Protein 1PGY (pdb70)

B-factor: mean 0.01, std 0.0, range [0.01, 0.01]

CATH classification: 1.10.8.10

Radius of gyration: 10.65 Å; Cα contacts (8 Å, |Δi|>4): 23; chains: 1; bounding box: 15×37×16 Å

Sequence (47 aa):
ALVDEVKDMEIARLMSLGLSIEEATEFYENDVTYERYLEILKSKQKEALVDEVKDMEIARLMSLGLSIEEATEFYENDVTYERYLEILKSKQKEALVDEVKDMEIARLMSLGLSIEEATEFYENDVTYERYLEILKSKQKEALVDEVKDMEIARLMSLGLSIEEATEFYENDVTYERYLEILKSKQKEALVDEVKDMEIARLMSLGLSIEEATEFYENDVTYERYLEILKSKQKEALVDEVKDMEIARLMSLGLSIEEATEFYENDVTYERYLEILKSKQKEALVDEVKDMEIARLMSLGLSIEEATEFYENDVTYERYLEILKSKQKEALVDEVKDMEIARLMSLGLSIEEATEFYENDVTYERYLEILKSKQKEALVDEVKDMEIARLMSLGLSIEEATEFYENDVTYERYLEILKSKQKEALVDEVKDMEIARLMSLGLSIEEATEFYENDVTYERYLEILKSKQKEALVDEVKDMEIARLMSLGLSIEEATEFYENDVTYERYLEILKSKQKEALVDEVKDMEIARLMSLGLSIEEATEFYENDVTYERYLEILKSKQKEALVDEVKDMEIARLMSLGLSIEEATEFYENDVTYERYLEILKSKQKEALVDEVKDMEIARLMSLGLSIEEATEFYENDVTYERYLEILKSKQKEALVDEVKDMEIARLMSLGLSIEEATEFYENDVTYERYLEILKSKQKEALVDEVKDMEIARLMSLGLSIEEATEFYENDVTYERYLEILKSKQKEALVDEVKDMEIARLMSLGLSIEEATEFYENDVTYERYLEILKSKQKEALVDEVKDMEIARLMSLGLSIEEATEFYENDVTYERYLEILKSKQKEALVDEVKDMEIARLMSLGLSIEEATEFYENDVTYERYLEILKSKQKEALVDEVKDMEIARLMSLGLSIEEATEFYENDVTYERYLEILKSKQKE

Structure (mmCIF, N/CA/C/O backbone):
data_1PGY
#
_entry.id   1PGY
#
loop_
_atom_site.group_PDB
_atom_site.id
_atom_site.type_symbol
_atom_site.label_atom_id
_atom_site.label_alt_id
_atom_site.label_comp_id
_atom_site.label_asym_id
_atom_site.label_entity_id
_atom_site.label_seq_id
_atom_site.pdbx_PDB_ins_code
_atom_site.Cartn_x
_atom_site.Cartn_y
_atom_site.Cartn_z
_atom_site.occupancy
_atom_site.B_iso_or_equiv
_atom_site.auth_seq_id
_atom_site.auth_comp_id
_atom_site.auth_asym_id
_atom_site.auth_atom_id
_atom_site.pdbx_PDB_model_num
ATOM 1 N N . ALA A 1 1 ? 5.226 -15.618 1.586 0.01 0.01 1 ALA A N 1
ATOM 2 C CA . ALA A 1 1 ? 4.063 -16.291 0.950 1.00 0.00 1 ALA A CA 1
ATOM 3 C C . ALA A 1 1 ? 3.878 -15.813 -0.496 1.00 0.00 1 ALA A C 1
ATOM 4 O O . ALA A 1 1 ? 4.119 -14.645 -0.797 1.00 0.00 1 ALA A O 1
ATOM 13 N N . LEU A 1 2 ? 3.463 -16.717 -1.394 1.00 0.00 2 LEU A N 1
ATOM 14 C CA . LEU A 1 2 ? 3.353 -16.491 -2.854 1.00 0.00 2 LEU A CA 1
ATOM 15 C C . LEU A 1 2 ? 1.913 -16.695 -3.412 1.00 0.00 2 LEU A C 1
ATOM 16 O O . LEU A 1 2 ? 1.694 -16.650 -4.625 1.00 0.00 2 LEU A O 1
ATOM 32 N N . VAL A 1 3 ? 0.921 -16.914 -2.541 1.00 0.00 3 VAL A N 1
ATOM 33 C CA . VAL A 1 3 ? -0.511 -17.009 -2.901 1.00 0.00 3 VAL A CA 1
ATOM 34 C C . VAL A 1 3 ? -1.077 -15.648 -3.354 1.00 0.00 3 VAL A C 1
ATOM 35 O O . VAL A 1 3 ? -0.693 -14.605 -2.820 1.00 0.00 3 VAL A O 1
ATOM 48 N N . ASP A 1 4 ? -2.027 -15.632 -4.302 1.00 0.00 4 ASP A N 1
ATOM 49 C CA . ASP A 1 4 ? -2.711 -14.403 -4.771 1.00 0.00 4 ASP A CA 1
ATOM 50 C C . ASP A 1 4 ? -3.431 -13.631 -3.647 1.00 0.00 4 ASP A C 1
ATOM 51 O O . ASP A 1 4 ? -3.528 -12.406 -3.688 1.00 0.00 4 ASP A O 1
ATOM 60 N N . GLU A 1 5 ? -3.857 -14.347 -2.600 1.00 0.00 5 GLU A N 1
ATOM 61 C CA . GLU A 1 5 ? -4.420 -13.811 -1.342 1.00 0.00 5 GLU A CA 1
ATOM 62 C C . GLU A 1 5 ? -3.502 -12.809 -0.639 1.00 0.00 5 GLU A C 1
ATOM 63 O O . GLU A 1 5 ? -4.001 -11.840 -0.086 1.00 0.00 5 GLU A O 1
ATOM 75 N N . VAL A 1 6 ? -2.174 -12.972 -0.715 1.00 0.00 6 VAL A N 1
ATOM 76 C CA . VAL A 1 6 ? -1.200 -11.972 -0.215 1.00 0.00 6 VAL A CA 1
ATOM 77 C C . VAL A 1 6 ? -1.358 -10.656 -0.964 1.00 0.00 6 VAL A C 1
ATOM 78 O O . VAL A 1 6 ? -1.529 -9.614 -0.336 1.00 0.00 6 VAL A O 1
ATOM 91 N N . LYS A 1 7 ? -1.350 -10.710 -2.301 1.00 0.00 7 LYS A N 1
ATOM 92 C CA . LYS A 1 7 ? -1.541 -9.532 -3.145 1.00 0.00 7 LYS A CA 1
ATOM 93 C C . LYS A 1 7 ? -2.846 -8.815 -2.758 1.00 0.00 7 LYS A C 1
ATOM 94 O O . LYS A 1 7 ? -2.826 -7.631 -2.438 1.00 0.00 7 LYS A O 1
ATOM 113 N N . ASP A 1 8 ? -3.966 -9.546 -2.693 1.00 0.00 8 ASP A N 1
ATOM 114 C CA . ASP A 1 8 ? -5.300 -9.016 -2.358 1.00 0.00 8 ASP A CA 1
ATOM 115 C C . ASP A 1 8 ? -5.384 -8.368 -0.962 1.00 0.00 8 ASP A C 1
ATOM 116 O O . ASP A 1 8 ? -5.948 -7.287 -0.826 1.00 0.00 8 ASP A O 1
ATOM 125 N N . MET A 1 9 ? -4.776 -8.969 0.062 1.00 0.00 9 MET A N 1
ATOM 126 C CA . MET A 1 9 ? -4.708 -8.415 1.430 1.00 0.00 9 MET A CA 1
ATOM 127 C C . MET A 1 9 ? -3.934 -7.081 1.503 1.00 0.00 9 MET A C 1
ATOM 128 O O . MET A 1 9 ? -4.388 -6.099 2.091 1.00 0.00 9 MET A O 1
ATOM 142 N N . GLU A 1 10 ? -2.763 -7.067 0.864 1.00 0.00 10 GLU A N 1
ATOM 143 C CA . GLU A 1 10 ? -1.884 -5.885 0.731 1.00 0.00 10 GLU A CA 1
ATOM 144 C C . GLU A 1 10 ? -2.553 -4.772 -0.095 1.00 0.00 10 GLU A C 1
ATOM 145 O O . GLU A 1 10 ? -2.410 -3.585 0.200 1.00 0.00 10 GLU A O 1
ATOM 157 N N . ILE A 1 11 ? -3.390 -5.150 -1.064 1.00 0.00 11 ILE A N 1
ATOM 158 C CA . ILE A 1 11 ? -4.246 -4.232 -1.826 1.00 0.00 11 ILE A CA 1
ATOM 159 C C . ILE A 1 11 ? -5.391 -3.664 -0.955 1.00 0.00 11 ILE A C 1
ATOM 160 O O . ILE A 1 11 ? -5.679 -2.468 -0.998 1.00 0.00 11 ILE A O 1
ATOM 176 N N . ALA A 1 12 ? -6.029 -4.477 -0.109 1.00 0.00 12 ALA A N 1
ATOM 177 C CA . ALA A 1 12 ? -7.040 -4.010 0.849 1.00 0.00 12 ALA A CA 1
ATOM 178 C C . ALA A 1 12 ? -6.460 -2.985 1.851 1.00 0.00 12 ALA A C 1
ATOM 179 O O . ALA A 1 12 ? -7.123 -2.012 2.215 1.00 0.00 12 ALA A O 1
ATOM 186 N N . ARG A 1 13 ? -5.184 -3.148 2.226 1.00 0.00 13 ARG A N 1
ATOM 187 C CA . ARG A 1 13 ? -4.415 -2.150 2.981 1.00 0.00 13 ARG A CA 1
ATOM 188 C C . ARG A 1 13 ? -4.349 -0.782 2.256 1.00 0.00 13 ARG A C 1
ATOM 189 O O . ARG A 1 13 ? -4.478 0.263 2.895 1.00 0.00 13 ARG A O 1
ATOM 210 N N . LEU A 1 14 ? -4.232 -0.775 0.921 1.00 0.00 14 LEU A N 1
ATOM 211 C CA . LEU A 1 14 ? -4.305 0.452 0.101 1.00 0.00 14 LEU A CA 1
ATOM 212 C C . LEU A 1 14 ? -5.621 1.210 0.268 1.00 0.00 14 LEU A C 1
ATOM 213 O O . LEU A 1 14 ? -5.622 2.423 0.476 1.00 0.00 14 LEU A O 1
ATOM 229 N N . MET A 1 15 ? -6.746 0.500 0.214 1.00 0.00 15 MET A N 1
ATOM 230 C CA . MET A 1 15 ? -8.082 1.071 0.427 1.00 0.00 15 MET A CA 1
ATOM 231 C C . MET A 1 15 ? -8.259 1.704 1.826 1.00 0.00 15 MET A C 1
ATOM 232 O O . MET A 1 15 ? -8.933 2.727 1.951 1.00 0.00 15 MET A O 1
ATOM 246 N N . SER A 1 16 ? -7.631 1.144 2.871 1.00 0.00 16 SER A N 1
ATOM 247 C CA . SER A 1 16 ? -7.638 1.729 4.225 1.00 0.00 16 SER A CA 1
ATOM 248 C C . SER A 1 16 ? -6.921 3.092 4.316 1.00 0.00 16 SER A C 1
ATOM 249 O O . SER A 1 16 ? -7.390 3.981 5.031 1.00 0.00 16 SER A O 1
ATOM 257 N N . LEU A 1 17 ? -5.815 3.291 3.586 1.00 0.00 17 LEU A N 1
ATOM 258 C CA . LEU A 1 17 ? -5.150 4.601 3.488 1.00 0.00 17 LEU A CA 1
ATOM 259 C C . LEU A 1 17 ? -5.843 5.576 2.504 1.00 0.00 17 LEU A C 1
ATOM 260 O O . LEU A 1 17 ? -5.780 6.791 2.707 1.00 0.00 17 LEU A O 1
ATOM 276 N N . GLY A 1 18 ? -6.509 5.066 1.461 1.00 0.00 18 GLY A N 1
ATOM 277 C CA . GLY A 1 18 ? -7.141 5.863 0.407 1.00 0.00 18 GLY A CA 1
ATOM 278 C C . GLY A 1 18 ? -6.246 5.905 -0.833 1.00 0.00 18 GLY A C 1
ATOM 279 O O . GLY A 1 18 ? -5.335 6.733 -0.903 1.00 0.00 18 GLY A O 1
ATOM 283 N N . LEU A 1 19 ? -6.515 5.011 -1.792 1.00 0.00 19 LEU A N 1
ATOM 284 C CA . LEU A 1 19 ? -5.793 4.911 -3.074 1.00 0.00 19 LEU A CA 1
ATOM 285 C C . LEU A 1 19 ? -6.744 4.511 -4.243 1.00 0.00 19 LEU A C 1
ATOM 286 O O . LEU A 1 19 ? -7.949 4.355 -4.031 1.00 0.00 19 LEU A O 1
ATOM 302 N N . SER A 1 20 ? -6.227 4.383 -5.476 1.00 0.00 20 SER A N 1
ATOM 303 C CA . SER A 1 20 ? -6.951 3.896 -6.670 1.00 0.00 20 SER A CA 1
ATOM 304 C C . SER A 1 20 ? -7.370 2.407 -6.556 1.00 0.00 20 SER A C 1
ATOM 305 O O . SER A 1 20 ? -7.331 1.824 -5.467 1.00 0.00 20 SER A O 1
ATOM 313 N N . ILE A 1 21 ? -7.708 1.738 -7.670 1.00 0.00 21 ILE A N 1
ATOM 314 C CA . ILE A 1 21 ? -7.940 0.284 -7.715 1.00 0.00 21 ILE A CA 1
ATOM 315 C C . ILE A 1 21 ? -6.732 -0.387 -8.412 1.00 0.00 21 ILE A C 1
ATOM 316 O O . ILE A 1 21 ? -5.698 -0.572 -7.775 1.00 0.00 21 ILE A O 1
ATOM 332 N N . GLU A 1 22 ? -6.814 -0.722 -9.707 1.00 0.00 22 GLU A N 1
ATOM 333 C CA . GLU A 1 22 ? -5.757 -1.500 -10.403 1.00 0.00 22 GLU A CA 1
ATOM 334 C C . GLU A 1 22 ? -4.379 -0.824 -10.410 1.00 0.00 22 GLU A C 1
ATOM 335 O O . GLU A 1 22 ? -3.381 -1.461 -10.081 1.00 0.00 22 GLU A O 1
ATOM 347 N N . GLU A 1 23 ? -4.325 0.488 -10.681 1.00 0.00 23 GLU A N 1
ATOM 348 C CA . GLU A 1 23 ? -3.089 1.295 -10.529 1.00 0.00 23 GLU A CA 1
ATOM 349 C C . GLU A 1 23 ? -2.546 1.292 -9.096 1.00 0.00 23 GLU A C 1
ATOM 350 O O . GLU A 1 23 ? -1.346 1.127 -8.907 1.00 0.00 23 GLU A O 1
ATOM 362 N N . ALA A 1 24 ? -3.424 1.430 -8.093 1.00 0.00 24 ALA A N 1
ATOM 363 C CA . ALA A 1 24 ? -3.032 1.266 -6.687 1.00 0.00 24 ALA A CA 1
ATOM 364 C C . ALA A 1 24 ? -2.305 -0.068 -6.447 1.00 0.00 24 ALA A C 1
ATOM 365 O O . ALA A 1 24 ? -1.260 -0.051 -5.801 1.00 0.00 24 ALA A O 1
ATOM 372 N N . THR A 1 25 ? -2.785 -1.199 -6.983 1.00 0.00 25 THR A N 1
ATOM 373 C CA . THR A 1 25 ? -2.105 -2.495 -6.799 1.00 0.00 25 THR A CA 1
ATOM 374 C C . THR A 1 25 ? -0.664 -2.480 -7.345 1.00 0.00 25 THR A C 1
ATOM 375 O O . THR A 1 25 ? 0.293 -2.729 -6.606 1.00 0.00 25 THR A O 1
ATOM 386 N N . GLU A 1 26 ? -0.483 -2.119 -8.624 1.00 0.00 26 GLU A N 1
ATOM 387 C CA . GLU A 1 26 ? 0.852 -1.959 -9.237 1.00 0.00 26 GLU A CA 1
ATOM 388 C C . GLU A 1 26 ? 1.760 -1.016 -8.437 1.00 0.00 26 GLU A C 1
ATOM 389 O O . GLU A 1 26 ? 2.909 -1.366 -8.175 1.00 0.00 26 GLU A O 1
ATOM 401 N N . PHE A 1 27 ? 1.251 0.145 -8.022 1.00 0.00 27 PHE A N 1
ATOM 402 C CA . PHE A 1 27 ? 1.976 1.113 -7.184 1.00 0.00 27 PHE A CA 1
ATOM 403 C C . PHE A 1 27 ? 2.471 0.503 -5.858 1.00 0.00 27 PHE A C 1
ATOM 404 O O . PHE A 1 27 ? 3.654 0.590 -5.546 1.00 0.00 27 PHE A O 1
ATOM 421 N N . TYR A 1 28 ? 1.569 -0.149 -5.120 1.00 0.00 28 TYR A N 1
ATOM 422 C CA . TYR A 1 28 ? 1.872 -0.866 -3.874 1.00 0.00 28 TYR A CA 1
ATOM 423 C C . TYR A 1 28 ? 3.121 -1.748 -4.021 1.00 0.00 28 TYR A C 1
ATOM 424 O O . TYR A 1 28 ? 4.098 -1.554 -3.299 1.00 0.00 28 TYR A O 1
ATOM 442 N N . GLU A 1 29 ? 3.108 -2.645 -5.015 1.00 0.00 29 GLU A N 1
ATOM 443 C CA . GLU A 1 29 ? 4.203 -3.586 -5.325 1.00 0.00 29 GLU A CA 1
ATOM 444 C C . GLU A 1 29 ? 5.487 -2.917 -5.842 1.00 0.00 29 GLU A C 1
ATOM 445 O O . GLU A 1 29 ? 6.588 -3.380 -5.542 1.00 0.00 29 GLU A O 1
ATOM 457 N N . ASN A 1 30 ? 5.375 -1.810 -6.582 1.00 0.00 30 ASN A N 1
ATOM 458 C CA . ASN A 1 30 ? 6.517 -1.028 -7.087 1.00 0.00 30 ASN A CA 1
ATOM 459 C C . ASN A 1 30 ? 7.187 -0.106 -6.037 1.00 0.00 30 ASN A C 1
ATOM 460 O O . ASN A 1 30 ? 8.373 0.215 -6.166 1.00 0.00 30 ASN A O 1
ATOM 471 N N . ASP A 1 31 ? 6.453 0.307 -4.999 1.00 0.00 31 ASP A N 1
ATOM 472 C CA . ASP A 1 31 ? 6.957 1.135 -3.884 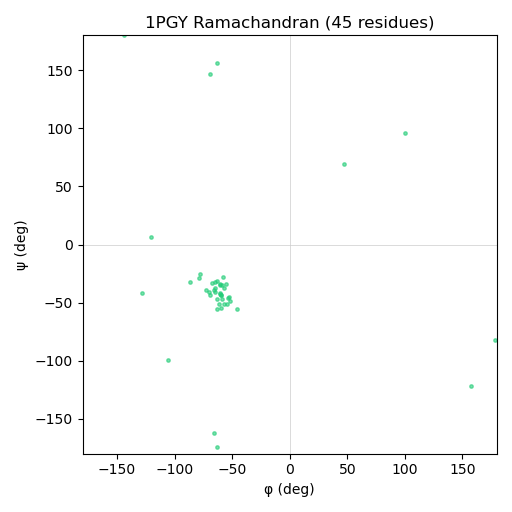1.00 0.00 31 ASP A CA 1
ATOM 473 C C . ASP A 1 31 ? 7.579 0.288 -2.763 1.00 0.00 31 ASP A C 1
ATOM 474 O O . ASP A 1 31 ? 8.542 0.745 -2.156 1.00 0.00 31 ASP A O 1
ATOM 483 N N . VAL A 1 32 ? 7.004 -0.919 -2.611 1.00 0.00 32 VAL A N 1
ATOM 484 C CA . VAL A 1 32 ? 7.246 -1.995 -1.590 1.00 0.00 32 VAL A CA 1
ATOM 485 C C . VAL A 1 32 ? 6.103 -3.024 -1.329 1.00 0.00 32 VAL A C 1
ATOM 486 O O . VAL A 1 32 ? 5.713 -3.768 -2.225 1.00 0.00 32 VAL A O 1
ATOM 499 N N . THR A 1 33 ? 5.624 -3.133 -0.076 1.00 0.00 33 THR A N 1
ATOM 500 C CA . THR A 1 33 ? 4.716 -4.133 0.486 1.00 0.00 33 THR A CA 1
ATOM 501 C C . THR A 1 33 ? 3.508 -3.525 1.226 1.00 0.00 33 THR A C 1
ATOM 502 O O . THR A 1 33 ? 2.390 -3.996 1.045 1.00 0.00 33 THR A O 1
ATOM 513 N N . TYR A 1 34 ? 3.684 -2.462 2.031 1.00 0.00 34 TYR A N 1
ATOM 514 C CA . TYR A 1 34 ? 2.651 -1.725 2.778 1.00 0.00 34 TYR A CA 1
ATOM 515 C C . TYR A 1 34 ? 3.273 -0.589 3.632 1.00 0.00 34 TYR A C 1
ATOM 516 O O . TYR A 1 34 ? 3.327 0.552 3.179 1.00 0.00 34 TYR A O 1
ATOM 534 N N . GLU A 1 35 ? 3.805 -0.894 4.829 1.00 0.00 35 GLU A N 1
ATOM 535 C CA . GLU A 1 35 ? 4.261 0.133 5.814 1.00 0.00 35 GLU A CA 1
ATOM 536 C C . GLU A 1 35 ? 5.345 1.063 5.268 1.00 0.00 35 GLU A C 1
ATOM 537 O O . GLU A 1 35 ? 5.356 2.258 5.554 1.00 0.00 35 GLU A O 1
ATOM 549 N N . ARG A 1 36 ? 6.225 0.521 4.428 1.00 0.00 36 ARG A N 1
ATOM 550 C CA . ARG A 1 36 ? 7.254 1.292 3.724 1.00 0.00 36 ARG A CA 1
ATOM 551 C C . ARG A 1 36 ? 6.664 2.306 2.713 1.00 0.00 36 ARG A C 1
ATOM 552 O O . ARG A 1 36 ? 7.147 3.438 2.653 1.00 0.00 36 ARG A O 1
ATOM 573 N N . TYR A 1 37 ? 5.613 1.960 1.947 1.00 0.00 37 TYR A N 1
ATOM 574 C CA . TYR A 1 37 ? 5.003 2.909 1.013 1.00 0.00 37 TYR A CA 1
ATOM 575 C C . TYR A 1 37 ? 4.207 3.952 1.784 1.00 0.00 37 TYR A C 1
ATOM 576 O O . TYR A 1 37 ? 4.250 5.114 1.413 1.00 0.00 37 TYR A O 1
ATOM 594 N N . LEU A 1 38 ? 3.504 3.562 2.855 1.00 0.00 38 LEU A N 1
ATOM 595 C CA . LEU A 1 38 ? 2.756 4.479 3.717 1.00 0.00 38 LEU A CA 1
ATOM 596 C C . LEU A 1 38 ? 3.659 5.632 4.171 1.00 0.00 38 LEU A C 1
ATOM 597 O O . LEU A 1 38 ? 3.293 6.793 4.026 1.00 0.00 38 LEU A O 1
ATOM 613 N N . GLU A 1 39 ? 4.859 5.291 4.653 1.00 0.00 39 GLU A N 1
ATOM 614 C CA . GLU A 1 39 ? 5.873 6.256 5.113 1.00 0.00 39 GLU A CA 1
ATOM 615 C C . GLU A 1 39 ? 6.322 7.222 4.003 1.00 0.00 39 GLU A C 1
ATOM 616 O O . GLU A 1 39 ? 6.402 8.431 4.223 1.00 0.00 39 GLU A O 1
ATOM 628 N N . ILE A 1 40 ? 6.543 6.706 2.790 1.00 0.00 40 ILE A N 1
ATOM 629 C CA . ILE A 1 40 ? 6.939 7.497 1.606 1.00 0.00 40 ILE A CA 1
ATOM 630 C C . ILE A 1 40 ? 5.795 8.410 1.097 1.00 0.00 40 ILE A C 1
ATOM 631 O O . ILE A 1 40 ? 6.017 9.589 0.809 1.00 0.00 40 ILE A O 1
ATOM 647 N N . LEU A 1 41 ? 4.561 7.901 1.027 1.00 0.00 41 LEU A N 1
ATOM 648 C CA . LEU A 1 41 ? 3.354 8.631 0.621 1.00 0.00 41 LEU A CA 1
ATOM 649 C C . LEU A 1 41 ? 2.994 9.750 1.621 1.00 0.00 41 LEU A C 1
ATOM 650 O O . LEU A 1 41 ? 2.605 10.835 1.199 1.00 0.00 41 LEU A O 1
ATOM 666 N N . LYS A 1 42 ? 3.153 9.505 2.926 1.00 0.00 42 LYS A N 1
ATOM 667 C CA . LYS A 1 42 ? 2.993 10.524 3.977 1.00 0.00 42 LYS A CA 1
ATOM 668 C C . LYS A 1 42 ? 4.014 11.683 3.872 1.00 0.00 42 LYS A C 1
ATOM 669 O O . LYS A 1 42 ? 3.724 12.816 4.264 1.00 0.00 42 LYS A O 1
ATOM 688 N N . SER A 1 43 ? 5.211 11.374 3.365 1.00 0.00 43 SER A N 1
ATOM 689 C CA . SER A 1 43 ? 6.215 12.383 2.988 1.00 0.00 43 SER A CA 1
ATOM 690 C C . SER A 1 43 ? 5.669 13.262 1.836 1.00 0.00 43 SER A C 1
ATOM 691 O O . SER A 1 43 ? 5.577 14.487 1.956 1.00 0.00 43 SER A O 1
ATOM 699 N N . LYS A 1 44 ? 5.266 12.619 0.734 1.00 0.00 44 LYS A N 1
ATOM 700 C CA . LYS A 1 44 ? 4.508 13.213 -0.379 1.00 0.00 44 LYS A CA 1
ATOM 701 C C . LYS A 1 44 ? 3.090 13.736 0.016 1.00 0.00 44 LYS A C 1
ATOM 702 O O . LYS A 1 44 ? 2.710 13.772 1.187 1.00 0.00 44 LYS A O 1
ATOM 721 N N . GLN A 1 45 ? 2.307 14.186 -0.976 1.00 0.00 45 GLN A N 1
ATOM 722 C CA . GLN A 1 45 ? 0.929 14.718 -0.849 1.00 0.00 45 GLN A CA 1
ATOM 723 C C . GLN A 1 45 ? 0.705 15.759 0.275 1.00 0.00 45 GLN A C 1
ATOM 724 O O . GLN A 1 45 ? 0.020 15.516 1.273 1.00 0.00 45 GLN A O 1
ATOM 738 N N . LYS A 1 46 ? 1.288 16.945 0.092 1.00 0.00 46 LYS A N 1
ATOM 739 C CA . LYS A 1 46 ? 1.057 18.136 0.930 1.00 0.00 46 LYS A CA 1
ATOM 740 C C . LYS A 1 46 ? -0.410 18.644 0.869 1.00 0.00 46 LYS A C 1
ATOM 741 O O . LYS A 1 46 ? -1.100 18.426 -0.133 1.00 0.00 46 LYS A O 1
ATOM 760 N N . GLU A 1 47 ? -0.849 19.365 1.920 1.00 0.00 47 GLU A N 1
ATOM 761 C CA . GLU A 1 47 ? -2.232 19.848 2.181 1.00 0.00 47 GLU A CA 1
ATOM 762 C C . GLU A 1 47 ? -3.310 18.759 2.043 1.00 0.00 47 GLU A C 1
ATOM 763 O O . GLU A 1 47 ? -3.967 18.648 0.985 1.00 0.00 47 GLU A O 1
ATOM 776 N N . ALA A 1 1 ? 6.548 -14.639 -2.041 0.01 0.01 1 ALA A N 2
ATOM 777 C CA . ALA A 1 1 ? 5.309 -15.463 -2.009 1.00 0.00 1 ALA A CA 2
ATOM 778 C C . ALA A 1 1 ? 4.605 -15.554 -3.378 1.00 0.00 1 ALA A C 2
ATOM 779 O O . ALA A 1 1 ? 4.338 -16.659 -3.845 1.00 0.00 1 ALA A O 2
ATOM 788 N N . LEU A 1 2 ? 4.255 -14.418 -4.010 1.00 0.00 2 LEU A N 2
ATOM 789 C CA . LEU A 1 2 ? 3.391 -14.312 -5.211 1.00 0.00 2 LEU A CA 2
ATOM 790 C C . LEU A 1 2 ? 1.964 -14.919 -5.062 1.00 0.00 2 LEU A C 2
ATOM 791 O O . LEU A 1 2 ? 1.250 -15.108 -6.050 1.00 0.00 2 LEU A O 2
ATOM 807 N N . VAL A 1 3 ? 1.510 -15.176 -3.833 1.00 0.00 3 VAL A N 2
ATOM 808 C CA . VAL A 1 3 ? 0.163 -15.705 -3.536 1.00 0.00 3 VAL A CA 2
ATOM 809 C C . VAL A 1 3 ? -0.908 -14.622 -3.734 1.00 0.00 3 VAL A C 2
ATOM 810 O O . VAL A 1 3 ? -0.759 -13.504 -3.236 1.00 0.00 3 VAL A O 2
ATOM 823 N N . ASP A 1 4 ? -2.012 -14.955 -4.413 1.00 0.00 4 ASP A N 2
ATOM 824 C CA . ASP A 1 4 ? -3.188 -14.076 -4.577 1.00 0.00 4 ASP A CA 2
ATOM 825 C C . ASP A 1 4 ? -3.736 -13.546 -3.243 1.00 0.00 4 ASP A C 2
ATOM 826 O O . ASP A 1 4 ? -4.060 -12.366 -3.151 1.00 0.00 4 ASP A O 2
ATOM 835 N N . GLU A 1 5 ? -3.766 -14.383 -2.197 1.00 0.00 5 GLU A N 2
ATOM 836 C CA . GLU A 1 5 ? -4.192 -13.992 -0.833 1.00 0.00 5 GLU A CA 2
ATOM 837 C C . GLU A 1 5 ? -3.316 -12.898 -0.221 1.00 0.00 5 GLU A C 2
ATOM 838 O O . GLU A 1 5 ? -3.840 -11.968 0.387 1.00 0.00 5 GLU A O 2
ATOM 850 N N . VAL A 1 6 ? -1.993 -12.978 -0.421 1.00 0.00 6 VAL A N 2
ATOM 851 C CA . VAL A 1 6 ? -1.048 -11.924 -0.003 1.00 0.00 6 VAL A CA 2
ATOM 852 C C . VAL A 1 6 ? -1.320 -10.639 -0.776 1.00 0.00 6 VAL A C 2
ATOM 853 O O . VAL A 1 6 ? -1.507 -9.600 -0.148 1.00 0.00 6 VAL A O 2
ATOM 866 N N . LYS A 1 7 ? -1.395 -10.698 -2.113 1.00 0.00 7 LYS A N 2
ATOM 867 C CA . LYS A 1 7 ? -1.672 -9.503 -2.915 1.00 0.00 7 LYS A CA 2
ATOM 868 C C . LYS A 1 7 ? -2.970 -8.819 -2.462 1.00 0.00 7 LYS A C 2
ATOM 869 O O . LYS A 1 7 ? -2.927 -7.647 -2.108 1.00 0.00 7 LYS A O 2
ATOM 888 N N . ASP A 1 8 ? -4.103 -9.529 -2.388 1.00 0.00 8 ASP A N 2
ATOM 889 C CA . ASP A 1 8 ? -5.394 -8.971 -1.948 1.00 0.00 8 ASP A CA 2
ATOM 890 C C . ASP A 1 8 ? -5.316 -8.314 -0.560 1.00 0.00 8 ASP A C 2
ATOM 891 O O . ASP A 1 8 ? -5.720 -7.168 -0.404 1.00 0.00 8 ASP A O 2
ATOM 900 N N . MET A 1 9 ? -4.754 -9.023 0.424 1.00 0.00 9 MET A N 2
ATOM 901 C CA . MET A 1 9 ? -4.562 -8.481 1.785 1.00 0.00 9 MET A CA 2
ATOM 902 C C . MET A 1 9 ? -3.722 -7.177 1.808 1.00 0.00 9 MET A C 2
ATOM 903 O O . MET A 1 9 ? -4.041 -6.231 2.539 1.00 0.00 9 MET A O 2
ATOM 917 N N . GLU A 1 10 ? -2.678 -7.099 0.974 1.00 0.00 10 GLU A N 2
ATOM 918 C CA . GLU A 1 10 ? -1.822 -5.901 0.837 1.00 0.00 10 GLU A CA 2
ATOM 919 C C . GLU A 1 10 ? -2.513 -4.789 0.044 1.00 0.00 10 GLU A C 2
ATOM 920 O O . GLU A 1 10 ? -2.399 -3.624 0.411 1.00 0.00 10 GLU A O 2
ATOM 932 N N . ILE A 1 11 ? -3.314 -5.090 -0.982 1.00 0.00 11 ILE A N 2
ATOM 933 C CA . ILE A 1 11 ? -4.092 -4.117 -1.762 1.00 0.00 11 ILE A CA 2
ATOM 934 C C . ILE A 1 11 ? -5.231 -3.517 -0.917 1.00 0.00 11 ILE A C 2
ATOM 935 O O . ILE A 1 11 ? -5.456 -2.312 -0.937 1.00 0.00 11 ILE A O 2
ATOM 951 N N . ALA A 1 12 ? -5.942 -4.337 -0.141 1.00 0.00 12 ALA A N 2
ATOM 952 C CA . ALA A 1 12 ? -6.902 -3.882 0.870 1.00 0.00 12 ALA A CA 2
ATOM 953 C C . ALA A 1 12 ? -6.284 -2.876 1.864 1.00 0.00 12 ALA A C 2
ATOM 954 O O . ALA A 1 12 ? -6.953 -1.933 2.298 1.00 0.00 12 ALA A O 2
ATOM 961 N N . ARG A 1 13 ? -4.994 -3.030 2.183 1.00 0.00 13 ARG A N 2
ATOM 962 C CA . ARG A 1 13 ? -4.225 -2.026 2.923 1.00 0.00 13 ARG A CA 2
ATOM 963 C C . ARG A 1 13 ? -4.133 -0.665 2.176 1.00 0.00 13 ARG A C 2
ATOM 964 O O . ARG A 1 13 ? -4.248 0.383 2.816 1.00 0.00 13 ARG A O 2
ATOM 985 N N . LEU A 1 14 ? -4.022 -0.655 0.837 1.00 0.00 14 LEU A N 2
ATOM 986 C CA . LEU A 1 14 ? -4.159 0.570 0.020 1.00 0.00 14 LEU A CA 2
ATOM 987 C C . LEU A 1 14 ? -5.560 1.192 0.111 1.00 0.00 14 LEU A C 2
ATOM 988 O O . LEU A 1 14 ? -5.657 2.391 0.378 1.00 0.00 14 LEU A O 2
ATOM 1004 N N . MET A 1 15 ? -6.663 0.442 -0.023 1.00 0.00 15 MET A N 2
ATOM 1005 C CA . MET A 1 15 ? -8.015 0.981 0.210 1.00 0.00 15 MET A CA 2
ATOM 1006 C C . MET A 1 15 ? -8.182 1.681 1.573 1.00 0.00 15 MET A C 2
ATOM 1007 O O . MET A 1 15 ? -8.676 2.805 1.630 1.00 0.00 15 MET A O 2
ATOM 1021 N N . SER A 1 16 ? -7.701 1.045 2.645 1.00 0.00 16 SER A N 2
ATOM 1022 C CA . SER A 1 16 ? -7.694 1.638 3.991 1.00 0.00 16 SER A CA 2
ATOM 1023 C C . SER A 1 16 ? -6.997 3.016 4.056 1.00 0.00 16 SER A C 2
ATOM 1024 O O . SER A 1 16 ? -7.421 3.885 4.832 1.00 0.00 16 SER A O 2
ATOM 1032 N N . LEU A 1 17 ? -5.963 3.254 3.240 1.00 0.00 17 LEU A N 2
ATOM 1033 C CA . LEU A 1 17 ? -5.260 4.539 3.152 1.00 0.00 17 LEU A CA 2
ATOM 1034 C C . LEU A 1 17 ? -5.859 5.571 2.171 1.00 0.00 17 LEU A C 2
ATOM 1035 O O . LEU A 1 17 ? -5.597 6.762 2.354 1.00 0.00 17 LEU A O 2
ATOM 1051 N N . GLY A 1 18 ? -6.650 5.195 1.152 1.00 0.00 18 GLY A N 2
ATOM 1052 C CA . GLY A 1 18 ? -7.275 6.159 0.225 1.00 0.00 18 GLY A CA 2
ATOM 1053 C C . GLY A 1 18 ? -6.596 6.242 -1.151 1.00 0.00 18 GLY A C 2
ATOM 1054 O O . GLY A 1 18 ? -6.120 7.311 -1.539 1.00 0.00 18 GLY A O 2
ATOM 1058 N N . LEU A 1 19 ? -6.516 5.120 -1.874 1.00 0.00 19 LEU A N 2
ATOM 1059 C CA . LEU A 1 19 ? -5.826 4.971 -3.170 1.00 0.00 19 LEU A CA 2
ATOM 1060 C C . LEU A 1 19 ? -6.747 4.355 -4.264 1.00 0.00 19 LEU A C 2
ATOM 1061 O O . LEU A 1 19 ? -7.901 4.006 -3.996 1.00 0.00 19 LEU A O 2
ATOM 1077 N N . SER A 1 20 ? -6.228 4.281 -5.494 1.00 0.00 20 SER A N 2
ATOM 1078 C CA . SER A 1 20 ? -6.883 3.777 -6.720 1.00 0.00 20 SER A CA 2
ATOM 1079 C C . SER A 1 20 ? -7.337 2.285 -6.654 1.00 0.00 20 SER A C 2
ATOM 1080 O O . SER A 1 20 ? -7.505 1.715 -5.574 1.00 0.00 20 SER A O 2
ATOM 1088 N N . ILE A 1 21 ? -7.516 1.616 -7.806 1.00 0.00 21 ILE A N 2
ATOM 1089 C CA . ILE A 1 21 ? -7.870 0.176 -7.863 1.00 0.00 21 ILE A CA 2
ATOM 1090 C C . ILE A 1 21 ? -6.713 -0.603 -8.518 1.00 0.00 21 ILE A C 2
ATOM 1091 O O . ILE A 1 21 ? -5.734 -0.897 -7.839 1.00 0.00 21 ILE A O 2
ATOM 1107 N N . GLU A 1 22 ? -6.765 -0.837 -9.833 1.00 0.00 22 GLU A N 2
ATOM 1108 C CA . GLU A 1 22 ? -5.749 -1.609 -10.595 1.00 0.00 22 GLU A CA 2
ATOM 1109 C C . GLU A 1 22 ? -4.405 -0.879 -10.693 1.00 0.00 22 GLU A C 2
ATOM 1110 O O . GLU A 1 22 ? -3.343 -1.506 -10.695 1.00 0.00 22 GLU A O 2
ATOM 1122 N N . GLU A 1 23 ? -4.454 0.462 -10.702 1.00 0.00 23 GLU A N 2
ATOM 1123 C CA . GLU A 1 23 ? -3.254 1.310 -10.599 1.00 0.00 23 GLU A CA 2
ATOM 1124 C C . GLU A 1 23 ? -2.634 1.209 -9.212 1.00 0.00 23 GLU A C 2
ATOM 1125 O O . GLU A 1 23 ? -1.456 0.895 -9.123 1.00 0.00 23 GLU A O 2
ATOM 1137 N N . ALA A 1 24 ? -3.398 1.376 -8.122 1.00 0.00 24 ALA A N 2
ATOM 1138 C CA . ALA A 1 24 ? -2.911 1.129 -6.763 1.00 0.00 24 ALA A CA 2
ATOM 1139 C C . ALA A 1 24 ? -2.253 -0.254 -6.592 1.00 0.00 24 ALA A C 2
ATOM 1140 O O . ALA A 1 24 ? -1.125 -0.312 -6.114 1.00 0.00 24 ALA A O 2
ATOM 1147 N N . THR A 1 25 ? -2.904 -1.347 -7.007 1.00 0.00 25 THR A N 2
ATOM 1148 C CA . THR A 1 25 ? -2.293 -2.689 -6.873 1.00 0.00 25 THR A CA 2
ATOM 1149 C C . THR A 1 25 ? -0.885 -2.790 -7.500 1.00 0.00 25 THR A C 2
ATOM 1150 O O . THR A 1 25 ? 0.040 -3.354 -6.906 1.00 0.00 25 THR A O 2
ATOM 1161 N N . GLU A 1 26 ? -0.692 -2.168 -8.673 1.00 0.00 26 GLU A N 2
ATOM 1162 C CA . GLU A 1 26 ? 0.631 -2.053 -9.318 1.00 0.00 26 GLU A CA 2
ATOM 1163 C C . GLU A 1 26 ? 1.549 -1.015 -8.682 1.00 0.00 26 GLU A C 2
ATOM 1164 O O . GLU A 1 26 ? 2.764 -1.184 -8.736 1.00 0.00 26 GLU A O 2
ATOM 1176 N N . PHE A 1 27 ? 1.006 0.040 -8.062 1.00 0.00 27 PHE A N 2
ATOM 1177 C CA . PHE A 1 27 ? 1.785 1.065 -7.378 1.00 0.00 27 PHE A CA 2
ATOM 1178 C C . PHE A 1 27 ? 2.414 0.469 -6.121 1.00 0.00 27 PHE A C 2
ATOM 1179 O O . PHE A 1 27 ? 3.628 0.396 -6.055 1.00 0.00 27 PHE A O 2
ATOM 1196 N N . TYR A 1 28 ? 1.616 -0.061 -5.188 1.00 0.00 28 TYR A N 2
ATOM 1197 C CA . TYR A 1 28 ? 2.056 -0.857 -4.032 1.00 0.00 28 TYR A CA 2
ATOM 1198 C C . TYR A 1 28 ? 3.211 -1.824 -4.368 1.00 0.00 28 TYR A C 2
ATOM 1199 O O . TYR A 1 28 ? 4.290 -1.726 -3.784 1.00 0.00 28 TYR A O 2
ATOM 1217 N N . GLU A 1 29 ? 2.969 -2.737 -5.316 1.00 0.00 29 GLU A N 2
ATOM 1218 C CA . GLU A 1 29 ? 3.998 -3.731 -5.712 1.00 0.00 29 GLU A CA 2
ATOM 1219 C C . GLU A 1 29 ? 5.308 -3.130 -6.279 1.00 0.00 29 GLU A C 2
ATOM 1220 O O . GLU A 1 29 ? 6.370 -3.720 -6.085 1.00 0.00 29 GLU A O 2
ATOM 1232 N N . ASN A 1 30 ? 5.281 -1.955 -6.925 1.00 0.00 30 ASN A N 2
ATOM 1233 C CA . ASN A 1 30 ? 6.485 -1.220 -7.399 1.00 0.00 30 ASN A CA 2
ATOM 1234 C C . ASN A 1 30 ? 7.174 -0.343 -6.321 1.00 0.00 30 ASN A C 2
ATOM 1235 O O . ASN A 1 30 ? 8.402 -0.215 -6.285 1.00 0.00 30 ASN A O 2
ATOM 1246 N N . ASP A 1 31 ? 6.333 0.253 -5.478 1.00 0.00 31 ASP A N 2
ATOM 1247 C CA . ASP A 1 31 ? 6.698 1.032 -4.295 1.00 0.00 31 ASP A CA 2
ATOM 1248 C C . ASP A 1 31 ? 7.440 0.108 -3.334 1.00 0.00 31 ASP A C 2
ATOM 1249 O O . ASP A 1 31 ? 8.670 0.186 -3.284 1.00 0.00 31 ASP A O 2
ATOM 1258 N N . VAL A 1 32 ? 6.752 -0.810 -2.648 1.00 0.00 32 VAL A N 2
ATOM 1259 C CA . VAL A 1 32 ? 7.444 -1.747 -1.735 1.00 0.00 32 VAL A CA 2
ATOM 1260 C C . VAL A 1 32 ? 6.654 -2.999 -1.272 1.00 0.00 32 VAL A C 2
ATOM 1261 O O . VAL A 1 32 ? 6.896 -4.089 -1.790 1.00 0.00 32 VAL A O 2
ATOM 1274 N N . THR A 1 33 ? 5.742 -2.853 -0.300 1.00 0.00 33 THR A N 2
ATOM 1275 C CA . THR A 1 33 ? 5.033 -3.906 0.465 1.00 0.00 33 THR A CA 2
ATOM 1276 C C . THR A 1 33 ? 3.770 -3.304 1.115 1.00 0.00 33 THR A C 2
ATOM 1277 O O . THR A 1 33 ? 2.670 -3.710 0.766 1.00 0.00 33 THR A O 2
ATOM 1288 N N . TYR A 1 34 ? 3.839 -2.261 1.968 1.00 0.00 34 TYR A N 2
ATOM 1289 C CA . TYR A 1 34 ? 2.708 -1.466 2.478 1.00 0.00 34 TYR A CA 2
ATOM 1290 C C . TYR A 1 34 ? 3.241 -0.357 3.430 1.00 0.00 34 TYR A C 2
ATOM 1291 O O . TYR A 1 34 ? 3.178 0.832 3.147 1.00 0.00 34 TYR A O 2
ATOM 1309 N N . GLU A 1 35 ? 3.832 -0.844 4.530 1.00 0.00 35 GLU A N 2
ATOM 1310 C CA . GLU A 1 35 ? 4.317 0.001 5.653 1.00 0.00 35 GLU A CA 2
ATOM 1311 C C . GLU A 1 35 ? 5.419 0.969 5.202 1.00 0.00 35 GLU A C 2
ATOM 1312 O O . GLU A 1 35 ? 5.470 2.106 5.668 1.00 0.00 35 GLU A O 2
ATOM 1324 N N . ARG A 1 36 ? 6.235 0.564 4.222 1.00 0.00 36 ARG A N 2
ATOM 1325 C CA . ARG A 1 36 ? 7.179 1.480 3.570 1.00 0.00 36 ARG A CA 2
ATOM 1326 C C . ARG A 1 36 ? 6.487 2.518 2.657 1.00 0.00 36 ARG A C 2
ATOM 1327 O O . ARG A 1 36 ? 6.847 3.688 2.753 1.00 0.00 36 ARG A O 2
ATOM 1348 N N . TYR A 1 37 ? 5.500 2.198 1.792 1.00 0.00 37 TYR A N 2
ATOM 1349 C CA . TYR A 1 37 ? 4.878 3.233 0.944 1.00 0.00 37 TYR A CA 2
ATOM 1350 C C . TYR A 1 37 ? 4.045 4.196 1.796 1.00 0.00 37 TYR A C 2
ATOM 1351 O O . TYR A 1 37 ? 4.186 5.394 1.627 1.00 0.00 37 TYR A O 2
ATOM 1369 N N . LEU A 1 38 ? 3.251 3.702 2.750 1.00 0.00 38 LEU A N 2
ATOM 1370 C CA . LEU A 1 38 ? 2.583 4.535 3.766 1.00 0.00 38 LEU A CA 2
ATOM 1371 C C . LEU A 1 38 ? 3.554 5.563 4.387 1.00 0.00 38 LEU A C 2
ATOM 1372 O O . LEU A 1 38 ? 3.241 6.743 4.472 1.00 0.00 38 LEU A O 2
ATOM 1388 N N . GLU A 1 39 ? 4.755 5.089 4.723 1.00 0.00 39 GLU A N 2
ATOM 1389 C CA . GLU A 1 39 ? 5.852 5.983 5.161 1.00 0.00 39 GLU A CA 2
ATOM 1390 C C . GLU A 1 39 ? 6.294 7.013 4.112 1.00 0.00 39 GLU A C 2
ATOM 1391 O O . GLU A 1 39 ? 6.383 8.203 4.426 1.00 0.00 39 GLU A O 2
ATOM 1403 N N . ILE A 1 40 ? 6.502 6.621 2.858 1.00 0.00 40 ILE A N 2
ATOM 1404 C CA . ILE A 1 40 ? 6.992 7.512 1.793 1.00 0.00 40 ILE A CA 2
ATOM 1405 C C . ILE A 1 40 ? 5.923 8.541 1.362 1.00 0.00 40 ILE A C 2
ATOM 1406 O O . ILE A 1 40 ? 6.193 9.735 1.369 1.00 0.00 40 ILE A O 2
ATOM 1422 N N . LEU A 1 41 ? 4.700 8.106 1.047 1.00 0.00 41 LEU A N 2
ATOM 1423 C CA . LEU A 1 41 ? 3.525 8.897 0.642 1.00 0.00 41 LEU A CA 2
ATOM 1424 C C . LEU A 1 41 ? 3.091 9.898 1.748 1.00 0.00 41 LEU A C 2
ATOM 1425 O O . LEU A 1 41 ? 3.045 11.098 1.508 1.00 0.00 41 LEU A O 2
ATOM 1441 N N . LYS A 1 42 ? 2.820 9.405 2.961 1.00 0.00 42 LYS A N 2
ATOM 1442 C CA . LYS A 1 42 ? 2.536 10.248 4.154 1.00 0.00 42 LYS A CA 2
ATOM 1443 C C . LYS A 1 42 ? 3.655 11.290 4.471 1.00 0.00 42 LYS A C 2
ATOM 1444 O O . LYS A 1 42 ? 3.384 12.336 5.067 1.00 0.00 42 LYS A O 2
ATOM 1463 N N . SER A 1 43 ? 4.896 11.011 4.045 1.00 0.00 43 SER A N 2
ATOM 1464 C CA . SER A 1 43 ? 5.978 12.022 4.075 1.00 0.00 43 SER A CA 2
ATOM 1465 C C . SER A 1 43 ? 5.887 13.047 2.909 1.00 0.00 43 SER A C 2
ATOM 1466 O O . SER A 1 43 ? 6.044 14.256 3.106 1.00 0.00 43 SER A O 2
ATOM 1474 N N . LYS A 1 44 ? 5.612 12.557 1.698 1.00 0.00 44 LYS A N 2
ATOM 1475 C CA . LYS A 1 44 ? 5.264 13.301 0.476 1.00 0.00 44 LYS A CA 2
ATOM 1476 C C . LYS A 1 44 ? 3.907 14.056 0.562 1.00 0.00 44 LYS A C 2
ATOM 1477 O O . LYS A 1 44 ? 3.259 14.126 1.611 1.00 0.00 44 LYS A O 2
ATOM 1496 N N . GLN A 1 45 ? 3.472 14.647 -0.560 1.00 0.00 45 GLN A N 2
ATOM 1497 C CA . GLN A 1 45 ? 2.122 15.212 -0.729 1.00 0.00 45 GLN A CA 2
ATOM 1498 C C . GLN A 1 45 ? 1.012 14.195 -0.396 1.00 0.00 45 GLN A C 2
ATOM 1499 O O . GLN A 1 45 ? 0.918 13.126 -1.004 1.00 0.00 45 GLN A O 2
ATOM 1513 N N . LYS A 1 46 ? 0.151 14.570 0.551 1.00 0.00 46 LYS A N 2
ATOM 1514 C CA . LYS A 1 46 ? -1.028 13.820 1.008 1.00 0.00 46 LYS A CA 2
ATOM 1515 C C . LYS A 1 46 ? -2.353 14.520 0.610 1.00 0.00 46 LYS A C 2
ATOM 1516 O O . LYS A 1 46 ? -2.338 15.620 0.039 1.00 0.00 46 LYS A O 2
ATOM 1535 N N . GLU A 1 47 ? -3.499 13.893 0.915 1.00 0.00 47 GLU A N 2
ATOM 1536 C CA . GLU A 1 47 ? -4.847 14.496 0.803 1.00 0.00 47 GLU A CA 2
ATOM 1537 C C . GLU A 1 47 ? -5.048 15.734 1.696 1.00 0.00 47 GLU A C 2
ATOM 1538 O O . GLU A 1 47 ? -4.422 15.824 2.775 1.00 0.00 47 GLU A O 2
ATOM 1551 N N . ALA A 1 1 ? 4.637 -15.985 -4.819 0.01 0.01 1 ALA A N 3
ATOM 1552 C CA . ALA A 1 1 ? 4.871 -16.566 -6.168 1.00 0.00 1 ALA A CA 3
ATOM 1553 C C . ALA A 1 1 ? 3.670 -17.409 -6.623 1.00 0.00 1 ALA A C 3
ATOM 1554 O O . ALA A 1 1 ? 2.843 -16.916 -7.390 1.00 0.00 1 ALA A O 3
ATOM 1563 N N . LEU A 1 2 ? 3.536 -18.659 -6.148 1.00 0.00 2 LEU A N 3
ATOM 1564 C CA . LEU A 1 2 ? 2.405 -19.552 -6.474 1.00 0.00 2 LEU A CA 3
ATOM 1565 C C . LEU A 1 2 ? 1.042 -18.981 -6.037 1.00 0.00 2 LEU A C 3
ATOM 1566 O O . LEU A 1 2 ? 0.097 -18.919 -6.827 1.00 0.00 2 LEU A O 3
ATOM 1582 N N . VAL A 1 3 ? 0.964 -18.557 -4.773 1.00 0.00 3 VAL A N 3
ATOM 1583 C CA . VAL A 1 3 ? -0.235 -17.978 -4.149 1.00 0.00 3 VAL A CA 3
ATOM 1584 C C . VAL A 1 3 ? -0.069 -16.465 -4.000 1.00 0.00 3 VAL A C 3
ATOM 1585 O O . VAL A 1 3 ? 0.936 -15.979 -3.473 1.00 0.00 3 VAL A O 3
ATOM 1598 N N . ASP A 1 4 ? -1.066 -15.717 -4.476 1.00 0.00 4 ASP A N 3
ATOM 1599 C CA . ASP A 1 4 ? -1.156 -14.247 -4.411 1.00 0.00 4 ASP A CA 3
ATOM 1600 C C . ASP A 1 4 ? -2.252 -13.765 -3.443 1.00 0.00 4 ASP A C 3
ATOM 1601 O O . ASP A 1 4 ? -2.637 -12.598 -3.462 1.00 0.00 4 ASP A O 3
ATOM 1610 N N . GLU A 1 5 ? -2.726 -14.646 -2.551 1.00 0.00 5 GLU A N 3
ATOM 1611 C CA . GLU A 1 5 ? -3.641 -14.304 -1.439 1.00 0.00 5 GLU A CA 3
ATOM 1612 C C . GLU A 1 5 ? -3.109 -13.187 -0.546 1.00 0.00 5 GLU A C 3
ATOM 1613 O O . GLU A 1 5 ? -3.878 -12.310 -0.151 1.00 0.00 5 GLU A O 3
ATOM 1625 N N . VAL A 1 6 ? -1.796 -13.175 -0.271 1.00 0.00 6 VAL A N 3
ATOM 1626 C CA . VAL A 1 6 ? -1.171 -12.055 0.457 1.00 0.00 6 VAL A CA 3
ATOM 1627 C C . VAL A 1 6 ? -1.364 -10.744 -0.302 1.00 0.00 6 VAL A C 3
ATOM 1628 O O . VAL A 1 6 ? -1.805 -9.765 0.287 1.00 0.00 6 VAL A O 3
ATOM 1641 N N . LYS A 1 7 ? -1.119 -10.740 -1.616 1.00 0.00 7 LYS A N 3
ATOM 1642 C CA . LYS A 1 7 ? -1.204 -9.544 -2.462 1.00 0.00 7 LYS A CA 3
ATOM 1643 C C . LYS A 1 7 ? -2.620 -8.950 -2.454 1.00 0.00 7 LYS A C 3
ATOM 1644 O O . LYS A 1 7 ? -2.776 -7.750 -2.246 1.00 0.00 7 LYS A O 3
ATOM 1663 N N . ASP A 1 8 ? -3.651 -9.793 -2.599 1.00 0.00 8 ASP A N 3
ATOM 1664 C CA . ASP A 1 8 ? -5.071 -9.399 -2.552 1.00 0.00 8 ASP A CA 3
ATOM 1665 C C . ASP A 1 8 ? -5.467 -8.733 -1.217 1.00 0.00 8 ASP A C 3
ATOM 1666 O O . ASP A 1 8 ? -6.130 -7.691 -1.197 1.00 0.00 8 ASP A O 3
ATOM 1675 N N . MET A 1 9 ? -4.995 -9.290 -0.097 1.00 0.00 9 MET A N 3
ATOM 1676 C CA . MET A 1 9 ? -5.140 -8.672 1.231 1.00 0.00 9 MET A CA 3
ATOM 1677 C C . MET A 1 9 ? -4.412 -7.323 1.341 1.00 0.00 9 MET A C 3
ATOM 1678 O O . MET A 1 9 ? -4.989 -6.349 1.831 1.00 0.00 9 MET A O 3
ATOM 1692 N N . GLU A 1 10 ? -3.173 -7.217 0.852 1.00 0.00 10 GLU A N 3
ATOM 1693 C CA . GLU A 1 10 ? -2.422 -5.948 0.804 1.00 0.00 10 GLU A CA 3
ATOM 1694 C C . GLU A 1 10 ? -3.136 -4.874 -0.012 1.00 0.00 10 GLU A C 3
ATOM 1695 O O . GLU A 1 10 ? -3.063 -3.710 0.367 1.00 0.00 10 GLU A O 3
ATOM 1707 N N . ILE A 1 11 ? -3.901 -5.233 -1.051 1.00 0.00 11 ILE A N 3
ATOM 1708 C CA . ILE A 1 11 ? -4.728 -4.272 -1.803 1.00 0.00 11 ILE A CA 3
ATOM 1709 C C . ILE A 1 11 ? -5.819 -3.650 -0.911 1.00 0.00 11 ILE A C 3
ATOM 1710 O O . ILE A 1 11 ? -6.007 -2.432 -0.919 1.00 0.00 11 ILE A O 3
ATOM 1726 N N . ALA A 1 12 ? -6.519 -4.456 -0.104 1.00 0.00 12 ALA A N 3
ATOM 1727 C CA . ALA A 1 12 ? -7.497 -3.939 0.869 1.00 0.00 12 ALA A CA 3
ATOM 1728 C C . ALA A 1 12 ? -6.874 -2.925 1.862 1.00 0.00 12 ALA A C 3
ATOM 1729 O O . ALA A 1 12 ? -7.461 -1.880 2.168 1.00 0.00 12 ALA A O 3
ATOM 1736 N N . ARG A 1 13 ? -5.636 -3.173 2.298 1.00 0.00 13 ARG A N 3
ATOM 1737 C CA . ARG A 1 13 ? -4.868 -2.210 3.091 1.00 0.00 13 ARG A CA 3
ATOM 1738 C C . ARG A 1 13 ? -4.668 -0.847 2.387 1.00 0.00 13 ARG A C 3
ATOM 1739 O O . ARG A 1 13 ? -4.819 0.196 3.025 1.00 0.00 13 ARG A O 3
ATOM 1760 N N . LEU A 1 14 ? -4.404 -0.826 1.074 1.00 0.00 14 LEU A N 3
ATOM 1761 C CA . LEU A 1 14 ? -4.306 0.410 0.268 1.00 0.00 14 LEU A CA 3
ATOM 1762 C C . LEU A 1 14 ? -5.609 1.212 0.285 1.00 0.00 14 LEU A C 3
ATOM 1763 O O . LEU A 1 14 ? -5.606 2.438 0.378 1.00 0.00 14 LEU A O 3
ATOM 1779 N N . MET A 1 15 ? -6.733 0.501 0.219 1.00 0.00 15 MET A N 3
ATOM 1780 C CA . MET A 1 15 ? -8.077 1.070 0.330 1.00 0.00 15 MET A CA 3
ATOM 1781 C C . MET A 1 15 ? -8.355 1.719 1.698 1.00 0.00 15 MET A C 3
ATOM 1782 O O . MET A 1 15 ? -9.215 2.596 1.789 1.00 0.00 15 MET A O 3
ATOM 1796 N N . SER A 1 16 ? -7.622 1.334 2.752 1.00 0.00 16 SER A N 3
ATOM 1797 C CA . SER A 1 16 ? -7.653 2.050 4.032 1.00 0.00 16 SER A CA 3
ATOM 1798 C C . SER A 1 16 ? -6.963 3.433 3.905 1.00 0.00 16 SER A C 3
ATOM 1799 O O . SER A 1 16 ? -7.615 4.464 4.091 1.00 0.00 16 SER A O 3
ATOM 1807 N N . LEU A 1 17 ? -5.675 3.481 3.511 1.00 0.00 17 LEU A N 3
ATOM 1808 C CA . LEU A 1 17 ? -4.951 4.744 3.264 1.00 0.00 17 LEU A CA 3
ATOM 1809 C C . LEU A 1 17 ? -5.608 5.684 2.219 1.00 0.00 17 LEU A C 3
ATOM 1810 O O . LEU A 1 17 ? -5.503 6.909 2.341 1.00 0.00 17 LEU A O 3
ATOM 1826 N N . GLY A 1 18 ? -6.275 5.128 1.202 1.00 0.00 18 GLY A N 3
ATOM 1827 C CA . GLY A 1 18 ? -6.981 5.870 0.146 1.00 0.00 18 GLY A CA 3
ATOM 1828 C C . GLY A 1 18 ? -6.179 6.028 -1.151 1.00 0.00 18 GLY A C 3
ATOM 1829 O O . GLY A 1 18 ? -5.534 7.070 -1.351 1.00 0.00 18 GLY A O 3
ATOM 1833 N N . LEU A 1 19 ? -6.208 5.021 -2.032 1.00 0.00 19 LEU A N 3
ATOM 1834 C CA . LEU A 1 19 ? -5.540 5.032 -3.360 1.00 0.00 19 LEU A CA 3
ATOM 1835 C C . LEU A 1 19 ? -6.562 4.839 -4.513 1.00 0.00 19 LEU A C 3
ATOM 1836 O O . LEU A 1 19 ? -7.761 5.152 -4.349 1.00 0.00 19 LEU A O 3
ATOM 1852 N N . SER A 1 20 ? -6.105 4.392 -5.682 1.00 0.00 20 SER A N 3
ATOM 1853 C CA . SER A 1 20 ? -6.976 4.090 -6.867 1.00 0.00 20 SER A CA 3
ATOM 1854 C C . SER A 1 20 ? -7.463 2.610 -6.828 1.00 0.00 20 SER A C 3
ATOM 1855 O O . SER A 1 20 ? -7.654 2.053 -5.741 1.00 0.00 20 SER A O 3
ATOM 1863 N N . ILE A 1 21 ? -7.653 1.949 -7.983 1.00 0.00 21 ILE A N 3
ATOM 1864 C CA . ILE A 1 21 ? -8.071 0.526 -8.092 1.00 0.00 21 ILE A CA 3
ATOM 1865 C C . ILE A 1 21 ? -6.930 -0.324 -8.701 1.00 0.00 21 ILE A C 3
ATOM 1866 O O . ILE A 1 21 ? -6.021 -0.713 -7.969 1.00 0.00 21 ILE A O 3
ATOM 1882 N N . GLU A 1 22 ? -6.926 -0.568 -10.024 1.00 0.00 22 GLU A N 3
ATOM 1883 C CA . GLU A 1 22 ? -5.871 -1.334 -10.730 1.00 0.00 22 GLU A CA 3
ATOM 1884 C C . GLU A 1 22 ? -4.527 -0.631 -10.612 1.00 0.00 22 GLU A C 3
ATOM 1885 O O . GLU A 1 22 ? -3.549 -1.253 -10.199 1.00 0.00 22 GLU A O 3
ATOM 1897 N N . GLU A 1 23 ? -4.482 0.689 -10.844 1.00 0.00 23 GLU A N 3
ATOM 1898 C CA . GLU A 1 23 ? -3.281 1.465 -10.505 1.00 0.00 23 GLU A CA 3
ATOM 1899 C C . GLU A 1 23 ? -2.835 1.397 -9.061 1.00 0.00 23 GLU A C 3
ATOM 1900 O O . GLU A 1 23 ? -1.633 1.342 -8.853 1.00 0.00 23 GLU A O 3
ATOM 1912 N N . ALA A 1 24 ? -3.714 1.372 -8.053 1.00 0.00 24 ALA A N 3
ATOM 1913 C CA . ALA A 1 24 ? -3.248 1.159 -6.677 1.00 0.00 24 ALA A CA 3
ATOM 1914 C C . ALA A 1 24 ? -2.505 -0.172 -6.534 1.00 0.00 24 ALA A C 3
ATOM 1915 O O . ALA A 1 24 ? -1.402 -0.178 -6.003 1.00 0.00 24 ALA A O 3
ATOM 1922 N N . THR A 1 25 ? -3.068 -1.280 -7.028 1.00 0.00 25 THR A N 3
ATOM 1923 C CA . THR A 1 25 ? -2.396 -2.590 -6.927 1.00 0.00 25 THR A CA 3
ATOM 1924 C C . THR A 1 25 ? -0.986 -2.587 -7.539 1.00 0.00 25 THR A C 3
ATOM 1925 O O . THR A 1 25 ? -0.008 -2.972 -6.891 1.00 0.00 25 THR A O 3
ATOM 1936 N N . GLU A 1 26 ? -0.837 -2.045 -8.752 1.00 0.00 26 GLU A N 3
ATOM 1937 C CA . GLU A 1 26 ? 0.475 -1.892 -9.405 1.00 0.00 26 GLU A CA 3
ATOM 1938 C C . GLU A 1 26 ? 1.368 -0.838 -8.749 1.00 0.00 26 GLU A C 3
ATOM 1939 O O . GLU A 1 26 ? 2.589 -0.958 -8.832 1.00 0.00 26 GLU A O 3
ATOM 1951 N N . PHE A 1 27 ? 0.793 0.138 -8.041 1.00 0.00 27 PHE A N 3
ATOM 1952 C CA . PHE A 1 27 ? 1.560 1.129 -7.285 1.00 0.00 27 PHE A CA 3
ATOM 1953 C C . PHE A 1 27 ? 2.131 0.484 -6.023 1.00 0.00 27 PHE A C 3
ATOM 1954 O O . PHE A 1 27 ? 3.338 0.486 -5.854 1.00 0.00 27 PHE A O 3
ATOM 1971 N N . TYR A 1 28 ? 1.320 -0.183 -5.194 1.00 0.00 28 TYR A N 3
ATOM 1972 C CA . TYR A 1 28 ? 1.718 -0.996 -4.038 1.00 0.00 28 TYR A CA 3
ATOM 1973 C C . TYR A 1 28 ? 2.934 -1.912 -4.269 1.00 0.00 28 TYR A C 3
ATOM 1974 O O . TYR A 1 28 ? 3.861 -1.895 -3.461 1.00 0.00 28 TYR A O 3
ATOM 1992 N N . GLU A 1 29 ? 2.961 -2.661 -5.380 1.00 0.00 29 GLU A N 3
ATOM 1993 C CA . GLU A 1 29 ? 4.083 -3.567 -5.736 1.00 0.00 29 GLU A CA 3
ATOM 1994 C C . GLU A 1 29 ? 5.339 -2.841 -6.253 1.00 0.00 29 GLU A C 3
ATOM 1995 O O . GLU A 1 29 ? 6.456 -3.173 -5.859 1.00 0.00 29 GLU A O 3
ATOM 2007 N N . ASN A 1 30 ? 5.149 -1.798 -7.066 1.00 0.00 30 ASN A N 3
ATOM 2008 C CA . ASN A 1 30 ? 6.206 -0.837 -7.483 1.00 0.00 30 ASN A CA 3
ATOM 2009 C C . ASN A 1 30 ? 6.639 0.185 -6.407 1.00 0.00 30 ASN A C 3
ATOM 2010 O O . ASN A 1 30 ? 7.585 0.959 -6.593 1.00 0.00 30 ASN A O 3
ATOM 2021 N N . ASP A 1 31 ? 5.968 0.116 -5.258 1.00 0.00 31 ASP A N 3
ATOM 2022 C CA . ASP A 1 31 ? 6.298 0.874 -4.063 1.00 0.00 31 ASP A CA 3
ATOM 2023 C C . ASP A 1 31 ? 7.121 -0.013 -3.180 1.00 0.00 31 ASP A C 3
ATOM 2024 O O . ASP A 1 31 ? 8.333 0.193 -3.121 1.00 0.00 31 ASP A O 3
ATOM 2033 N N . VAL A 1 32 ? 6.562 -1.082 -2.583 1.00 0.00 32 VAL A N 3
ATOM 2034 C CA . VAL A 1 32 ? 7.249 -1.968 -1.645 1.00 0.00 32 VAL A CA 3
ATOM 2035 C C . VAL A 1 32 ? 6.226 -3.041 -1.176 1.00 0.00 32 VAL A C 3
ATOM 2036 O O . VAL A 1 32 ? 5.633 -3.748 -1.996 1.00 0.00 32 VAL A O 3
ATOM 2049 N N . THR A 1 33 ? 5.990 -3.138 0.138 1.00 0.00 33 THR A N 3
ATOM 2050 C CA . THR A 1 33 ? 4.920 -3.885 0.803 1.00 0.00 33 THR A CA 3
ATOM 2051 C C . THR A 1 33 ? 3.750 -3.018 1.305 1.00 0.00 33 THR A C 3
ATOM 2052 O O . THR A 1 33 ? 2.679 -3.169 0.749 1.00 0.00 33 THR A O 3
ATOM 2063 N N . TYR A 1 34 ? 3.769 -2.206 2.376 1.00 0.00 34 TYR A N 3
ATOM 2064 C CA . TYR A 1 34 ? 2.519 -1.588 2.909 1.00 0.00 34 TYR A CA 3
ATOM 2065 C C . TYR A 1 34 ? 2.927 -0.411 3.844 1.00 0.00 34 TYR A C 3
ATOM 2066 O O . TYR A 1 34 ? 2.533 0.733 3.653 1.00 0.00 34 TYR A O 3
ATOM 2084 N N . GLU A 1 35 ? 3.823 -0.720 4.794 1.00 0.00 35 GLU A N 3
ATOM 2085 C CA . GLU A 1 35 ? 4.349 0.213 5.826 1.00 0.00 35 GLU A CA 3
ATOM 2086 C C . GLU A 1 35 ? 5.480 1.109 5.328 1.00 0.00 35 GLU A C 3
ATOM 2087 O O . GLU A 1 35 ? 5.524 2.290 5.666 1.00 0.00 35 GLU A O 3
ATOM 2099 N N . ARG A 1 36 ? 6.352 0.584 4.464 1.00 0.00 36 ARG A N 3
ATOM 2100 C CA . ARG A 1 36 ? 7.366 1.388 3.768 1.00 0.00 36 ARG A CA 3
ATOM 2101 C C . ARG A 1 36 ? 6.707 2.479 2.895 1.00 0.00 36 ARG A C 3
ATOM 2102 O O . ARG A 1 36 ? 7.038 3.654 3.034 1.00 0.00 36 ARG A O 3
ATOM 2123 N N . TYR A 1 37 ? 5.749 2.127 2.019 1.00 0.00 37 TYR A N 3
ATOM 2124 C CA . TYR A 1 37 ? 5.101 3.129 1.157 1.00 0.00 37 TYR A CA 3
ATOM 2125 C C . TYR A 1 37 ? 4.277 4.108 1.989 1.00 0.00 37 TYR A C 3
ATOM 2126 O O . TYR A 1 37 ? 4.353 5.303 1.749 1.00 0.00 37 TYR A O 3
ATOM 2144 N N . LEU A 1 38 ? 3.554 3.598 2.991 1.00 0.00 38 LEU A N 3
ATOM 2145 C CA . LEU A 1 38 ? 2.822 4.431 3.947 1.00 0.00 38 LEU A CA 3
ATOM 2146 C C . LEU A 1 38 ? 3.710 5.572 4.478 1.00 0.00 38 LEU A C 3
ATOM 2147 O O . LEU A 1 38 ? 3.267 6.717 4.485 1.00 0.00 38 LEU A O 3
ATOM 2163 N N . GLU A 1 39 ? 4.965 5.276 4.854 1.00 0.00 39 GLU A N 3
ATOM 2164 C CA . GLU A 1 39 ? 5.965 6.270 5.306 1.00 0.00 39 GLU A CA 3
ATOM 2165 C C . GLU A 1 39 ? 6.444 7.217 4.202 1.00 0.00 39 GLU A C 3
ATOM 2166 O O . GLU A 1 39 ? 6.510 8.427 4.427 1.00 0.00 39 GLU A O 3
ATOM 2178 N N . ILE A 1 40 ? 6.752 6.718 3.003 1.00 0.00 40 ILE A N 3
ATOM 2179 C CA . ILE A 1 40 ? 7.244 7.529 1.871 1.00 0.00 40 ILE A CA 3
ATOM 2180 C C . ILE A 1 40 ? 6.158 8.504 1.361 1.00 0.00 40 ILE A C 3
ATOM 2181 O O . ILE A 1 40 ? 6.388 9.710 1.268 1.00 0.00 40 ILE A O 3
ATOM 2197 N N . LEU A 1 41 ? 4.946 8.008 1.107 1.00 0.00 41 LEU A N 3
ATOM 2198 C CA . LEU A 1 41 ? 3.741 8.778 0.777 1.00 0.00 41 LEU A CA 3
ATOM 2199 C C . LEU A 1 41 ? 3.348 9.741 1.917 1.00 0.00 41 LEU A C 3
ATOM 2200 O O . LEU A 1 41 ? 3.007 10.883 1.647 1.00 0.00 41 LEU A O 3
ATOM 2216 N N . LYS A 1 42 ? 3.483 9.334 3.182 1.00 0.00 42 LYS A N 3
ATOM 2217 C CA . LYS A 1 42 ? 3.321 10.274 4.311 1.00 0.00 42 LYS A CA 3
ATOM 2218 C C . LYS A 1 42 ? 4.264 11.496 4.202 1.00 0.00 42 LYS A C 3
ATOM 2219 O O . LYS A 1 42 ? 3.868 12.619 4.526 1.00 0.00 42 LYS A O 3
ATOM 2238 N N . SER A 1 43 ? 5.487 11.295 3.704 1.00 0.00 43 SER A N 3
ATOM 2239 C CA . SER A 1 43 ? 6.452 12.370 3.436 1.00 0.00 43 SER A CA 3
ATOM 2240 C C . SER A 1 43 ? 6.124 13.209 2.174 1.00 0.00 43 SER A C 3
ATOM 2241 O O . SER A 1 43 ? 6.503 14.381 2.098 1.00 0.00 43 SER A O 3
ATOM 2249 N N . LYS A 1 44 ? 5.405 12.640 1.196 1.00 0.00 44 LYS A N 3
ATOM 2250 C CA . LYS A 1 44 ? 4.960 13.311 -0.037 1.00 0.00 44 LYS A CA 3
ATOM 2251 C C . LYS A 1 44 ? 3.640 12.710 -0.596 1.00 0.00 44 LYS A C 3
ATOM 2252 O O . LYS A 1 44 ? 3.659 11.858 -1.487 1.00 0.00 44 LYS A O 3
ATOM 2271 N N . GLN A 1 45 ? 2.486 13.173 -0.089 1.00 0.00 45 GLN A N 3
ATOM 2272 C CA . GLN A 1 45 ? 1.140 12.750 -0.550 1.00 0.00 45 GLN A CA 3
ATOM 2273 C C . GLN A 1 45 ? 0.419 13.822 -1.399 1.00 0.00 45 GLN A C 3
ATOM 2274 O O . GLN A 1 45 ? -0.718 13.623 -1.829 1.00 0.00 45 GLN A O 3
ATOM 2288 N N . LYS A 1 46 ? 1.059 14.972 -1.632 1.00 0.00 46 LYS A N 3
ATOM 2289 C CA . LYS A 1 46 ? 0.535 16.072 -2.452 1.00 0.00 46 LYS A CA 3
ATOM 2290 C C . LYS A 1 46 ? 0.340 15.689 -3.937 1.00 0.00 46 LYS A C 3
ATOM 2291 O O . LYS A 1 46 ? 1.054 14.840 -4.484 1.00 0.00 46 LYS A O 3
ATOM 2310 N N . GLU A 1 47 ? -0.624 16.357 -4.585 1.00 0.00 47 GLU A N 3
ATOM 2311 C CA . GLU A 1 47 ? -1.136 16.105 -5.948 1.00 0.00 47 GLU A CA 3
ATOM 2312 C C . GLU A 1 47 ? -1.412 17.424 -6.675 1.00 0.00 47 GLU A C 3
ATOM 2313 O O . GLU A 1 47 ? -0.979 17.551 -7.839 1.00 0.00 47 GLU A O 3
ATOM 2326 N N . ALA A 1 1 ? 0.493 -18.063 -7.499 0.01 0.01 1 ALA A N 4
ATOM 2327 C CA . ALA A 1 1 ? 0.014 -18.897 -8.632 1.00 0.00 1 ALA A CA 4
ATOM 2328 C C . ALA A 1 1 ? -1.509 -19.046 -8.574 1.00 0.00 1 ALA A C 4
ATOM 2329 O O . ALA A 1 1 ? -2.047 -19.422 -7.534 1.00 0.00 1 ALA A O 4
ATOM 2338 N N . LEU A 1 2 ? -2.194 -18.758 -9.690 1.00 0.00 2 LEU A N 4
ATOM 2339 C CA . LEU A 1 2 ? -3.659 -18.611 -9.863 1.00 0.00 2 LEU A CA 4
ATOM 2340 C C . LEU A 1 2 ? -4.268 -17.479 -9.002 1.00 0.00 2 LEU A C 4
ATOM 2341 O O . LEU A 1 2 ? -4.648 -16.426 -9.518 1.00 0.00 2 LEU A O 4
ATOM 2357 N N . VAL A 1 3 ? -4.323 -17.697 -7.690 1.00 0.00 3 VAL A N 4
ATOM 2358 C CA . VAL A 1 3 ? -4.723 -16.739 -6.645 1.00 0.00 3 VAL A CA 4
ATOM 2359 C C . VAL A 1 3 ? -3.483 -16.173 -5.938 1.00 0.00 3 VAL A C 4
ATOM 2360 O O . VAL A 1 3 ? -2.364 -16.671 -6.123 1.00 0.00 3 VAL A O 4
ATOM 2373 N N . ASP A 1 4 ? -3.663 -15.143 -5.108 1.00 0.00 4 ASP A N 4
ATOM 2374 C CA . ASP A 1 4 ? -2.582 -14.560 -4.301 1.00 0.00 4 ASP A CA 4
ATOM 2375 C C . ASP A 1 4 ? -3.121 -13.863 -3.043 1.00 0.00 4 ASP A C 4
ATOM 2376 O O . ASP A 1 4 ? -3.382 -12.661 -3.052 1.00 0.00 4 ASP A O 4
ATOM 2385 N N . GLU A 1 5 ? -3.350 -14.628 -1.966 1.00 0.00 5 GLU A N 4
ATOM 2386 C CA . GLU A 1 5 ? -3.873 -14.104 -0.678 1.00 0.00 5 GLU A CA 4
ATOM 2387 C C . GLU A 1 5 ? -3.026 -12.977 -0.087 1.00 0.00 5 GLU A C 4
ATOM 2388 O O . GLU A 1 5 ? -3.585 -12.022 0.448 1.00 0.00 5 GLU A O 4
ATOM 2400 N N . VAL A 1 6 ? -1.699 -13.049 -0.220 1.00 0.00 6 VAL A N 4
ATOM 2401 C CA . VAL A 1 6 ? -0.790 -11.955 0.177 1.00 0.00 6 VAL A CA 4
ATOM 2402 C C . VAL A 1 6 ? -1.079 -10.690 -0.631 1.00 0.00 6 VAL A C 4
ATOM 2403 O O . VAL A 1 6 ? -1.320 -9.640 -0.036 1.00 0.00 6 VAL A O 4
ATOM 2416 N N . LYS A 1 7 ? -1.121 -10.785 -1.966 1.00 0.00 7 LYS A N 4
ATOM 2417 C CA . LYS A 1 7 ? -1.424 -9.641 -2.827 1.00 0.00 7 LYS A CA 4
ATOM 2418 C C . LYS A 1 7 ? -2.796 -9.032 -2.477 1.00 0.00 7 LYS A C 4
ATOM 2419 O O . LYS A 1 7 ? -2.884 -7.825 -2.292 1.00 0.00 7 LYS A O 4
ATOM 2438 N N . ASP A 1 8 ? -3.849 -9.842 -2.312 1.00 0.00 8 ASP A N 4
ATOM 2439 C CA . ASP A 1 8 ? -5.223 -9.389 -2.022 1.00 0.00 8 ASP A CA 4
ATOM 2440 C C . ASP A 1 8 ? -5.373 -8.697 -0.653 1.00 0.00 8 ASP A C 4
ATOM 2441 O O . ASP A 1 8 ? -6.048 -7.671 -0.557 1.00 0.00 8 ASP A O 4
ATOM 2450 N N . MET A 1 9 ? -4.703 -9.196 0.392 1.00 0.00 9 MET A N 4
ATOM 2451 C CA . MET A 1 9 ? -4.665 -8.548 1.715 1.00 0.00 9 MET A CA 4
ATOM 2452 C C . MET A 1 9 ? -3.920 -7.206 1.679 1.00 0.00 9 MET A C 4
ATOM 2453 O O . MET A 1 9 ? -4.469 -6.181 2.089 1.00 0.00 9 MET A O 4
ATOM 2467 N N . GLU A 1 10 ? -2.685 -7.185 1.161 1.00 0.00 10 GLU A N 4
ATOM 2468 C CA . GLU A 1 10 ? -1.904 -5.944 0.981 1.00 0.00 10 GLU A CA 4
ATOM 2469 C C . GLU A 1 10 ? -2.662 -4.905 0.140 1.00 0.00 10 GLU A C 4
ATOM 2470 O O . GLU A 1 10 ? -2.742 -3.747 0.526 1.00 0.00 10 GLU A O 4
ATOM 2482 N N . ILE A 1 11 ? -3.328 -5.315 -0.940 1.00 0.00 11 ILE A N 4
ATOM 2483 C CA . ILE A 1 11 ? -4.198 -4.456 -1.767 1.00 0.00 11 ILE A CA 4
ATOM 2484 C C . ILE A 1 11 ? -5.365 -3.855 -0.961 1.00 0.00 11 ILE A C 4
ATOM 2485 O O . ILE A 1 11 ? -5.627 -2.654 -1.051 1.00 0.00 11 ILE A O 4
ATOM 2501 N N . ALA A 1 12 ? -6.062 -4.650 -0.145 1.00 0.00 12 ALA A N 4
ATOM 2502 C CA . ALA A 1 12 ? -7.120 -4.146 0.742 1.00 0.00 12 ALA A CA 4
ATOM 2503 C C . ALA A 1 12 ? -6.596 -3.076 1.731 1.00 0.00 12 ALA A C 4
ATOM 2504 O O . ALA A 1 12 ? -7.278 -2.093 2.034 1.00 0.00 12 ALA A O 4
ATOM 2511 N N . ARG A 1 13 ? -5.344 -3.217 2.168 1.00 0.00 13 ARG A N 4
ATOM 2512 C CA . ARG A 1 13 ? -4.608 -2.215 2.935 1.00 0.00 13 ARG A CA 4
ATOM 2513 C C . ARG A 1 13 ? -4.438 -0.867 2.183 1.00 0.00 13 ARG A C 4
ATOM 2514 O O . ARG A 1 13 ? -4.718 0.182 2.766 1.00 0.00 13 ARG A O 4
ATOM 2535 N N . LEU A 1 14 ? -4.091 -0.856 0.886 1.00 0.00 14 LEU A N 4
ATOM 2536 C CA . LEU A 1 14 ? -4.059 0.362 0.044 1.00 0.00 14 LEU A CA 4
ATOM 2537 C C . LEU A 1 14 ? -5.439 1.031 -0.076 1.00 0.00 14 LEU A C 4
ATOM 2538 O O . LEU A 1 14 ? -5.567 2.256 -0.008 1.00 0.00 14 LEU A O 4
ATOM 2554 N N . MET A 1 15 ? -6.483 0.213 -0.216 1.00 0.00 15 MET A N 4
ATOM 2555 C CA . MET A 1 15 ? -7.876 0.666 -0.189 1.00 0.00 15 MET A CA 4
ATOM 2556 C C . MET A 1 15 ? -8.264 1.370 1.127 1.00 0.00 15 MET A C 4
ATOM 2557 O O . MET A 1 15 ? -9.149 2.228 1.112 1.00 0.00 15 MET A O 4
ATOM 2571 N N . SER A 1 16 ? -7.599 1.069 2.249 1.00 0.00 16 SER A N 4
ATOM 2572 C CA . SER A 1 16 ? -7.776 1.810 3.503 1.00 0.00 16 SER A CA 4
ATOM 2573 C C . SER A 1 16 ? -7.093 3.197 3.450 1.00 0.00 16 SER A C 4
ATOM 2574 O O . SER A 1 16 ? -7.752 4.211 3.697 1.00 0.00 16 SER A O 4
ATOM 2582 N N . LEU A 1 17 ? -5.805 3.275 3.056 1.00 0.00 17 LEU A N 4
ATOM 2583 C CA . LEU A 1 17 ? -5.086 4.558 2.887 1.00 0.00 17 LEU A CA 4
ATOM 2584 C C . LEU A 1 17 ? -5.754 5.596 1.945 1.00 0.00 17 LEU A C 4
ATOM 2585 O O . LEU A 1 17 ? -5.477 6.793 2.073 1.00 0.00 17 LEU A O 4
ATOM 2601 N N . GLY A 1 18 ? -6.634 5.183 1.025 1.00 0.00 18 GLY A N 4
ATOM 2602 C CA . GLY A 1 18 ? -7.447 6.103 0.204 1.00 0.00 18 GLY A CA 4
ATOM 2603 C C . GLY A 1 18 ? -6.893 6.344 -1.206 1.00 0.00 18 GLY A C 4
ATOM 2604 O O . GLY A 1 18 ? -6.781 7.489 -1.651 1.00 0.00 18 GLY A O 4
ATOM 2608 N N . LEU A 1 19 ? -6.500 5.264 -1.881 1.00 0.00 19 LEU A N 4
ATOM 2609 C CA . LEU A 1 19 ? -5.825 5.273 -3.190 1.00 0.00 19 LEU A CA 4
ATOM 2610 C C . LEU A 1 19 ? -6.788 4.913 -4.344 1.00 0.00 19 LEU A C 4
ATOM 2611 O O . LEU A 1 19 ? -8.010 5.003 -4.190 1.00 0.00 19 LEU A O 4
ATOM 2627 N N . SER A 1 20 ? -6.268 4.607 -5.536 1.00 0.00 20 SER A N 4
ATOM 2628 C CA . SER A 1 20 ? -7.059 4.241 -6.727 1.00 0.00 20 SER A CA 4
ATOM 2629 C C . SER A 1 20 ? -7.523 2.748 -6.670 1.00 0.00 20 SER A C 4
ATOM 2630 O O . SER A 1 20 ? -7.645 2.181 -5.581 1.00 0.00 20 SER A O 4
ATOM 2638 N N . ILE A 1 21 ? -7.717 2.077 -7.821 1.00 0.00 21 ILE A N 4
ATOM 2639 C CA . ILE A 1 21 ? -8.003 0.625 -7.914 1.00 0.00 21 ILE A CA 4
ATOM 2640 C C . ILE A 1 21 ? -6.823 -0.196 -8.478 1.00 0.00 21 ILE A C 4
ATOM 2641 O O . ILE A 1 21 ? -6.019 -0.707 -7.704 1.00 0.00 21 ILE A O 4
ATOM 2657 N N . GLU A 1 22 ? -6.671 -0.281 -9.807 1.00 0.00 22 GLU A N 4
ATOM 2658 C CA . GLU A 1 22 ? -5.660 -1.152 -10.458 1.00 0.00 22 GLU A CA 4
ATOM 2659 C C . GLU A 1 22 ? -4.277 -0.531 -10.360 1.00 0.00 22 GLU A C 4
ATOM 2660 O O . GLU A 1 22 ? -3.350 -1.175 -9.875 1.00 0.00 22 GLU A O 4
ATOM 2672 N N . GLU A 1 23 ? -4.180 0.760 -10.694 1.00 0.00 23 GLU A N 4
ATOM 2673 C CA . GLU A 1 23 ? -2.988 1.600 -10.452 1.00 0.00 23 GLU A CA 4
ATOM 2674 C C . GLU A 1 23 ? -2.527 1.537 -8.995 1.00 0.00 23 GLU A C 4
ATOM 2675 O O . GLU A 1 23 ? -1.338 1.403 -8.744 1.00 0.00 23 GLU A O 4
ATOM 2687 N N . ALA A 1 24 ? -3.471 1.559 -8.050 1.00 0.00 24 ALA A N 4
ATOM 2688 C CA . ALA A 1 24 ? -3.159 1.398 -6.624 1.00 0.00 24 ALA A CA 4
ATOM 2689 C C . ALA A 1 24 ? -2.493 0.048 -6.335 1.00 0.00 24 ALA A C 4
ATOM 2690 O O . ALA A 1 24 ? -1.436 0.023 -5.713 1.00 0.00 24 ALA A O 4
ATOM 2697 N N . THR A 1 25 ? -3.064 -1.061 -6.814 1.00 0.00 25 THR A N 4
ATOM 2698 C CA . THR A 1 25 ? -2.483 -2.403 -6.625 1.00 0.00 25 THR A CA 4
ATOM 2699 C C . THR A 1 25 ? -1.084 -2.557 -7.249 1.00 0.00 25 THR A C 4
ATOM 2700 O O . THR A 1 25 ? -0.170 -3.136 -6.651 1.00 0.00 25 THR A O 4
ATOM 2711 N N . GLU A 1 26 ? -0.877 -1.987 -8.443 1.00 0.00 26 GLU A N 4
ATOM 2712 C CA . GLU A 1 26 ? 0.414 -2.052 -9.136 1.00 0.00 26 GLU A CA 4
ATOM 2713 C C . GLU A 1 26 ? 1.436 -1.209 -8.389 1.00 0.00 26 GLU A C 4
ATOM 2714 O O . GLU A 1 26 ? 2.450 -1.741 -7.970 1.00 0.00 26 GLU A O 4
ATOM 2726 N N . PHE A 1 27 ? 1.127 0.068 -8.152 1.00 0.00 27 PHE A N 4
ATOM 2727 C CA . PHE A 1 27 ? 1.943 1.024 -7.390 1.00 0.00 27 PHE A CA 4
ATOM 2728 C C . PHE A 1 27 ? 2.340 0.544 -5.980 1.00 0.00 27 PHE A C 4
ATOM 2729 O O . PHE A 1 27 ? 3.467 0.787 -5.548 1.00 0.00 27 PHE A O 4
ATOM 2746 N N . TYR A 1 28 ? 1.427 -0.155 -5.294 1.00 0.00 28 TYR A N 4
ATOM 2747 C CA . TYR A 1 28 ? 1.696 -0.850 -4.030 1.00 0.00 28 TYR A CA 4
ATOM 2748 C C . TYR A 1 28 ? 2.927 -1.743 -4.166 1.00 0.00 28 TYR A C 4
ATOM 2749 O O . TYR A 1 28 ? 3.956 -1.450 -3.552 1.00 0.00 28 TYR A O 4
ATOM 2767 N N . GLU A 1 29 ? 2.847 -2.766 -5.028 1.00 0.00 29 GLU A N 4
ATOM 2768 C CA . GLU A 1 29 ? 3.975 -3.655 -5.350 1.00 0.00 29 GLU A CA 4
ATOM 2769 C C . GLU A 1 29 ? 5.186 -2.935 -5.952 1.00 0.00 29 GLU A C 4
ATOM 2770 O O . GLU A 1 29 ? 6.323 -3.351 -5.718 1.00 0.00 29 GLU A O 4
ATOM 2782 N N . ASN A 1 30 ? 4.968 -1.867 -6.726 1.00 0.00 30 ASN A N 4
ATOM 2783 C CA . ASN A 1 30 ? 6.015 -1.212 -7.502 1.00 0.00 30 ASN A CA 4
ATOM 2784 C C . ASN A 1 30 ? 6.942 -0.378 -6.621 1.00 0.00 30 ASN A C 4
ATOM 2785 O O . ASN A 1 30 ? 8.157 -0.434 -6.835 1.00 0.00 30 ASN A O 4
ATOM 2796 N N . ASP A 1 31 ? 6.467 0.291 -5.561 1.00 0.00 31 ASP A N 4
ATOM 2797 C CA . ASP A 1 31 ? 7.347 0.909 -4.557 1.00 0.00 31 ASP A CA 4
ATOM 2798 C C . ASP A 1 31 ? 7.928 -0.106 -3.563 1.00 0.00 31 ASP A C 4
ATOM 2799 O O . ASP A 1 31 ? 9.138 -0.156 -3.340 1.00 0.00 31 ASP A O 4
ATOM 2808 N N . VAL A 1 32 ? 7.014 -0.933 -3.041 1.00 0.00 32 VAL A N 4
ATOM 2809 C CA . VAL A 1 32 ? 7.258 -1.836 -1.888 1.00 0.00 32 VAL A CA 4
ATOM 2810 C C . VAL A 1 32 ? 6.121 -2.809 -1.468 1.00 0.00 32 VAL A C 4
ATOM 2811 O O . VAL A 1 32 ? 5.530 -3.499 -2.292 1.00 0.00 32 VAL A O 4
ATOM 2824 N N . THR A 1 33 ? 5.892 -2.932 -0.158 1.00 0.00 33 THR A N 4
ATOM 2825 C CA . THR A 1 33 ? 4.966 -3.804 0.545 1.00 0.00 33 THR A CA 4
ATOM 2826 C C . THR A 1 33 ? 3.768 -3.064 1.158 1.00 0.00 33 THR A C 4
ATOM 2827 O O . THR A 1 33 ? 2.644 -3.322 0.747 1.00 0.00 33 THR A O 4
ATOM 2838 N N . TYR A 1 34 ? 3.877 -2.234 2.209 1.00 0.00 34 TYR A N 4
ATOM 2839 C CA . TYR A 1 34 ? 2.677 -1.668 2.854 1.00 0.00 34 TYR A CA 4
ATOM 2840 C C . TYR A 1 34 ? 3.134 -0.485 3.745 1.00 0.00 34 TYR A C 4
ATOM 2841 O O . TYR A 1 34 ? 2.726 0.656 3.552 1.00 0.00 34 TYR A O 4
ATOM 2859 N N . GLU A 1 35 ? 4.066 -0.769 4.664 1.00 0.00 35 GLU A N 4
ATOM 2860 C CA . GLU A 1 35 ? 4.512 0.208 5.683 1.00 0.00 35 GLU A CA 4
ATOM 2861 C C . GLU A 1 35 ? 5.581 1.167 5.161 1.00 0.00 35 GLU A C 4
ATOM 2862 O O . GLU A 1 35 ? 5.561 2.352 5.480 1.00 0.00 35 GLU A O 4
ATOM 2874 N N . ARG A 1 36 ? 6.459 0.684 4.280 1.00 0.00 36 ARG A N 4
ATOM 2875 C CA . ARG A 1 36 ? 7.422 1.527 3.558 1.00 0.00 36 ARG A CA 4
ATOM 2876 C C . ARG A 1 36 ? 6.723 2.578 2.664 1.00 0.00 36 ARG A C 4
ATOM 2877 O O . ARG A 1 36 ? 7.044 3.761 2.768 1.00 0.00 36 ARG A O 4
ATOM 2898 N N . TYR A 1 37 ? 5.748 2.202 1.818 1.00 0.00 37 TYR A N 4
ATOM 2899 C CA . TYR A 1 37 ? 5.065 3.187 0.963 1.00 0.00 37 TYR A CA 4
ATOM 2900 C C . TYR A 1 37 ? 4.183 4.099 1.821 1.00 0.00 37 TYR A C 4
ATOM 2901 O O . TYR A 1 37 ? 4.176 5.297 1.589 1.00 0.00 37 TYR A O 4
ATOM 2919 N N . LEU A 1 38 ? 3.499 3.549 2.832 1.00 0.00 38 LEU A N 4
ATOM 2920 C CA . LEU A 1 38 ? 2.747 4.354 3.800 1.00 0.00 38 LEU A CA 4
ATOM 2921 C C . LEU A 1 38 ? 3.625 5.490 4.358 1.00 0.00 38 LEU A C 4
ATOM 2922 O O . LEU A 1 38 ? 3.185 6.635 4.371 1.00 0.00 38 LEU A O 4
ATOM 2938 N N . GLU A 1 39 ? 4.874 5.200 4.746 1.00 0.00 39 GLU A N 4
ATOM 2939 C CA . GLU A 1 39 ? 5.851 6.208 5.215 1.00 0.00 39 GLU A CA 4
ATOM 2940 C C . GLU A 1 39 ? 6.242 7.209 4.131 1.00 0.00 39 GLU A C 4
ATOM 2941 O O . GLU A 1 39 ? 6.206 8.412 4.385 1.00 0.00 39 GLU A O 4
ATOM 2953 N N . ILE A 1 40 ? 6.571 6.756 2.919 1.00 0.00 40 ILE A N 4
ATOM 2954 C CA . ILE A 1 40 ? 6.967 7.637 1.806 1.00 0.00 40 ILE A CA 4
ATOM 2955 C C . ILE A 1 40 ? 5.819 8.588 1.398 1.00 0.00 40 ILE A C 4
ATOM 2956 O O . ILE A 1 40 ? 5.993 9.803 1.436 1.00 0.00 40 ILE A O 4
ATOM 2972 N N . LEU A 1 41 ? 4.635 8.054 1.086 1.00 0.00 41 LEU A N 4
ATOM 2973 C CA . LEU A 1 41 ? 3.412 8.768 0.692 1.00 0.00 41 LEU A CA 4
ATOM 2974 C C . LEU A 1 41 ? 2.920 9.749 1.784 1.00 0.00 41 LEU A C 4
ATOM 2975 O O . LEU A 1 41 ? 2.593 10.904 1.503 1.00 0.00 41 LEU A O 4
ATOM 2991 N N . LYS A 1 42 ? 2.924 9.302 3.041 1.00 0.00 42 LYS A N 4
ATOM 2992 C CA . LYS A 1 42 ? 2.622 10.154 4.206 1.00 0.00 42 LYS A CA 4
ATOM 2993 C C . LYS A 1 42 ? 3.605 11.346 4.327 1.00 0.00 42 LYS A C 4
ATOM 2994 O O . LYS A 1 42 ? 3.186 12.467 4.622 1.00 0.00 42 LYS A O 4
ATOM 3013 N N . SER A 1 43 ? 4.897 11.132 4.054 1.00 0.00 43 SER A N 4
ATOM 3014 C CA . SER A 1 43 ? 5.927 12.186 4.064 1.00 0.00 43 SER A CA 4
ATOM 3015 C C . SER A 1 43 ? 5.902 13.112 2.820 1.00 0.00 43 SER A C 4
ATOM 3016 O O . SER A 1 43 ? 6.309 14.275 2.897 1.00 0.00 43 SER A O 4
ATOM 3024 N N . LYS A 1 44 ? 5.398 12.612 1.684 1.00 0.00 44 LYS A N 4
ATOM 3025 C CA . LYS A 1 44 ? 5.222 13.332 0.410 1.00 0.00 44 LYS A CA 4
ATOM 3026 C C . LYS A 1 44 ? 4.376 12.538 -0.619 1.00 0.00 44 LYS A C 4
ATOM 3027 O O . LYS A 1 44 ? 4.574 11.340 -0.805 1.00 0.00 44 LYS A O 4
ATOM 3046 N N . GLN A 1 45 ? 3.494 13.201 -1.371 1.00 0.00 45 GLN A N 4
ATOM 3047 C CA . GLN A 1 45 ? 2.649 12.575 -2.410 1.00 0.00 45 GLN A CA 4
ATOM 3048 C C . GLN A 1 45 ? 2.677 13.397 -3.711 1.00 0.00 45 GLN A C 4
ATOM 3049 O O . GLN A 1 45 ? 2.596 14.628 -3.676 1.00 0.00 45 GLN A O 4
ATOM 3063 N N . LYS A 1 46 ? 2.791 12.723 -4.861 1.00 0.00 46 LYS A N 4
ATOM 3064 C CA . LYS A 1 46 ? 2.621 13.344 -6.186 1.00 0.00 46 LYS A CA 4
ATOM 3065 C C . LYS A 1 46 ? 1.166 13.811 -6.460 1.00 0.00 46 LYS A C 4
ATOM 3066 O O . LYS A 1 46 ? 0.256 13.591 -5.654 1.00 0.00 46 LYS A O 4
ATOM 3085 N N . GLU A 1 47 ? 0.938 14.437 -7.622 1.00 0.00 47 GLU A N 4
ATOM 3086 C CA . GLU A 1 47 ? -0.361 14.970 -8.082 1.00 0.00 47 GLU A CA 4
ATOM 3087 C C . GLU A 1 47 ? -0.624 14.569 -9.536 1.00 0.00 47 GLU A C 4
ATOM 3088 O O . GLU A 1 47 ? 0.253 14.814 -10.392 1.00 0.00 47 GLU A O 4
ATOM 3101 N N . ALA A 1 1 ? 5.446 -17.090 -8.731 0.01 0.01 1 ALA A N 5
ATOM 3102 C CA . ALA A 1 1 ? 5.739 -18.075 -7.657 1.00 0.00 1 ALA A CA 5
ATOM 3103 C C . ALA A 1 1 ? 5.063 -17.697 -6.330 1.00 0.00 1 ALA A C 5
ATOM 3104 O O . ALA A 1 1 ? 4.248 -18.471 -5.827 1.00 0.00 1 ALA A O 5
ATOM 3113 N N . LEU A 1 2 ? 5.381 -16.524 -5.759 1.00 0.00 2 LEU A N 5
ATOM 3114 C CA . LEU A 1 2 ? 4.725 -15.959 -4.562 1.00 0.00 2 LEU A CA 5
ATOM 3115 C C . LEU A 1 2 ? 3.181 -16.033 -4.621 1.00 0.00 2 LEU A C 5
ATOM 3116 O O . LEU A 1 2 ? 2.575 -15.807 -5.673 1.00 0.00 2 LEU A O 5
ATOM 3132 N N . VAL A 1 3 ? 2.553 -16.345 -3.483 1.00 0.00 3 VAL A N 5
ATOM 3133 C CA . VAL A 1 3 ? 1.088 -16.499 -3.344 1.00 0.00 3 VAL A CA 5
ATOM 3134 C C . VAL A 1 3 ? 0.303 -15.255 -3.805 1.00 0.00 3 VAL A C 5
ATOM 3135 O O . VAL A 1 3 ? 0.732 -14.119 -3.590 1.00 0.00 3 VAL A O 5
ATOM 3148 N N . ASP A 1 4 ? -0.876 -15.446 -4.411 1.00 0.00 4 ASP A N 5
ATOM 3149 C CA . ASP A 1 4 ? -1.766 -14.347 -4.843 1.00 0.00 4 ASP A CA 5
ATOM 3150 C C . ASP A 1 4 ? -2.694 -13.819 -3.732 1.00 0.00 4 ASP A C 5
ATOM 3151 O O . ASP A 1 4 ? -3.095 -12.656 -3.769 1.00 0.00 4 ASP A O 5
ATOM 3160 N N . GLU A 1 5 ? -2.986 -14.632 -2.708 1.00 0.00 5 GLU A N 5
ATOM 3161 C CA . GLU A 1 5 ? -3.828 -14.236 -1.554 1.00 0.00 5 GLU A CA 5
ATOM 3162 C C . GLU A 1 5 ? -3.200 -13.124 -0.707 1.00 0.00 5 GLU A C 5
ATOM 3163 O O . GLU A 1 5 ? -3.905 -12.220 -0.260 1.00 0.00 5 GLU A O 5
ATOM 3175 N N . VAL A 1 6 ? -1.870 -13.135 -0.538 1.00 0.00 6 VAL A N 5
ATOM 3176 C CA . VAL A 1 6 ? -1.155 -12.042 0.160 1.00 0.00 6 VAL A CA 5
ATOM 3177 C C . VAL A 1 6 ? -1.326 -10.712 -0.570 1.00 0.00 6 VAL A C 5
ATOM 3178 O O . VAL A 1 6 ? -1.567 -9.693 0.071 1.00 0.00 6 VAL A O 5
ATOM 3191 N N . LYS A 1 7 ? -1.282 -10.724 -1.908 1.00 0.00 7 LYS A N 5
ATOM 3192 C CA . LYS A 1 7 ? -1.559 -9.528 -2.703 1.00 0.00 7 LYS A CA 5
ATOM 3193 C C . LYS A 1 7 ? -2.981 -9.011 -2.437 1.00 0.00 7 LYS A C 5
ATOM 3194 O O . LYS A 1 7 ? -3.131 -7.846 -2.090 1.00 0.00 7 LYS A O 5
ATOM 3213 N N . ASP A 1 8 ? -4.017 -9.858 -2.481 1.00 0.00 8 ASP A N 5
ATOM 3214 C CA . ASP A 1 8 ? -5.410 -9.448 -2.195 1.00 0.00 8 ASP A CA 5
ATOM 3215 C C . ASP A 1 8 ? -5.606 -8.795 -0.807 1.00 0.00 8 ASP A C 5
ATOM 3216 O O . ASP A 1 8 ? -6.314 -7.794 -0.685 1.00 0.00 8 ASP A O 5
ATOM 3225 N N . MET A 1 9 ? -4.932 -9.307 0.227 1.00 0.00 9 MET A N 5
ATOM 3226 C CA . MET A 1 9 ? -4.915 -8.709 1.577 1.00 0.00 9 MET A CA 5
ATOM 3227 C C . MET A 1 9 ? -4.183 -7.355 1.639 1.00 0.00 9 MET A C 5
ATOM 3228 O O . MET A 1 9 ? -4.738 -6.367 2.131 1.00 0.00 9 MET A O 5
ATOM 3242 N N . GLU A 1 10 ? -2.962 -7.269 1.100 1.00 0.00 10 GLU A N 5
ATOM 3243 C CA . GLU A 1 10 ? -2.169 -6.019 1.036 1.00 0.00 10 GLU A CA 5
ATOM 3244 C C . GLU A 1 10 ? -2.853 -4.935 0.200 1.00 0.00 10 GLU A C 5
ATOM 3245 O O . GLU A 1 10 ? -2.731 -3.758 0.516 1.00 0.00 10 GLU A O 5
ATOM 3257 N N . ILE A 1 11 ? -3.640 -5.320 -0.808 1.00 0.00 11 ILE A N 5
ATOM 3258 C CA . ILE A 1 11 ? -4.460 -4.420 -1.636 1.00 0.00 11 ILE A CA 5
ATOM 3259 C C . ILE A 1 11 ? -5.648 -3.822 -0.835 1.00 0.00 11 ILE A C 5
ATOM 3260 O O . ILE A 1 11 ? -5.977 -2.642 -0.985 1.00 0.00 11 ILE A O 5
ATOM 3276 N N . ALA A 1 12 ? -6.261 -4.594 0.074 1.00 0.00 12 ALA A N 5
ATOM 3277 C CA . ALA A 1 12 ? -7.302 -4.078 0.980 1.00 0.00 12 ALA A CA 5
ATOM 3278 C C . ALA A 1 12 ? -6.727 -3.052 1.987 1.00 0.00 12 ALA A C 5
ATOM 3279 O O . ALA A 1 12 ? -7.322 -2.003 2.262 1.00 0.00 12 ALA A O 5
ATOM 3286 N N . ARG A 1 13 ? -5.509 -3.313 2.471 1.00 0.00 13 ARG A N 5
ATOM 3287 C CA . ARG A 1 13 ? -4.717 -2.355 3.250 1.00 0.00 13 ARG A CA 5
ATOM 3288 C C . ARG A 1 13 ? -4.581 -0.992 2.522 1.00 0.00 13 ARG A C 5
ATOM 3289 O O . ARG A 1 13 ? -4.712 0.052 3.153 1.00 0.00 13 ARG A O 5
ATOM 3310 N N . LEU A 1 14 ? -4.414 -0.976 1.191 1.00 0.00 14 LEU A N 5
ATOM 3311 C CA . LEU A 1 14 ? -4.331 0.260 0.380 1.00 0.00 14 LEU A CA 5
ATOM 3312 C C . LEU A 1 14 ? -5.620 1.082 0.411 1.00 0.00 14 LEU A C 5
ATOM 3313 O O . LEU A 1 14 ? -5.595 2.297 0.613 1.00 0.00 14 LEU A O 5
ATOM 3329 N N . MET A 1 15 ? -6.750 0.392 0.266 1.00 0.00 15 MET A N 5
ATOM 3330 C CA . MET A 1 15 ? -8.098 0.951 0.429 1.00 0.00 15 MET A CA 5
ATOM 3331 C C . MET A 1 15 ? -8.328 1.592 1.815 1.00 0.00 15 MET A C 5
ATOM 3332 O O . MET A 1 15 ? -9.220 2.432 1.955 1.00 0.00 15 MET A O 5
ATOM 3346 N N . SER A 1 16 ? -7.514 1.248 2.823 1.00 0.00 16 SER A N 5
ATOM 3347 C CA . SER A 1 16 ? -7.517 1.935 4.123 1.00 0.00 16 SER A CA 5
ATOM 3348 C C . SER A 1 16 ? -6.789 3.298 4.163 1.00 0.00 16 SER A C 5
ATOM 3349 O O . SER A 1 16 ? -7.243 4.195 4.881 1.00 0.00 16 SER A O 5
ATOM 3357 N N . LEU A 1 17 ? -5.714 3.531 3.387 1.00 0.00 17 LEU A N 5
ATOM 3358 C CA . LEU A 1 17 ? -5.130 4.870 3.236 1.00 0.00 17 LEU A CA 5
ATOM 3359 C C . LEU A 1 17 ? -5.972 5.742 2.271 1.00 0.00 17 LEU A C 5
ATOM 3360 O O . LEU A 1 17 ? -6.246 6.909 2.559 1.00 0.00 17 LEU A O 5
ATOM 3376 N N . GLY A 1 18 ? -6.381 5.164 1.133 1.00 0.00 18 GLY A N 5
ATOM 3377 C CA . GLY A 1 18 ? -7.070 5.857 0.028 1.00 0.00 18 GLY A CA 5
ATOM 3378 C C . GLY A 1 18 ? -6.236 5.927 -1.267 1.00 0.00 18 GLY A C 5
ATOM 3379 O O . GLY A 1 18 ? -5.353 6.782 -1.388 1.00 0.00 18 GLY A O 5
ATOM 3383 N N . LEU A 1 19 ? -6.514 5.039 -2.227 1.00 0.00 19 LEU A N 5
ATOM 3384 C CA . LEU A 1 19 ? -5.869 4.942 -3.548 1.00 0.00 19 LEU A CA 5
ATOM 3385 C C . LEU A 1 19 ? -6.886 4.718 -4.722 1.00 0.00 19 LEU A C 5
ATOM 3386 O O . LEU A 1 19 ? -8.067 5.063 -4.590 1.00 0.00 19 LEU A O 5
ATOM 3402 N N . SER A 1 20 ? -6.437 4.217 -5.860 1.00 0.00 20 SER A N 5
ATOM 3403 C CA . SER A 1 20 ? -7.197 3.920 -7.091 1.00 0.00 20 SER A CA 5
ATOM 3404 C C . SER A 1 20 ? -7.702 2.452 -7.144 1.00 0.00 20 SER A C 5
ATOM 3405 O O . SER A 1 20 ? -8.137 1.921 -6.120 1.00 0.00 20 SER A O 5
ATOM 3413 N N . ILE A 1 21 ? -7.635 1.762 -8.298 1.00 0.00 21 ILE A N 5
ATOM 3414 C CA . ILE A 1 21 ? -7.994 0.329 -8.477 1.00 0.00 21 ILE A CA 5
ATOM 3415 C C . ILE A 1 21 ? -6.741 -0.440 -8.982 1.00 0.00 21 ILE A C 5
ATOM 3416 O O . ILE A 1 21 ? -5.841 -0.717 -8.191 1.00 0.00 21 ILE A O 5
ATOM 3432 N N . GLU A 1 22 ? -6.590 -0.691 -10.299 1.00 0.00 22 GLU A N 5
ATOM 3433 C CA . GLU A 1 22 ? -5.400 -1.346 -10.913 1.00 0.00 22 GLU A CA 5
ATOM 3434 C C . GLU A 1 22 ? -4.128 -0.490 -10.849 1.00 0.00 22 GLU A C 5
ATOM 3435 O O . GLU A 1 22 ? -3.015 -1.010 -10.916 1.00 0.00 22 GLU A O 5
ATOM 3447 N N . GLU A 1 23 ? -4.314 0.811 -10.599 1.00 0.00 23 GLU A N 5
ATOM 3448 C CA . GLU A 1 23 ? -3.187 1.706 -10.300 1.00 0.00 23 GLU A CA 5
ATOM 3449 C C . GLU A 1 23 ? -2.783 1.580 -8.846 1.00 0.00 23 GLU A C 5
ATOM 3450 O O . GLU A 1 23 ? -1.594 1.527 -8.578 1.00 0.00 23 GLU A O 5
ATOM 3462 N N . ALA A 1 24 ? -3.704 1.439 -7.884 1.00 0.00 24 ALA A N 5
ATOM 3463 C CA . ALA A 1 24 ? -3.333 1.209 -6.483 1.00 0.00 24 ALA A CA 5
ATOM 3464 C C . ALA A 1 24 ? -2.533 -0.075 -6.265 1.00 0.00 24 ALA A C 5
ATOM 3465 O O . ALA A 1 24 ? -1.510 -0.036 -5.590 1.00 0.00 24 ALA A O 5
ATOM 3472 N N . THR A 1 25 ? -2.971 -1.204 -6.832 1.00 0.00 25 THR A N 5
ATOM 3473 C CA . THR A 1 25 ? -2.292 -2.493 -6.612 1.00 0.00 25 THR A CA 5
ATOM 3474 C C . THR A 1 25 ? -0.919 -2.509 -7.291 1.00 0.00 25 THR A C 5
ATOM 3475 O O . THR A 1 25 ? 0.107 -2.747 -6.647 1.00 0.00 25 THR A O 5
ATOM 3486 N N . GLU A 1 26 ? -0.853 -2.128 -8.575 1.00 0.00 26 GLU A N 5
ATOM 3487 C CA . GLU A 1 26 ? 0.427 -2.009 -9.288 1.00 0.00 26 GLU A CA 5
ATOM 3488 C C . GLU A 1 26 ? 1.339 -0.919 -8.715 1.00 0.00 26 GLU A C 5
ATOM 3489 O O . GLU A 1 26 ? 2.551 -1.017 -8.877 1.00 0.00 26 GLU A O 5
ATOM 3501 N N . PHE A 1 27 ? 0.812 0.078 -7.994 1.00 0.00 27 PHE A N 5
ATOM 3502 C CA . PHE A 1 27 ? 1.642 1.056 -7.289 1.00 0.00 27 PHE A CA 5
ATOM 3503 C C . PHE A 1 27 ? 2.162 0.464 -5.979 1.00 0.00 27 PHE A C 5
ATOM 3504 O O . PHE A 1 27 ? 3.355 0.536 -5.737 1.00 0.00 27 PHE A O 5
ATOM 3521 N N . TYR A 1 28 ? 1.333 -0.198 -5.160 1.00 0.00 28 TYR A N 5
ATOM 3522 C CA . TYR A 1 28 ? 1.737 -0.941 -3.960 1.00 0.00 28 TYR A CA 5
ATOM 3523 C C . TYR A 1 28 ? 2.934 -1.878 -4.171 1.00 0.00 28 TYR A C 5
ATOM 3524 O O . TYR A 1 28 ? 3.901 -1.798 -3.412 1.00 0.00 28 TYR A O 5
ATOM 3542 N N . GLU A 1 29 ? 2.903 -2.720 -5.213 1.00 0.00 29 GLU A N 5
ATOM 3543 C CA . GLU A 1 29 ? 4.031 -3.610 -5.554 1.00 0.00 29 GLU A CA 5
ATOM 3544 C C . GLU A 1 29 ? 5.251 -2.848 -6.084 1.00 0.00 29 GLU A C 5
ATOM 3545 O O . GLU A 1 29 ? 6.353 -3.051 -5.576 1.00 0.00 29 GLU A O 5
ATOM 3557 N N . ASN A 1 30 ? 5.083 -1.924 -7.036 1.00 0.00 30 ASN A N 5
ATOM 3558 C CA . ASN A 1 30 ? 6.169 -1.041 -7.514 1.00 0.00 30 ASN A CA 5
ATOM 3559 C C . ASN A 1 30 ? 6.668 0.028 -6.506 1.00 0.00 30 ASN A C 5
ATOM 3560 O O . ASN A 1 30 ? 7.624 0.752 -6.809 1.00 0.00 30 ASN A O 5
ATOM 3571 N N . ASP A 1 31 ? 6.071 0.091 -5.314 1.00 0.00 31 ASP A N 5
ATOM 3572 C CA . ASP A 1 31 ? 6.558 0.903 -4.199 1.00 0.00 31 ASP A CA 5
ATOM 3573 C C . ASP A 1 31 ? 7.277 -0.023 -3.246 1.00 0.00 31 ASP A C 5
ATOM 3574 O O . ASP A 1 31 ? 8.508 0.021 -3.231 1.00 0.00 31 ASP A O 5
ATOM 3583 N N . VAL A 1 32 ? 6.608 -0.975 -2.571 1.00 0.00 32 VAL A N 5
ATOM 3584 C CA . VAL A 1 32 ? 7.276 -1.932 -1.677 1.00 0.00 32 VAL A CA 5
ATOM 3585 C C . VAL A 1 32 ? 6.258 -3.039 -1.256 1.00 0.00 32 VAL A C 5
ATOM 3586 O O . VAL A 1 32 ? 5.942 -3.922 -2.051 1.00 0.00 32 VAL A O 5
ATOM 3599 N N . THR A 1 33 ? 5.706 -2.965 -0.034 1.00 0.00 33 THR A N 5
ATOM 3600 C CA . THR A 1 33 ? 4.733 -3.871 0.579 1.00 0.00 33 THR A CA 5
ATOM 3601 C C . THR A 1 33 ? 3.538 -3.186 1.275 1.00 0.00 33 THR A C 5
ATOM 3602 O O . THR A 1 33 ? 2.408 -3.615 1.060 1.00 0.00 33 THR A O 5
ATOM 3613 N N . TYR A 1 34 ? 3.700 -2.200 2.166 1.00 0.00 34 TYR A N 5
ATOM 3614 C CA . TYR A 1 34 ? 2.605 -1.626 2.977 1.00 0.00 34 TYR A CA 5
ATOM 3615 C C . TYR A 1 34 ? 3.150 -0.443 3.817 1.00 0.00 34 TYR A C 5
ATOM 3616 O O . TYR A 1 34 ? 3.024 0.705 3.393 1.00 0.00 34 TYR A O 5
ATOM 3634 N N . GLU A 1 35 ? 3.847 -0.684 4.943 1.00 0.00 35 GLU A N 5
ATOM 3635 C CA . GLU A 1 35 ? 4.325 0.407 5.837 1.00 0.00 35 GLU A CA 5
ATOM 3636 C C . GLU A 1 35 ? 5.418 1.269 5.215 1.00 0.00 35 GLU A C 5
ATOM 3637 O O . GLU A 1 35 ? 5.475 2.469 5.464 1.00 0.00 35 GLU A O 5
ATOM 3649 N N . ARG A 1 36 ? 6.259 0.680 4.368 1.00 0.00 36 ARG A N 5
ATOM 3650 C CA . ARG A 1 36 ? 7.299 1.418 3.641 1.00 0.00 36 ARG A CA 5
ATOM 3651 C C . ARG A 1 36 ? 6.695 2.474 2.684 1.00 0.00 36 ARG A C 5
ATOM 3652 O O . ARG A 1 36 ? 7.127 3.626 2.713 1.00 0.00 36 ARG A O 5
ATOM 3673 N N . TYR A 1 37 ? 5.670 2.139 1.880 1.00 0.00 37 TYR A N 5
ATOM 3674 C CA . TYR A 1 37 ? 5.045 3.114 0.973 1.00 0.00 37 TYR A CA 5
ATOM 3675 C C . TYR A 1 37 ? 4.188 4.107 1.747 1.00 0.00 37 TYR A C 5
ATOM 3676 O O . TYR A 1 37 ? 4.192 5.284 1.407 1.00 0.00 37 TYR A O 5
ATOM 3694 N N . LEU A 1 38 ? 3.513 3.671 2.817 1.00 0.00 38 LEU A N 5
ATOM 3695 C CA . LEU A 1 38 ? 2.812 4.570 3.726 1.00 0.00 38 LEU A CA 5
ATOM 3696 C C . LEU A 1 38 ? 3.754 5.673 4.225 1.00 0.00 38 LEU A C 5
ATOM 3697 O O . LEU A 1 38 ? 3.376 6.839 4.193 1.00 0.00 38 LEU A O 5
ATOM 3713 N N . GLU A 1 39 ? 4.987 5.340 4.633 1.00 0.00 39 GLU A N 5
ATOM 3714 C CA . GLU A 1 39 ? 5.969 6.324 5.123 1.00 0.00 39 GLU A CA 5
ATOM 3715 C C . GLU A 1 39 ? 6.401 7.286 4.016 1.00 0.00 39 GLU A C 5
ATOM 3716 O O . GLU A 1 39 ? 6.297 8.496 4.196 1.00 0.00 39 GLU A O 5
ATOM 3728 N N . ILE A 1 40 ? 6.763 6.773 2.837 1.00 0.00 40 ILE A N 5
ATOM 3729 C CA . ILE A 1 40 ? 7.195 7.581 1.677 1.00 0.00 40 ILE A CA 5
ATOM 3730 C C . ILE A 1 40 ? 6.099 8.568 1.204 1.00 0.00 40 ILE A C 5
ATOM 3731 O O . ILE A 1 40 ? 6.354 9.768 1.078 1.00 0.00 40 ILE A O 5
ATOM 3747 N N . LEU A 1 41 ? 4.872 8.085 0.985 1.00 0.00 41 LEU A N 5
ATOM 3748 C CA . LEU A 1 41 ? 3.710 8.863 0.532 1.00 0.00 41 LEU A CA 5
ATOM 3749 C C . LEU A 1 41 ? 3.159 9.828 1.604 1.00 0.00 41 LEU A C 5
ATOM 3750 O O . LEU A 1 41 ? 2.673 10.907 1.261 1.00 0.00 41 LEU A O 5
ATOM 3766 N N . LYS A 1 42 ? 3.238 9.475 2.892 1.00 0.00 42 LYS A N 5
ATOM 3767 C CA . LYS A 1 42 ? 2.863 10.367 3.999 1.00 0.00 42 LYS A CA 5
ATOM 3768 C C . LYS A 1 42 ? 3.892 11.501 4.183 1.00 0.00 42 LYS A C 5
ATOM 3769 O O . LYS A 1 42 ? 3.506 12.640 4.455 1.00 0.00 42 LYS A O 5
ATOM 3788 N N . SER A 1 43 ? 5.189 11.214 4.000 1.00 0.00 43 SER A N 5
ATOM 3789 C CA . SER A 1 43 ? 6.242 12.238 3.934 1.00 0.00 43 SER A CA 5
ATOM 3790 C C . SER A 1 43 ? 5.890 13.249 2.833 1.00 0.00 43 SER A C 5
ATOM 3791 O O . SER A 1 43 ? 5.724 14.443 3.105 1.00 0.00 43 SER A O 5
ATOM 3799 N N . LYS A 1 44 ? 5.706 12.749 1.604 1.00 0.00 44 LYS A N 5
ATOM 3800 C CA . LYS A 1 44 ? 5.180 13.467 0.436 1.00 0.00 44 LYS A CA 5
ATOM 3801 C C . LYS A 1 44 ? 6.293 14.331 -0.193 1.00 0.00 44 LYS A C 5
ATOM 3802 O O . LYS A 1 44 ? 6.732 14.037 -1.304 1.00 0.00 44 LYS A O 5
ATOM 3821 N N . GLN A 1 45 ? 6.814 15.322 0.552 1.00 0.00 45 GLN A N 5
ATOM 3822 C CA . GLN A 1 45 ? 7.911 16.252 0.194 1.00 0.00 45 GLN A CA 5
ATOM 3823 C C . GLN A 1 45 ? 7.909 16.752 -1.272 1.00 0.00 45 GLN A C 5
ATOM 3824 O O . GLN A 1 45 ? 8.951 17.036 -1.867 1.00 0.00 45 GLN A O 5
ATOM 3838 N N . LYS A 1 46 ? 6.717 16.868 -1.857 1.00 0.00 46 LYS A N 5
ATOM 3839 C CA . LYS A 1 46 ? 6.473 17.251 -3.248 1.00 0.00 46 LYS A CA 5
ATOM 3840 C C . LYS A 1 46 ? 5.086 17.913 -3.363 1.00 0.00 46 LYS A C 5
ATOM 3841 O O . LYS A 1 46 ? 4.100 17.394 -2.823 1.00 0.00 46 LYS A O 5
ATOM 3860 N N . GLU A 1 47 ? 5.013 19.060 -4.049 1.00 0.00 47 GLU A N 5
ATOM 3861 C CA . GLU A 1 47 ? 3.801 19.885 -4.230 1.00 0.00 47 GLU A CA 5
ATOM 3862 C C . GLU A 1 47 ? 3.917 20.797 -5.450 1.00 0.00 47 GLU A C 5
ATOM 3863 O O . GLU A 1 47 ? 2.886 20.993 -6.134 1.00 0.00 47 GLU A O 5
ATOM 3876 N N . ALA A 1 1 ? -7.812 -14.238 -9.441 0.01 0.01 1 ALA A N 6
ATOM 3877 C CA . ALA A 1 1 ? -8.387 -14.758 -8.175 1.00 0.00 1 ALA A CA 6
ATOM 3878 C C . ALA A 1 1 ? -8.147 -16.270 -8.061 1.00 0.00 1 ALA A C 6
ATOM 3879 O O . ALA A 1 1 ? -8.908 -17.055 -8.628 1.00 0.00 1 ALA A O 6
ATOM 3888 N N . LEU A 1 2 ? -7.068 -16.686 -7.380 1.00 0.00 2 LEU A N 6
ATOM 3889 C CA . LEU A 1 2 ? -6.676 -18.100 -7.176 1.00 0.00 2 LEU A CA 6
ATOM 3890 C C . LEU A 1 2 ? -5.593 -18.301 -6.087 1.00 0.00 2 LEU A C 6
ATOM 3891 O O . LEU A 1 2 ? -5.824 -19.004 -5.102 1.00 0.00 2 LEU A O 6
ATOM 3907 N N . VAL A 1 3 ? -4.428 -17.659 -6.247 1.00 0.00 3 VAL A N 6
ATOM 3908 C CA . VAL A 1 3 ? -3.257 -17.727 -5.328 1.00 0.00 3 VAL A CA 6
ATOM 3909 C C . VAL A 1 3 ? -2.727 -16.334 -4.932 1.00 0.00 3 VAL A C 6
ATOM 3910 O O . VAL A 1 3 ? -1.777 -16.184 -4.164 1.00 0.00 3 VAL A O 6
ATOM 3923 N N . ASP A 1 4 ? -3.403 -15.288 -5.410 1.00 0.00 4 ASP A N 6
ATOM 3924 C CA . ASP A 1 4 ? -3.210 -13.869 -5.098 1.00 0.00 4 ASP A CA 6
ATOM 3925 C C . ASP A 1 4 ? -3.719 -13.458 -3.704 1.00 0.00 4 ASP A C 6
ATOM 3926 O O . ASP A 1 4 ? -3.867 -12.270 -3.466 1.00 0.00 4 ASP A O 6
ATOM 3935 N N . GLU A 1 5 ? -3.976 -14.382 -2.765 1.00 0.00 5 GLU A N 6
ATOM 3936 C CA . GLU A 1 5 ? -4.422 -14.080 -1.376 1.00 0.00 5 GLU A CA 6
ATOM 3937 C C . GLU A 1 5 ? -3.550 -13.049 -0.659 1.00 0.00 5 GLU A C 6
ATOM 3938 O O . GLU A 1 5 ? -4.071 -12.107 -0.062 1.00 0.00 5 GLU A O 6
ATOM 3950 N N . VAL A 1 6 ? -2.227 -13.202 -0.764 1.00 0.00 6 VAL A N 6
ATOM 3951 C CA . VAL A 1 6 ? -1.237 -12.235 -0.247 1.00 0.00 6 VAL A CA 6
ATOM 3952 C C . VAL A 1 6 ? -1.429 -10.871 -0.900 1.00 0.00 6 VAL A C 6
ATOM 3953 O O . VAL A 1 6 ? -1.567 -9.871 -0.200 1.00 0.00 6 VAL A O 6
ATOM 3966 N N . LYS A 1 7 ? -1.492 -10.836 -2.236 1.00 0.00 7 LYS A N 6
ATOM 3967 C CA . LYS A 1 7 ? -1.720 -9.598 -2.973 1.00 0.00 7 LYS A CA 6
ATOM 3968 C C . LYS A 1 7 ? -3.043 -8.940 -2.554 1.00 0.00 7 LYS A C 6
ATOM 3969 O O . LYS A 1 7 ? -3.037 -7.753 -2.263 1.00 0.00 7 LYS A O 6
ATOM 3988 N N . ASP A 1 8 ? -4.160 -9.669 -2.449 1.00 0.00 8 ASP A N 6
ATOM 3989 C CA . ASP A 1 8 ? -5.487 -9.110 -2.161 1.00 0.00 8 ASP A CA 6
ATOM 3990 C C . ASP A 1 8 ? -5.541 -8.458 -0.774 1.00 0.00 8 ASP A C 6
ATOM 3991 O O . ASP A 1 8 ? -6.023 -7.337 -0.651 1.00 0.00 8 ASP A O 6
ATOM 4000 N N . MET A 1 9 ? -4.974 -9.101 0.254 1.00 0.00 9 MET A N 6
ATOM 4001 C CA . MET A 1 9 ? -4.791 -8.503 1.585 1.00 0.00 9 MET A CA 6
ATOM 4002 C C . MET A 1 9 ? -3.955 -7.201 1.550 1.00 0.00 9 MET A C 6
ATOM 4003 O O . MET A 1 9 ? -4.438 -6.127 1.904 1.00 0.00 9 MET A O 6
ATOM 4017 N N . GLU A 1 10 ? -2.704 -7.318 1.098 1.00 0.00 10 GLU A N 6
ATOM 4018 C CA . GLU A 1 10 ? -1.778 -6.173 0.907 1.00 0.00 10 GLU A CA 6
ATOM 4019 C C . GLU A 1 10 ? -2.419 -5.018 0.103 1.00 0.00 10 GLU A C 6
ATOM 4020 O O . GLU A 1 10 ? -2.256 -3.850 0.455 1.00 0.00 10 GLU A O 6
ATOM 4032 N N . ILE A 1 11 ? -3.253 -5.341 -0.886 1.00 0.00 11 ILE A N 6
ATOM 4033 C CA . ILE A 1 11 ? -4.022 -4.379 -1.697 1.00 0.00 11 ILE A CA 6
ATOM 4034 C C . ILE A 1 11 ? -5.172 -3.752 -0.884 1.00 0.00 11 ILE A C 6
ATOM 4035 O O . ILE A 1 11 ? -5.356 -2.536 -0.924 1.00 0.00 11 ILE A O 6
ATOM 4051 N N . ALA A 1 12 ? -5.944 -4.504 -0.091 1.00 0.00 12 ALA A N 6
ATOM 4052 C CA . ALA A 1 12 ? -6.935 -3.940 0.829 1.00 0.00 12 ALA A CA 6
ATOM 4053 C C . ALA A 1 12 ? -6.294 -3.005 1.874 1.00 0.00 12 ALA A C 6
ATOM 4054 O O . ALA A 1 12 ? -6.904 -2.016 2.292 1.00 0.00 12 ALA A O 6
ATOM 4061 N N . ARG A 1 13 ? -5.032 -3.251 2.241 1.00 0.00 13 ARG A N 6
ATOM 4062 C CA . ARG A 1 13 ? -4.248 -2.317 3.043 1.00 0.00 13 ARG A CA 6
ATOM 4063 C C . ARG A 1 13 ? -4.090 -0.936 2.363 1.00 0.00 13 ARG A C 6
ATOM 4064 O O . ARG A 1 13 ? -4.214 0.083 3.046 1.00 0.00 13 ARG A O 6
ATOM 4085 N N . LEU A 1 14 ? -3.940 -0.876 1.030 1.00 0.00 14 LEU A N 6
ATOM 4086 C CA . LEU A 1 14 ? -4.019 0.391 0.266 1.00 0.00 14 LEU A CA 6
ATOM 4087 C C . LEU A 1 14 ? -5.394 1.066 0.288 1.00 0.00 14 LEU A C 6
ATOM 4088 O O . LEU A 1 14 ? -5.476 2.295 0.339 1.00 0.00 14 LEU A O 6
ATOM 4104 N N . MET A 1 15 ? -6.484 0.303 0.232 1.00 0.00 15 MET A N 6
ATOM 4105 C CA . MET A 1 15 ? -7.841 0.865 0.245 1.00 0.00 15 MET A CA 6
ATOM 4106 C C . MET A 1 15 ? -8.153 1.626 1.553 1.00 0.00 15 MET A C 6
ATOM 4107 O O . MET A 1 15 ? -8.776 2.685 1.503 1.00 0.00 15 MET A O 6
ATOM 4121 N N . SER A 1 16 ? -7.673 1.144 2.711 1.00 0.00 16 SER A N 6
ATOM 4122 C CA . SER A 1 16 ? -7.774 1.855 4.004 1.00 0.00 16 SER A CA 6
ATOM 4123 C C . SER A 1 16 ? -7.183 3.282 3.936 1.00 0.00 16 SER A C 6
ATOM 4124 O O . SER A 1 16 ? -7.865 4.279 4.189 1.00 0.00 16 SER A O 6
ATOM 4132 N N . LEU A 1 17 ? -5.904 3.353 3.543 1.00 0.00 17 LEU A N 6
ATOM 4133 C CA . LEU A 1 17 ? -5.190 4.622 3.324 1.00 0.00 17 LEU A CA 6
ATOM 4134 C C . LEU A 1 17 ? -5.847 5.537 2.258 1.00 0.00 17 LEU A C 6
ATOM 4135 O O . LEU A 1 17 ? -5.633 6.752 2.293 1.00 0.00 17 LEU A O 6
ATOM 4151 N N . GLY A 1 18 ? -6.676 4.999 1.353 1.00 0.00 18 GLY A N 6
ATOM 4152 C CA . GLY A 1 18 ? -7.422 5.769 0.357 1.00 0.00 18 GLY A CA 6
ATOM 4153 C C . GLY A 1 18 ? -6.582 5.945 -0.904 1.00 0.00 18 GLY A C 6
ATOM 4154 O O . GLY A 1 18 ? -5.864 6.937 -1.044 1.00 0.00 18 GLY A O 6
ATOM 4158 N N . LEU A 1 19 ? -6.685 4.969 -1.809 1.00 0.00 19 LEU A N 6
ATOM 4159 C CA . LEU A 1 19 ? -5.877 4.913 -3.035 1.00 0.00 19 LEU A CA 6
ATOM 4160 C C . LEU A 1 19 ? -6.730 4.489 -4.260 1.00 0.00 19 LEU A C 6
ATOM 4161 O O . LEU A 1 19 ? -7.950 4.335 -4.139 1.00 0.00 19 LEU A O 6
ATOM 4177 N N . SER A 1 20 ? -6.108 4.380 -5.440 1.00 0.00 20 SER A N 6
ATOM 4178 C CA . SER A 1 20 ? -6.698 3.886 -6.708 1.00 0.00 20 SER A CA 6
ATOM 4179 C C . SER A 1 20 ? -7.251 2.445 -6.639 1.00 0.00 20 SER A C 6
ATOM 4180 O O . SER A 1 20 ? -7.598 1.945 -5.567 1.00 0.00 20 SER A O 6
ATOM 4188 N N . ILE A 1 21 ? -7.374 1.750 -7.775 1.00 0.00 21 ILE A N 6
ATOM 4189 C CA . ILE A 1 21 ? -7.890 0.368 -7.817 1.00 0.00 21 ILE A CA 6
ATOM 4190 C C . ILE A 1 21 ? -6.733 -0.518 -8.343 1.00 0.00 21 ILE A C 6
ATOM 4191 O O . ILE A 1 21 ? -5.789 -0.761 -7.597 1.00 0.00 21 ILE A O 6
ATOM 4207 N N . GLU A 1 22 ? -6.691 -0.852 -9.640 1.00 0.00 22 GLU A N 6
ATOM 4208 C CA . GLU A 1 22 ? -5.607 -1.607 -10.316 1.00 0.00 22 GLU A CA 6
ATOM 4209 C C . GLU A 1 22 ? -4.280 -0.847 -10.391 1.00 0.00 22 GLU A C 6
ATOM 4210 O O . GLU A 1 22 ? -3.215 -1.458 -10.418 1.00 0.00 22 GLU A O 6
ATOM 4222 N N . GLU A 1 23 ? -4.332 0.493 -10.391 1.00 0.00 23 GLU A N 6
ATOM 4223 C CA . GLU A 1 23 ? -3.123 1.337 -10.312 1.00 0.00 23 GLU A CA 6
ATOM 4224 C C . GLU A 1 23 ? -2.529 1.324 -8.911 1.00 0.00 23 GLU A C 6
ATOM 4225 O O . GLU A 1 23 ? -1.322 1.183 -8.783 1.00 0.00 23 GLU A O 6
ATOM 4237 N N . ALA A 1 24 ? -3.345 1.377 -7.850 1.00 0.00 24 ALA A N 6
ATOM 4238 C CA . ALA A 1 24 ? -2.887 1.159 -6.473 1.00 0.00 24 ALA A CA 6
ATOM 4239 C C . ALA A 1 24 ? -2.173 -0.192 -6.332 1.00 0.00 24 ALA A C 6
ATOM 4240 O O . ALA A 1 24 ? -1.049 -0.222 -5.849 1.00 0.00 24 ALA A O 6
ATOM 4247 N N . THR A 1 25 ? -2.785 -1.284 -6.797 1.00 0.00 25 THR A N 6
ATOM 4248 C CA . THR A 1 25 ? -2.156 -2.618 -6.698 1.00 0.00 25 THR A CA 6
ATOM 4249 C C . THR A 1 25 ? -0.741 -2.646 -7.319 1.00 0.00 25 THR A C 6
ATOM 4250 O O . THR A 1 25 ? 0.234 -3.096 -6.706 1.00 0.00 25 THR A O 6
ATOM 4261 N N . GLU A 1 26 ? -0.609 -2.060 -8.515 1.00 0.00 26 GLU A N 6
ATOM 4262 C CA . GLU A 1 26 ? 0.677 -1.911 -9.211 1.00 0.00 26 GLU A CA 6
ATOM 4263 C C . GLU A 1 26 ? 1.634 -0.964 -8.490 1.00 0.00 26 GLU A C 6
ATOM 4264 O O . GLU A 1 26 ? 2.821 -1.270 -8.405 1.00 0.00 26 GLU A O 6
ATOM 4276 N N . PHE A 1 27 ? 1.164 0.143 -7.906 1.00 0.00 27 PHE A N 6
ATOM 4277 C CA . PHE A 1 27 ? 1.983 1.096 -7.159 1.00 0.00 27 PHE A CA 6
ATOM 4278 C C . PHE A 1 27 ? 2.510 0.488 -5.852 1.00 0.00 27 PHE A C 6
ATOM 4279 O O . PHE A 1 27 ? 3.711 0.498 -5.634 1.00 0.00 27 PHE A O 6
ATOM 4296 N N . TYR A 1 28 ? 1.652 -0.110 -5.017 1.00 0.00 28 TYR A N 6
ATOM 4297 C CA . TYR A 1 28 ? 2.042 -0.860 -3.812 1.00 0.00 28 TYR A CA 6
ATOM 4298 C C . TYR A 1 28 ? 3.227 -1.808 -4.026 1.00 0.00 28 TYR A C 6
ATOM 4299 O O . TYR A 1 28 ? 4.173 -1.778 -3.239 1.00 0.00 28 TYR A O 6
ATOM 4317 N N . GLU A 1 29 ? 3.199 -2.608 -5.101 1.00 0.00 29 GLU A N 6
ATOM 4318 C CA . GLU A 1 29 ? 4.308 -3.517 -5.453 1.00 0.00 29 GLU A CA 6
ATOM 4319 C C . GLU A 1 29 ? 5.543 -2.815 -6.040 1.00 0.00 29 GLU A C 6
ATOM 4320 O O . GLU A 1 29 ? 6.663 -3.261 -5.791 1.00 0.00 29 GLU A O 6
ATOM 4332 N N . ASN A 1 30 ? 5.375 -1.714 -6.781 1.00 0.00 30 ASN A N 6
ATOM 4333 C CA . ASN A 1 30 ? 6.490 -0.919 -7.331 1.00 0.00 30 ASN A CA 6
ATOM 4334 C C . ASN A 1 30 ? 7.181 0.014 -6.314 1.00 0.00 30 ASN A C 6
ATOM 4335 O O . ASN A 1 30 ? 8.353 0.363 -6.486 1.00 0.00 30 ASN A O 6
ATOM 4346 N N . ASP A 1 31 ? 6.456 0.413 -5.268 1.00 0.00 31 ASP A N 6
ATOM 4347 C CA . ASP A 1 31 ? 7.002 1.107 -4.106 1.00 0.00 31 ASP A CA 6
ATOM 4348 C C . ASP A 1 31 ? 7.652 0.016 -3.262 1.00 0.00 31 ASP A C 6
ATOM 4349 O O . ASP A 1 31 ? 8.870 -0.155 -3.320 1.00 0.00 31 ASP A O 6
ATOM 4358 N N . VAL A 1 32 ? 6.841 -0.769 -2.538 1.00 0.00 32 VAL A N 6
ATOM 4359 C CA . VAL A 1 32 ? 7.386 -1.805 -1.637 1.00 0.00 32 VAL A CA 6
ATOM 4360 C C . VAL A 1 32 ? 6.429 -2.984 -1.287 1.00 0.00 32 VAL A C 6
ATOM 4361 O O . VAL A 1 32 ? 6.356 -3.958 -2.037 1.00 0.00 32 VAL A O 6
ATOM 4374 N N . THR A 1 33 ? 5.720 -2.915 -0.148 1.00 0.00 33 THR A N 6
ATOM 4375 C CA . THR A 1 33 ? 4.929 -3.979 0.497 1.00 0.00 33 THR A CA 6
ATOM 4376 C C . THR A 1 33 ? 3.716 -3.420 1.272 1.00 0.00 33 THR A C 6
ATOM 4377 O O . THR A 1 33 ? 2.659 -4.034 1.216 1.00 0.00 33 THR A O 6
ATOM 4388 N N . TYR A 1 34 ? 3.835 -2.273 1.975 1.00 0.00 34 TYR A N 6
ATOM 4389 C CA . TYR A 1 34 ? 2.811 -1.606 2.806 1.00 0.00 34 TYR A CA 6
ATOM 4390 C C . TYR A 1 34 ? 3.365 -0.423 3.642 1.00 0.00 34 TYR A C 6
ATOM 4391 O O . TYR A 1 34 ? 3.361 0.702 3.152 1.00 0.00 34 TYR A O 6
ATOM 4409 N N . GLU A 1 35 ? 3.884 -0.643 4.863 1.00 0.00 35 GLU A N 6
ATOM 4410 C CA . GLU A 1 35 ? 4.312 0.428 5.814 1.00 0.00 35 GLU A CA 6
ATOM 4411 C C . GLU A 1 35 ? 5.373 1.365 5.238 1.00 0.00 35 GLU A C 6
ATOM 4412 O O . GLU A 1 35 ? 5.326 2.577 5.421 1.00 0.00 35 GLU A O 6
ATOM 4424 N N . ARG A 1 36 ? 6.296 0.764 4.497 1.00 0.00 36 ARG A N 6
ATOM 4425 C CA . ARG A 1 36 ? 7.292 1.490 3.704 1.00 0.00 36 ARG A CA 6
ATOM 4426 C C . ARG A 1 36 ? 6.636 2.472 2.703 1.00 0.00 36 ARG A C 6
ATOM 4427 O O . ARG A 1 36 ? 7.021 3.639 2.693 1.00 0.00 36 ARG A O 6
ATOM 4448 N N . TYR A 1 37 ? 5.622 2.081 1.910 1.00 0.00 37 TYR A N 6
ATOM 4449 C CA . TYR A 1 37 ? 4.969 3.019 0.989 1.00 0.00 37 TYR A CA 6
ATOM 4450 C C . TYR A 1 37 ? 4.133 4.034 1.760 1.00 0.00 37 TYR A C 6
ATOM 4451 O O . TYR A 1 37 ? 4.099 5.182 1.348 1.00 0.00 37 TYR A O 6
ATOM 4469 N N . LEU A 1 38 ? 3.468 3.653 2.857 1.00 0.00 38 LEU A N 6
ATOM 4470 C CA . LEU A 1 38 ? 2.677 4.559 3.694 1.00 0.00 38 LEU A CA 6
ATOM 4471 C C . LEU A 1 38 ? 3.535 5.746 4.165 1.00 0.00 38 LEU A C 6
ATOM 4472 O O . LEU A 1 38 ? 3.175 6.896 3.931 1.00 0.00 38 LEU A O 6
ATOM 4488 N N . GLU A 1 39 ? 4.698 5.460 4.761 1.00 0.00 39 GLU A N 6
ATOM 4489 C CA . GLU A 1 39 ? 5.711 6.460 5.174 1.00 0.00 39 GLU A CA 6
ATOM 4490 C C . GLU A 1 39 ? 6.186 7.347 4.021 1.00 0.00 39 GLU A C 6
ATOM 4491 O O . GLU A 1 39 ? 6.287 8.563 4.174 1.00 0.00 39 GLU A O 6
ATOM 4503 N N . ILE A 1 40 ? 6.419 6.739 2.858 1.00 0.00 40 ILE A N 6
ATOM 4504 C CA . ILE A 1 40 ? 6.826 7.465 1.643 1.00 0.00 40 ILE A CA 6
ATOM 4505 C C . ILE A 1 40 ? 5.697 8.384 1.123 1.00 0.00 40 ILE A C 6
ATOM 4506 O O . ILE A 1 40 ? 5.965 9.537 0.805 1.00 0.00 40 ILE A O 6
ATOM 4522 N N . LEU A 1 41 ? 4.442 7.927 1.088 1.00 0.00 41 LEU A N 6
ATOM 4523 C CA . LEU A 1 41 ? 3.269 8.653 0.582 1.00 0.00 41 LEU A CA 6
ATOM 4524 C C . LEU A 1 41 ? 2.874 9.828 1.496 1.00 0.00 41 LEU A C 6
ATOM 4525 O O . LEU A 1 41 ? 2.665 10.932 1.005 1.00 0.00 41 LEU A O 6
ATOM 4541 N N . LYS A 1 42 ? 2.817 9.607 2.815 1.00 0.00 42 LYS A N 6
ATOM 4542 C CA . LYS A 1 42 ? 2.615 10.657 3.828 1.00 0.00 42 LYS A CA 6
ATOM 4543 C C . LYS A 1 42 ? 3.692 11.762 3.738 1.00 0.00 42 LYS A C 6
ATOM 4544 O O . LYS A 1 42 ? 3.383 12.954 3.800 1.00 0.00 42 LYS A O 6
ATOM 4563 N N . SER A 1 43 ? 4.954 11.343 3.615 1.00 0.00 43 SER A N 6
ATOM 4564 C CA . SER A 1 43 ? 6.077 12.274 3.417 1.00 0.00 43 SER A CA 6
ATOM 4565 C C . SER A 1 43 ? 5.893 13.117 2.128 1.00 0.00 43 SER A C 6
ATOM 4566 O O . SER A 1 43 ? 5.968 14.351 2.161 1.00 0.00 43 SER A O 6
ATOM 4574 N N . LYS A 1 44 ? 5.594 12.460 0.999 1.00 0.00 44 LYS A N 6
ATOM 4575 C CA . LYS A 1 44 ? 5.184 13.066 -0.279 1.00 0.00 44 LYS A CA 6
ATOM 4576 C C . LYS A 1 44 ? 3.820 13.815 -0.241 1.00 0.00 44 LYS A C 6
ATOM 4577 O O . LYS A 1 44 ? 3.161 13.945 0.793 1.00 0.00 44 LYS A O 6
ATOM 4596 N N . GLN A 1 45 ? 3.396 14.318 -1.404 1.00 0.00 45 GLN A N 6
ATOM 4597 C CA . GLN A 1 45 ? 2.065 14.890 -1.686 1.00 0.00 45 GLN A CA 6
ATOM 4598 C C . GLN A 1 45 ? 1.116 13.863 -2.345 1.00 0.00 45 GLN A C 6
ATOM 4599 O O . GLN A 1 45 ? 1.549 12.773 -2.727 1.00 0.00 45 GLN A O 6
ATOM 4613 N N . LYS A 1 46 ? -0.161 14.221 -2.544 1.00 0.00 46 LYS A N 6
ATOM 4614 C CA . LYS A 1 46 ? -1.196 13.350 -3.144 1.00 0.00 46 LYS A CA 6
ATOM 4615 C C . LYS A 1 46 ? -1.306 11.945 -2.488 1.00 0.00 46 LYS A C 6
ATOM 4616 O O . LYS A 1 46 ? -1.566 10.935 -3.155 1.00 0.00 46 LYS A O 6
ATOM 4635 N N . GLU A 1 47 ? -1.098 11.899 -1.164 1.00 0.00 47 GLU A N 6
ATOM 4636 C CA . GLU A 1 47 ? -1.298 10.746 -0.264 1.00 0.00 47 GLU A CA 6
ATOM 4637 C C . GLU A 1 47 ? -2.705 10.135 -0.329 1.00 0.00 47 GLU A C 6
ATOM 4638 O O . GLU A 1 47 ? -3.695 10.880 -0.507 1.00 0.00 47 GLU A O 6
ATOM 4651 N N . ALA A 1 1 ? 4.244 -19.458 1.670 0.01 0.01 1 ALA A N 7
ATOM 4652 C CA . ALA A 1 1 ? 3.519 -19.685 0.393 1.00 0.00 1 ALA A CA 7
ATOM 4653 C C . ALA A 1 1 ? 3.648 -18.471 -0.538 1.00 0.00 1 ALA A C 7
ATOM 4654 O O . ALA A 1 1 ? 3.957 -17.367 -0.086 1.00 0.00 1 ALA A O 7
ATOM 4663 N N . LEU A 1 2 ? 3.391 -18.666 -1.835 1.00 0.00 2 LEU A N 7
ATOM 4664 C CA . LEU A 1 2 ? 3.364 -17.620 -2.871 1.00 0.00 2 LEU A CA 7
ATOM 4665 C C . LEU A 1 2 ? 2.121 -17.772 -3.766 1.00 0.00 2 LEU A C 7
ATOM 4666 O O . LEU A 1 2 ? 2.052 -18.641 -4.638 1.00 0.00 2 LEU A O 7
ATOM 4682 N N . VAL A 1 3 ? 1.137 -16.909 -3.519 1.00 0.00 3 VAL A N 7
ATOM 4683 C CA . VAL A 1 3 ? -0.175 -16.854 -4.190 1.00 0.00 3 VAL A CA 7
ATOM 4684 C C . VAL A 1 3 ? -0.650 -15.400 -4.292 1.00 0.00 3 VAL A C 7
ATOM 4685 O O . VAL A 1 3 ? -0.400 -14.607 -3.384 1.00 0.00 3 VAL A O 7
ATOM 4698 N N . ASP A 1 4 ? -1.370 -15.030 -5.358 1.00 0.00 4 ASP A N 7
ATOM 4699 C CA . ASP A 1 4 ? -1.952 -13.680 -5.538 1.00 0.00 4 ASP A CA 7
ATOM 4700 C C . ASP A 1 4 ? -2.886 -13.229 -4.396 1.00 0.00 4 ASP A C 7
ATOM 4701 O O . ASP A 1 4 ? -3.094 -12.036 -4.200 1.00 0.00 4 ASP A O 7
ATOM 4710 N N . GLU A 1 5 ? -3.381 -14.171 -3.586 1.00 0.00 5 GLU A N 7
ATOM 4711 C CA . GLU A 1 5 ? -4.144 -13.927 -2.344 1.00 0.00 5 GLU A CA 7
ATOM 4712 C C . GLU A 1 5 ? -3.430 -13.011 -1.339 1.00 0.00 5 GLU A C 7
ATOM 4713 O O . GLU A 1 5 ? -4.084 -12.196 -0.688 1.00 0.00 5 GLU A O 7
ATOM 4725 N N . VAL A 1 6 ? -2.097 -13.097 -1.234 1.00 0.00 6 VAL A N 7
ATOM 4726 C CA . VAL A 1 6 ? -1.296 -12.197 -0.369 1.00 0.00 6 VAL A CA 7
ATOM 4727 C C . VAL A 1 6 ? -1.338 -10.750 -0.863 1.00 0.00 6 VAL A C 7
ATOM 4728 O O . VAL A 1 6 ? -1.508 -9.815 -0.080 1.00 0.00 6 VAL A O 7
ATOM 4741 N N . LYS A 1 7 ? -1.249 -10.576 -2.183 1.00 0.00 7 LYS A N 7
ATOM 4742 C CA . LYS A 1 7 ? -1.364 -9.271 -2.827 1.00 0.00 7 LYS A CA 7
ATOM 4743 C C . LYS A 1 7 ? -2.765 -8.695 -2.588 1.00 0.00 7 LYS A C 7
ATOM 4744 O O . LYS A 1 7 ? -2.854 -7.561 -2.143 1.00 0.00 7 LYS A O 7
ATOM 4763 N N . ASP A 1 8 ? -3.847 -9.466 -2.780 1.00 0.00 8 ASP A N 7
ATOM 4764 C CA . ASP A 1 8 ? -5.240 -9.047 -2.494 1.00 0.00 8 ASP A CA 7
ATOM 4765 C C . ASP A 1 8 ? -5.440 -8.525 -1.062 1.00 0.00 8 ASP A C 7
ATOM 4766 O O . ASP A 1 8 ? -6.055 -7.477 -0.858 1.00 0.00 8 ASP A O 7
ATOM 4775 N N . MET A 1 9 ? -4.875 -9.221 -0.077 1.00 0.00 9 MET A N 7
ATOM 4776 C CA . MET A 1 9 ? -4.841 -8.766 1.323 1.00 0.00 9 MET A CA 7
ATOM 4777 C C . MET A 1 9 ? -4.135 -7.411 1.510 1.00 0.00 9 MET A C 7
ATOM 4778 O O . MET A 1 9 ? -4.679 -6.509 2.156 1.00 0.00 9 MET A O 7
ATOM 4792 N N . GLU A 1 10 ? -2.950 -7.226 0.920 1.00 0.00 10 GLU A N 7
ATOM 4793 C CA . GLU A 1 10 ? -2.220 -5.944 0.946 1.00 0.00 10 GLU A CA 7
ATOM 4794 C C . GLU A 1 10 ? -2.928 -4.826 0.171 1.00 0.00 10 GLU A C 7
ATOM 4795 O O . GLU A 1 10 ? -2.942 -3.688 0.622 1.00 0.00 10 GLU A O 7
ATOM 4807 N N . ILE A 1 11 ? -3.595 -5.121 -0.941 1.00 0.00 11 ILE A N 7
ATOM 4808 C CA . ILE A 1 11 ? -4.410 -4.177 -1.720 1.00 0.00 11 ILE A CA 7
ATOM 4809 C C . ILE A 1 11 ? -5.588 -3.633 -0.880 1.00 0.00 11 ILE A C 7
ATOM 4810 O O . ILE A 1 11 ? -5.847 -2.429 -0.856 1.00 0.00 11 ILE A O 7
ATOM 4826 N N . ALA A 1 12 ? -6.293 -4.501 -0.150 1.00 0.00 12 ALA A N 7
ATOM 4827 C CA . ALA A 1 12 ? -7.318 -4.083 0.815 1.00 0.00 12 ALA A CA 7
ATOM 4828 C C . ALA A 1 12 ? -6.752 -3.150 1.914 1.00 0.00 12 ALA A C 7
ATOM 4829 O O . ALA A 1 12 ? -7.365 -2.142 2.288 1.00 0.00 12 ALA A O 7
ATOM 4836 N N . ARG A 1 13 ? -5.536 -3.442 2.384 1.00 0.00 13 ARG A N 7
ATOM 4837 C CA . ARG A 1 13 ? -4.785 -2.542 3.255 1.00 0.00 13 ARG A CA 7
ATOM 4838 C C . ARG A 1 13 ? -4.597 -1.148 2.609 1.00 0.00 13 ARG A C 7
ATOM 4839 O O . ARG A 1 13 ? -4.938 -0.161 3.256 1.00 0.00 13 ARG A O 7
ATOM 4860 N N . LEU A 1 14 ? -4.195 -1.033 1.331 1.00 0.00 14 LEU A N 7
ATOM 4861 C CA . LEU A 1 14 ? -4.148 0.236 0.581 1.00 0.00 14 LEU A CA 7
ATOM 4862 C C . LEU A 1 14 ? -5.461 1.032 0.580 1.00 0.00 14 LEU A C 7
ATOM 4863 O O . LEU A 1 14 ? -5.445 2.252 0.761 1.00 0.00 14 LEU A O 7
ATOM 4879 N N . MET A 1 15 ? -6.600 0.364 0.404 1.00 0.00 15 MET A N 7
ATOM 4880 C CA . MET A 1 15 ? -7.910 1.021 0.490 1.00 0.00 15 MET A CA 7
ATOM 4881 C C . MET A 1 15 ? -8.132 1.758 1.820 1.00 0.00 15 MET A C 7
ATOM 4882 O O . MET A 1 15 ? -8.737 2.836 1.823 1.00 0.00 15 MET A O 7
ATOM 4896 N N . SER A 1 16 ? -7.613 1.221 2.928 1.00 0.00 16 SER A N 7
ATOM 4897 C CA . SER A 1 16 ? -7.677 1.914 4.231 1.00 0.00 16 SER A CA 7
ATOM 4898 C C . SER A 1 16 ? -7.064 3.336 4.186 1.00 0.00 16 SER A C 7
ATOM 4899 O O . SER A 1 16 ? -7.689 4.314 4.609 1.00 0.00 16 SER A O 7
ATOM 4907 N N . LEU A 1 17 ? -5.861 3.469 3.607 1.00 0.00 17 LEU A N 7
ATOM 4908 C CA . LEU A 1 17 ? -5.163 4.755 3.430 1.00 0.00 17 LEU A CA 7
ATOM 4909 C C . LEU A 1 17 ? -5.827 5.692 2.401 1.00 0.00 17 LEU A C 7
ATOM 4910 O O . LEU A 1 17 ? -5.768 6.913 2.577 1.00 0.00 17 LEU A O 7
ATOM 4926 N N . GLY A 1 18 ? -6.464 5.161 1.344 1.00 0.00 18 GLY A N 7
ATOM 4927 C CA . GLY A 1 18 ? -7.191 5.960 0.350 1.00 0.00 18 GLY A CA 7
ATOM 4928 C C . GLY A 1 18 ? -6.444 6.082 -0.983 1.00 0.00 18 GLY A C 7
ATOM 4929 O O . GLY A 1 18 ? -5.884 7.138 -1.288 1.00 0.00 18 GLY A O 7
ATOM 4933 N N . LEU A 1 19 ? -6.413 4.998 -1.764 1.00 0.00 19 LEU A N 7
ATOM 4934 C CA . LEU A 1 19 ? -5.717 4.883 -3.058 1.00 0.00 19 LEU A CA 7
ATOM 4935 C C . LEU A 1 19 ? -6.669 4.349 -4.167 1.00 0.00 19 LEU A C 7
ATOM 4936 O O . LEU A 1 19 ? -7.835 4.043 -3.907 1.00 0.00 19 LEU A O 7
ATOM 4952 N N . SER A 1 20 ? -6.160 4.300 -5.403 1.00 0.00 20 SER A N 7
ATOM 4953 C CA . SER A 1 20 ? -6.839 3.785 -6.610 1.00 0.00 20 SER A CA 7
ATOM 4954 C C . SER A 1 20 ? -7.299 2.300 -6.488 1.00 0.00 20 SER A C 7
ATOM 4955 O O . SER A 1 20 ? -7.374 1.722 -5.400 1.00 0.00 20 SER A O 7
ATOM 4963 N N . ILE A 1 21 ? -7.563 1.639 -7.620 1.00 0.00 21 ILE A N 7
ATOM 4964 C CA . ILE A 1 21 ? -7.856 0.198 -7.697 1.00 0.00 21 ILE A CA 7
ATOM 4965 C C . ILE A 1 21 ? -6.657 -0.537 -8.321 1.00 0.00 21 ILE A C 7
ATOM 4966 O O . ILE A 1 21 ? -5.642 -0.698 -7.654 1.00 0.00 21 ILE A O 7
ATOM 4982 N N . GLU A 1 22 ? -6.726 -0.929 -9.595 1.00 0.00 22 GLU A N 7
ATOM 4983 C CA . GLU A 1 22 ? -5.684 -1.667 -10.338 1.00 0.00 22 GLU A CA 7
ATOM 4984 C C . GLU A 1 22 ? -4.332 -0.962 -10.297 1.00 0.00 22 GLU A C 7
ATOM 4985 O O . GLU A 1 22 ? -3.320 -1.594 -10.006 1.00 0.00 22 GLU A O 7
ATOM 4997 N N . GLU A 1 23 ? -4.297 0.363 -10.482 1.00 0.00 23 GLU A N 7
ATOM 4998 C CA . GLU A 1 23 ? -3.067 1.153 -10.271 1.00 0.00 23 GLU A CA 7
ATOM 4999 C C . GLU A 1 23 ? -2.565 1.111 -8.830 1.00 0.00 23 GLU A C 7
ATOM 5000 O O . GLU A 1 23 ? -1.395 0.824 -8.628 1.00 0.00 23 GLU A O 7
ATOM 5012 N N . ALA A 1 24 ? -3.437 1.345 -7.840 1.00 0.00 24 ALA A N 7
ATOM 5013 C CA . ALA A 1 24 ? -3.067 1.167 -6.429 1.00 0.00 24 ALA A CA 7
ATOM 5014 C C . ALA A 1 24 ? -2.414 -0.199 -6.172 1.00 0.00 24 ALA A C 7
ATOM 5015 O O . ALA A 1 24 ? -1.415 -0.238 -5.477 1.00 0.00 24 ALA A O 7
ATOM 5022 N N . THR A 1 25 ? -2.923 -1.283 -6.773 1.00 0.00 25 THR A N 7
ATOM 5023 C CA . THR A 1 25 ? -2.342 -2.621 -6.633 1.00 0.00 25 THR A CA 7
ATOM 5024 C C . THR A 1 25 ? -0.916 -2.695 -7.198 1.00 0.00 25 THR A C 7
ATOM 5025 O O . THR A 1 25 ? 0.022 -3.109 -6.515 1.00 0.00 25 THR A O 7
ATOM 5036 N N . GLU A 1 26 ? -0.725 -2.255 -8.445 1.00 0.00 26 GLU A N 7
ATOM 5037 C CA . GLU A 1 26 ? 0.594 -2.203 -9.101 1.00 0.00 26 GLU A CA 7
ATOM 5038 C C . GLU A 1 26 ? 1.575 -1.310 -8.344 1.00 0.00 26 GLU A C 7
ATOM 5039 O O . GLU A 1 26 ? 2.637 -1.781 -7.943 1.00 0.00 26 GLU A O 7
ATOM 5051 N N . PHE A 1 27 ? 1.198 -0.058 -8.080 1.00 0.00 27 PHE A N 7
ATOM 5052 C CA . PHE A 1 27 ? 1.930 0.885 -7.233 1.00 0.00 27 PHE A CA 7
ATOM 5053 C C . PHE A 1 27 ? 2.362 0.265 -5.896 1.00 0.00 27 PHE A C 7
ATOM 5054 O O . PHE A 1 27 ? 3.550 0.205 -5.620 1.00 0.00 27 PHE A O 7
ATOM 5071 N N . TYR A 1 28 ? 1.400 -0.266 -5.137 1.00 0.00 28 TYR A N 7
ATOM 5072 C CA . TYR A 1 28 ? 1.635 -0.992 -3.877 1.00 0.00 28 TYR A CA 7
ATOM 5073 C C . TYR A 1 28 ? 2.871 -1.889 -3.954 1.00 0.00 28 TYR A C 7
ATOM 5074 O O . TYR A 1 28 ? 3.776 -1.728 -3.137 1.00 0.00 28 TYR A O 7
ATOM 5092 N N . GLU A 1 29 ? 2.919 -2.756 -4.973 1.00 0.00 29 GLU A N 7
ATOM 5093 C CA . GLU A 1 29 ? 3.997 -3.738 -5.192 1.00 0.00 29 GLU A CA 7
ATOM 5094 C C . GLU A 1 29 ? 5.330 -3.117 -5.660 1.00 0.00 29 GLU A C 7
ATOM 5095 O O . GLU A 1 29 ? 6.396 -3.563 -5.239 1.00 0.00 29 GLU A O 7
ATOM 5107 N N . ASN A 1 30 ? 5.295 -2.091 -6.518 1.00 0.00 30 ASN A N 7
ATOM 5108 C CA . ASN A 1 30 ? 6.475 -1.371 -7.065 1.00 0.00 30 ASN A CA 7
ATOM 5109 C C . ASN A 1 30 ? 7.174 -0.394 -6.086 1.00 0.00 30 ASN A C 7
ATOM 5110 O O . ASN A 1 30 ? 8.382 -0.164 -6.126 1.00 0.00 30 ASN A O 7
ATOM 5121 N N . ASP A 1 31 ? 6.333 0.150 -5.214 1.00 0.00 31 ASP A N 7
ATOM 5122 C CA . ASP A 1 31 ? 6.732 0.922 -4.036 1.00 0.00 31 ASP A CA 7
ATOM 5123 C C . ASP A 1 31 ? 7.480 -0.042 -3.091 1.00 0.00 31 ASP A C 7
ATOM 5124 O O . ASP A 1 31 ? 8.685 0.086 -2.900 1.00 0.00 31 ASP A O 7
ATOM 5133 N N . VAL A 1 32 ? 6.677 -0.945 -2.653 1.00 0.00 32 VAL A N 7
ATOM 5134 C CA . VAL A 1 32 ? 6.968 -1.950 -1.529 1.00 0.00 32 VAL A CA 7
ATOM 5135 C C . VAL A 1 32 ? 5.838 -2.905 -1.101 1.00 0.00 32 VAL A C 7
ATOM 5136 O O . VAL A 1 32 ? 5.271 -3.638 -1.906 1.00 0.00 32 VAL A O 7
ATOM 5149 N N . THR A 1 33 ? 5.621 -3.006 0.212 1.00 0.00 33 THR A N 7
ATOM 5150 C CA . THR A 1 33 ? 4.594 -3.810 0.868 1.00 0.00 33 THR A CA 7
ATOM 5151 C C . THR A 1 33 ? 3.426 -2.995 1.447 1.00 0.00 33 THR A C 7
ATOM 5152 O O . THR A 1 33 ? 2.296 -3.346 1.133 1.00 0.00 33 THR A O 7
ATOM 5163 N N . TYR A 1 34 ? 3.533 -1.953 2.299 1.00 0.00 34 TYR A N 7
ATOM 5164 C CA . TYR A 1 34 ? 2.360 -1.281 2.910 1.00 0.00 34 TYR A CA 7
ATOM 5165 C C . TYR A 1 34 ? 2.840 -0.084 3.789 1.00 0.00 34 TYR A C 7
ATOM 5166 O O . TYR A 1 34 ? 2.509 1.072 3.565 1.00 0.00 34 TYR A O 7
ATOM 5184 N N . GLU A 1 35 ? 3.710 -0.443 4.745 1.00 0.00 35 GLU A N 7
ATOM 5185 C CA . GLU A 1 35 ? 4.267 0.444 5.808 1.00 0.00 35 GLU A CA 7
ATOM 5186 C C . GLU A 1 35 ? 5.409 1.314 5.309 1.00 0.00 35 GLU A C 7
ATOM 5187 O O . GLU A 1 35 ? 5.501 2.480 5.683 1.00 0.00 35 GLU A O 7
ATOM 5199 N N . ARG A 1 36 ? 6.229 0.776 4.406 1.00 0.00 36 ARG A N 7
ATOM 5200 C CA . ARG A 1 36 ? 7.233 1.570 3.691 1.00 0.00 36 ARG A CA 7
ATOM 5201 C C . ARG A 1 36 ? 6.554 2.617 2.786 1.00 0.00 36 ARG A C 7
ATOM 5202 O O . ARG A 1 36 ? 6.841 3.803 2.931 1.00 0.00 36 ARG A O 7
ATOM 5223 N N . TYR A 1 37 ? 5.630 2.237 1.879 1.00 0.00 37 TYR A N 7
ATOM 5224 C CA . TYR A 1 37 ? 5.012 3.210 0.961 1.00 0.00 37 TYR A CA 7
ATOM 5225 C C . TYR A 1 37 ? 4.248 4.249 1.771 1.00 0.00 37 TYR A C 7
ATOM 5226 O O . TYR A 1 37 ? 4.451 5.432 1.558 1.00 0.00 37 TYR A O 7
ATOM 5244 N N . LEU A 1 38 ? 3.437 3.800 2.731 1.00 0.00 38 LEU A N 7
ATOM 5245 C CA . LEU A 1 38 ? 2.716 4.689 3.643 1.00 0.00 38 LEU A CA 7
ATOM 5246 C C . LEU A 1 38 ? 3.625 5.797 4.201 1.00 0.00 38 LEU A C 7
ATOM 5247 O O . LEU A 1 38 ? 3.237 6.959 4.186 1.00 0.00 38 LEU A O 7
ATOM 5263 N N . GLU A 1 39 ? 4.844 5.434 4.612 1.00 0.00 39 GLU A N 7
ATOM 5264 C CA . GLU A 1 39 ? 5.841 6.394 5.126 1.00 0.00 39 GLU A CA 7
ATOM 5265 C C . GLU A 1 39 ? 6.380 7.349 4.056 1.00 0.00 39 GLU A C 7
ATOM 5266 O O . GLU A 1 39 ? 6.526 8.545 4.316 1.00 0.00 39 GLU A O 7
ATOM 5278 N N . ILE A 1 40 ? 6.654 6.856 2.846 1.00 0.00 40 ILE A N 7
ATOM 5279 C CA . ILE A 1 40 ? 7.204 7.641 1.726 1.00 0.00 40 ILE A CA 7
ATOM 5280 C C . ILE A 1 40 ? 6.146 8.626 1.173 1.00 0.00 40 ILE A C 7
ATOM 5281 O O . ILE A 1 40 ? 6.398 9.825 1.069 1.00 0.00 40 ILE A O 7
ATOM 5297 N N . LEU A 1 41 ? 4.935 8.145 0.885 1.00 0.00 41 LEU A N 7
ATOM 5298 C CA . LEU A 1 41 ? 3.742 8.905 0.488 1.00 0.00 41 LEU A CA 7
ATOM 5299 C C . LEU A 1 41 ? 3.354 9.949 1.562 1.00 0.00 41 LEU A C 7
ATOM 5300 O O . LEU A 1 41 ? 3.085 11.101 1.253 1.00 0.00 41 LEU A O 7
ATOM 5316 N N . LYS A 1 42 ? 3.349 9.530 2.828 1.00 0.00 42 LYS A N 7
ATOM 5317 C CA . LYS A 1 42 ? 3.139 10.473 3.954 1.00 0.00 42 LYS A CA 7
ATOM 5318 C C . LYS A 1 42 ? 4.127 11.661 3.916 1.00 0.00 42 LYS A C 7
ATOM 5319 O O . LYS A 1 42 ? 3.767 12.780 4.287 1.00 0.00 42 LYS A O 7
ATOM 5338 N N . SER A 1 43 ? 5.352 11.424 3.443 1.00 0.00 43 SER A N 7
ATOM 5339 C CA . SER A 1 43 ? 6.321 12.489 3.172 1.00 0.00 43 SER A CA 7
ATOM 5340 C C . SER A 1 43 ? 5.932 13.332 1.930 1.00 0.00 43 SER A C 7
ATOM 5341 O O . SER A 1 43 ? 5.901 14.562 2.001 1.00 0.00 43 SER A O 7
ATOM 5349 N N . LYS A 1 44 ? 5.581 12.678 0.812 1.00 0.00 44 LYS A N 7
ATOM 5350 C CA . LYS A 1 44 ? 5.127 13.292 -0.452 1.00 0.00 44 LYS A CA 7
ATOM 5351 C C . LYS A 1 44 ? 3.967 12.522 -1.123 1.00 0.00 44 LYS A C 7
ATOM 5352 O O . LYS A 1 44 ? 4.171 11.497 -1.780 1.00 0.00 44 LYS A O 7
ATOM 5371 N N . GLN A 1 45 ? 2.740 13.038 -0.992 1.00 0.00 45 GLN A N 7
ATOM 5372 C CA . GLN A 1 45 ? 1.554 12.535 -1.702 1.00 0.00 45 GLN A CA 7
ATOM 5373 C C . GLN A 1 45 ? 1.514 13.075 -3.142 1.00 0.00 45 GLN A C 7
ATOM 5374 O O . GLN A 1 45 ? 1.429 14.287 -3.349 1.00 0.00 45 GLN A O 7
ATOM 5388 N N . LYS A 1 46 ? 1.539 12.163 -4.118 1.00 0.00 46 LYS A N 7
ATOM 5389 C CA . LYS A 1 46 ? 1.510 12.424 -5.566 1.00 0.00 46 LYS A CA 7
ATOM 5390 C C . LYS A 1 46 ? 2.659 13.340 -6.077 1.00 0.00 46 LYS A C 7
ATOM 5391 O O . LYS A 1 46 ? 2.582 14.573 -6.014 1.00 0.00 46 LYS A O 7
ATOM 5410 N N . GLU A 1 47 ? 3.734 12.732 -6.606 1.00 0.00 47 GLU A N 7
ATOM 5411 C CA . GLU A 1 47 ? 4.954 13.412 -7.101 1.00 0.00 47 GLU A CA 7
ATOM 5412 C C . GLU A 1 47 ? 5.272 13.001 -8.540 1.00 0.00 47 GLU A C 7
ATOM 5413 O O . GLU A 1 47 ? 5.258 13.890 -9.419 1.00 0.00 47 GLU A O 7
ATOM 5426 N N . ALA A 1 1 ? 6.124 -18.052 -6.893 0.01 0.01 1 ALA A N 8
ATOM 5427 C CA . ALA A 1 1 ? 4.722 -18.512 -6.703 1.00 0.00 1 ALA A CA 8
ATOM 5428 C C . ALA A 1 1 ? 3.973 -17.679 -5.637 1.00 0.00 1 ALA A C 8
ATOM 5429 O O . ALA A 1 1 ? 3.322 -18.237 -4.751 1.00 0.00 1 ALA A O 8
ATOM 5438 N N . LEU A 1 2 ? 4.048 -16.339 -5.697 1.00 0.00 2 LEU A N 8
ATOM 5439 C CA . LEU A 1 2 ? 3.343 -15.441 -4.766 1.00 0.00 2 LEU A CA 8
ATOM 5440 C C . LEU A 1 2 ? 1.815 -15.646 -4.832 1.00 0.00 2 LEU A C 8
ATOM 5441 O O . LEU A 1 2 ? 1.182 -15.387 -5.860 1.00 0.00 2 LEU A O 8
ATOM 5457 N N . VAL A 1 3 ? 1.232 -16.137 -3.735 1.00 0.00 3 VAL A N 8
ATOM 5458 C CA . VAL A 1 3 ? -0.208 -16.427 -3.607 1.00 0.00 3 VAL A CA 8
ATOM 5459 C C . VAL A 1 3 ? -1.030 -15.156 -3.847 1.00 0.00 3 VAL A C 8
ATOM 5460 O O . VAL A 1 3 ? -0.845 -14.154 -3.151 1.00 0.00 3 VAL A O 8
ATOM 5473 N N . ASP A 1 4 ? -1.968 -15.189 -4.799 1.00 0.00 4 ASP A N 8
ATOM 5474 C CA . ASP A 1 4 ? -2.860 -14.052 -5.101 1.00 0.00 4 ASP A CA 8
ATOM 5475 C C . ASP A 1 4 ? -3.663 -13.562 -3.885 1.00 0.00 4 ASP A C 8
ATOM 5476 O O . ASP A 1 4 ? -3.908 -12.367 -3.770 1.00 0.00 4 ASP A O 8
ATOM 5485 N N . GLU A 1 5 ? -3.983 -14.451 -2.938 1.00 0.00 5 GLU A N 8
ATOM 5486 C CA . GLU A 1 5 ? -4.609 -14.130 -1.634 1.00 0.00 5 GLU A CA 8
ATOM 5487 C C . GLU A 1 5 ? -3.803 -13.144 -0.782 1.00 0.00 5 GLU A C 8
ATOM 5488 O O . GLU A 1 5 ? -4.388 -12.253 -0.167 1.00 0.00 5 GLU A O 8
ATOM 5500 N N . VAL A 1 6 ? -2.468 -13.267 -0.778 1.00 0.00 6 VAL A N 8
ATOM 5501 C CA . VAL A 1 6 ? -1.571 -12.269 -0.159 1.00 0.00 6 VAL A CA 8
ATOM 5502 C C . VAL A 1 6 ? -1.714 -10.937 -0.878 1.00 0.00 6 VAL A C 8
ATOM 5503 O O . VAL A 1 6 ? -1.951 -9.929 -0.220 1.00 0.00 6 VAL A O 8
ATOM 5516 N N . LYS A 1 7 ? -1.629 -10.933 -2.216 1.00 0.00 7 LYS A N 8
ATOM 5517 C CA . LYS A 1 7 ? -1.802 -9.711 -3.002 1.00 0.00 7 LYS A CA 8
ATOM 5518 C C . LYS A 1 7 ? -3.128 -9.006 -2.655 1.00 0.00 7 LYS A C 8
ATOM 5519 O O . LYS A 1 7 ? -3.093 -7.834 -2.303 1.00 0.00 7 LYS A O 8
ATOM 5538 N N . ASP A 1 8 ? -4.274 -9.700 -2.658 1.00 0.00 8 ASP A N 8
ATOM 5539 C CA . ASP A 1 8 ? -5.589 -9.142 -2.293 1.00 0.00 8 ASP A CA 8
ATOM 5540 C C . ASP A 1 8 ? -5.623 -8.517 -0.890 1.00 0.00 8 ASP A C 8
ATOM 5541 O O . ASP A 1 8 ? -6.074 -7.386 -0.758 1.00 0.00 8 ASP A O 8
ATOM 5550 N N . MET A 1 9 ? -5.122 -9.191 0.150 1.00 0.00 9 MET A N 8
ATOM 5551 C CA . MET A 1 9 ? -5.024 -8.616 1.513 1.00 0.00 9 MET A CA 8
ATOM 5552 C C . MET A 1 9 ? -4.166 -7.334 1.597 1.00 0.00 9 MET A C 8
ATOM 5553 O O . MET A 1 9 ? -4.563 -6.326 2.185 1.00 0.00 9 MET A O 8
ATOM 5567 N N . GLU A 1 10 ? -2.988 -7.402 0.973 1.00 0.00 10 GLU A N 8
ATOM 5568 C CA . GLU A 1 10 ? -2.035 -6.286 0.880 1.00 0.00 10 GLU A CA 8
ATOM 5569 C C . GLU A 1 10 ? -2.611 -5.096 0.099 1.00 0.00 10 GLU A C 8
ATOM 5570 O O . GLU A 1 10 ? -2.429 -3.943 0.490 1.00 0.00 10 GLU A O 8
ATOM 5582 N N . ILE A 1 11 ? -3.411 -5.378 -0.931 1.00 0.00 11 ILE A N 8
ATOM 5583 C CA . ILE A 1 11 ? -4.178 -4.402 -1.716 1.00 0.00 11 ILE A CA 8
ATOM 5584 C C . ILE A 1 11 ? -5.321 -3.777 -0.883 1.00 0.00 11 ILE A C 8
ATOM 5585 O O . ILE A 1 11 ? -5.523 -2.565 -0.900 1.00 0.00 11 ILE A O 8
ATOM 5601 N N . ALA A 1 12 ? -6.067 -4.573 -0.113 1.00 0.00 12 ALA A N 8
ATOM 5602 C CA . ALA A 1 12 ? -7.127 -4.084 0.777 1.00 0.00 12 ALA A CA 8
ATOM 5603 C C . ALA A 1 12 ? -6.582 -3.106 1.837 1.00 0.00 12 ALA A C 8
ATOM 5604 O O . ALA A 1 12 ? -7.186 -2.068 2.134 1.00 0.00 12 ALA A O 8
ATOM 5611 N N . ARG A 1 13 ? -5.381 -3.406 2.341 1.00 0.00 13 ARG A N 8
ATOM 5612 C CA . ARG A 1 13 ? -4.602 -2.509 3.187 1.00 0.00 13 ARG A CA 8
ATOM 5613 C C . ARG A 1 13 ? -4.393 -1.131 2.533 1.00 0.00 13 ARG A C 8
ATOM 5614 O O . ARG A 1 13 ? -4.571 -0.118 3.204 1.00 0.00 13 ARG A O 8
ATOM 5635 N N . LEU A 1 14 ? -4.128 -1.077 1.224 1.00 0.00 14 LEU A N 8
ATOM 5636 C CA . LEU A 1 14 ? -4.023 0.182 0.460 1.00 0.00 14 LEU A CA 8
ATOM 5637 C C . LEU A 1 14 ? -5.281 1.044 0.499 1.00 0.00 14 LEU A C 8
ATOM 5638 O O . LEU A 1 14 ? -5.205 2.255 0.720 1.00 0.00 14 LEU A O 8
ATOM 5654 N N . MET A 1 15 ? -6.451 0.435 0.304 1.00 0.00 15 MET A N 8
ATOM 5655 C CA . MET A 1 15 ? -7.739 1.125 0.394 1.00 0.00 15 MET A CA 8
ATOM 5656 C C . MET A 1 15 ? -7.948 1.819 1.755 1.00 0.00 15 MET A C 8
ATOM 5657 O O . MET A 1 15 ? -8.504 2.917 1.810 1.00 0.00 15 MET A O 8
ATOM 5671 N N . SER A 1 16 ? -7.443 1.225 2.844 1.00 0.00 16 SER A N 8
ATOM 5672 C CA . SER A 1 16 ? -7.449 1.834 4.188 1.00 0.00 16 SER A CA 8
ATOM 5673 C C . SER A 1 16 ? -6.703 3.190 4.287 1.00 0.00 16 SER A C 8
ATOM 5674 O O . SER A 1 16 ? -7.136 4.086 5.019 1.00 0.00 16 SER A O 8
ATOM 5682 N N . LEU A 1 17 ? -5.612 3.368 3.529 1.00 0.00 17 LEU A N 8
ATOM 5683 C CA . LEU A 1 17 ? -4.918 4.662 3.386 1.00 0.00 17 LEU A CA 8
ATOM 5684 C C . LEU A 1 17 ? -5.612 5.637 2.413 1.00 0.00 17 LEU A C 8
ATOM 5685 O O . LEU A 1 17 ? -5.532 6.854 2.603 1.00 0.00 17 LEU A O 8
ATOM 5701 N N . GLY A 1 18 ? -6.273 5.120 1.374 1.00 0.00 18 GLY A N 8
ATOM 5702 C CA . GLY A 1 18 ? -6.881 5.914 0.307 1.00 0.00 18 GLY A CA 8
ATOM 5703 C C . GLY A 1 18 ? -5.972 5.965 -0.931 1.00 0.00 18 GLY A C 8
ATOM 5704 O O . GLY A 1 18 ? -5.060 6.785 -0.999 1.00 0.00 18 GLY A O 8
ATOM 5708 N N . LEU A 1 19 ? -6.261 5.084 -1.899 1.00 0.00 19 LEU A N 8
ATOM 5709 C CA . LEU A 1 19 ? -5.624 5.006 -3.210 1.00 0.00 19 LEU A CA 8
ATOM 5710 C C . LEU A 1 19 ? -6.623 4.546 -4.306 1.00 0.00 19 LEU A C 8
ATOM 5711 O O . LEU A 1 19 ? -7.793 4.280 -4.032 1.00 0.00 19 LEU A O 8
ATOM 5727 N N . SER A 1 20 ? -6.167 4.473 -5.565 1.00 0.00 20 SER A N 8
ATOM 5728 C CA . SER A 1 20 ? -6.897 3.915 -6.732 1.00 0.00 20 SER A CA 8
ATOM 5729 C C . SER A 1 20 ? -7.218 2.413 -6.620 1.00 0.00 20 SER A C 8
ATOM 5730 O O . SER A 1 20 ? -6.975 1.759 -5.607 1.00 0.00 20 SER A O 8
ATOM 5738 N N . ILE A 1 21 ? -7.751 1.840 -7.701 1.00 0.00 21 ILE A N 8
ATOM 5739 C CA . ILE A 1 21 ? -7.900 0.390 -7.905 1.00 0.00 21 ILE A CA 8
ATOM 5740 C C . ILE A 1 21 ? -6.588 -0.235 -8.456 1.00 0.00 21 ILE A C 8
ATOM 5741 O O . ILE A 1 21 ? -5.567 -0.189 -7.774 1.00 0.00 21 ILE A O 8
ATOM 5757 N N . GLU A 1 22 ? -6.573 -0.797 -9.675 1.00 0.00 22 GLU A N 8
ATOM 5758 C CA . GLU A 1 22 ? -5.441 -1.521 -10.299 1.00 0.00 22 GLU A CA 8
ATOM 5759 C C . GLU A 1 22 ? -4.119 -0.770 -10.243 1.00 0.00 22 GLU A C 8
ATOM 5760 O O . GLU A 1 22 ? -3.103 -1.370 -9.898 1.00 0.00 22 GLU A O 8
ATOM 5772 N N . GLU A 1 23 ? -4.146 0.539 -10.506 1.00 0.00 23 GLU A N 8
ATOM 5773 C CA . GLU A 1 23 ? -2.959 1.405 -10.400 1.00 0.00 23 GLU A CA 8
ATOM 5774 C C . GLU A 1 23 ? -2.413 1.468 -8.977 1.00 0.00 23 GLU A C 8
ATOM 5775 O O . GLU A 1 23 ? -1.207 1.347 -8.804 1.00 0.00 23 GLU A O 8
ATOM 5787 N N . ALA A 1 24 ? -3.268 1.566 -7.953 1.00 0.00 24 ALA A N 8
ATOM 5788 C CA . ALA A 1 24 ? -2.837 1.416 -6.560 1.00 0.00 24 ALA A CA 8
ATOM 5789 C C . ALA A 1 24 ? -2.193 0.062 -6.300 1.00 0.00 24 ALA A C 8
ATOM 5790 O O . ALA A 1 24 ? -1.190 0.030 -5.605 1.00 0.00 24 ALA A O 8
ATOM 5797 N N . THR A 1 25 ? -2.724 -1.043 -6.834 1.00 0.00 25 THR A N 8
ATOM 5798 C CA . THR A 1 25 ? -2.150 -2.377 -6.599 1.00 0.00 25 THR A CA 8
ATOM 5799 C C . THR A 1 25 ? -0.731 -2.493 -7.177 1.00 0.00 25 THR A C 8
ATOM 5800 O O . THR A 1 25 ? 0.228 -2.807 -6.469 1.00 0.00 25 THR A O 8
ATOM 5811 N N . GLU A 1 26 ? -0.564 -2.146 -8.457 1.00 0.00 26 GLU A N 8
ATOM 5812 C CA . GLU A 1 26 ? 0.740 -2.116 -9.131 1.00 0.00 26 GLU A CA 8
ATOM 5813 C C . GLU A 1 26 ? 1.729 -1.168 -8.462 1.00 0.00 26 GLU A C 8
ATOM 5814 O O . GLU A 1 26 ? 2.888 -1.538 -8.294 1.00 0.00 26 GLU A O 8
ATOM 5826 N N . PHE A 1 27 ? 1.268 0.009 -8.031 1.00 0.00 27 PHE A N 8
ATOM 5827 C CA . PHE A 1 27 ? 2.060 0.999 -7.296 1.00 0.00 27 PHE A CA 8
ATOM 5828 C C . PHE A 1 27 ? 2.531 0.471 -5.936 1.00 0.00 27 PHE A C 8
ATOM 5829 O O . PHE A 1 27 ? 3.702 0.589 -5.608 1.00 0.00 27 PHE A O 8
ATOM 5846 N N . TYR A 1 28 ? 1.634 -0.148 -5.169 1.00 0.00 28 TYR A N 8
ATOM 5847 C CA . TYR A 1 28 ? 1.921 -0.813 -3.894 1.00 0.00 28 TYR A CA 8
ATOM 5848 C C . TYR A 1 28 ? 3.139 -1.733 -4.000 1.00 0.00 28 TYR A C 8
ATOM 5849 O O . TYR A 1 28 ? 4.101 -1.520 -3.265 1.00 0.00 28 TYR A O 8
ATOM 5867 N N . GLU A 1 29 ? 3.129 -2.680 -4.948 1.00 0.00 29 GLU A N 8
ATOM 5868 C CA . GLU A 1 29 ? 4.251 -3.609 -5.194 1.00 0.00 29 GLU A CA 8
ATOM 5869 C C . GLU A 1 29 ? 5.513 -2.918 -5.729 1.00 0.00 29 GLU A C 8
ATOM 5870 O O . GLU A 1 29 ? 6.618 -3.187 -5.259 1.00 0.00 29 GLU A O 8
ATOM 5882 N N . ASN A 1 30 ? 5.357 -2.012 -6.698 1.00 0.00 30 ASN A N 8
ATOM 5883 C CA . ASN A 1 30 ? 6.465 -1.253 -7.304 1.00 0.00 30 ASN A CA 8
ATOM 5884 C C . ASN A 1 30 ? 7.177 -0.267 -6.345 1.00 0.00 30 ASN A C 8
ATOM 5885 O O . ASN A 1 30 ? 8.359 0.035 -6.527 1.00 0.00 30 ASN A O 8
ATOM 5896 N N . ASP A 1 31 ? 6.448 0.209 -5.340 1.00 0.00 31 ASP A N 8
ATOM 5897 C CA . ASP A 1 31 ? 6.991 1.022 -4.256 1.00 0.00 31 ASP A CA 8
ATOM 5898 C C . ASP A 1 31 ? 7.664 0.045 -3.261 1.00 0.00 31 ASP A C 8
ATOM 5899 O O . ASP A 1 31 ? 8.897 -0.011 -3.178 1.00 0.00 31 ASP A O 8
ATOM 5908 N N . VAL A 1 32 ? 6.833 -0.769 -2.639 1.00 0.00 32 VAL A N 8
ATOM 5909 C CA . VAL A 1 32 ? 7.231 -1.794 -1.626 1.00 0.00 32 VAL A CA 8
ATOM 5910 C C . VAL A 1 32 ? 6.144 -2.838 -1.249 1.00 0.00 32 VAL A C 8
ATOM 5911 O O . VAL A 1 32 ? 5.673 -3.588 -2.093 1.00 0.00 32 VAL A O 8
ATOM 5924 N N . THR A 1 33 ? 5.798 -2.965 0.044 1.00 0.00 33 THR A N 8
ATOM 5925 C CA . THR A 1 33 ? 4.894 -3.948 0.626 1.00 0.00 33 THR A CA 8
ATOM 5926 C C . THR A 1 33 ? 3.698 -3.392 1.410 1.00 0.00 33 THR A C 8
ATOM 5927 O O . THR A 1 33 ? 2.640 -4.008 1.397 1.00 0.00 33 THR A O 8
ATOM 5938 N N . TYR A 1 34 ? 3.836 -2.268 2.126 1.00 0.00 34 TYR A N 8
ATOM 5939 C CA . TYR A 1 34 ? 2.823 -1.584 2.945 1.00 0.00 34 TYR A CA 8
ATOM 5940 C C . TYR A 1 34 ? 3.490 -0.427 3.732 1.00 0.00 34 TYR A C 8
ATOM 5941 O O . TYR A 1 34 ? 3.445 0.725 3.310 1.00 0.00 34 TYR A O 8
ATOM 5959 N N . GLU A 1 35 ? 4.178 -0.754 4.837 1.00 0.00 35 GLU A N 8
ATOM 5960 C CA . GLU A 1 35 ? 4.716 0.248 5.800 1.00 0.00 35 GLU A CA 8
ATOM 5961 C C . GLU A 1 35 ? 5.708 1.233 5.183 1.00 0.00 35 GLU A C 8
ATOM 5962 O O . GLU A 1 35 ? 5.671 2.418 5.496 1.00 0.00 35 GLU A O 8
ATOM 5974 N N . ARG A 1 36 ? 6.558 0.759 4.270 1.00 0.00 36 ARG A N 8
ATOM 5975 C CA . ARG A 1 36 ? 7.478 1.635 3.527 1.00 0.00 36 ARG A CA 8
ATOM 5976 C C . ARG A 1 36 ? 6.708 2.645 2.638 1.00 0.00 36 ARG A C 8
ATOM 5977 O O . ARG A 1 36 ? 6.991 3.841 2.689 1.00 0.00 36 ARG A O 8
ATOM 5998 N N . TYR A 1 37 ? 5.731 2.196 1.831 1.00 0.00 37 TYR A N 8
ATOM 5999 C CA . TYR A 1 37 ? 5.043 3.089 0.888 1.00 0.00 37 TYR A CA 8
ATOM 6000 C C . TYR A 1 37 ? 4.184 4.090 1.650 1.00 0.00 37 TYR A C 8
ATOM 6001 O O . TYR A 1 37 ? 4.182 5.257 1.286 1.00 0.00 37 TYR A O 8
ATOM 6019 N N . LEU A 1 38 ? 3.497 3.662 2.716 1.00 0.00 38 LEU A N 8
ATOM 6020 C CA . LEU A 1 38 ? 2.771 4.533 3.641 1.00 0.00 38 LEU A CA 8
ATOM 6021 C C . LEU A 1 38 ? 3.659 5.714 4.060 1.00 0.00 38 LEU A C 8
ATOM 6022 O O . LEU A 1 38 ? 3.321 6.862 3.800 1.00 0.00 38 LEU A O 8
ATOM 6038 N N . GLU A 1 39 ? 4.821 5.385 4.628 1.00 0.00 39 GLU A N 8
ATOM 6039 C CA . GLU A 1 39 ? 5.832 6.364 5.100 1.00 0.00 39 GLU A CA 8
ATOM 6040 C C . GLU A 1 39 ? 6.222 7.380 4.006 1.00 0.00 39 GLU A C 8
ATOM 6041 O O . GLU A 1 39 ? 6.338 8.576 4.279 1.00 0.00 39 GLU A O 8
ATOM 6053 N N . ILE A 1 40 ? 6.333 6.932 2.752 1.00 0.00 40 ILE A N 8
ATOM 6054 C CA . ILE A 1 40 ? 6.662 7.760 1.572 1.00 0.00 40 ILE A CA 8
ATOM 6055 C C . ILE A 1 40 ? 5.457 8.584 1.038 1.00 0.00 40 ILE A C 8
ATOM 6056 O O . ILE A 1 40 ? 5.621 9.734 0.626 1.00 0.00 40 ILE A O 8
ATOM 6072 N N . LEU A 1 41 ? 4.235 8.047 1.069 1.00 0.00 41 LEU A N 8
ATOM 6073 C CA . LEU A 1 41 ? 3.000 8.715 0.636 1.00 0.00 41 LEU A CA 8
ATOM 6074 C C . LEU A 1 41 ? 2.579 9.817 1.633 1.00 0.00 41 LEU A C 8
ATOM 6075 O O . LEU A 1 41 ? 2.265 10.935 1.232 1.00 0.00 41 LEU A O 8
ATOM 6091 N N . LYS A 1 42 ? 2.621 9.517 2.934 1.00 0.00 42 LYS A N 8
ATOM 6092 C CA . LYS A 1 42 ? 2.467 10.476 4.046 1.00 0.00 42 LYS A CA 8
ATOM 6093 C C . LYS A 1 42 ? 3.530 11.604 4.017 1.00 0.00 42 LYS A C 8
ATOM 6094 O O . LYS A 1 42 ? 3.247 12.749 4.379 1.00 0.00 42 LYS A O 8
ATOM 6113 N N . SER A 1 43 ? 4.737 11.259 3.554 1.00 0.00 43 SER A N 8
ATOM 6114 C CA . SER A 1 43 ? 5.779 12.259 3.244 1.00 0.00 43 SER A CA 8
ATOM 6115 C C . SER A 1 43 ? 5.314 13.216 2.117 1.00 0.00 43 SER A C 8
ATOM 6116 O O . SER A 1 43 ? 5.366 14.435 2.281 1.00 0.00 43 SER A O 8
ATOM 6124 N N . LYS A 1 44 ? 4.775 12.654 1.028 1.00 0.00 44 LYS A N 8
ATOM 6125 C CA . LYS A 1 44 ? 4.083 13.346 -0.076 1.00 0.00 44 LYS A CA 8
ATOM 6126 C C . LYS A 1 44 ? 5.007 14.275 -0.895 1.00 0.00 44 LYS A C 8
ATOM 6127 O O . LYS A 1 44 ? 5.223 15.441 -0.553 1.00 0.00 44 LYS A O 8
ATOM 6146 N N . GLN A 1 45 ? 5.594 13.742 -1.972 1.00 0.00 45 GLN A N 8
ATOM 6147 C CA . GLN A 1 45 ? 6.643 14.437 -2.749 1.00 0.00 45 GLN A CA 8
ATOM 6148 C C . GLN A 1 45 ? 6.653 14.113 -4.257 1.00 0.00 45 GLN A C 8
ATOM 6149 O O . GLN A 1 45 ? 7.663 14.332 -4.931 1.00 0.00 45 GLN A O 8
ATOM 6163 N N . LYS A 1 46 ? 5.527 13.611 -4.782 1.00 0.00 46 LYS A N 8
ATOM 6164 C CA . LYS A 1 46 ? 5.355 13.080 -6.147 1.00 0.00 46 LYS A CA 8
ATOM 6165 C C . LYS A 1 46 ? 6.183 11.789 -6.400 1.00 0.00 46 LYS A C 8
ATOM 6166 O O . LYS A 1 46 ? 7.168 11.509 -5.707 1.00 0.00 46 LYS A O 8
ATOM 6185 N N . GLU A 1 47 ? 5.760 10.962 -7.366 1.00 0.00 47 GLU A N 8
ATOM 6186 C CA . GLU A 1 47 ? 6.338 9.634 -7.682 1.00 0.00 47 GLU A CA 8
ATOM 6187 C C . GLU A 1 47 ? 6.154 9.275 -9.158 1.00 0.00 47 GLU A C 8
ATOM 6188 O O . GLU A 1 47 ? 7.095 8.702 -9.744 1.00 0.00 47 GLU A O 8
ATOM 6201 N N . ALA A 1 1 ? -8.756 -21.037 -5.849 0.01 0.01 1 ALA A N 9
ATOM 6202 C CA . ALA A 1 1 ? -9.220 -20.361 -4.610 1.00 0.00 1 ALA A CA 9
ATOM 6203 C C . ALA A 1 1 ? -8.133 -19.429 -4.058 1.00 0.00 1 ALA A C 9
ATOM 6204 O O . ALA A 1 1 ? -8.224 -18.216 -4.243 1.00 0.00 1 ALA A O 9
ATOM 6213 N N . LEU A 1 2 ? -7.078 -19.964 -3.427 1.00 0.00 2 LEU A N 9
ATOM 6214 C CA . LEU A 1 2 ? -5.891 -19.205 -3.001 1.00 0.00 2 LEU A CA 9
ATOM 6215 C C . LEU A 1 2 ? -5.019 -18.774 -4.208 1.00 0.00 2 LEU A C 9
ATOM 6216 O O . LEU A 1 2 ? -4.087 -19.477 -4.602 1.00 0.00 2 LEU A O 9
ATOM 6232 N N . VAL A 1 3 ? -5.322 -17.614 -4.793 1.00 0.00 3 VAL A N 9
ATOM 6233 C CA . VAL A 1 3 ? -4.548 -16.979 -5.882 1.00 0.00 3 VAL A CA 9
ATOM 6234 C C . VAL A 1 3 ? -4.339 -15.500 -5.569 1.00 0.00 3 VAL A C 9
ATOM 6235 O O . VAL A 1 3 ? -5.296 -14.787 -5.259 1.00 0.00 3 VAL A O 9
ATOM 6248 N N . ASP A 1 4 ? -3.077 -15.055 -5.638 1.00 0.00 4 ASP A N 9
ATOM 6249 C CA . ASP A 1 4 ? -2.621 -13.702 -5.272 1.00 0.00 4 ASP A CA 9
ATOM 6250 C C . ASP A 1 4 ? -3.132 -13.224 -3.896 1.00 0.00 4 ASP A C 9
ATOM 6251 O O . ASP A 1 4 ? -3.332 -12.033 -3.690 1.00 0.00 4 ASP A O 9
ATOM 6260 N N . GLU A 1 5 ? -3.348 -14.143 -2.941 1.00 0.00 5 GLU A N 9
ATOM 6261 C CA . GLU A 1 5 ? -3.992 -13.858 -1.633 1.00 0.00 5 GLU A CA 9
ATOM 6262 C C . GLU A 1 5 ? -3.235 -12.818 -0.807 1.00 0.00 5 GLU A C 9
ATOM 6263 O O . GLU A 1 5 ? -3.845 -11.926 -0.224 1.00 0.00 5 GLU A O 9
ATOM 6275 N N . VAL A 1 6 ? -1.900 -12.887 -0.840 1.00 0.00 6 VAL A N 9
ATOM 6276 C CA . VAL A 1 6 ? -0.998 -11.874 -0.257 1.00 0.00 6 VAL A CA 9
ATOM 6277 C C . VAL A 1 6 ? -1.194 -10.505 -0.914 1.00 0.00 6 VAL A C 9
ATOM 6278 O O . VAL A 1 6 ? -1.354 -9.510 -0.213 1.00 0.00 6 VAL A O 9
ATOM 6291 N N . LYS A 1 7 ? -1.231 -10.443 -2.250 1.00 0.00 7 LYS A N 9
ATOM 6292 C CA . LYS A 1 7 ? -1.493 -9.191 -2.964 1.00 0.00 7 LYS A CA 9
ATOM 6293 C C . LYS A 1 7 ? -2.872 -8.610 -2.617 1.00 0.00 7 LYS A C 9
ATOM 6294 O O . LYS A 1 7 ? -2.919 -7.467 -2.186 1.00 0.00 7 LYS A O 9
ATOM 6313 N N . ASP A 1 8 ? -3.975 -9.367 -2.710 1.00 0.00 8 ASP A N 9
ATOM 6314 C CA . ASP A 1 8 ? -5.333 -8.934 -2.312 1.00 0.00 8 ASP A CA 9
ATOM 6315 C C . ASP A 1 8 ? -5.381 -8.340 -0.894 1.00 0.00 8 ASP A C 9
ATOM 6316 O O . ASP A 1 8 ? -5.854 -7.225 -0.686 1.00 0.00 8 ASP A O 9
ATOM 6325 N N . MET A 1 9 ? -4.848 -9.101 0.062 1.00 0.00 9 MET A N 9
ATOM 6326 C CA . MET A 1 9 ? -4.791 -8.682 1.470 1.00 0.00 9 MET A CA 9
ATOM 6327 C C . MET A 1 9 ? -3.986 -7.374 1.667 1.00 0.00 9 MET A C 9
ATOM 6328 O O . MET A 1 9 ? -4.399 -6.474 2.414 1.00 0.00 9 MET A O 9
ATOM 6342 N N . GLU A 1 10 ? -2.875 -7.223 0.936 1.00 0.00 10 GLU A N 9
ATOM 6343 C CA . GLU A 1 10 ? -2.107 -5.970 0.895 1.00 0.00 10 GLU A CA 9
ATOM 6344 C C . GLU A 1 10 ? -2.829 -4.847 0.154 1.00 0.00 10 GLU A C 9
ATOM 6345 O O . GLU A 1 10 ? -2.771 -3.725 0.633 1.00 0.00 10 GLU A O 9
ATOM 6357 N N . ILE A 1 11 ? -3.571 -5.066 -0.934 1.00 0.00 11 ILE A N 9
ATOM 6358 C CA . ILE A 1 11 ? -4.339 -4.034 -1.653 1.00 0.00 11 ILE A CA 9
ATOM 6359 C C . ILE A 1 11 ? -5.501 -3.503 -0.793 1.00 0.00 11 ILE A C 9
ATOM 6360 O O . ILE A 1 11 ? -5.746 -2.301 -0.753 1.00 0.00 11 ILE A O 9
ATOM 6376 N N . ALA A 1 12 ? -6.206 -4.383 -0.078 1.00 0.00 12 ALA A N 9
ATOM 6377 C CA . ALA A 1 12 ? -7.186 -3.989 0.942 1.00 0.00 12 ALA A CA 9
ATOM 6378 C C . ALA A 1 12 ? -6.596 -2.989 1.964 1.00 0.00 12 ALA A C 9
ATOM 6379 O O . ALA A 1 12 ? -7.253 -2.023 2.364 1.00 0.00 12 ALA A O 9
ATOM 6386 N N . ARG A 1 13 ? -5.321 -3.174 2.327 1.00 0.00 13 ARG A N 9
ATOM 6387 C CA . ARG A 1 13 ? -4.536 -2.204 3.099 1.00 0.00 13 ARG A CA 9
ATOM 6388 C C . ARG A 1 13 ? -4.350 -0.828 2.384 1.00 0.00 13 ARG A C 9
ATOM 6389 O O . ARG A 1 13 ? -4.441 0.209 3.045 1.00 0.00 13 ARG A O 9
ATOM 6410 N N . LEU A 1 14 ? -4.189 -0.772 1.050 1.00 0.00 14 LEU A N 9
ATOM 6411 C CA . LEU A 1 14 ? -4.219 0.475 0.254 1.00 0.00 14 LEU A CA 9
ATOM 6412 C C . LEU A 1 14 ? -5.574 1.195 0.307 1.00 0.00 14 LEU A C 9
ATOM 6413 O O . LEU A 1 14 ? -5.608 2.387 0.610 1.00 0.00 14 LEU A O 9
ATOM 6429 N N . MET A 1 15 ? -6.695 0.509 0.071 1.00 0.00 15 MET A N 9
ATOM 6430 C CA . MET A 1 15 ? -8.048 1.060 0.281 1.00 0.00 15 MET A CA 9
ATOM 6431 C C . MET A 1 15 ? -8.233 1.738 1.651 1.00 0.00 15 MET A C 9
ATOM 6432 O O . MET A 1 15 ? -8.767 2.844 1.731 1.00 0.00 15 MET A O 9
ATOM 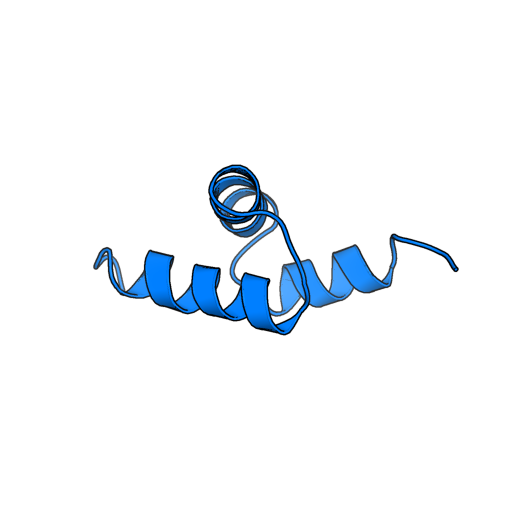6446 N N . SER A 1 16 ? -7.737 1.090 2.710 1.00 0.00 16 SER A N 9
ATOM 6447 C CA . SER A 1 16 ? -7.726 1.665 4.063 1.00 0.00 16 SER A CA 9
ATOM 6448 C C . SER A 1 16 ? -7.023 3.042 4.115 1.00 0.00 16 SER A C 9
ATOM 6449 O O . SER A 1 16 ? -7.541 3.983 4.727 1.00 0.00 16 SER A O 9
ATOM 6457 N N . LEU A 1 17 ? -5.882 3.196 3.426 1.00 0.00 17 LEU A N 9
ATOM 6458 C CA . LEU A 1 17 ? -5.203 4.489 3.271 1.00 0.00 17 LEU A CA 9
ATOM 6459 C C . LEU A 1 17 ? -5.864 5.478 2.288 1.00 0.00 17 LEU A C 9
ATOM 6460 O O . LEU A 1 17 ? -5.620 6.679 2.436 1.00 0.00 17 LEU A O 9
ATOM 6476 N N . GLY A 1 18 ? -6.721 5.074 1.336 1.00 0.00 18 GLY A N 9
ATOM 6477 C CA . GLY A 1 18 ? -7.450 6.007 0.457 1.00 0.00 18 GLY A CA 9
ATOM 6478 C C . GLY A 1 18 ? -6.781 6.090 -0.918 1.00 0.00 18 GLY A C 9
ATOM 6479 O O . GLY A 1 18 ? -6.183 7.120 -1.236 1.00 0.00 18 GLY A O 9
ATOM 6483 N N . LEU A 1 19 ? -6.780 5.004 -1.710 1.00 0.00 19 LEU A N 9
ATOM 6484 C CA . LEU A 1 19 ? -5.998 4.843 -2.945 1.00 0.00 19 LEU A CA 9
ATOM 6485 C C . LEU A 1 19 ? -6.851 4.177 -4.075 1.00 0.00 19 LEU A C 9
ATOM 6486 O O . LEU A 1 19 ? -8.032 3.869 -3.896 1.00 0.00 19 LEU A O 9
ATOM 6502 N N . SER A 1 20 ? -6.205 4.030 -5.234 1.00 0.00 20 SER A N 9
ATOM 6503 C CA . SER A 1 20 ? -6.747 3.483 -6.494 1.00 0.00 20 SER A CA 9
ATOM 6504 C C . SER A 1 20 ? -7.174 1.979 -6.374 1.00 0.00 20 SER A C 9
ATOM 6505 O O . SER A 1 20 ? -7.370 1.464 -5.270 1.00 0.00 20 SER A O 9
ATOM 6513 N N . ILE A 1 21 ? -7.296 1.240 -7.489 1.00 0.00 21 ILE A N 9
ATOM 6514 C CA . ILE A 1 21 ? -7.667 -0.201 -7.475 1.00 0.00 21 ILE A CA 9
ATOM 6515 C C . ILE A 1 21 ? -6.608 -1.055 -8.190 1.00 0.00 21 ILE A C 9
ATOM 6516 O O . ILE A 1 21 ? -5.681 -1.537 -7.545 1.00 0.00 21 ILE A O 9
ATOM 6532 N N . GLU A 1 22 ? -6.683 -1.161 -9.520 1.00 0.00 22 GLU A N 9
ATOM 6533 C CA . GLU A 1 22 ? -5.680 -1.881 -10.343 1.00 0.00 22 GLU A CA 9
ATOM 6534 C C . GLU A 1 22 ? -4.371 -1.092 -10.456 1.00 0.00 22 GLU A C 9
ATOM 6535 O O . GLU A 1 22 ? -3.277 -1.658 -10.467 1.00 0.00 22 GLU A O 9
ATOM 6547 N N . GLU A 1 23 ? -4.505 0.241 -10.448 1.00 0.00 23 GLU A N 9
ATOM 6548 C CA . GLU A 1 23 ? -3.363 1.167 -10.410 1.00 0.00 23 GLU A CA 9
ATOM 6549 C C . GLU A 1 23 ? -2.693 1.170 -9.045 1.00 0.00 23 GLU A C 9
ATOM 6550 O O . GLU A 1 23 ? -1.479 1.010 -8.993 1.00 0.00 23 GLU A O 9
ATOM 6562 N N . ALA A 1 24 ? -3.428 1.238 -7.924 1.00 0.00 24 ALA A N 9
ATOM 6563 C CA . ALA A 1 24 ? -2.862 1.025 -6.594 1.00 0.00 24 ALA A CA 9
ATOM 6564 C C . ALA A 1 24 ? -2.162 -0.332 -6.450 1.00 0.00 24 ALA A C 9
ATOM 6565 O O . ALA A 1 24 ? -1.032 -0.347 -5.985 1.00 0.00 24 ALA A O 9
ATOM 6572 N N . THR A 1 25 ? -2.759 -1.445 -6.890 1.00 0.00 25 THR A N 9
ATOM 6573 C CA . THR A 1 25 ? -2.075 -2.755 -6.865 1.00 0.00 25 THR A CA 9
ATOM 6574 C C . THR A 1 25 ? -0.672 -2.732 -7.481 1.00 0.00 25 THR A C 9
ATOM 6575 O O . THR A 1 25 ? 0.278 -3.277 -6.911 1.00 0.00 25 THR A O 9
ATOM 6586 N N . GLU A 1 26 ? -0.532 -2.047 -8.623 1.00 0.00 26 GLU A N 9
ATOM 6587 C CA . GLU A 1 26 ? 0.787 -1.834 -9.240 1.00 0.00 26 GLU A CA 9
ATOM 6588 C C . GLU A 1 26 ? 1.633 -0.801 -8.512 1.00 0.00 26 GLU A C 9
ATOM 6589 O O . GLU A 1 26 ? 2.848 -0.962 -8.487 1.00 0.00 26 GLU A O 9
ATOM 6601 N N . PHE A 1 27 ? 1.044 0.221 -7.891 1.00 0.00 27 PHE A N 9
ATOM 6602 C CA . PHE A 1 27 ? 1.800 1.206 -7.125 1.00 0.00 27 PHE A CA 9
ATOM 6603 C C . PHE A 1 27 ? 2.389 0.540 -5.879 1.00 0.00 27 PHE A C 9
ATOM 6604 O O . PHE A 1 27 ? 3.599 0.412 -5.808 1.00 0.00 27 PHE A O 9
ATOM 6621 N N . TYR A 1 28 ? 1.574 -0.008 -4.970 1.00 0.00 28 TYR A N 9
ATOM 6622 C CA . TYR A 1 28 ? 1.980 -0.857 -3.839 1.00 0.00 28 TYR A CA 9
ATOM 6623 C C . TYR A 1 28 ? 3.155 -1.815 -4.128 1.00 0.00 28 TYR A C 9
ATOM 6624 O O . TYR A 1 28 ? 4.195 -1.703 -3.484 1.00 0.00 28 TYR A O 9
ATOM 6642 N N . GLU A 1 29 ? 2.988 -2.752 -5.071 1.00 0.00 29 GLU A N 9
ATOM 6643 C CA . GLU A 1 29 ? 4.070 -3.714 -5.408 1.00 0.00 29 GLU A CA 9
ATOM 6644 C C . GLU A 1 29 ? 5.379 -3.093 -5.931 1.00 0.00 29 GLU A C 9
ATOM 6645 O O . GLU A 1 29 ? 6.450 -3.652 -5.693 1.00 0.00 29 GLU A O 9
ATOM 6657 N N . ASN A 1 30 ? 5.316 -1.955 -6.624 1.00 0.00 30 ASN A N 9
ATOM 6658 C CA . ASN A 1 30 ? 6.508 -1.231 -7.116 1.00 0.00 30 ASN A CA 9
ATOM 6659 C C . ASN A 1 30 ? 7.183 -0.393 -6.002 1.00 0.00 30 ASN A C 9
ATOM 6660 O O . ASN A 1 30 ? 8.397 -0.445 -5.797 1.00 0.00 30 ASN A O 9
ATOM 6671 N N . ASP A 1 31 ? 6.324 0.348 -5.303 1.00 0.00 31 ASP A N 9
ATOM 6672 C CA . ASP A 1 31 ? 6.599 1.096 -4.071 1.00 0.00 31 ASP A CA 9
ATOM 6673 C C . ASP A 1 31 ? 7.308 0.175 -3.077 1.00 0.00 31 ASP A C 9
ATOM 6674 O O . ASP A 1 31 ? 8.516 0.353 -2.912 1.00 0.00 31 ASP A O 9
ATOM 6683 N N . VAL A 1 32 ? 6.661 -0.850 -2.490 1.00 0.00 32 VAL A N 9
ATOM 6684 C CA . VAL A 1 32 ? 7.354 -1.809 -1.593 1.00 0.00 32 VAL A CA 9
ATOM 6685 C C . VAL A 1 32 ? 6.528 -3.043 -1.093 1.00 0.00 32 VAL A C 9
ATOM 6686 O O . VAL A 1 32 ? 6.800 -4.164 -1.512 1.00 0.00 32 VAL A O 9
ATOM 6699 N N . THR A 1 33 ? 5.571 -2.829 -0.172 1.00 0.00 33 THR A N 9
ATOM 6700 C CA . THR A 1 33 ? 4.812 -3.833 0.624 1.00 0.00 33 THR A CA 9
ATOM 6701 C C . THR A 1 33 ? 3.580 -3.180 1.283 1.00 0.00 33 THR A C 9
ATOM 6702 O O . THR A 1 33 ? 2.473 -3.587 0.963 1.00 0.00 33 THR A O 9
ATOM 6713 N N . TYR A 1 34 ? 3.651 -2.129 2.126 1.00 0.00 34 TYR A N 9
ATOM 6714 C CA . TYR A 1 34 ? 2.497 -1.323 2.610 1.00 0.00 34 TYR A CA 9
ATOM 6715 C C . TYR A 1 34 ? 2.976 -0.221 3.609 1.00 0.00 34 TYR A C 9
ATOM 6716 O O . TYR A 1 34 ? 2.786 0.972 3.416 1.00 0.00 34 TYR A O 9
ATOM 6734 N N . GLU A 1 35 ? 3.670 -0.732 4.633 1.00 0.00 35 GLU A N 9
ATOM 6735 C CA . GLU A 1 35 ? 4.246 0.063 5.752 1.00 0.00 35 GLU A CA 9
ATOM 6736 C C . GLU A 1 35 ? 5.333 1.023 5.267 1.00 0.00 35 GLU A C 9
ATOM 6737 O O . GLU A 1 35 ? 5.371 2.190 5.664 1.00 0.00 35 GLU A O 9
ATOM 6749 N N . ARG A 1 36 ? 6.161 0.568 4.323 1.00 0.00 36 ARG A N 9
ATOM 6750 C CA . ARG A 1 36 ? 7.169 1.434 3.714 1.00 0.00 36 ARG A CA 9
ATOM 6751 C C . ARG A 1 36 ? 6.528 2.507 2.800 1.00 0.00 36 ARG A C 9
ATOM 6752 O O . ARG A 1 36 ? 6.884 3.677 2.940 1.00 0.00 36 ARG A O 9
ATOM 6773 N N . TYR A 1 37 ? 5.567 2.203 1.900 1.00 0.00 37 TYR A N 9
ATOM 6774 C CA . TYR A 1 37 ? 4.965 3.254 1.055 1.00 0.00 37 TYR A CA 9
ATOM 6775 C C . TYR A 1 37 ? 4.143 4.236 1.885 1.00 0.00 37 TYR A C 9
ATOM 6776 O O . TYR A 1 37 ? 4.257 5.430 1.666 1.00 0.00 37 TYR A O 9
ATOM 6794 N N . LEU A 1 38 ? 3.333 3.741 2.826 1.00 0.00 38 LEU A N 9
ATOM 6795 C CA . LEU A 1 38 ? 2.639 4.598 3.803 1.00 0.00 38 LEU A CA 9
ATOM 6796 C C . LEU A 1 38 ? 3.594 5.666 4.367 1.00 0.00 38 LEU A C 9
ATOM 6797 O O . LEU A 1 38 ? 3.243 6.842 4.401 1.00 0.00 38 LEU A O 9
ATOM 6813 N N . GLU A 1 39 ? 4.823 5.237 4.682 1.00 0.00 39 GLU A N 9
ATOM 6814 C CA . GLU A 1 39 ? 5.881 6.194 5.053 1.00 0.00 39 GLU A CA 9
ATOM 6815 C C . GLU A 1 39 ? 6.271 7.198 3.961 1.00 0.00 39 GLU A C 9
ATOM 6816 O O . GLU A 1 39 ? 6.362 8.392 4.252 1.00 0.00 39 GLU A O 9
ATOM 6828 N N . ILE A 1 40 ? 6.474 6.796 2.703 1.00 0.00 40 ILE A N 9
ATOM 6829 C CA . ILE A 1 40 ? 6.946 7.673 1.617 1.00 0.00 40 ILE A CA 9
ATOM 6830 C C . ILE A 1 40 ? 5.834 8.612 1.086 1.00 0.00 40 ILE A C 9
ATOM 6831 O O . ILE A 1 40 ? 6.069 9.812 0.965 1.00 0.00 40 ILE A O 9
ATOM 6847 N N . LEU A 1 41 ? 4.616 8.120 0.819 1.00 0.00 41 LEU A N 9
ATOM 6848 C CA . LEU A 1 41 ? 3.414 8.910 0.488 1.00 0.00 41 LEU A CA 9
ATOM 6849 C C . LEU A 1 41 ? 3.136 9.972 1.575 1.00 0.00 41 LEU A C 9
ATOM 6850 O O . LEU A 1 41 ? 3.061 11.166 1.302 1.00 0.00 41 LEU A O 9
ATOM 6866 N N . LYS A 1 42 ? 2.978 9.472 2.803 1.00 0.00 42 LYS A N 9
ATOM 6867 C CA . LYS A 1 42 ? 2.731 10.343 3.970 1.00 0.00 42 LYS A CA 9
ATOM 6868 C C . LYS A 1 42 ? 3.883 11.386 4.164 1.00 0.00 42 LYS A C 9
ATOM 6869 O O . LYS A 1 42 ? 3.676 12.424 4.796 1.00 0.00 42 LYS A O 9
ATOM 6888 N N . SER A 1 43 ? 5.066 11.149 3.570 1.00 0.00 43 SER A N 9
ATOM 6889 C CA . SER A 1 43 ? 6.142 12.156 3.451 1.00 0.00 43 SER A CA 9
ATOM 6890 C C . SER A 1 43 ? 5.970 13.112 2.239 1.00 0.00 43 SER A C 9
ATOM 6891 O O . SER A 1 43 ? 6.231 14.310 2.367 1.00 0.00 43 SER A O 9
ATOM 6899 N N . LYS A 1 44 ? 5.503 12.621 1.081 1.00 0.00 44 LYS A N 9
ATOM 6900 C CA . LYS A 1 44 ? 5.261 13.321 -0.193 1.00 0.00 44 LYS A CA 9
ATOM 6901 C C . LYS A 1 44 ? 6.514 13.912 -0.888 1.00 0.00 44 LYS A C 9
ATOM 6902 O O . LYS A 1 44 ? 7.025 14.968 -0.510 1.00 0.00 44 LYS A O 9
ATOM 6921 N N . GLN A 1 45 ? 7.008 13.215 -1.926 1.00 0.00 45 GLN A N 9
ATOM 6922 C CA . GLN A 1 45 ? 8.214 13.580 -2.706 1.00 0.00 45 GLN A CA 9
ATOM 6923 C C . GLN A 1 45 ? 8.072 13.362 -4.226 1.00 0.00 45 GLN A C 9
ATOM 6924 O O . GLN A 1 45 ? 8.254 14.310 -4.992 1.00 0.00 45 GLN A O 9
ATOM 6938 N N . LYS A 1 46 ? 7.735 12.149 -4.687 1.00 0.00 46 LYS A N 9
ATOM 6939 C CA . LYS A 1 46 ? 7.495 11.886 -6.117 1.00 0.00 46 LYS A CA 9
ATOM 6940 C C . LYS A 1 46 ? 6.203 12.590 -6.602 1.00 0.00 46 LYS A C 9
ATOM 6941 O O . LYS A 1 46 ? 5.126 12.385 -6.030 1.00 0.00 46 LYS A O 9
ATOM 6960 N N . GLU A 1 47 ? 6.311 13.409 -7.658 1.00 0.00 47 GLU A N 9
ATOM 6961 C CA . GLU A 1 47 ? 5.236 14.217 -8.278 1.00 0.00 47 GLU A CA 9
ATOM 6962 C C . GLU A 1 47 ? 5.487 14.390 -9.777 1.00 0.00 47 GLU A C 9
ATOM 6963 O O . GLU A 1 47 ? 6.591 14.840 -10.153 1.00 0.00 47 GLU A O 9
ATOM 6976 N N . ALA A 1 1 ? 0.982 -18.308 -1.716 0.01 0.01 1 ALA A N 10
ATOM 6977 C CA . ALA A 1 1 ? 1.839 -18.757 -2.843 1.00 0.00 1 ALA A C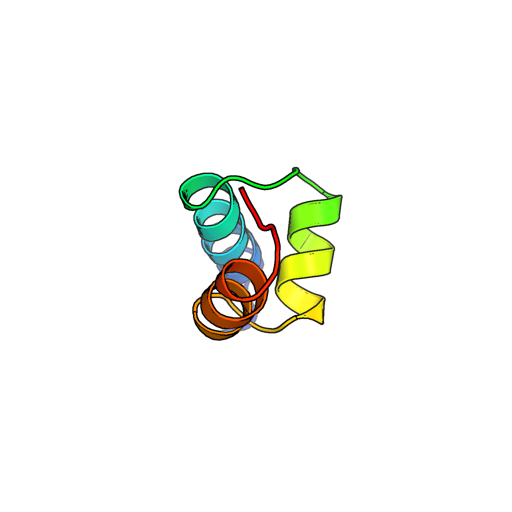A 10
ATOM 6978 C C . ALA A 1 1 ? 1.033 -18.870 -4.148 1.00 0.00 1 ALA A C 10
ATOM 6979 O O . ALA A 1 1 ? 1.235 -18.054 -5.047 1.00 0.00 1 ALA A O 10
ATOM 6988 N N . LEU A 1 2 ? 0.118 -19.845 -4.275 1.00 0.00 2 LEU A N 10
ATOM 6989 C CA . LEU A 1 2 ? -0.723 -20.012 -5.476 1.00 0.00 2 LEU A CA 10
ATOM 6990 C C . LEU A 1 2 ? -1.877 -18.995 -5.553 1.00 0.00 2 LEU A C 10
ATOM 6991 O O . LEU A 1 2 ? -1.988 -18.251 -6.531 1.00 0.00 2 LEU A O 10
ATOM 7007 N N . VAL A 1 3 ? -2.726 -18.943 -4.521 1.00 0.00 3 VAL A N 10
ATOM 7008 C CA . VAL A 1 3 ? -3.786 -17.921 -4.411 1.00 0.00 3 VAL A CA 10
ATOM 7009 C C . VAL A 1 3 ? -3.131 -16.556 -4.179 1.00 0.00 3 VAL A C 10
ATOM 7010 O O . VAL A 1 3 ? -2.256 -16.413 -3.320 1.00 0.00 3 VAL A O 10
ATOM 7023 N N . ASP A 1 4 ? -3.606 -15.534 -4.890 1.00 0.00 4 ASP A N 10
ATOM 7024 C CA . ASP A 1 4 ? -3.289 -14.110 -4.698 1.00 0.00 4 ASP A CA 10
ATOM 7025 C C . ASP A 1 4 ? -3.723 -13.511 -3.341 1.00 0.00 4 ASP A C 10
ATOM 7026 O O . ASP A 1 4 ? -3.677 -12.300 -3.190 1.00 0.00 4 ASP A O 10
ATOM 7035 N N . GLU A 1 5 ? -4.104 -14.316 -2.338 1.00 0.00 5 GLU A N 10
ATOM 7036 C CA . GLU A 1 5 ? -4.553 -13.905 -0.982 1.00 0.00 5 GLU A CA 10
ATOM 7037 C C . GLU A 1 5 ? -3.614 -12.919 -0.277 1.00 0.00 5 GLU A C 10
ATOM 7038 O O . GLU A 1 5 ? -4.078 -11.954 0.324 1.00 0.00 5 GLU A O 10
ATOM 7050 N N . VAL A 1 6 ? -2.296 -13.111 -0.409 1.00 0.00 6 VAL A N 10
ATOM 7051 C CA . VAL A 1 6 ? -1.273 -12.145 0.056 1.00 0.00 6 VAL A CA 10
ATOM 7052 C C . VAL A 1 6 ? -1.426 -10.799 -0.654 1.00 0.00 6 VAL A C 10
ATOM 7053 O O . VAL A 1 6 ? -1.521 -9.756 -0.011 1.00 0.00 6 VAL A O 10
ATOM 7066 N N . LYS A 1 7 ? -1.470 -10.818 -1.986 1.00 0.00 7 LYS A N 10
ATOM 7067 C CA . LYS A 1 7 ? -1.587 -9.614 -2.803 1.00 0.00 7 LYS A CA 10
ATOM 7068 C C . LYS A 1 7 ? -2.890 -8.858 -2.479 1.00 0.00 7 LYS A C 10
ATOM 7069 O O . LYS A 1 7 ? -2.841 -7.665 -2.215 1.00 0.00 7 LYS A O 10
ATOM 7088 N N . ASP A 1 8 ? -4.022 -9.565 -2.392 1.00 0.00 8 ASP A N 10
ATOM 7089 C CA . ASP A 1 8 ? -5.347 -9.039 -2.021 1.00 0.00 8 ASP A CA 10
ATOM 7090 C C . ASP A 1 8 ? -5.345 -8.369 -0.634 1.00 0.00 8 ASP A C 10
ATOM 7091 O O . ASP A 1 8 ? -5.826 -7.248 -0.497 1.00 0.00 8 ASP A O 10
ATOM 7100 N N . MET A 1 9 ? -4.738 -9.000 0.378 1.00 0.00 9 MET A N 10
ATOM 7101 C CA . MET A 1 9 ? -4.558 -8.408 1.716 1.00 0.00 9 MET A CA 10
ATOM 7102 C C . MET A 1 9 ? -3.769 -7.085 1.689 1.00 0.00 9 MET A C 10
ATOM 7103 O O . MET A 1 9 ? -4.191 -6.103 2.302 1.00 0.00 9 MET A O 10
ATOM 7117 N N . GLU A 1 10 ? -2.647 -7.022 0.965 1.00 0.00 10 GLU A N 10
ATOM 7118 C CA . GLU A 1 10 ? -1.848 -5.785 0.846 1.00 0.00 10 GLU A CA 10
ATOM 7119 C C . GLU A 1 10 ? -2.595 -4.715 0.044 1.00 0.00 10 GLU A C 10
ATOM 7120 O O . GLU A 1 10 ? -2.687 -3.574 0.474 1.00 0.00 10 GLU A O 10
ATOM 7132 N N . ILE A 1 11 ? -3.230 -5.102 -1.060 1.00 0.00 11 ILE A N 10
ATOM 7133 C CA . ILE A 1 11 ? -4.159 -4.258 -1.838 1.00 0.00 11 ILE A CA 10
ATOM 7134 C C . ILE A 1 11 ? -5.289 -3.653 -0.955 1.00 0.00 11 ILE A C 10
ATOM 7135 O O . ILE A 1 11 ? -5.647 -2.478 -1.082 1.00 0.00 11 ILE A O 10
ATOM 7151 N N . ALA A 1 12 ? -5.815 -4.425 -0.003 1.00 0.00 12 ALA A N 10
ATOM 7152 C CA . ALA A 1 12 ? -6.821 -3.969 0.964 1.00 0.00 12 ALA A CA 10
ATOM 7153 C C . ALA A 1 12 ? -6.259 -2.950 1.986 1.00 0.00 12 ALA A C 10
ATOM 7154 O O . ALA A 1 12 ? -6.962 -2.026 2.406 1.00 0.00 12 ALA A O 10
ATOM 7161 N N . ARG A 1 13 ? -4.973 -3.056 2.344 1.00 0.00 13 ARG A N 10
ATOM 7162 C CA . ARG A 1 13 ? -4.258 -2.035 3.124 1.00 0.00 13 ARG A CA 10
ATOM 7163 C C . ARG A 1 13 ? -4.167 -0.670 2.394 1.00 0.00 13 ARG A C 10
ATOM 7164 O O . ARG A 1 13 ? -4.190 0.381 3.037 1.00 0.00 13 ARG A O 10
ATOM 7185 N N . LEU A 1 14 ? -4.118 -0.670 1.057 1.00 0.00 14 LEU A N 10
ATOM 7186 C CA . LEU A 1 14 ? -4.069 0.541 0.212 1.00 0.00 14 LEU A CA 10
ATOM 7187 C C . LEU A 1 14 ? -5.383 1.318 0.266 1.00 0.00 14 LEU A C 10
ATOM 7188 O O . LEU A 1 14 ? -5.410 2.526 0.475 1.00 0.00 14 LEU A O 10
ATOM 7204 N N . MET A 1 15 ? -6.461 0.558 0.103 1.00 0.00 15 MET A N 10
ATOM 7205 C CA . MET A 1 15 ? -7.835 1.047 0.251 1.00 0.00 15 MET A CA 10
ATOM 7206 C C . MET A 1 15 ? -7.999 1.767 1.609 1.00 0.00 15 MET A C 10
ATOM 7207 O O . MET A 1 15 ? -8.481 2.900 1.661 1.00 0.00 15 MET A O 10
ATOM 7221 N N . SER A 1 16 ? -7.495 1.162 2.693 1.00 0.00 16 SER A N 10
ATOM 7222 C CA . SER A 1 16 ? -7.474 1.764 4.045 1.00 0.00 16 SER A CA 10
ATOM 7223 C C . SER A 1 16 ? -6.653 3.061 4.244 1.00 0.00 16 SER A C 10
ATOM 7224 O O . SER A 1 16 ? -6.873 3.760 5.238 1.00 0.00 16 SER A O 10
ATOM 7232 N N . LEU A 1 17 ? -5.735 3.416 3.339 1.00 0.00 17 LEU A N 10
ATOM 7233 C CA . LEU A 1 17 ? -5.069 4.735 3.326 1.00 0.00 17 LEU A CA 10
ATOM 7234 C C . LEU A 1 17 ? -5.759 5.718 2.350 1.00 0.00 17 LEU A C 10
ATOM 7235 O O . LEU A 1 17 ? -5.846 6.916 2.624 1.00 0.00 17 LEU A O 10
ATOM 7251 N N . GLY A 1 18 ? -6.250 5.203 1.220 1.00 0.00 18 GLY A N 10
ATOM 7252 C CA . GLY A 1 18 ? -6.790 5.966 0.092 1.00 0.00 18 GLY A CA 10
ATOM 7253 C C . GLY A 1 18 ? -5.861 5.868 -1.128 1.00 0.00 18 GLY A C 10
ATOM 7254 O O . GLY A 1 18 ? -4.896 6.628 -1.219 1.00 0.00 18 GLY A O 10
ATOM 7258 N N . LEU A 1 19 ? -6.182 4.954 -2.053 1.00 0.00 19 LEU A N 10
ATOM 7259 C CA . LEU A 1 19 ? -5.523 4.787 -3.361 1.00 0.00 19 LEU A CA 10
ATOM 7260 C C . LEU A 1 19 ? -6.533 4.385 -4.483 1.00 0.00 19 LEU A C 10
ATOM 7261 O O . LEU A 1 19 ? -7.734 4.276 -4.222 1.00 0.00 19 LEU A O 10
ATOM 7277 N N . SER A 1 20 ? -6.069 4.223 -5.733 1.00 0.00 20 SER A N 10
ATOM 7278 C CA . SER A 1 20 ? -6.860 3.896 -6.937 1.00 0.00 20 SER A CA 10
ATOM 7279 C C . SER A 1 20 ? -7.360 2.421 -6.986 1.00 0.00 20 SER A C 10
ATOM 7280 O O . SER A 1 20 ? -7.504 1.776 -5.943 1.00 0.00 20 SER A O 10
ATOM 7288 N N . ILE A 1 21 ? -7.599 1.862 -8.187 1.00 0.00 21 ILE A N 10
ATOM 7289 C CA . ILE A 1 21 ? -7.966 0.445 -8.393 1.00 0.00 21 ILE A CA 10
ATOM 7290 C C . ILE A 1 21 ? -6.801 -0.414 -8.913 1.00 0.00 21 ILE A C 10
ATOM 7291 O O . ILE A 1 21 ? -5.958 -0.760 -8.088 1.00 0.00 21 ILE A O 10
ATOM 7307 N N . GLU A 1 22 ? -6.677 -0.780 -10.205 1.00 0.00 22 GLU A N 10
ATOM 7308 C CA . GLU A 1 22 ? -5.594 -1.687 -10.661 1.00 0.00 22 GLU A CA 10
ATOM 7309 C C . GLU A 1 22 ? -4.258 -0.982 -10.500 1.00 0.00 22 GLU A C 10
ATOM 7310 O O . GLU A 1 22 ? -3.348 -1.538 -9.894 1.00 0.00 22 GLU A O 10
ATOM 7322 N N . GLU A 1 23 ? -4.175 0.283 -10.927 1.00 0.00 23 GLU A N 10
ATOM 7323 C CA . GLU A 1 23 ? -3.051 1.178 -10.598 1.00 0.00 23 GLU A CA 10
ATOM 7324 C C . GLU A 1 23 ? -2.639 1.306 -9.143 1.00 0.00 23 GLU A C 10
ATOM 7325 O O . GLU A 1 23 ? -1.445 1.363 -8.888 1.00 0.00 23 GLU A O 10
ATOM 7337 N N . ALA A 1 24 ? -3.564 1.320 -8.179 1.00 0.00 24 ALA A N 10
ATOM 7338 C CA . ALA A 1 24 ? -3.098 1.218 -6.791 1.00 0.00 24 ALA A CA 10
ATOM 7339 C C . ALA A 1 24 ? -2.389 -0.109 -6.493 1.00 0.00 24 ALA A C 10
ATOM 7340 O O . ALA A 1 24 ? -1.435 -0.115 -5.726 1.00 0.00 24 ALA A O 10
ATOM 7347 N N . THR A 1 25 ? -2.819 -1.217 -7.106 1.00 0.00 25 THR A N 10
ATOM 7348 C CA . THR A 1 25 ? -2.215 -2.528 -6.823 1.00 0.00 25 THR A CA 10
ATOM 7349 C C . THR A 1 25 ? -0.778 -2.548 -7.372 1.00 0.00 25 THR A C 10
ATOM 7350 O O . THR A 1 25 ? 0.184 -2.577 -6.610 1.00 0.00 25 THR A O 10
ATOM 7361 N N . GLU A 1 26 ? -0.609 -2.333 -8.683 1.00 0.00 26 GLU A N 10
ATOM 7362 C CA . GLU A 1 26 ? 0.688 -2.089 -9.352 1.00 0.00 26 GLU A CA 10
ATOM 7363 C C . GLU A 1 26 ? 1.505 -0.922 -8.795 1.00 0.00 26 GLU A C 10
ATOM 7364 O O . GLU A 1 26 ? 2.722 -0.944 -8.933 1.00 0.00 26 GLU A O 10
ATOM 7376 N N . PHE A 1 27 ? 0.874 0.013 -8.080 1.00 0.00 27 PHE A N 10
ATOM 7377 C CA . PHE A 1 27 ? 1.637 1.055 -7.380 1.00 0.00 27 PHE A CA 10
ATOM 7378 C C . PHE A 1 27 ? 2.144 0.563 -6.026 1.00 0.00 27 PHE A C 10
ATOM 7379 O O . PHE A 1 27 ? 3.207 0.990 -5.592 1.00 0.00 27 PHE A O 10
ATOM 7396 N N . TYR A 1 28 ? 1.441 -0.335 -5.338 1.00 0.00 28 TYR A N 10
ATOM 7397 C CA . TYR A 1 28 ? 1.832 -0.861 -4.038 1.00 0.00 28 TYR A CA 10
ATOM 7398 C C . TYR A 1 28 ? 3.091 -1.722 -4.142 1.00 0.00 28 TYR A C 10
ATOM 7399 O O . TYR A 1 28 ? 4.070 -1.468 -3.441 1.00 0.00 28 TYR A O 10
ATOM 7417 N N . GLU A 1 29 ? 3.078 -2.718 -5.040 1.00 0.00 29 GLU A N 10
ATOM 7418 C CA . GLU A 1 29 ? 4.237 -3.577 -5.312 1.00 0.00 29 GLU A CA 10
ATOM 7419 C C . GLU A 1 29 ? 5.398 -2.794 -5.926 1.00 0.00 29 GLU A C 10
ATOM 7420 O O . GLU A 1 29 ? 6.517 -2.903 -5.422 1.00 0.00 29 GLU A O 10
ATOM 7432 N N . ASN A 1 30 ? 5.138 -1.988 -6.968 1.00 0.00 30 ASN A N 10
ATOM 7433 C CA . ASN A 1 30 ? 6.230 -1.179 -7.531 1.00 0.00 30 ASN A CA 10
ATOM 7434 C C . ASN A 1 30 ? 6.866 -0.272 -6.466 1.00 0.00 30 ASN A C 10
ATOM 7435 O O . ASN A 1 30 ? 8.097 -0.165 -6.419 1.00 0.00 30 ASN A O 10
ATOM 7446 N N . ASP A 1 31 ? 6.063 0.335 -5.581 1.00 0.00 31 ASP A N 10
ATOM 7447 C CA . ASP A 1 31 ? 6.598 1.119 -4.468 1.00 0.00 31 ASP A CA 10
ATOM 7448 C C . ASP A 1 31 ? 7.356 0.269 -3.441 1.00 0.00 31 ASP A C 10
ATOM 7449 O O . ASP A 1 31 ? 8.504 0.629 -3.180 1.00 0.00 31 ASP A O 10
ATOM 7458 N N . VAL A 1 32 ? 6.864 -0.851 -2.870 1.00 0.00 32 VAL A N 10
ATOM 7459 C CA . VAL A 1 32 ? 7.540 -1.684 -1.843 1.00 0.00 32 VAL A CA 10
ATOM 7460 C C . VAL A 1 32 ? 6.587 -2.881 -1.478 1.00 0.00 32 VAL A C 10
ATOM 7461 O O . VAL A 1 32 ? 6.459 -3.824 -2.258 1.00 0.00 32 VAL A O 10
ATOM 7474 N N . THR A 1 33 ? 5.886 -2.816 -0.334 1.00 0.00 33 THR A N 10
ATOM 7475 C CA . THR A 1 33 ? 4.964 -3.807 0.254 1.00 0.00 33 THR A CA 10
ATOM 7476 C C . THR A 1 33 ? 3.852 -3.066 1.046 1.00 0.00 33 THR A C 10
ATOM 7477 O O . THR A 1 33 ? 2.719 -2.953 0.599 1.00 0.00 33 THR A O 10
ATOM 7488 N N . TYR A 1 34 ? 4.194 -2.494 2.206 1.00 0.00 34 TYR A N 10
ATOM 7489 C CA . TYR A 1 34 ? 3.225 -1.679 2.968 1.00 0.00 34 TYR A CA 10
ATOM 7490 C C . TYR A 1 34 ? 3.767 -0.565 3.854 1.00 0.00 34 TYR A C 10
ATOM 7491 O O . TYR A 1 34 ? 3.476 0.601 3.593 1.00 0.00 34 TYR A O 10
ATOM 7509 N N . GLU A 1 35 ? 4.534 -0.888 4.898 1.00 0.00 35 GLU A N 10
ATOM 7510 C CA . GLU A 1 35 ? 4.925 0.129 5.898 1.00 0.00 35 GLU A CA 10
ATOM 7511 C C . GLU A 1 35 ? 5.824 1.204 5.293 1.00 0.00 35 GLU A C 10
ATOM 7512 O O . GLU A 1 35 ? 5.636 2.381 5.588 1.00 0.00 35 GLU A O 10
ATOM 7524 N N . ARG A 1 36 ? 6.708 0.854 4.352 1.00 0.00 36 ARG A N 10
ATOM 7525 C CA . ARG A 1 36 ? 7.452 1.836 3.555 1.00 0.00 36 ARG A CA 10
ATOM 7526 C C . ARG A 1 36 ? 6.557 2.775 2.716 1.00 0.00 36 ARG A C 10
ATOM 7527 O O . ARG A 1 36 ? 6.633 3.980 2.919 1.00 0.00 36 ARG A O 10
ATOM 7548 N N . TYR A 1 37 ? 5.732 2.275 1.780 1.00 0.00 37 TYR A N 10
ATOM 7549 C CA . TYR A 1 37 ? 4.905 3.178 0.946 1.00 0.00 37 TYR A CA 10
ATOM 7550 C C . TYR A 1 37 ? 3.951 4.012 1.809 1.00 0.00 37 TYR A C 10
ATOM 7551 O O . TYR A 1 37 ? 3.700 5.164 1.493 1.00 0.00 37 TYR A O 10
ATOM 7569 N N . LEU A 1 38 ? 3.492 3.444 2.924 1.00 0.00 38 LEU A N 10
ATOM 7570 C CA . LEU A 1 38 ? 2.740 4.199 3.917 1.00 0.00 38 LEU A CA 10
ATOM 7571 C C . LEU A 1 38 ? 3.564 5.394 4.428 1.00 0.00 38 LEU A C 10
ATOM 7572 O O . LEU A 1 38 ? 3.073 6.517 4.368 1.00 0.00 38 LEU A O 10
ATOM 7588 N N . GLU A 1 39 ? 4.816 5.194 4.865 1.00 0.00 39 GLU A N 10
ATOM 7589 C CA . GLU A 1 39 ? 5.716 6.287 5.295 1.00 0.00 39 GLU A CA 10
ATOM 7590 C C . GLU A 1 39 ? 5.987 7.286 4.177 1.00 0.00 39 GLU A C 10
ATOM 7591 O O . GLU A 1 39 ? 5.724 8.473 4.355 1.00 0.00 39 GLU A O 10
ATOM 7603 N N . ILE A 1 40 ? 6.463 6.830 3.017 1.00 0.00 40 ILE A N 10
ATOM 7604 C CA . ILE A 1 40 ? 6.785 7.676 1.860 1.00 0.00 40 ILE A CA 10
ATOM 7605 C C . ILE A 1 40 ? 5.583 8.549 1.443 1.00 0.00 40 ILE A C 10
ATOM 7606 O O . ILE A 1 40 ? 5.700 9.772 1.473 1.00 0.00 40 ILE A O 10
ATOM 7622 N N . LEU A 1 41 ? 4.423 7.946 1.151 1.00 0.00 41 LEU A N 10
ATOM 7623 C CA . LEU A 1 41 ? 3.187 8.609 0.700 1.00 0.00 41 LEU A CA 10
ATOM 7624 C C . LEU A 1 41 ? 2.558 9.527 1.772 1.00 0.00 41 LEU A C 10
ATOM 7625 O O . LEU A 1 41 ? 1.955 10.554 1.449 1.00 0.00 41 LEU A O 10
ATOM 7641 N N . LYS A 1 42 ? 2.687 9.172 3.053 1.00 0.00 42 LYS A N 10
ATOM 7642 C CA . LYS A 1 42 ? 2.240 10.013 4.171 1.00 0.00 42 LYS A CA 10
ATOM 7643 C C . LYS A 1 42 ? 3.144 11.253 4.356 1.00 0.00 42 LYS A C 10
ATOM 7644 O O . LYS A 1 42 ? 2.652 12.333 4.689 1.00 0.00 42 LYS A O 10
ATOM 7663 N N . SER A 1 43 ? 4.452 11.131 4.111 1.00 0.00 43 SER A N 10
ATOM 7664 C CA . SER A 1 43 ? 5.396 12.254 4.155 1.00 0.00 43 SER A CA 10
ATOM 7665 C C . SER A 1 43 ? 5.182 13.253 2.994 1.00 0.00 43 SER A C 10
ATOM 7666 O O . SER A 1 43 ? 5.092 14.464 3.213 1.00 0.00 43 SER A O 10
ATOM 7674 N N . LYS A 1 44 ? 5.069 12.738 1.764 1.00 0.00 44 LYS A N 10
ATOM 7675 C CA . LYS A 1 44 ? 4.885 13.481 0.503 1.00 0.00 44 LYS A CA 10
ATOM 7676 C C . LYS A 1 44 ? 4.546 12.520 -0.665 1.00 0.00 44 LYS A C 10
ATOM 7677 O O . LYS A 1 44 ? 4.382 11.330 -0.433 1.00 0.00 44 LYS A O 10
ATOM 7696 N N . GLN A 1 45 ? 4.517 12.991 -1.921 1.00 0.00 45 GLN A N 10
ATOM 7697 C CA . GLN A 1 45 ? 4.275 12.190 -3.146 1.00 0.00 45 GLN A CA 10
ATOM 7698 C C . GLN A 1 45 ? 2.813 11.710 -3.270 1.00 0.00 45 GLN A C 10
ATOM 7699 O O . GLN A 1 45 ? 2.192 11.298 -2.290 1.00 0.00 45 GLN A O 10
ATOM 7713 N N . LYS A 1 46 ? 2.262 11.752 -4.491 1.00 0.00 46 LYS A N 10
ATOM 7714 C CA . LYS A 1 46 ? 0.829 11.520 -4.777 1.00 0.00 46 LYS A CA 10
ATOM 7715 C C . LYS A 1 46 ? -0.108 12.553 -4.075 1.00 0.00 46 LYS A C 10
ATOM 7716 O O . LYS A 1 46 ? 0.286 13.257 -3.137 1.00 0.00 46 LYS A O 10
ATOM 7735 N N . GLU A 1 47 ? -1.346 12.705 -4.566 1.00 0.00 47 GLU A N 10
ATOM 7736 C CA . GLU A 1 47 ? -2.343 13.675 -4.047 1.00 0.00 47 GLU A CA 10
ATOM 7737 C C . GLU A 1 47 ? -3.095 13.172 -2.814 1.00 0.00 47 GLU A C 10
ATOM 7738 O O . GLU A 1 47 ? -3.387 11.961 -2.744 1.00 0.00 47 GLU A O 10
ATOM 7751 N N . ALA A 1 1 ? 7.941 -19.680 -3.797 0.01 0.01 1 ALA A N 11
ATOM 7752 C CA . ALA A 1 1 ? 6.591 -20.250 -4.052 1.00 0.00 1 ALA A CA 11
ATOM 7753 C C . ALA A 1 1 ? 5.742 -19.279 -4.884 1.00 0.00 1 ALA A C 11
ATOM 7754 O O . ALA A 1 1 ? 6.123 -18.119 -5.056 1.00 0.00 1 ALA A O 11
ATOM 7763 N N . LEU A 1 2 ? 4.576 -19.721 -5.371 1.00 0.00 2 LEU A N 11
ATOM 7764 C CA . LEU A 1 2 ? 3.591 -18.870 -6.061 1.00 0.00 2 LEU A CA 11
ATOM 7765 C C . LEU A 1 2 ? 2.336 -18.652 -5.190 1.00 0.00 2 LEU A C 11
ATOM 7766 O O . LEU A 1 2 ? 1.759 -19.609 -4.667 1.00 0.00 2 LEU A O 11
ATOM 7782 N N . VAL A 1 3 ? 1.920 -17.392 -5.046 1.00 0.00 3 VAL A N 11
ATOM 7783 C CA . VAL A 1 3 ? 0.792 -16.942 -4.199 1.00 0.00 3 VAL A CA 11
ATOM 7784 C C . VAL A 1 3 ? 0.076 -15.721 -4.799 1.00 0.00 3 VAL A C 11
ATOM 7785 O O . VAL A 1 3 ? 0.609 -15.047 -5.689 1.00 0.00 3 VAL A O 11
ATOM 7798 N N . ASP A 1 4 ? -1.124 -15.417 -4.293 1.00 0.00 4 ASP A N 11
ATOM 7799 C CA . ASP A 1 4 ? -1.954 -14.255 -4.682 1.00 0.00 4 ASP A CA 11
ATOM 7800 C C . ASP A 1 4 ? -2.847 -13.706 -3.554 1.00 0.00 4 ASP A C 11
ATOM 7801 O O . ASP A 1 4 ? -3.192 -12.527 -3.564 1.00 0.00 4 ASP A O 11
ATOM 7810 N N . GLU A 1 5 ? -3.169 -14.521 -2.541 1.00 0.00 5 GLU A N 11
ATOM 7811 C CA . GLU A 1 5 ? -3.947 -14.084 -1.359 1.00 0.00 5 GLU A CA 11
ATOM 7812 C C . GLU A 1 5 ? -3.247 -12.981 -0.560 1.00 0.00 5 GLU A C 11
ATOM 7813 O O . GLU A 1 5 ? -3.901 -12.056 -0.077 1.00 0.00 5 GLU A O 11
ATOM 7825 N N . VAL A 1 6 ? -1.911 -13.040 -0.477 1.00 0.00 6 VAL A N 11
ATOM 7826 C CA . VAL A 1 6 ? -1.094 -11.977 0.139 1.00 0.00 6 VAL A CA 11
ATOM 7827 C C . VAL A 1 6 ? -1.293 -10.642 -0.580 1.00 0.00 6 VAL A C 11
ATOM 7828 O O . VAL A 1 6 ? -1.485 -9.617 0.071 1.00 0.00 6 VAL A O 11
ATOM 7841 N N . LYS A 1 7 ? -1.321 -10.670 -1.920 1.00 0.00 7 LYS A N 11
ATOM 7842 C CA . LYS A 1 7 ? -1.500 -9.490 -2.762 1.00 0.00 7 LYS A CA 11
ATOM 7843 C C . LYS A 1 7 ? -2.861 -8.843 -2.489 1.00 0.00 7 LYS A C 11
ATOM 7844 O O . LYS A 1 7 ? -2.906 -7.653 -2.200 1.00 0.00 7 LYS A O 11
ATOM 7863 N N . ASP A 1 8 ? -3.956 -9.614 -2.506 1.00 0.00 8 ASP A N 11
ATOM 7864 C CA . ASP A 1 8 ? -5.323 -9.134 -2.232 1.00 0.00 8 ASP A CA 11
ATOM 7865 C C . ASP A 1 8 ? -5.462 -8.423 -0.871 1.00 0.00 8 ASP A C 11
ATOM 7866 O O . ASP A 1 8 ? -5.926 -7.285 -0.816 1.00 0.00 8 ASP A O 11
ATOM 7875 N N . MET A 1 9 ? -4.993 -9.049 0.212 1.00 0.00 9 MET A N 11
ATOM 7876 C CA . MET A 1 9 ? -4.958 -8.438 1.561 1.00 0.00 9 MET A CA 11
ATOM 7877 C C . MET A 1 9 ? -4.154 -7.126 1.607 1.00 0.00 9 MET A C 11
ATOM 7878 O O . MET A 1 9 ? -4.561 -6.127 2.209 1.00 0.00 9 MET A O 11
ATOM 7892 N N . GLU A 1 10 ? -3.028 -7.148 0.897 1.00 0.00 10 GLU A N 11
ATOM 7893 C CA . GLU A 1 10 ? -2.187 -5.969 0.673 1.00 0.00 10 GLU A CA 11
ATOM 7894 C C . GLU A 1 10 ? -2.910 -4.854 -0.079 1.00 0.00 10 GLU A C 11
ATOM 7895 O O . GLU A 1 10 ? -2.809 -3.714 0.353 1.00 0.00 10 GLU A O 11
ATOM 7907 N N . ILE A 1 11 ? -3.739 -5.142 -1.089 1.00 0.00 11 ILE A N 11
ATOM 7908 C CA . ILE A 1 11 ? -4.558 -4.122 -1.777 1.00 0.00 11 ILE A CA 11
ATOM 7909 C C . ILE A 1 11 ? -5.613 -3.529 -0.824 1.00 0.00 11 ILE A C 11
ATOM 7910 O O . ILE A 1 11 ? -5.820 -2.317 -0.801 1.00 0.00 11 ILE A O 11
ATOM 7926 N N . ALA A 1 12 ? -6.258 -4.355 0.007 1.00 0.00 12 ALA A N 11
ATOM 7927 C CA . ALA A 1 12 ? -7.197 -3.890 1.037 1.00 0.00 12 ALA A CA 11
ATOM 7928 C C . ALA A 1 12 ? -6.575 -2.832 1.983 1.00 0.00 12 ALA A C 11
ATOM 7929 O O . ALA A 1 12 ? -7.219 -1.844 2.345 1.00 0.00 12 ALA A O 11
ATOM 7936 N N . ARG A 1 13 ? -5.292 -2.991 2.317 1.00 0.00 13 ARG A N 11
ATOM 7937 C CA . ARG A 1 13 ? -4.499 -1.988 3.033 1.00 0.00 13 ARG A CA 11
ATOM 7938 C C . ARG A 1 13 ? -4.349 -0.648 2.267 1.00 0.00 13 ARG A C 11
ATOM 7939 O O . ARG A 1 13 ? -4.468 0.415 2.884 1.00 0.00 13 ARG A O 11
ATOM 7960 N N . LEU A 1 14 ? -4.187 -0.662 0.934 1.00 0.00 14 LEU A N 11
ATOM 7961 C CA . LEU A 1 14 ? -4.223 0.560 0.106 1.00 0.00 14 LEU A CA 11
ATOM 7962 C C . LEU A 1 14 ? -5.560 1.300 0.164 1.00 0.00 14 LEU A C 11
ATOM 7963 O O . LEU A 1 14 ? -5.563 2.521 0.323 1.00 0.00 14 LEU A O 11
ATOM 7979 N N . MET A 1 15 ? -6.699 0.606 0.088 1.00 0.00 15 MET A N 11
ATOM 7980 C CA . MET A 1 15 ? -8.013 1.239 0.274 1.00 0.00 15 MET A CA 11
ATOM 7981 C C . MET A 1 15 ? -8.174 1.915 1.649 1.00 0.00 15 MET A C 11
ATOM 7982 O O . MET A 1 15 ? -8.759 2.997 1.730 1.00 0.00 15 MET A O 11
ATOM 7996 N N . SER A 1 16 ? -7.633 1.323 2.720 1.00 0.00 16 SER A N 11
ATOM 7997 C CA . SER A 1 16 ? -7.664 1.924 4.067 1.00 0.00 16 SER A CA 11
ATOM 7998 C C . SER A 1 16 ? -6.961 3.295 4.134 1.00 0.00 16 SER A C 11
ATOM 7999 O O . SER A 1 16 ? -7.476 4.233 4.757 1.00 0.00 16 SER A O 11
ATOM 8007 N N . LEU A 1 17 ? -5.819 3.433 3.469 1.00 0.00 17 LEU A N 11
ATOM 8008 C CA . LEU A 1 17 ? -5.101 4.719 3.337 1.00 0.00 17 LEU A CA 11
ATOM 8009 C C . LEU A 1 17 ? -5.743 5.696 2.321 1.00 0.00 17 LEU A C 11
ATOM 8010 O O . LEU A 1 17 ? -5.627 6.912 2.494 1.00 0.00 17 LEU A O 11
ATOM 8026 N N . GLY A 1 18 ? -6.424 5.194 1.285 1.00 0.00 18 GLY A N 11
ATOM 8027 C CA . GLY A 1 18 ? -7.066 5.997 0.235 1.00 0.00 18 GLY A CA 11
ATOM 8028 C C . GLY A 1 18 ? -6.201 6.061 -1.022 1.00 0.00 18 GLY A C 11
ATOM 8029 O O . GLY A 1 18 ? -5.337 6.939 -1.137 1.00 0.00 18 GLY A O 11
ATOM 8033 N N . LEU A 1 19 ? -6.448 5.136 -1.954 1.00 0.00 19 LEU A N 11
ATOM 8034 C CA . LEU A 1 19 ? -5.742 4.979 -3.240 1.00 0.00 19 LEU A CA 11
ATOM 8035 C C . LEU A 1 19 ? -6.718 4.464 -4.343 1.00 0.00 19 LEU A C 11
ATOM 8036 O O . LEU A 1 19 ? -7.902 4.248 -4.070 1.00 0.00 19 LEU A O 11
ATOM 8052 N N . SER A 1 20 ? -6.252 4.301 -5.590 1.00 0.00 20 SER A N 11
ATOM 8053 C CA . SER A 1 20 ? -7.015 3.735 -6.726 1.00 0.00 20 SER A CA 11
ATOM 8054 C C . SER A 1 20 ? -7.360 2.229 -6.549 1.00 0.00 20 SER A C 11
ATOM 8055 O O . SER A 1 20 ? -7.227 1.679 -5.451 1.00 0.00 20 SER A O 11
ATOM 8063 N N . ILE A 1 21 ? -7.741 1.523 -7.627 1.00 0.00 21 ILE A N 11
ATOM 8064 C CA . ILE A 1 21 ? -7.901 0.053 -7.638 1.00 0.00 21 ILE A CA 11
ATOM 8065 C C . ILE A 1 21 ? -6.730 -0.605 -8.408 1.00 0.00 21 ILE A C 11
ATOM 8066 O O . ILE A 1 21 ? -5.665 -0.791 -7.824 1.00 0.00 21 ILE A O 11
ATOM 8082 N N . GLU A 1 22 ? -6.864 -0.925 -9.705 1.00 0.00 22 GLU A N 11
ATOM 8083 C CA . GLU A 1 22 ? -5.785 -1.596 -10.486 1.00 0.00 22 GLU A CA 11
ATOM 8084 C C . GLU A 1 22 ? -4.460 -0.831 -10.544 1.00 0.00 22 GLU A C 11
ATOM 8085 O O . GLU A 1 22 ? -3.398 -1.434 -10.385 1.00 0.00 22 GLU A O 11
ATOM 8097 N N . GLU A 1 23 ? -4.508 0.495 -10.724 1.00 0.00 23 GLU A N 11
ATOM 8098 C CA . GLU A 1 23 ? -3.309 1.361 -10.644 1.00 0.00 23 GLU A CA 11
ATOM 8099 C C . GLU A 1 23 ? -2.685 1.327 -9.249 1.00 0.00 23 GLU A C 11
ATOM 8100 O O . GLU A 1 23 ? -1.469 1.220 -9.127 1.00 0.00 23 GLU A O 11
ATOM 8112 N N . ALA A 1 24 ? -3.511 1.363 -8.199 1.00 0.00 24 ALA A N 11
ATOM 8113 C CA . ALA A 1 24 ? -3.054 1.192 -6.819 1.00 0.00 24 ALA A CA 11
ATOM 8114 C C . ALA A 1 24 ? -2.322 -0.139 -6.609 1.00 0.00 24 ALA A C 11
ATOM 8115 O O . ALA A 1 24 ? -1.257 -0.114 -6.010 1.00 0.00 24 ALA A O 11
ATOM 8122 N N . THR A 1 25 ? -2.806 -1.273 -7.125 1.00 0.00 25 THR A N 11
ATOM 8123 C CA . THR A 1 25 ? -2.066 -2.547 -7.071 1.00 0.00 25 THR A CA 11
ATOM 8124 C C . THR A 1 25 ? -0.639 -2.407 -7.607 1.00 0.00 25 THR A C 11
ATOM 8125 O O . THR A 1 25 ? 0.326 -2.651 -6.878 1.00 0.00 25 THR A O 11
ATOM 8136 N N . GLU A 1 26 ? -0.497 -1.967 -8.863 1.00 0.00 26 GLU A N 11
ATOM 8137 C CA . GLU A 1 26 ? 0.833 -1.672 -9.425 1.00 0.00 26 GLU A CA 11
ATOM 8138 C C . GLU A 1 26 ? 1.663 -0.754 -8.525 1.00 0.00 26 GLU A C 11
ATOM 8139 O O . GLU A 1 26 ? 2.776 -1.130 -8.183 1.00 0.00 26 GLU A O 11
ATOM 8151 N N . PHE A 1 27 ? 1.125 0.375 -8.059 1.00 0.00 27 PHE A N 11
ATOM 8152 C CA . PHE A 1 27 ? 1.832 1.318 -7.178 1.00 0.00 27 PHE A CA 11
ATOM 8153 C C . PHE A 1 27 ? 2.343 0.676 -5.872 1.00 0.00 27 PHE A C 11
ATOM 8154 O O . PHE A 1 27 ? 3.517 0.800 -5.541 1.00 0.00 27 PHE A O 11
ATOM 8171 N N . TYR A 1 28 ? 1.477 -0.043 -5.160 1.00 0.00 28 TYR A N 11
ATOM 8172 C CA . TYR A 1 28 ? 1.797 -0.798 -3.942 1.00 0.00 28 TYR A CA 11
ATOM 8173 C C . TYR A 1 28 ? 3.041 -1.678 -4.125 1.00 0.00 28 TYR A C 11
ATOM 8174 O O . TYR A 1 28 ? 4.034 -1.463 -3.431 1.00 0.00 28 TYR A O 11
ATOM 8192 N N . GLU A 1 29 ? 3.023 -2.601 -5.100 1.00 0.00 29 GLU A N 11
ATOM 8193 C CA . GLU A 1 29 ? 4.151 -3.514 -5.402 1.00 0.00 29 GLU A CA 11
ATOM 8194 C C . GLU A 1 29 ? 5.419 -2.793 -5.887 1.00 0.00 29 GLU A C 11
ATOM 8195 O O . GLU A 1 29 ? 6.538 -3.165 -5.534 1.00 0.00 29 GLU A O 11
ATOM 8207 N N . ASN A 1 30 ? 5.223 -1.756 -6.698 1.00 0.00 30 ASN A N 11
ATOM 8208 C CA . ASN A 1 30 ? 6.295 -0.936 -7.288 1.00 0.00 30 ASN A CA 11
ATOM 8209 C C . ASN A 1 30 ? 7.011 -0.013 -6.276 1.00 0.00 30 ASN A C 11
ATOM 8210 O O . ASN A 1 30 ? 8.187 0.314 -6.463 1.00 0.00 30 ASN A O 11
ATOM 8221 N N . ASP A 1 31 ? 6.332 0.373 -5.192 1.00 0.00 31 ASP A N 11
ATOM 8222 C CA . ASP A 1 31 ? 6.927 1.079 -4.048 1.00 0.00 31 ASP A CA 11
ATOM 8223 C C . ASP A 1 31 ? 7.610 0.064 -3.120 1.00 0.00 31 ASP A C 11
ATOM 8224 O O . ASP A 1 31 ? 8.793 0.198 -2.804 1.00 0.00 31 ASP A O 11
ATOM 8233 N N . VAL A 1 32 ? 6.816 -0.959 -2.755 1.00 0.00 32 VAL A N 11
ATOM 8234 C CA . VAL A 1 32 ? 7.091 -2.011 -1.740 1.00 0.00 32 VAL A CA 11
ATOM 8235 C C . VAL A 1 32 ? 5.954 -3.034 -1.450 1.00 0.00 32 VAL A C 11
ATOM 8236 O O . VAL A 1 32 ? 5.540 -3.778 -2.343 1.00 0.00 32 VAL A O 11
ATOM 8249 N N . THR A 1 33 ? 5.496 -3.132 -0.194 1.00 0.00 33 THR A N 11
ATOM 8250 C CA . THR A 1 33 ? 4.570 -4.109 0.363 1.00 0.00 33 THR A CA 11
ATOM 8251 C C . THR A 1 33 ? 3.442 -3.454 1.180 1.00 0.00 33 THR A C 11
ATOM 8252 O O . THR A 1 33 ? 2.337 -3.969 1.135 1.00 0.00 33 THR A O 11
ATOM 8263 N N . TYR A 1 34 ? 3.648 -2.340 1.905 1.00 0.00 34 TYR A N 11
ATOM 8264 C CA . TYR A 1 34 ? 2.656 -1.625 2.734 1.00 0.00 34 TYR A CA 11
ATOM 8265 C C . TYR A 1 34 ? 3.293 -0.531 3.618 1.00 0.00 34 TYR A C 11
ATOM 8266 O O . TYR A 1 34 ? 3.344 0.618 3.195 1.00 0.00 34 TYR A O 11
ATOM 8284 N N . GLU A 1 35 ? 3.816 -0.868 4.809 1.00 0.00 35 GLU A N 11
ATOM 8285 C CA . GLU A 1 35 ? 4.296 0.123 5.814 1.00 0.00 35 GLU A CA 11
ATOM 8286 C C . GLU A 1 35 ? 5.397 1.039 5.283 1.00 0.00 35 GLU A C 11
ATOM 8287 O O . GLU A 1 35 ? 5.417 2.230 5.582 1.00 0.00 35 GLU A O 11
ATOM 8299 N N . ARG A 1 36 ? 6.267 0.483 4.442 1.00 0.00 36 ARG A N 11
ATOM 8300 C CA . ARG A 1 36 ? 7.258 1.241 3.672 1.00 0.00 36 ARG A CA 11
ATOM 8301 C C . ARG A 1 36 ? 6.593 2.305 2.759 1.00 0.00 36 ARG A C 11
ATOM 8302 O O . ARG A 1 36 ? 6.947 3.480 2.847 1.00 0.00 36 ARG A O 11
ATOM 8323 N N . TYR A 1 37 ? 5.619 1.941 1.900 1.00 0.00 37 TYR A N 11
ATOM 8324 C CA . TYR A 1 37 ? 4.963 2.907 1.004 1.00 0.00 37 TYR A CA 11
ATOM 8325 C C . TYR A 1 37 ? 4.169 3.935 1.797 1.00 0.00 37 TYR A C 11
ATOM 8326 O O . TYR A 1 37 ? 4.215 5.103 1.449 1.00 0.00 37 TYR A O 11
ATOM 8344 N N . LEU A 1 38 ? 3.471 3.532 2.864 1.00 0.00 38 LEU A N 11
ATOM 8345 C CA . LEU A 1 38 ? 2.768 4.438 3.775 1.00 0.00 38 LEU A CA 11
ATOM 8346 C C . LEU A 1 38 ? 3.721 5.532 4.288 1.00 0.00 38 LEU A C 11
ATOM 8347 O O . LEU A 1 38 ? 3.395 6.710 4.204 1.00 0.00 38 LEU A O 11
ATOM 8363 N N . GLU A 1 39 ? 4.911 5.137 4.748 1.00 0.00 39 GLU A N 11
ATOM 8364 C CA . GLU A 1 39 ? 5.969 6.078 5.186 1.00 0.00 39 GLU A CA 11
ATOM 8365 C C . GLU A 1 39 ? 6.404 7.050 4.080 1.00 0.00 39 GLU A C 11
ATOM 8366 O O . GLU A 1 39 ? 6.540 8.246 4.333 1.00 0.00 39 GLU A O 11
ATOM 8378 N N . ILE A 1 40 ? 6.573 6.563 2.849 1.00 0.00 40 ILE A N 11
ATOM 8379 C CA . ILE A 1 40 ? 6.990 7.374 1.687 1.00 0.00 40 ILE A CA 11
ATOM 8380 C C . ILE A 1 40 ? 5.863 8.319 1.186 1.00 0.00 40 ILE A C 11
ATOM 8381 O O . ILE A 1 40 ? 6.123 9.475 0.848 1.00 0.00 40 ILE A O 11
ATOM 8397 N N . LEU A 1 41 ? 4.609 7.866 1.177 1.00 0.00 41 LEU A N 11
ATOM 8398 C CA . LEU A 1 41 ? 3.409 8.627 0.803 1.00 0.00 41 LEU A CA 11
ATOM 8399 C C . LEU A 1 41 ? 3.079 9.709 1.848 1.00 0.00 41 LEU A C 11
ATOM 8400 O O . LEU A 1 41 ? 2.800 10.851 1.499 1.00 0.00 41 LEU A O 11
ATOM 8416 N N . LYS A 1 42 ? 3.147 9.387 3.142 1.00 0.00 42 LYS A N 11
ATOM 8417 C CA . LYS A 1 42 ? 2.988 10.361 4.234 1.00 0.00 42 LYS A CA 11
ATOM 8418 C C . LYS A 1 42 ? 4.016 11.516 4.139 1.00 0.00 42 LYS A C 11
ATOM 8419 O O . LYS A 1 42 ? 3.698 12.676 4.411 1.00 0.00 42 LYS A O 11
ATOM 8438 N N . SER A 1 43 ? 5.230 11.169 3.705 1.00 0.00 43 SER A N 11
ATOM 8439 C CA . SER A 1 43 ? 6.268 12.141 3.336 1.00 0.00 43 SER A CA 11
ATOM 8440 C C . SER A 1 43 ? 5.801 13.022 2.148 1.00 0.00 43 SER A C 11
ATOM 8441 O O . SER A 1 43 ? 5.645 14.238 2.296 1.00 0.00 43 SER A O 11
ATOM 8449 N N . LYS A 1 44 ? 5.496 12.423 0.990 1.00 0.00 44 LYS A N 11
ATOM 8450 C CA . LYS A 1 44 ? 4.868 13.103 -0.155 1.00 0.00 44 LYS A CA 11
ATOM 8451 C C . LYS A 1 44 ? 3.354 13.400 -0.004 1.00 0.00 44 LYS A C 11
ATOM 8452 O O . LYS A 1 44 ? 2.498 12.738 -0.602 1.00 0.00 44 LYS A O 11
ATOM 8471 N N . GLN A 1 45 ? 2.997 14.480 0.698 1.00 0.00 45 GLN A N 11
ATOM 8472 C CA . GLN A 1 45 ? 1.616 15.026 0.740 1.00 0.00 45 GLN A CA 11
ATOM 8473 C C . GLN A 1 45 ? 1.161 15.702 -0.588 1.00 0.00 45 GLN A C 11
ATOM 8474 O O . GLN A 1 45 ? 0.356 16.636 -0.586 1.00 0.00 45 GLN A O 11
ATOM 8488 N N . LYS A 1 46 ? 1.694 15.264 -1.736 1.00 0.00 46 LYS A N 11
ATOM 8489 C CA . LYS A 1 46 ? 1.398 15.776 -3.083 1.00 0.00 46 LYS A CA 11
ATOM 8490 C C . LYS A 1 46 ? -0.087 15.631 -3.491 1.00 0.00 46 LYS A C 11
ATOM 8491 O O . LYS A 1 46 ? -0.618 16.479 -4.219 1.00 0.00 46 LYS A O 11
ATOM 8510 N N . GLU A 1 47 ? -0.756 14.568 -3.017 1.00 0.00 47 GLU A N 11
ATOM 8511 C CA . GLU A 1 47 ? -2.161 14.212 -3.293 1.00 0.00 47 GLU A CA 11
ATOM 8512 C C . GLU A 1 47 ? -2.884 13.817 -2.003 1.00 0.00 47 GLU A C 11
ATOM 8513 O O . GLU A 1 47 ? -3.856 14.515 -1.643 1.00 0.00 47 GLU A O 11
ATOM 8526 N N . ALA A 1 1 ? 3.209 -14.244 -9.207 0.01 0.01 1 ALA A N 12
ATOM 8527 C CA . ALA A 1 1 ? 2.565 -15.516 -9.623 1.00 0.00 1 ALA A CA 12
ATOM 8528 C C . ALA A 1 1 ? 2.377 -16.420 -8.404 1.00 0.00 1 ALA A C 12
ATOM 8529 O O . ALA A 1 1 ? 3.301 -16.548 -7.598 1.00 0.00 1 ALA A O 12
ATOM 8538 N N . LEU A 1 2 ? 1.202 -17.052 -8.278 1.00 0.00 2 LEU A N 12
ATOM 8539 C CA . LEU A 1 2 ? 0.740 -17.754 -7.064 1.00 0.00 2 LEU A CA 12
ATOM 8540 C C . LEU A 1 2 ? 0.744 -16.839 -5.809 1.00 0.00 2 LEU A C 12
ATOM 8541 O O . LEU A 1 2 ? 1.104 -15.662 -5.878 1.00 0.00 2 LEU A O 12
ATOM 8557 N N . VAL A 1 3 ? 0.282 -17.363 -4.665 1.00 0.00 3 VAL A N 12
ATOM 8558 C CA . VAL A 1 3 ? 0.100 -16.643 -3.379 1.00 0.00 3 VAL A CA 12
ATOM 8559 C C . VAL A 1 3 ? -0.627 -15.282 -3.502 1.00 0.00 3 VAL A C 12
ATOM 8560 O O . VAL A 1 3 ? -0.504 -14.399 -2.655 1.00 0.00 3 VAL A O 12
ATOM 8573 N N . ASP A 1 4 ? -1.452 -15.106 -4.547 1.00 0.00 4 ASP A N 12
ATOM 8574 C CA . ASP A 1 4 ? -2.191 -13.864 -4.857 1.00 0.00 4 ASP A CA 12
ATOM 8575 C C . ASP A 1 4 ? -3.199 -13.449 -3.771 1.00 0.00 4 ASP A C 12
ATOM 8576 O O . ASP A 1 4 ? -3.632 -12.301 -3.726 1.00 0.00 4 ASP A O 12
ATOM 8585 N N . GLU A 1 5 ? -3.531 -14.362 -2.854 1.00 0.00 5 GLU A N 12
ATOM 8586 C CA . GLU A 1 5 ? -4.301 -14.106 -1.623 1.00 0.00 5 GLU A CA 12
ATOM 8587 C C . GLU A 1 5 ? -3.612 -13.119 -0.672 1.00 0.00 5 GLU A C 12
ATOM 8588 O O . GLU A 1 5 ? -4.284 -12.269 -0.088 1.00 0.00 5 GLU A O 12
ATOM 8600 N N . VAL A 1 6 ? -2.276 -13.164 -0.569 1.00 0.00 6 VAL A N 12
ATOM 8601 C CA . VAL A 1 6 ? -1.497 -12.136 0.153 1.00 0.00 6 VAL A CA 12
ATOM 8602 C C . VAL A 1 6 ? -1.582 -10.781 -0.553 1.00 0.00 6 VAL A C 12
ATOM 8603 O O . VAL A 1 6 ? -1.763 -9.754 0.100 1.00 0.00 6 VAL A O 12
ATOM 8616 N N . LYS A 1 7 ? -1.530 -10.783 -1.893 1.00 0.00 7 LYS A N 12
ATOM 8617 C CA . LYS A 1 7 ? -1.599 -9.574 -2.711 1.00 0.00 7 LYS A CA 12
ATOM 8618 C C . LYS A 1 7 ? -2.932 -8.846 -2.477 1.00 0.00 7 LYS A C 12
ATOM 8619 O O . LYS A 1 7 ? -2.930 -7.668 -2.140 1.00 0.00 7 LYS A O 12
ATOM 8638 N N . ASP A 1 8 ? -4.064 -9.557 -2.583 1.00 0.00 8 ASP A N 12
ATOM 8639 C CA . ASP A 1 8 ? -5.426 -9.037 -2.350 1.00 0.00 8 ASP A CA 12
ATOM 8640 C C . ASP A 1 8 ? -5.615 -8.420 -0.952 1.00 0.00 8 ASP A C 12
ATOM 8641 O O . ASP A 1 8 ? -6.192 -7.339 -0.814 1.00 0.00 8 ASP A O 12
ATOM 8650 N N . MET A 1 9 ? -5.075 -9.083 0.073 1.00 0.00 9 MET A N 12
ATOM 8651 C CA . MET A 1 9 ? -5.109 -8.564 1.448 1.00 0.00 9 MET A CA 12
ATOM 8652 C C . MET A 1 9 ? -4.283 -7.270 1.629 1.00 0.00 9 MET A C 12
ATOM 8653 O O . MET A 1 9 ? -4.774 -6.301 2.216 1.00 0.00 9 MET A O 12
ATOM 8667 N N . GLU A 1 10 ? -3.060 -7.206 1.087 1.00 0.00 10 GLU A N 12
ATOM 8668 C CA . GLU A 1 10 ? -2.249 -5.969 1.021 1.00 0.00 10 GLU A CA 12
ATOM 8669 C C . GLU A 1 10 ? -2.914 -4.858 0.203 1.00 0.00 10 GLU A C 12
ATOM 8670 O O . GLU A 1 10 ? -2.866 -3.705 0.621 1.00 0.00 10 GLU A O 12
ATOM 8682 N N . ILE A 1 11 ? -3.608 -5.171 -0.893 1.00 0.00 11 ILE A N 12
ATOM 8683 C CA . ILE A 1 11 ? -4.384 -4.206 -1.691 1.00 0.00 11 ILE A CA 12
ATOM 8684 C C . ILE A 1 11 ? -5.507 -3.543 -0.860 1.00 0.00 11 ILE A C 12
ATOM 8685 O O . ILE A 1 11 ? -5.666 -2.321 -0.877 1.00 0.00 11 ILE A O 12
ATOM 8701 N N . ALA A 1 12 ? -6.263 -4.334 -0.094 1.00 0.00 12 ALA A N 12
ATOM 8702 C CA . ALA A 1 12 ? -7.266 -3.817 0.851 1.00 0.00 12 ALA A CA 12
ATOM 8703 C C . ALA A 1 12 ? -6.668 -2.817 1.877 1.00 0.00 12 ALA A C 12
ATOM 8704 O O . ALA A 1 12 ? -7.279 -1.799 2.221 1.00 0.00 12 ALA A O 12
ATOM 8711 N N . ARG A 1 13 ? -5.426 -3.054 2.310 1.00 0.00 13 ARG A N 12
ATOM 8712 C CA . ARG A 1 13 ? -4.651 -2.113 3.123 1.00 0.00 13 ARG A CA 12
ATOM 8713 C C . ARG A 1 13 ? -4.351 -0.767 2.417 1.00 0.00 13 ARG A C 12
ATOM 8714 O O . ARG A 1 13 ? -4.305 0.275 3.074 1.00 0.00 13 ARG A O 12
ATOM 8735 N N . LEU A 1 14 ? -4.212 -0.748 1.088 1.00 0.00 14 LEU A N 12
ATOM 8736 C CA . LEU A 1 14 ? -4.045 0.482 0.295 1.00 0.00 14 LEU A CA 12
ATOM 8737 C C . LEU A 1 14 ? -5.316 1.328 0.277 1.00 0.00 14 LEU A C 12
ATOM 8738 O O . LEU A 1 14 ? -5.250 2.544 0.401 1.00 0.00 14 LEU A O 12
ATOM 8754 N N . MET A 1 15 ? -6.478 0.687 0.123 1.00 0.00 15 MET A N 12
ATOM 8755 C CA . MET A 1 15 ? -7.785 1.340 0.269 1.00 0.00 15 MET A CA 12
ATOM 8756 C C . MET A 1 15 ? -7.962 2.048 1.627 1.00 0.00 15 MET A C 12
ATOM 8757 O O . MET A 1 15 ? -8.607 3.097 1.682 1.00 0.00 15 MET A O 12
ATOM 8771 N N . SER A 1 16 ? -7.355 1.539 2.708 1.00 0.00 16 SER A N 12
ATOM 8772 C CA . SER A 1 16 ? -7.287 2.280 3.982 1.00 0.00 16 SER A CA 12
ATOM 8773 C C . SER A 1 16 ? -6.440 3.570 3.894 1.00 0.00 16 SER A C 12
ATOM 8774 O O . SER A 1 16 ? -6.938 4.643 4.248 1.00 0.00 16 SER A O 12
ATOM 8782 N N . LEU A 1 17 ? -5.198 3.516 3.387 1.00 0.00 17 LEU A N 12
ATOM 8783 C CA . LEU A 1 17 ? -4.398 4.728 3.113 1.00 0.00 17 LEU A CA 12
ATOM 8784 C C . LEU A 1 17 ? -5.085 5.733 2.162 1.00 0.00 17 LEU A C 12
ATOM 8785 O O . LEU A 1 17 ? -5.023 6.941 2.400 1.00 0.00 17 LEU A O 12
ATOM 8801 N N . GLY A 1 18 ? -5.760 5.258 1.111 1.00 0.00 18 GLY A N 12
ATOM 8802 C CA . GLY A 1 18 ? -6.546 6.063 0.175 1.00 0.00 18 GLY A CA 12
ATOM 8803 C C . GLY A 1 18 ? -5.936 6.185 -1.228 1.00 0.00 18 GLY A C 12
ATOM 8804 O O . GLY A 1 18 ? -5.784 7.313 -1.702 1.00 0.00 18 GLY A O 12
ATOM 8808 N N . LEU A 1 19 ? -5.529 5.104 -1.920 1.00 0.00 19 LEU A N 12
ATOM 8809 C CA . LEU A 1 19 ? -5.043 5.111 -3.313 1.00 0.00 19 LEU A CA 12
ATOM 8810 C C . LEU A 1 19 ? -6.198 4.945 -4.330 1.00 0.00 19 LEU A C 12
ATOM 8811 O O . LEU A 1 19 ? -7.295 5.462 -4.113 1.00 0.00 19 LEU A O 12
ATOM 8827 N N . SER A 1 20 ? -5.958 4.318 -5.480 1.00 0.00 20 SER A N 12
ATOM 8828 C CA . SER A 1 20 ? -6.890 4.168 -6.625 1.00 0.00 20 SER A CA 12
ATOM 8829 C C . SER A 1 20 ? -7.611 2.779 -6.610 1.00 0.00 20 SER A C 12
ATOM 8830 O O . SER A 1 20 ? -8.217 2.407 -5.604 1.00 0.00 20 SER A O 12
ATOM 8838 N N . ILE A 1 21 ? -7.495 1.997 -7.700 1.00 0.00 21 ILE A N 12
ATOM 8839 C CA . ILE A 1 21 ? -7.938 0.577 -7.814 1.00 0.00 21 ILE A CA 12
ATOM 8840 C C . ILE A 1 21 ? -6.851 -0.340 -8.431 1.00 0.00 21 ILE A C 12
ATOM 8841 O O . ILE A 1 21 ? -5.909 -0.666 -7.714 1.00 0.00 21 ILE A O 12
ATOM 8857 N N . GLU A 1 22 ? -6.869 -0.753 -9.714 1.00 0.00 22 GLU A N 12
ATOM 8858 C CA . GLU A 1 22 ? -5.853 -1.675 -10.311 1.00 0.00 22 GLU A CA 12
ATOM 8859 C C . GLU A 1 22 ? -4.476 -1.023 -10.427 1.00 0.00 22 GLU A C 12
ATOM 8860 O O . GLU A 1 22 ? -3.443 -1.642 -10.187 1.00 0.00 22 GLU A O 12
ATOM 8872 N N . GLU A 1 23 ? -4.492 0.276 -10.732 1.00 0.00 23 GLU A N 12
ATOM 8873 C CA . GLU A 1 23 ? -3.299 1.142 -10.678 1.00 0.00 23 GLU A CA 12
ATOM 8874 C C . GLU A 1 23 ? -2.708 1.186 -9.269 1.00 0.00 23 GLU A C 12
ATOM 8875 O O . GLU A 1 23 ? -1.493 1.156 -9.114 1.00 0.00 23 GLU A O 12
ATOM 8887 N N . ALA A 1 24 ? -3.559 1.173 -8.238 1.00 0.00 24 ALA A N 12
ATOM 8888 C CA . ALA A 1 24 ? -3.111 1.069 -6.849 1.00 0.00 24 ALA A CA 12
ATOM 8889 C C . ALA A 1 24 ? -2.388 -0.251 -6.585 1.00 0.00 24 ALA A C 12
ATOM 8890 O O . ALA A 1 24 ? -1.333 -0.225 -5.968 1.00 0.00 24 ALA A O 12
ATOM 8897 N N . THR A 1 25 ? -2.905 -1.383 -7.069 1.00 0.00 25 THR A N 12
ATOM 8898 C CA . THR A 1 25 ? -2.288 -2.697 -6.821 1.00 0.00 25 THR A CA 12
ATOM 8899 C C . THR A 1 25 ? -0.874 -2.800 -7.415 1.00 0.00 25 THR A C 12
ATOM 8900 O O . THR A 1 25 ? 0.088 -3.142 -6.721 1.00 0.00 25 THR A O 12
ATOM 8911 N N . GLU A 1 26 ? -0.697 -2.404 -8.680 1.00 0.00 26 GLU A N 12
ATOM 8912 C CA . GLU A 1 26 ? 0.615 -2.339 -9.352 1.00 0.00 26 GLU A CA 12
ATOM 8913 C C . GLU A 1 26 ? 1.563 -1.332 -8.709 1.00 0.00 26 GLU A C 12
ATOM 8914 O O . GLU A 1 26 ? 2.743 -1.633 -8.528 1.00 0.00 26 GLU A O 12
ATOM 8926 N N . PHE A 1 27 ? 1.046 -0.167 -8.304 1.00 0.00 27 PHE A N 12
ATOM 8927 C CA . PHE A 1 27 ? 1.834 0.840 -7.589 1.00 0.00 27 PHE A CA 12
ATOM 8928 C C . PHE A 1 27 ? 2.375 0.291 -6.272 1.00 0.00 27 PHE A C 12
ATOM 8929 O O . PHE A 1 27 ? 3.567 0.391 -6.028 1.00 0.00 27 PHE A O 12
ATOM 8946 N N . TYR A 1 28 ? 1.512 -0.337 -5.471 1.00 0.00 28 TYR A N 12
ATOM 8947 C CA . TYR A 1 28 ? 1.829 -0.960 -4.186 1.00 0.00 28 TYR A CA 12
ATOM 8948 C C . TYR A 1 28 ? 3.008 -1.930 -4.292 1.00 0.00 28 TYR A C 12
ATOM 8949 O O . TYR A 1 28 ? 3.973 -1.770 -3.549 1.00 0.00 28 TYR A O 12
ATOM 8967 N N . GLU A 1 29 ? 2.953 -2.887 -5.233 1.00 0.00 29 GLU A N 12
ATOM 8968 C CA . GLU A 1 29 ? 3.965 -3.950 -5.389 1.00 0.00 29 GLU A CA 12
ATOM 8969 C C . GLU A 1 29 ? 5.330 -3.443 -5.851 1.00 0.00 29 GLU A C 12
ATOM 8970 O O . GLU A 1 29 ? 6.354 -3.899 -5.340 1.00 0.00 29 GLU A O 12
ATOM 8982 N N . ASN A 1 30 ? 5.372 -2.492 -6.789 1.00 0.00 30 ASN A N 12
ATOM 8983 C CA . ASN A 1 30 ? 6.606 -1.775 -7.132 1.00 0.00 30 ASN A CA 12
ATOM 8984 C C . ASN A 1 30 ? 7.135 -1.023 -5.876 1.00 0.00 30 ASN A C 12
ATOM 8985 O O . ASN A 1 30 ? 8.261 -1.244 -5.425 1.00 0.00 30 ASN A O 12
ATOM 8996 N N . ASP A 1 31 ? 6.259 -0.110 -5.431 1.00 0.00 31 ASP A N 12
ATOM 8997 C CA . ASP A 1 31 ? 6.589 0.894 -4.402 1.00 0.00 31 ASP A CA 12
ATOM 8998 C C . ASP A 1 31 ? 7.294 0.164 -3.244 1.00 0.00 31 ASP A C 12
ATOM 8999 O O . ASP A 1 31 ? 8.438 0.524 -2.974 1.00 0.00 31 ASP A O 12
ATOM 9008 N N . VAL A 1 32 ? 6.688 -0.900 -2.665 1.00 0.00 32 VAL A N 12
ATOM 9009 C CA . VAL A 1 32 ? 7.290 -1.868 -1.689 1.00 0.00 32 VAL A CA 12
ATOM 9010 C C . VAL A 1 32 ? 6.264 -2.944 -1.161 1.00 0.00 32 VAL A C 12
ATOM 9011 O O . VAL A 1 32 ? 5.491 -3.496 -1.933 1.00 0.00 32 VAL A O 12
ATOM 9024 N N . THR A 1 33 ? 6.252 -3.274 0.146 1.00 0.00 33 THR A N 12
ATOM 9025 C CA . THR A 1 33 ? 5.281 -4.126 0.852 1.00 0.00 33 THR A CA 12
ATOM 9026 C C . THR A 1 33 ? 4.040 -3.344 1.301 1.00 0.00 33 THR A C 12
ATOM 9027 O O . THR A 1 33 ? 2.954 -3.696 0.869 1.00 0.00 33 THR A O 12
ATOM 9038 N N . TYR A 1 34 ? 4.064 -2.231 2.054 1.00 0.00 34 TYR A N 12
ATOM 9039 C CA . TYR A 1 34 ? 2.848 -1.484 2.501 1.00 0.00 34 TYR A CA 12
ATOM 9040 C C . TYR A 1 34 ? 3.315 -0.350 3.486 1.00 0.00 34 TYR A C 12
ATOM 9041 O O . TYR A 1 34 ? 2.966 0.810 3.335 1.00 0.00 34 TYR A O 12
ATOM 9059 N N . GLU A 1 35 ? 4.190 -0.748 4.438 1.00 0.00 35 GLU A N 12
ATOM 9060 C CA . GLU A 1 35 ? 4.847 0.074 5.483 1.00 0.00 35 GLU A CA 12
ATOM 9061 C C . GLU A 1 35 ? 5.890 1.073 4.976 1.00 0.00 35 GLU A C 12
ATOM 9062 O O . GLU A 1 35 ? 5.923 2.198 5.469 1.00 0.00 35 GLU A O 12
ATOM 9074 N N . ARG A 1 36 ? 6.709 0.730 3.974 1.00 0.00 36 ARG A N 12
ATOM 9075 C CA . ARG A 1 36 ? 7.696 1.672 3.406 1.00 0.00 36 ARG A CA 12
ATOM 9076 C C . ARG A 1 36 ? 6.992 2.770 2.579 1.00 0.00 36 ARG A C 12
ATOM 9077 O O . ARG A 1 36 ? 7.207 3.956 2.825 1.00 0.00 36 ARG A O 12
ATOM 9098 N N . TYR A 1 37 ? 6.082 2.412 1.658 1.00 0.00 37 TYR A N 12
ATOM 9099 C CA . TYR A 1 37 ? 5.293 3.394 0.895 1.00 0.00 37 TYR A CA 12
ATOM 9100 C C . TYR A 1 37 ? 4.383 4.213 1.819 1.00 0.00 37 TYR A C 12
ATOM 9101 O O . TYR A 1 37 ? 4.324 5.426 1.673 1.00 0.00 37 TYR A O 12
ATOM 9119 N N . LEU A 1 38 ? 3.717 3.551 2.772 1.00 0.00 38 LEU A N 12
ATOM 9120 C CA . LEU A 1 38 ? 2.911 4.250 3.791 1.00 0.00 38 LEU A CA 12
ATOM 9121 C C . LEU A 1 38 ? 3.739 5.389 4.412 1.00 0.00 38 LEU A C 12
ATOM 9122 O O . LEU A 1 38 ? 3.211 6.472 4.600 1.00 0.00 38 LEU A O 12
ATOM 9138 N N . GLU A 1 39 ? 5.036 5.170 4.664 1.00 0.00 39 GLU A N 12
ATOM 9139 C CA . GLU A 1 39 ? 5.934 6.218 5.187 1.00 0.00 39 GLU A CA 12
ATOM 9140 C C . GLU A 1 39 ? 6.226 7.322 4.169 1.00 0.00 39 GLU A C 12
ATOM 9141 O O . GLU A 1 39 ? 6.169 8.503 4.514 1.00 0.00 39 GLU A O 12
ATOM 9153 N N . ILE A 1 40 ? 6.475 6.994 2.898 1.00 0.00 40 ILE A N 12
ATOM 9154 C CA . ILE A 1 40 ? 6.784 7.959 1.831 1.00 0.00 40 ILE A CA 12
ATOM 9155 C C . ILE A 1 40 ? 5.548 8.807 1.442 1.00 0.00 40 ILE A C 12
ATOM 9156 O O . ILE A 1 40 ? 5.583 10.028 1.542 1.00 0.00 40 ILE A O 12
ATOM 9172 N N . LEU A 1 41 ? 4.429 8.189 1.056 1.00 0.00 41 LEU A N 12
ATOM 9173 C CA . LEU A 1 41 ? 3.155 8.831 0.686 1.00 0.00 41 LEU A CA 12
ATOM 9174 C C . LEU A 1 41 ? 2.581 9.695 1.842 1.00 0.00 41 LEU A C 12
ATOM 9175 O O . LEU A 1 41 ? 2.165 10.829 1.632 1.00 0.00 41 LEU A O 12
ATOM 9191 N N . LYS A 1 42 ? 2.630 9.152 3.059 1.00 0.00 42 LYS A N 12
ATOM 9192 C CA . LYS A 1 42 ? 2.282 9.889 4.300 1.00 0.00 42 LYS A CA 12
ATOM 9193 C C . LYS A 1 42 ? 3.141 11.172 4.478 1.00 0.00 42 LYS A C 12
ATOM 9194 O O . LYS A 1 42 ? 2.652 12.181 4.996 1.00 0.00 42 LYS A O 12
ATOM 9213 N N . SER A 1 43 ? 4.399 11.165 4.019 1.00 0.00 43 SER A N 12
ATOM 9214 C CA . SER A 1 43 ? 5.261 12.363 3.984 1.00 0.00 43 SER A CA 12
ATOM 9215 C C . SER A 1 43 ? 4.929 13.329 2.815 1.00 0.00 43 SER A C 12
ATOM 9216 O O . SER A 1 43 ? 4.962 14.555 2.969 1.00 0.00 43 SER A O 12
ATOM 9224 N N . LYS A 1 44 ? 4.561 12.773 1.655 1.00 0.00 44 LYS A N 12
ATOM 9225 C CA . LYS A 1 44 ? 3.984 13.474 0.494 1.00 0.00 44 LYS A CA 12
ATOM 9226 C C . LYS A 1 44 ? 2.512 13.911 0.756 1.00 0.00 44 LYS A C 12
ATOM 9227 O O . LYS A 1 44 ? 2.014 13.864 1.886 1.00 0.00 44 LYS A O 12
ATOM 9246 N N . GLN A 1 45 ? 1.799 14.368 -0.283 1.00 0.00 45 GLN A N 12
ATOM 9247 C CA . GLN A 1 45 ? 0.377 14.753 -0.223 1.00 0.00 45 GLN A CA 12
ATOM 9248 C C . GLN A 1 45 ? -0.352 14.425 -1.540 1.00 0.00 45 GLN A C 12
ATOM 9249 O O . GLN A 1 45 ? 0.223 14.554 -2.624 1.00 0.00 45 GLN A O 12
ATOM 9263 N N . LYS A 1 46 ? -1.614 13.991 -1.457 1.00 0.00 46 LYS A N 12
ATOM 9264 C CA . LYS A 1 46 ? -2.443 13.634 -2.620 1.00 0.00 46 LYS A CA 12
ATOM 9265 C C . LYS A 1 46 ? -2.901 14.897 -3.394 1.00 0.00 46 LYS A C 12
ATOM 9266 O O . LYS A 1 46 ? -3.846 15.583 -2.986 1.00 0.00 46 LYS A O 12
ATOM 9285 N N . GLU A 1 47 ? -2.177 15.223 -4.474 1.00 0.00 47 GLU A N 12
ATOM 9286 C CA . GLU A 1 47 ? -2.357 16.395 -5.366 1.00 0.00 47 GLU A CA 12
ATOM 9287 C C . GLU A 1 47 ? -3.769 16.491 -5.960 1.00 0.00 47 GLU A C 12
ATOM 9288 O O . GLU A 1 47 ? -4.379 17.576 -5.855 1.00 0.00 47 GLU A O 12
ATOM 9301 N N . ALA A 1 1 ? 5.934 -9.471 -6.933 0.01 0.01 1 ALA A N 13
ATOM 9302 C CA . ALA A 1 1 ? 4.807 -10.433 -6.932 1.00 0.00 1 ALA A CA 13
ATOM 9303 C C . ALA A 1 1 ? 5.108 -11.627 -6.028 1.00 0.00 1 ALA A C 13
ATOM 9304 O O . ALA A 1 1 ? 6.112 -12.315 -6.214 1.00 0.00 1 ALA A O 13
ATOM 9313 N N . LEU A 1 2 ? 4.244 -11.860 -5.037 1.00 0.00 2 LEU A N 13
ATOM 9314 C CA . LEU A 1 2 ? 4.322 -12.959 -4.061 1.00 0.00 2 LEU A CA 13
ATOM 9315 C C . LEU A 1 2 ? 2.910 -13.423 -3.649 1.00 0.00 2 LEU A C 13
ATOM 9316 O O . LEU A 1 2 ? 2.302 -12.826 -2.761 1.00 0.00 2 LEU A O 13
ATOM 9332 N N . VAL A 1 3 ? 2.410 -14.490 -4.292 1.00 0.00 3 VAL A N 13
ATOM 9333 C CA . VAL A 1 3 ? 1.077 -15.123 -4.090 1.00 0.00 3 VAL A CA 13
ATOM 9334 C C . VAL A 1 3 ? -0.110 -14.188 -4.422 1.00 0.00 3 VAL A C 13
ATOM 9335 O O . VAL A 1 3 ? -0.035 -12.973 -4.246 1.00 0.00 3 VAL A O 13
ATOM 9348 N N . ASP A 1 4 ? -1.240 -14.730 -4.901 1.00 0.00 4 ASP A N 13
ATOM 9349 C CA . ASP A 1 4 ? -2.451 -13.929 -5.189 1.00 0.00 4 ASP A CA 13
ATOM 9350 C C . ASP A 1 4 ? -3.205 -13.493 -3.920 1.00 0.00 4 ASP A C 13
ATOM 9351 O O . ASP A 1 4 ? -3.547 -12.322 -3.784 1.00 0.00 4 ASP A O 13
ATOM 9360 N N . GLU A 1 5 ? -3.401 -14.407 -2.960 1.00 0.00 5 GLU A N 13
ATOM 9361 C CA . GLU A 1 5 ? -4.035 -14.145 -1.639 1.00 0.00 5 GLU A CA 13
ATOM 9362 C C . GLU A 1 5 ? -3.326 -13.069 -0.816 1.00 0.00 5 GLU A C 13
ATOM 9363 O O . GLU A 1 5 ? -3.981 -12.159 -0.309 1.00 0.00 5 GLU A O 13
ATOM 9375 N N . VAL A 1 6 ? -1.996 -13.141 -0.717 1.00 0.00 6 VAL A N 13
ATOM 9376 C CA . VAL A 1 6 ? -1.173 -12.108 -0.052 1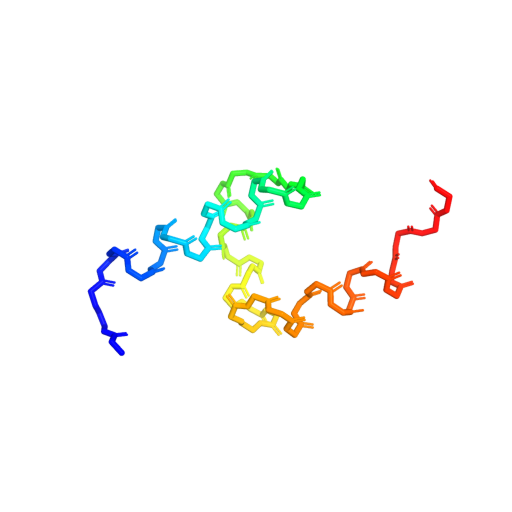.00 0.00 6 VAL A CA 13
ATOM 9377 C C . VAL A 1 6 ? -1.331 -10.754 -0.746 1.00 0.00 6 VAL A C 13
ATOM 9378 O O . VAL A 1 6 ? -1.586 -9.759 -0.067 1.00 0.00 6 VAL A O 13
ATOM 9391 N N . LYS A 1 7 ? -1.247 -10.716 -2.084 1.00 0.00 7 LYS A N 13
ATOM 9392 C CA . LYS A 1 7 ? -1.486 -9.489 -2.847 1.00 0.00 7 LYS A CA 13
ATOM 9393 C C . LYS A 1 7 ? -2.861 -8.884 -2.516 1.00 0.00 7 LYS A C 13
ATOM 9394 O O . LYS A 1 7 ? -2.904 -7.731 -2.109 1.00 0.00 7 LYS A O 13
ATOM 9413 N N . ASP A 1 8 ? -3.965 -9.639 -2.594 1.00 0.00 8 ASP A N 13
ATOM 9414 C CA . ASP A 1 8 ? -5.330 -9.159 -2.286 1.00 0.00 8 ASP A CA 13
ATOM 9415 C C . ASP A 1 8 ? -5.483 -8.572 -0.870 1.00 0.00 8 ASP A C 13
ATOM 9416 O O . ASP A 1 8 ? -6.065 -7.501 -0.705 1.00 0.00 8 ASP A O 13
ATOM 9425 N N . MET A 1 9 ? -4.936 -9.234 0.151 1.00 0.00 9 MET A N 13
ATOM 9426 C CA . MET A 1 9 ? -4.962 -8.739 1.542 1.00 0.00 9 MET A CA 13
ATOM 9427 C C . MET A 1 9 ? -4.196 -7.416 1.739 1.00 0.00 9 MET A C 13
ATOM 9428 O O . MET A 1 9 ? -4.695 -6.479 2.369 1.00 0.00 9 MET A O 13
ATOM 9442 N N . GLU A 1 10 ? -3.006 -7.322 1.143 1.00 0.00 10 GLU A N 13
ATOM 9443 C CA . GLU A 1 10 ? -2.206 -6.081 1.123 1.00 0.00 10 GLU A CA 13
ATOM 9444 C C . GLU A 1 10 ? -2.888 -4.971 0.318 1.00 0.00 10 GLU A C 13
ATOM 9445 O O . GLU A 1 10 ? -2.944 -3.835 0.770 1.00 0.00 10 GLU A O 13
ATOM 9457 N N . ILE A 1 11 ? -3.511 -5.289 -0.813 1.00 0.00 11 ILE A N 13
ATOM 9458 C CA . ILE A 1 11 ? -4.294 -4.355 -1.637 1.00 0.00 11 ILE A CA 13
ATOM 9459 C C . ILE A 1 11 ? -5.478 -3.760 -0.844 1.00 0.00 11 ILE A C 13
ATOM 9460 O O . ILE A 1 11 ? -5.746 -2.561 -0.924 1.00 0.00 11 ILE A O 13
ATOM 9476 N N . ALA A 1 12 ? -6.174 -4.567 -0.038 1.00 0.00 12 ALA A N 13
ATOM 9477 C CA . ALA A 1 12 ? -7.229 -4.078 0.855 1.00 0.00 12 ALA A CA 13
ATOM 9478 C C . ALA A 1 12 ? -6.694 -3.049 1.877 1.00 0.00 12 ALA A C 13
ATOM 9479 O O . ALA A 1 12 ? -7.349 -2.047 2.176 1.00 0.00 12 ALA A O 13
ATOM 9486 N N . ARG A 1 13 ? -5.461 -3.248 2.351 1.00 0.00 13 ARG A N 13
ATOM 9487 C CA . ARG A 1 13 ? -4.713 -2.281 3.153 1.00 0.00 13 ARG A CA 13
ATOM 9488 C C . ARG A 1 13 ? -4.493 -0.933 2.418 1.00 0.00 13 ARG A C 13
ATOM 9489 O O . ARG A 1 13 ? -4.765 0.119 2.996 1.00 0.00 13 ARG A O 13
ATOM 9510 N N . LEU A 1 14 ? -4.109 -0.934 1.133 1.00 0.00 14 LEU A N 13
ATOM 9511 C CA . LEU A 1 14 ? -3.980 0.284 0.305 1.00 0.00 14 LEU A CA 13
ATOM 9512 C C . LEU A 1 14 ? -5.300 1.061 0.169 1.00 0.00 14 LEU A C 13
ATOM 9513 O O . LEU A 1 14 ? -5.310 2.291 0.228 1.00 0.00 14 LEU A O 13
ATOM 9529 N N . MET A 1 15 ? -6.421 0.351 0.025 1.00 0.00 15 MET A N 13
ATOM 9530 C CA . MET A 1 15 ? -7.764 0.944 -0.021 1.00 0.00 15 MET A CA 13
ATOM 9531 C C . MET A 1 15 ? -8.104 1.716 1.271 1.00 0.00 15 MET A C 13
ATOM 9532 O O . MET A 1 15 ? -8.728 2.777 1.212 1.00 0.00 15 MET A O 13
ATOM 9546 N N . SER A 1 16 ? -7.616 1.247 2.428 1.00 0.00 16 SER A N 13
ATOM 9547 C CA . SER A 1 16 ? -7.738 1.961 3.706 1.00 0.00 16 SER A CA 13
ATOM 9548 C C . SER A 1 16 ? -7.024 3.332 3.701 1.00 0.00 16 SER A C 13
ATOM 9549 O O . SER A 1 16 ? -7.603 4.324 4.153 1.00 0.00 16 SER A O 13
ATOM 9557 N N . LEU A 1 17 ? -5.807 3.442 3.142 1.00 0.00 17 LEU A N 13
ATOM 9558 C CA . LEU A 1 17 ? -5.079 4.715 2.991 1.00 0.00 17 LEU A CA 13
ATOM 9559 C C . LEU A 1 17 ? -5.652 5.693 1.924 1.00 0.00 17 LEU A C 13
ATOM 9560 O O . LEU A 1 17 ? -5.156 6.817 1.812 1.00 0.00 17 LEU A O 13
ATOM 9576 N N . GLY A 1 18 ? -6.677 5.317 1.147 1.00 0.00 18 GLY A N 13
ATOM 9577 C CA . GLY A 1 18 ? -7.276 6.185 0.116 1.00 0.00 18 GLY A CA 13
ATOM 9578 C C . GLY A 1 18 ? -6.476 6.225 -1.198 1.00 0.00 18 GLY A C 13
ATOM 9579 O O . GLY A 1 18 ? -5.684 7.141 -1.422 1.00 0.00 18 GLY A O 13
ATOM 9583 N N . LEU A 1 19 ? -6.702 5.225 -2.056 1.00 0.00 19 LEU A N 13
ATOM 9584 C CA . LEU A 1 19 ? -6.038 5.023 -3.352 1.00 0.00 19 LEU A CA 13
ATOM 9585 C C . LEU A 1 19 ? -6.979 4.405 -4.426 1.00 0.00 19 LEU A C 13
ATOM 9586 O O . LEU A 1 19 ? -8.105 4.007 -4.117 1.00 0.00 19 LEU A O 13
ATOM 9602 N N . SER A 1 20 ? -6.524 4.358 -5.688 1.00 0.00 20 SER A N 13
ATOM 9603 C CA . SER A 1 20 ? -7.232 3.776 -6.851 1.00 0.00 20 SER A CA 13
ATOM 9604 C C . SER A 1 20 ? -7.499 2.253 -6.725 1.00 0.00 20 SER A C 13
ATOM 9605 O O . SER A 1 20 ? -7.248 1.661 -5.674 1.00 0.00 20 SER A O 13
ATOM 9613 N N . ILE A 1 21 ? -7.973 1.578 -7.785 1.00 0.00 21 ILE A N 13
ATOM 9614 C CA . ILE A 1 21 ? -8.102 0.104 -7.785 1.00 0.00 21 ILE A CA 13
ATOM 9615 C C . ILE A 1 21 ? -6.867 -0.575 -8.408 1.00 0.00 21 ILE A C 13
ATOM 9616 O O . ILE A 1 21 ? -5.923 -0.874 -7.684 1.00 0.00 21 ILE A O 13
ATOM 9632 N N . GLU A 1 22 ? -6.810 -0.751 -9.738 1.00 0.00 22 GLU A N 13
ATOM 9633 C CA . GLU A 1 22 ? -5.739 -1.543 -10.402 1.00 0.00 22 GLU A CA 13
ATOM 9634 C C . GLU A 1 22 ? -4.402 -0.811 -10.427 1.00 0.00 22 GLU A C 13
ATOM 9635 O O . GLU A 1 22 ? -3.358 -1.424 -10.218 1.00 0.00 22 GLU A O 13
ATOM 9647 N N . GLU A 1 23 ? -4.425 0.516 -10.586 1.00 0.00 23 GLU A N 13
ATOM 9648 C CA . GLU A 1 23 ? -3.217 1.348 -10.429 1.00 0.00 23 GLU A CA 13
ATOM 9649 C C . GLU A 1 23 ? -2.691 1.307 -9.001 1.00 0.00 23 GLU A C 13
ATOM 9650 O O . GLU A 1 23 ? -1.503 1.074 -8.813 1.00 0.00 23 GLU A O 13
ATOM 9662 N N . ALA A 1 24 ? -3.552 1.421 -7.984 1.00 0.00 24 ALA A N 13
ATOM 9663 C CA . ALA A 1 24 ? -3.120 1.251 -6.597 1.00 0.00 24 ALA A CA 13
ATOM 9664 C C . ALA A 1 24 ? -2.507 -0.121 -6.290 1.00 0.00 24 ALA A C 13
ATOM 9665 O O . ALA A 1 24 ? -1.578 -0.167 -5.489 1.00 0.00 24 ALA A O 13
ATOM 9672 N N . THR A 1 25 ? -2.952 -1.235 -6.888 1.00 0.00 25 THR A N 13
ATOM 9673 C CA . THR A 1 25 ? -2.369 -2.556 -6.590 1.00 0.00 25 THR A CA 13
ATOM 9674 C C . THR A 1 25 ? -0.970 -2.724 -7.206 1.00 0.00 25 THR A C 13
ATOM 9675 O O . THR A 1 25 ? -0.062 -3.309 -6.601 1.00 0.00 25 THR A O 13
ATOM 9686 N N . GLU A 1 26 ? -0.755 -2.149 -8.395 1.00 0.00 26 GLU A N 13
ATOM 9687 C CA . GLU A 1 26 ? 0.543 -2.184 -9.084 1.00 0.00 26 GLU A CA 13
ATOM 9688 C C . GLU A 1 26 ? 1.528 -1.214 -8.445 1.00 0.00 26 GLU A C 13
ATOM 9689 O O . GLU A 1 26 ? 2.709 -1.531 -8.362 1.00 0.00 26 GLU A O 13
ATOM 9701 N N . PHE A 1 27 ? 1.031 -0.071 -7.964 1.00 0.00 27 PHE A N 13
ATOM 9702 C CA . PHE A 1 27 ? 1.788 0.950 -7.236 1.00 0.00 27 PHE A CA 13
ATOM 9703 C C . PHE A 1 27 ? 2.220 0.474 -5.844 1.00 0.00 27 PHE A C 13
ATOM 9704 O O . PHE A 1 27 ? 3.346 0.740 -5.434 1.00 0.00 27 PHE A O 13
ATOM 9721 N N . TYR A 1 28 ? 1.354 -0.257 -5.129 1.00 0.00 28 TYR A N 13
ATOM 9722 C CA . TYR A 1 28 ? 1.705 -0.893 -3.861 1.00 0.00 28 TYR A CA 13
ATOM 9723 C C . TYR A 1 28 ? 2.948 -1.769 -4.017 1.00 0.00 28 TYR A C 13
ATOM 9724 O O . TYR A 1 28 ? 3.950 -1.504 -3.352 1.00 0.00 28 TYR A O 13
ATOM 9742 N N . GLU A 1 29 ? 2.926 -2.736 -4.948 1.00 0.00 29 GLU A N 13
ATOM 9743 C CA . GLU A 1 29 ? 4.103 -3.582 -5.230 1.00 0.00 29 GLU A CA 13
ATOM 9744 C C . GLU A 1 29 ? 5.321 -2.814 -5.769 1.00 0.00 29 GLU A C 13
ATOM 9745 O O . GLU A 1 29 ? 6.422 -2.959 -5.239 1.00 0.00 29 GLU A O 13
ATOM 9757 N N . ASN A 1 30 ? 5.140 -1.976 -6.795 1.00 0.00 30 ASN A N 13
ATOM 9758 C CA . ASN A 1 30 ? 6.220 -1.157 -7.390 1.00 0.00 30 ASN A CA 13
ATOM 9759 C C . ASN A 1 30 ? 6.880 -0.128 -6.442 1.00 0.00 30 ASN A C 13
ATOM 9760 O O . ASN A 1 30 ? 7.969 0.372 -6.744 1.00 0.00 30 ASN A O 13
ATOM 9771 N N . ASP A 1 31 ? 6.244 0.166 -5.306 1.00 0.00 31 ASP A N 13
ATOM 9772 C CA . ASP A 1 31 ? 6.874 0.936 -4.231 1.00 0.00 31 ASP A CA 13
ATOM 9773 C C . ASP A 1 31 ? 7.573 -0.067 -3.313 1.00 0.00 31 ASP A C 13
ATOM 9774 O O . ASP A 1 31 ? 8.803 -0.068 -3.215 1.00 0.00 31 ASP A O 13
ATOM 9783 N N . VAL A 1 32 ? 6.769 -0.930 -2.705 1.00 0.00 32 VAL A N 13
ATOM 9784 C CA . VAL A 1 32 ? 7.187 -1.881 -1.643 1.00 0.00 32 VAL A CA 13
ATOM 9785 C C . VAL A 1 32 ? 6.093 -2.897 -1.219 1.00 0.00 32 VAL A C 13
ATOM 9786 O O . VAL A 1 32 ? 5.557 -3.629 -2.048 1.00 0.00 32 VAL A O 13
ATOM 9799 N N . THR A 1 33 ? 5.793 -2.990 0.081 1.00 0.00 33 THR A N 13
ATOM 9800 C CA . THR A 1 33 ? 4.962 -4.006 0.722 1.00 0.00 33 THR A CA 13
ATOM 9801 C C . THR A 1 33 ? 3.754 -3.498 1.505 1.00 0.00 33 THR A C 13
ATOM 9802 O O . THR A 1 33 ? 2.786 -4.243 1.621 1.00 0.00 33 THR A O 13
ATOM 9813 N N . TYR A 1 34 ? 3.779 -2.298 2.099 1.00 0.00 34 TYR A N 13
ATOM 9814 C CA . TYR A 1 34 ? 2.746 -1.629 2.910 1.00 0.00 34 TYR A CA 13
ATOM 9815 C C . TYR A 1 34 ? 3.394 -0.470 3.710 1.00 0.00 34 TYR A C 13
ATOM 9816 O O . TYR A 1 34 ? 3.377 0.678 3.276 1.00 0.00 34 TYR A O 13
ATOM 9834 N N . GLU A 1 35 ? 4.051 -0.776 4.836 1.00 0.00 35 GLU A N 13
ATOM 9835 C CA . GLU A 1 35 ? 4.519 0.252 5.800 1.00 0.00 35 GLU A CA 13
ATOM 9836 C C . GLU A 1 35 ? 5.570 1.203 5.230 1.00 0.00 35 GLU A C 13
ATOM 9837 O O . GLU A 1 35 ? 5.556 2.392 5.535 1.00 0.00 35 GLU A O 13
ATOM 9849 N N . ARG A 1 36 ? 6.436 0.703 4.347 1.00 0.00 36 ARG A N 13
ATOM 9850 C CA . ARG A 1 36 ? 7.403 1.537 3.622 1.00 0.00 36 ARG A CA 13
ATOM 9851 C C . ARG A 1 36 ? 6.727 2.565 2.688 1.00 0.00 36 ARG A C 13
ATOM 9852 O O . ARG A 1 36 ? 7.113 3.731 2.713 1.00 0.00 36 ARG A O 13
ATOM 9873 N N . TYR A 1 37 ? 5.724 2.188 1.872 1.00 0.00 37 TYR A N 13
ATOM 9874 C CA . TYR A 1 37 ? 5.095 3.146 0.952 1.00 0.00 37 TYR A CA 13
ATOM 9875 C C . TYR A 1 37 ? 4.260 4.136 1.756 1.00 0.00 37 TYR A C 13
ATOM 9876 O O . TYR A 1 37 ? 4.288 5.320 1.458 1.00 0.00 37 TYR A O 13
ATOM 9894 N N . LEU A 1 38 ? 3.577 3.673 2.807 1.00 0.00 38 LEU A N 13
ATOM 9895 C CA . LEU A 1 38 ? 2.863 4.524 3.751 1.00 0.00 38 LEU A CA 13
ATOM 9896 C C . LEU A 1 38 ? 3.775 5.639 4.288 1.00 0.00 38 LEU A C 13
ATOM 9897 O O . LEU A 1 38 ? 3.355 6.789 4.322 1.00 0.00 38 LEU A O 13
ATOM 9913 N N . GLU A 1 39 ? 5.017 5.312 4.663 1.00 0.00 39 GLU A N 13
ATOM 9914 C CA . GLU A 1 39 ? 6.001 6.299 5.163 1.00 0.00 39 GLU A CA 13
ATOM 9915 C C . GLU A 1 39 ? 6.425 7.320 4.099 1.00 0.00 39 GLU A C 13
ATOM 9916 O O . GLU A 1 39 ? 6.441 8.520 4.364 1.00 0.00 39 GLU A O 13
ATOM 9928 N N . ILE A 1 40 ? 6.724 6.855 2.884 1.00 0.00 40 ILE A N 13
ATOM 9929 C CA . ILE A 1 40 ? 7.161 7.691 1.745 1.00 0.00 40 ILE A CA 13
ATOM 9930 C C . ILE A 1 40 ? 6.025 8.634 1.280 1.00 0.00 40 ILE A C 13
ATOM 9931 O O . ILE A 1 40 ? 6.222 9.843 1.138 1.00 0.00 40 ILE A O 13
ATOM 9947 N N . LEU A 1 41 ? 4.814 8.105 1.092 1.00 0.00 41 LEU A N 13
ATOM 9948 C CA . LEU A 1 41 ? 3.603 8.825 0.690 1.00 0.00 41 LEU A CA 13
ATOM 9949 C C . LEU A 1 41 ? 3.082 9.763 1.803 1.00 0.00 41 LEU A C 13
ATOM 9950 O O . LEU A 1 41 ? 2.641 10.863 1.496 1.00 0.00 41 LEU A O 13
ATOM 9966 N N . LYS A 1 42 ? 3.171 9.399 3.089 1.00 0.00 42 LYS A N 13
ATOM 9967 C CA . LYS A 1 42 ? 2.899 10.335 4.202 1.00 0.00 42 LYS A CA 13
ATOM 9968 C C . LYS A 1 42 ? 3.881 11.524 4.232 1.00 0.00 42 LYS A C 13
ATOM 9969 O O . LYS A 1 42 ? 3.494 12.644 4.577 1.00 0.00 42 LYS A O 13
ATOM 9988 N N . SER A 1 43 ? 5.136 11.278 3.854 1.00 0.00 43 SER A N 13
ATOM 9989 C CA . SER A 1 43 ? 6.118 12.347 3.641 1.00 0.00 43 SER A CA 13
ATOM 9990 C C . SER A 1 43 ? 5.617 13.317 2.545 1.00 0.00 43 SER A C 13
ATOM 9991 O O . SER A 1 43 ? 5.539 14.529 2.768 1.00 0.00 43 SER A O 13
ATOM 9999 N N . LYS A 1 44 ? 5.192 12.750 1.400 1.00 0.00 44 LYS A N 13
ATOM 10000 C CA . LYS A 1 44 ? 4.756 13.505 0.207 1.00 0.00 44 LYS A CA 13
ATOM 10001 C C . LYS A 1 44 ? 5.906 14.369 -0.370 1.00 0.00 44 LYS A C 13
ATOM 10002 O O . LYS A 1 44 ? 7.030 14.349 0.140 1.00 0.00 44 LYS A O 13
ATOM 10021 N N . GLN A 1 45 ? 5.659 15.113 -1.459 1.00 0.00 45 GLN A N 13
ATOM 10022 C CA . GLN A 1 45 ? 6.635 16.049 -2.065 1.00 0.00 45 GLN A CA 13
ATOM 10023 C C . GLN A 1 45 ? 7.992 15.409 -2.467 1.00 0.00 45 GLN A C 13
ATOM 10024 O O . GLN A 1 45 ? 9.002 16.100 -2.618 1.00 0.00 45 GLN A O 13
ATOM 10038 N N . LYS A 1 46 ? 8.014 14.084 -2.655 1.00 0.00 46 LYS A N 13
ATOM 10039 C CA . LYS A 1 46 ? 9.177 13.193 -2.820 1.00 0.00 46 LYS A CA 13
ATOM 10040 C C . LYS A 1 46 ? 10.061 13.051 -1.554 1.00 0.00 46 LYS A C 13
ATOM 10041 O O . LYS A 1 46 ? 10.312 11.928 -1.104 1.00 0.00 46 LYS A O 13
ATOM 10060 N N . GLU A 1 47 ? 10.524 14.171 -0.981 1.00 0.00 47 GLU A N 13
ATOM 10061 C CA . GLU A 1 47 ? 11.423 14.276 0.189 1.00 0.00 47 GLU A CA 13
ATOM 10062 C C . GLU A 1 47 ? 11.400 15.702 0.751 1.00 0.00 47 GLU A C 13
ATOM 10063 O O . GLU A 1 47 ? 11.722 16.648 -0.001 1.00 0.00 47 GLU A O 13
ATOM 10076 N N . ALA A 1 1 ? 3.862 -16.616 3.107 0.01 0.01 1 ALA A N 14
ATOM 10077 C CA . ALA A 1 1 ? 3.271 -17.351 1.956 1.00 0.00 1 ALA A CA 14
ATOM 10078 C C . ALA A 1 1 ? 3.511 -16.611 0.629 1.00 0.00 1 ALA A C 14
ATOM 10079 O O . ALA A 1 1 ? 4.257 -17.104 -0.214 1.00 0.00 1 ALA A O 14
ATOM 10088 N N . LEU A 1 2 ? 2.914 -15.420 0.463 1.00 0.00 2 LEU A N 14
ATOM 10089 C CA . LEU A 1 2 ? 2.955 -14.550 -0.728 1.00 0.00 2 LEU A CA 14
ATOM 10090 C C . LEU A 1 2 ? 2.409 -15.200 -2.027 1.00 0.00 2 LEU A C 14
ATOM 10091 O O . LEU A 1 2 ? 3.083 -15.964 -2.720 1.00 0.00 2 LEU A O 14
ATOM 10107 N N . VAL A 1 3 ? 1.142 -14.892 -2.326 1.00 0.00 3 VAL A N 14
ATOM 10108 C CA . VAL A 1 3 ? 0.313 -15.430 -3.429 1.00 0.00 3 VAL A CA 14
ATOM 10109 C C . VAL A 1 3 ? -0.923 -14.522 -3.664 1.00 0.00 3 VAL A C 14
ATOM 10110 O O . VAL A 1 3 ? -0.930 -13.382 -3.202 1.00 0.00 3 VAL A O 14
ATOM 10123 N N . ASP A 1 4 ? -1.980 -14.993 -4.340 1.00 0.00 4 ASP A N 14
ATOM 10124 C CA . ASP A 1 4 ? -3.258 -14.298 -4.597 1.00 0.00 4 ASP A CA 14
ATOM 10125 C C . ASP A 1 4 ? -3.927 -13.690 -3.349 1.00 0.00 4 ASP A C 14
ATOM 10126 O O . ASP A 1 4 ? -4.260 -12.507 -3.356 1.00 0.00 4 ASP A O 14
ATOM 10135 N N . GLU A 1 5 ? -4.063 -14.461 -2.258 1.00 0.00 5 GLU A N 14
ATOM 10136 C CA . GLU A 1 5 ? -4.606 -13.977 -0.961 1.00 0.00 5 GLU A CA 14
ATOM 10137 C C . GLU A 1 5 ? -3.789 -12.848 -0.334 1.00 0.00 5 GLU A C 14
ATOM 10138 O O . GLU A 1 5 ? -4.362 -11.913 0.221 1.00 0.00 5 GLU A O 14
ATOM 10150 N N . VAL A 1 6 ? -2.461 -12.912 -0.448 1.00 0.00 6 VAL A N 14
ATOM 10151 C CA . VAL A 1 6 ? -1.553 -11.863 0.045 1.00 0.00 6 VAL A CA 14
ATOM 10152 C C . VAL A 1 6 ? -1.657 -10.617 -0.815 1.00 0.00 6 VAL A C 14
ATOM 10153 O O . VAL A 1 6 ? -1.746 -9.529 -0.265 1.00 0.00 6 VAL A O 14
ATOM 10166 N N . LYS A 1 7 ? -1.702 -10.755 -2.142 1.00 0.00 7 LYS A N 14
ATOM 10167 C CA . LYS A 1 7 ? -1.977 -9.636 -3.036 1.00 0.00 7 LYS A CA 14
ATOM 10168 C C . LYS A 1 7 ? -3.293 -8.955 -2.647 1.00 0.00 7 LYS A C 14
ATOM 10169 O O . LYS A 1 7 ? -3.260 -7.779 -2.322 1.00 0.00 7 LYS A O 14
ATOM 10188 N N . ASP A 1 8 ? -4.423 -9.664 -2.547 1.00 0.00 8 ASP A N 14
ATOM 10189 C CA . ASP A 1 8 ? -5.708 -9.088 -2.114 1.00 0.00 8 ASP A CA 14
ATOM 10190 C C . ASP A 1 8 ? -5.643 -8.372 -0.751 1.00 0.00 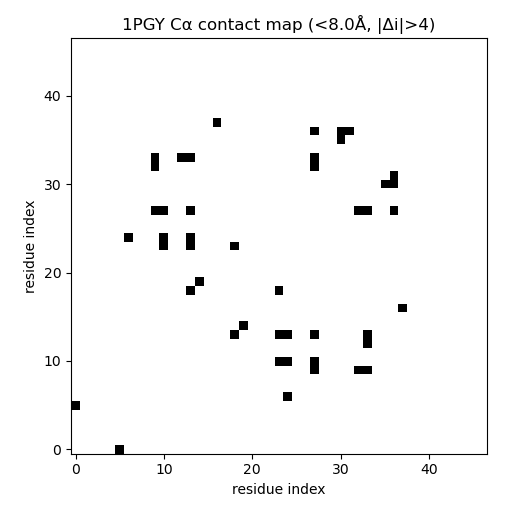8 ASP A C 14
ATOM 10191 O O . ASP A 1 8 ? -6.050 -7.223 -0.662 1.00 0.00 8 ASP A O 14
ATOM 10200 N N . MET A 1 9 ? -5.092 -8.999 0.290 1.00 0.00 9 MET A N 14
ATOM 10201 C CA . MET A 1 9 ? -4.917 -8.397 1.633 1.00 0.00 9 MET A CA 14
ATOM 10202 C C . MET A 1 9 ? -3.993 -7.153 1.677 1.00 0.00 9 MET A C 14
ATOM 10203 O O . MET A 1 9 ? -4.282 -6.159 2.345 1.00 0.00 9 MET A O 14
ATOM 10217 N N . GLU A 1 10 ? -2.877 -7.246 0.960 1.00 0.00 10 GLU A N 14
ATOM 10218 C CA . GLU A 1 10 ? -1.899 -6.149 0.764 1.00 0.00 10 GLU A CA 14
ATOM 10219 C C . GLU A 1 10 ? -2.515 -4.990 -0.026 1.00 0.00 10 GLU A C 14
ATOM 10220 O O . GLU A 1 10 ? -2.317 -3.831 0.330 1.00 0.00 10 GLU A O 14
ATOM 10232 N N . ILE A 1 11 ? -3.351 -5.298 -1.021 1.00 0.00 11 ILE A N 14
ATOM 10233 C CA . ILE A 1 11 ? -4.111 -4.338 -1.833 1.00 0.00 11 ILE A CA 14
ATOM 10234 C C . ILE A 1 11 ? -5.234 -3.663 -1.006 1.00 0.00 11 ILE A C 14
ATOM 10235 O O . ILE A 1 11 ? -5.422 -2.448 -1.047 1.00 0.00 11 ILE A O 14
ATOM 10251 N N . ALA A 1 12 ? -5.981 -4.417 -0.201 1.00 0.00 12 ALA A N 14
ATOM 10252 C CA . ALA A 1 12 ? -7.014 -3.894 0.698 1.00 0.00 12 ALA A CA 14
ATOM 10253 C C . ALA A 1 12 ? -6.456 -2.901 1.737 1.00 0.00 12 ALA A C 14
ATOM 10254 O O . ALA A 1 12 ? -7.046 -1.855 2.021 1.00 0.00 12 ALA A O 14
ATOM 10261 N N . ARG A 1 13 ? -5.259 -3.191 2.245 1.00 0.00 13 ARG A N 14
ATOM 10262 C CA . ARG A 1 13 ? -4.459 -2.280 3.063 1.00 0.00 13 ARG A CA 14
ATOM 10263 C C . ARG A 1 13 ? -4.210 -0.930 2.360 1.00 0.00 13 ARG A C 14
ATOM 10264 O O . ARG A 1 13 ? -4.286 0.128 2.987 1.00 0.00 13 ARG A O 14
ATOM 10285 N N . LEU A 1 14 ? -3.998 -0.947 1.042 1.00 0.00 14 LEU A N 14
ATOM 10286 C CA . LEU A 1 14 ? -3.874 0.275 0.231 1.00 0.00 14 LEU A CA 14
ATOM 10287 C C . LEU A 1 14 ? -5.108 1.159 0.266 1.00 0.00 14 LEU A C 14
ATOM 10288 O O . LEU A 1 14 ? -5.000 2.380 0.395 1.00 0.00 14 LEU A O 14
ATOM 10304 N N . MET A 1 15 ? -6.296 0.565 0.174 1.00 0.00 15 MET A N 14
ATOM 10305 C CA . MET A 1 15 ? -7.560 1.299 0.270 1.00 0.00 15 MET A CA 14
ATOM 10306 C C . MET A 1 15 ? -7.714 2.030 1.620 1.00 0.00 15 MET A C 14
ATOM 10307 O O . MET A 1 15 ? -8.189 3.166 1.645 1.00 0.00 15 MET A O 14
ATOM 10321 N N . SER A 1 16 ? -7.255 1.434 2.731 1.00 0.00 16 SER A N 14
ATOM 10322 C CA . SER A 1 16 ? -7.215 2.110 4.046 1.00 0.00 16 SER A CA 14
ATOM 10323 C C . SER A 1 16 ? -6.336 3.386 4.066 1.00 0.00 16 SER A C 14
ATOM 10324 O O . SER A 1 16 ? -6.694 4.387 4.691 1.00 0.00 16 SER A O 14
ATOM 10332 N N . LEU A 1 17 ? -5.202 3.364 3.355 1.00 0.00 17 LEU A N 14
ATOM 10333 C CA . LEU A 1 17 ? -4.330 4.537 3.148 1.00 0.00 17 LEU A CA 14
ATOM 10334 C C . LEU A 1 17 ? -4.898 5.600 2.190 1.00 0.00 17 LEU A C 14
ATOM 10335 O O . LEU A 1 17 ? -4.580 6.784 2.323 1.00 0.00 17 LEU A O 14
ATOM 10351 N N . GLY A 1 18 ? -5.718 5.180 1.230 1.00 0.00 18 GLY A N 14
ATOM 10352 C CA . GLY A 1 18 ? -6.220 6.037 0.160 1.00 0.00 18 GLY A CA 14
ATOM 10353 C C . GLY A 1 18 ? -5.332 5.934 -1.084 1.00 0.00 18 GLY A C 14
ATOM 10354 O O . GLY A 1 18 ? -4.329 6.636 -1.205 1.00 0.00 18 GLY A O 14
ATOM 10358 N N . LEU A 1 19 ? -5.783 5.070 -1.993 1.00 0.00 19 LEU A N 14
ATOM 10359 C CA . LEU A 1 19 ? -5.226 4.859 -3.327 1.00 0.00 19 LEU A CA 14
ATOM 10360 C C . LEU A 1 19 ? -6.302 4.545 -4.403 1.00 0.00 19 LEU A C 14
ATOM 10361 O O . LEU A 1 19 ? -7.494 4.453 -4.096 1.00 0.00 19 LEU A O 14
ATOM 10377 N N . SER A 1 20 ? -5.876 4.430 -5.667 1.00 0.00 20 SER A N 14
ATOM 10378 C CA . SER A 1 20 ? -6.667 3.981 -6.837 1.00 0.00 20 SER A CA 14
ATOM 10379 C C . SER A 1 20 ? -7.135 2.501 -6.736 1.00 0.00 20 SER A C 14
ATOM 10380 O O . SER A 1 20 ? -7.247 1.952 -5.637 1.00 0.00 20 SER A O 14
ATOM 10388 N N . ILE A 1 21 ? -7.388 1.810 -7.861 1.00 0.00 21 ILE A N 14
ATOM 10389 C CA . ILE A 1 21 ? -7.800 0.389 -7.898 1.00 0.00 21 ILE A CA 14
ATOM 10390 C C . ILE A 1 21 ? -6.668 -0.446 -8.536 1.00 0.00 21 ILE A C 14
ATOM 10391 O O . ILE A 1 21 ? -5.658 -0.665 -7.875 1.00 0.00 21 ILE A O 14
ATOM 10407 N N . GLU A 1 22 ? -6.749 -0.829 -9.822 1.00 0.00 22 GLU A N 14
ATOM 10408 C CA . GLU A 1 22 ? -5.711 -1.629 -10.522 1.00 0.00 22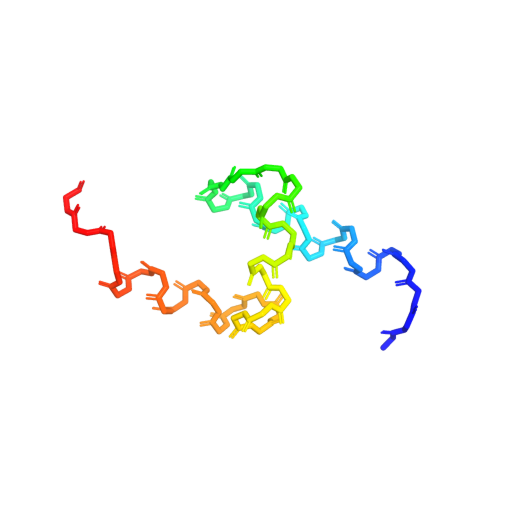 GLU A CA 14
ATOM 10409 C C . GLU A 1 22 ? -4.359 -0.928 -10.577 1.00 0.00 22 GLU A C 14
ATOM 10410 O O . GLU A 1 22 ? -3.326 -1.594 -10.499 1.00 0.00 22 GLU A O 14
ATOM 10422 N N . GLU A 1 23 ? -4.373 0.411 -10.627 1.00 0.00 23 GLU A N 14
ATOM 10423 C CA . GLU A 1 23 ? -3.125 1.193 -10.599 1.00 0.00 23 GLU A CA 14
ATOM 10424 C C . GLU A 1 23 ? -2.539 1.160 -9.204 1.00 0.00 23 GLU A C 14
ATOM 10425 O O . GLU A 1 23 ? -1.382 0.794 -9.076 1.00 0.00 23 GLU A O 14
ATOM 10437 N N . ALA A 1 24 ? -3.312 1.379 -8.132 1.00 0.00 24 ALA A N 14
ATOM 10438 C CA . ALA A 1 24 ? -2.829 1.185 -6.762 1.00 0.00 24 ALA A CA 14
ATOM 10439 C C . ALA A 1 24 ? -2.236 -0.185 -6.469 1.00 0.00 24 ALA A C 14
ATOM 10440 O O . ALA A 1 24 ? -1.249 -0.248 -5.750 1.00 0.00 24 ALA A O 14
ATOM 10447 N N . THR A 1 25 ? -2.789 -1.249 -7.051 1.00 0.00 25 THR A N 14
ATOM 10448 C CA . THR A 1 25 ? -2.285 -2.601 -6.779 1.00 0.00 25 THR A CA 14
ATOM 10449 C C . THR A 1 25 ? -0.884 -2.781 -7.367 1.00 0.00 25 THR A C 14
ATOM 10450 O O . THR A 1 25 ? 0.053 -3.273 -6.732 1.00 0.00 25 THR A O 14
ATOM 10461 N N . GLU A 1 26 ? -0.700 -2.254 -8.579 1.00 0.00 26 GLU A N 14
ATOM 10462 C CA . GLU A 1 26 ? 0.595 -2.207 -9.237 1.00 0.00 26 GLU A CA 14
ATOM 10463 C C . GLU A 1 26 ? 1.516 -1.214 -8.556 1.00 0.00 26 GLU A C 14
ATOM 10464 O O . GLU A 1 26 ? 2.706 -1.496 -8.471 1.00 0.00 26 GLU A O 14
ATOM 10476 N N . PHE A 1 27 ? 1.034 -0.079 -8.031 1.00 0.00 27 PHE A N 14
ATOM 10477 C CA . PHE A 1 27 ? 1.911 0.937 -7.467 1.00 0.00 27 PHE A CA 14
ATOM 10478 C C . PHE A 1 27 ? 2.444 0.382 -6.141 1.00 0.00 27 PHE A C 14
ATOM 10479 O O . PHE A 1 27 ? 3.643 0.243 -6.014 1.00 0.00 27 PHE A O 14
ATOM 10496 N N . TYR A 1 28 ? 1.597 -0.088 -5.213 1.00 0.00 28 TYR A N 14
ATOM 10497 C CA . TYR A 1 28 ? 1.989 -0.866 -4.016 1.00 0.00 28 TYR A CA 14
ATOM 10498 C C . TYR A 1 28 ? 3.110 -1.893 -4.183 1.00 0.00 28 TYR A C 14
ATOM 10499 O O . TYR A 1 28 ? 4.018 -1.944 -3.349 1.00 0.00 28 TYR A O 14
ATOM 10517 N N . GLU A 1 29 ? 3.037 -2.713 -5.236 1.00 0.00 29 GLU A N 14
ATOM 10518 C CA . GLU A 1 29 ? 4.037 -3.769 -5.491 1.00 0.00 29 GLU A CA 14
ATOM 10519 C C . GLU A 1 29 ? 5.333 -3.234 -6.118 1.00 0.00 29 GLU A C 14
ATOM 10520 O O . GLU A 1 29 ? 6.389 -3.851 -5.980 1.00 0.00 29 GLU A O 14
ATOM 10532 N N . ASN A 1 30 ? 5.263 -2.067 -6.760 1.00 0.00 30 ASN A N 14
ATOM 10533 C CA . ASN A 1 30 ? 6.423 -1.370 -7.334 1.00 0.00 30 ASN A CA 14
ATOM 10534 C C . ASN A 1 30 ? 7.151 -0.470 -6.309 1.00 0.00 30 ASN A C 14
ATOM 10535 O O . ASN A 1 30 ? 8.382 -0.382 -6.314 1.00 0.00 30 ASN A O 14
ATOM 10546 N N . ASP A 1 31 ? 6.367 0.193 -5.461 1.00 0.00 31 ASP A N 14
ATOM 10547 C CA . ASP A 1 31 ? 6.784 1.011 -4.326 1.00 0.00 31 ASP A CA 14
ATOM 10548 C C . ASP A 1 31 ? 7.450 0.083 -3.332 1.00 0.00 31 ASP A C 14
ATOM 10549 O O . ASP A 1 31 ? 8.676 0.079 -3.268 1.00 0.00 31 ASP A O 14
ATOM 10558 N N . VAL A 1 32 ? 6.676 -0.780 -2.648 1.00 0.00 32 VAL A N 14
ATOM 10559 C CA . VAL A 1 32 ? 7.318 -1.822 -1.829 1.00 0.00 32 VAL A CA 14
ATOM 10560 C C . VAL A 1 32 ? 6.445 -3.023 -1.352 1.00 0.00 32 VAL A C 14
ATOM 10561 O O . VAL A 1 32 ? 6.595 -4.117 -1.887 1.00 0.00 32 VAL A O 14
ATOM 10574 N N . THR A 1 33 ? 5.599 -2.847 -0.319 1.00 0.00 33 THR A N 14
ATOM 10575 C CA . THR A 1 33 ? 4.889 -3.899 0.442 1.00 0.00 33 THR A CA 14
ATOM 10576 C C . THR A 1 33 ? 3.678 -3.295 1.190 1.00 0.00 33 THR A C 14
ATOM 10577 O O . THR A 1 33 ? 2.555 -3.741 1.010 1.00 0.00 33 THR A O 14
ATOM 10588 N N . TYR A 1 34 ? 3.851 -2.212 1.967 1.00 0.00 34 TYR A N 14
ATOM 10589 C CA . TYR A 1 34 ? 2.820 -1.416 2.651 1.00 0.00 34 TYR A CA 14
ATOM 10590 C C . TYR A 1 34 ? 3.524 -0.326 3.487 1.00 0.00 34 TYR A C 14
ATOM 10591 O O . TYR A 1 34 ? 3.544 0.833 3.103 1.00 0.00 34 TYR A O 14
ATOM 10609 N N . GLU A 1 35 ? 4.197 -0.740 4.567 1.00 0.00 35 GLU A N 14
ATOM 10610 C CA . GLU A 1 35 ? 4.809 0.158 5.586 1.00 0.00 35 GLU A CA 14
ATOM 10611 C C . GLU A 1 35 ? 5.822 1.164 5.031 1.00 0.00 35 GLU A C 14
ATOM 10612 O O . GLU A 1 35 ? 5.825 2.323 5.435 1.00 0.00 35 GLU A O 14
ATOM 10624 N N . ARG A 1 36 ? 6.641 0.728 4.074 1.00 0.00 36 ARG A N 14
ATOM 10625 C CA . ARG A 1 36 ? 7.623 1.607 3.414 1.00 0.00 36 ARG A CA 14
ATOM 10626 C C . ARG A 1 36 ? 6.923 2.671 2.544 1.00 0.00 36 ARG A C 14
ATOM 10627 O O . ARG A 1 36 ? 7.236 3.854 2.660 1.00 0.00 36 ARG A O 14
ATOM 10648 N N . TYR A 1 37 ? 5.956 2.274 1.698 1.00 0.00 37 TYR A N 14
ATOM 10649 C CA . TYR A 1 37 ? 5.238 3.219 0.842 1.00 0.00 37 TYR A CA 14
ATOM 10650 C C . TYR A 1 37 ? 4.382 4.139 1.705 1.00 0.00 37 TYR A C 14
ATOM 10651 O O . TYR A 1 37 ? 4.476 5.334 1.518 1.00 0.00 37 TYR A O 14
ATOM 10669 N N . LEU A 1 38 ? 3.611 3.628 2.670 1.00 0.00 38 LEU A N 14
ATOM 10670 C CA . LEU A 1 38 ? 2.859 4.411 3.657 1.00 0.00 38 LEU A CA 14
ATOM 10671 C C . LEU A 1 38 ? 3.703 5.582 4.186 1.00 0.00 38 LEU A C 14
ATOM 10672 O O . LEU A 1 38 ? 3.303 6.731 4.091 1.00 0.00 38 LEU A O 14
ATOM 10688 N N . GLU A 1 39 ? 4.895 5.243 4.669 1.00 0.00 39 GLU A N 14
ATOM 10689 C CA . GLU A 1 39 ? 5.832 6.225 5.255 1.00 0.00 39 GLU A CA 14
ATOM 10690 C C . GLU A 1 39 ? 6.198 7.341 4.255 1.00 0.00 39 GLU A C 14
ATOM 10691 O O . GLU A 1 39 ? 6.198 8.521 4.607 1.00 0.00 39 GLU A O 14
ATOM 10703 N N . ILE A 1 40 ? 6.410 6.976 2.989 1.00 0.00 40 ILE A N 14
ATOM 10704 C CA . ILE A 1 40 ? 6.743 7.890 1.879 1.00 0.00 40 ILE A CA 14
ATOM 10705 C C . ILE A 1 40 ? 5.516 8.737 1.436 1.00 0.00 40 ILE A C 14
ATOM 10706 O O . ILE A 1 40 ? 5.604 9.958 1.325 1.00 0.00 40 ILE A O 14
ATOM 10722 N N . LEU A 1 41 ? 4.358 8.118 1.201 1.00 0.00 41 LEU A N 14
ATOM 10723 C CA . LEU A 1 41 ? 3.080 8.707 0.791 1.00 0.00 41 LEU A CA 14
ATOM 10724 C C . LEU A 1 41 ? 2.474 9.629 1.879 1.00 0.00 41 LEU A C 14
ATOM 10725 O O . LEU A 1 41 ? 2.071 10.741 1.561 1.00 0.00 41 LEU A O 14
ATOM 10741 N N . LYS A 1 42 ? 2.446 9.213 3.152 1.00 0.00 42 LYS A N 14
ATOM 10742 C CA . LYS A 1 42 ? 2.124 10.078 4.314 1.00 0.00 42 LYS A CA 14
ATOM 10743 C C . LYS A 1 42 ? 3.058 11.314 4.427 1.00 0.00 42 LYS A C 14
ATOM 10744 O O . LYS A 1 42 ? 2.647 12.395 4.853 1.00 0.00 42 LYS A O 14
ATOM 10763 N N . SER A 1 43 ? 4.319 11.089 4.048 1.00 0.00 43 SER A N 14
ATOM 10764 C CA . SER A 1 43 ? 5.281 12.195 3.865 1.00 0.00 43 SER A CA 14
ATOM 10765 C C . SER A 1 43 ? 4.795 13.186 2.773 1.00 0.00 43 SER A C 14
ATOM 10766 O O . SER A 1 43 ? 4.762 14.401 2.986 1.00 0.00 43 SER A O 14
ATOM 10774 N N . LYS A 1 44 ? 4.374 12.658 1.619 1.00 0.00 44 LYS A N 14
ATOM 10775 C CA . LYS A 1 44 ? 3.671 13.366 0.534 1.00 0.00 44 LYS A CA 14
ATOM 10776 C C . LYS A 1 44 ? 2.200 13.749 0.871 1.00 0.00 44 LYS A C 14
ATOM 10777 O O . LYS A 1 44 ? 1.735 13.630 2.009 1.00 0.00 44 LYS A O 14
ATOM 10796 N N . GLN A 1 45 ? 1.453 14.244 -0.126 1.00 0.00 45 GLN A N 14
ATOM 10797 C CA . GLN A 1 45 ? -0.001 14.451 -0.039 1.00 0.00 45 GLN A CA 14
ATOM 10798 C C . GLN A 1 45 ? -0.782 13.121 -0.108 1.00 0.00 45 GLN A C 14
ATOM 10799 O O . GLN A 1 45 ? -0.645 12.344 -1.056 1.00 0.00 45 GLN A O 14
ATOM 10813 N N . LYS A 1 46 ? -1.641 12.905 0.887 1.00 0.00 46 LYS A N 14
ATOM 10814 C CA . LYS A 1 46 ? -2.608 11.799 0.989 1.00 0.00 46 LYS A CA 14
ATOM 10815 C C . LYS A 1 46 ? -4.055 12.273 0.686 1.00 0.00 46 LYS A C 14
ATOM 10816 O O . LYS A 1 46 ? -4.263 13.433 0.306 1.00 0.00 46 LYS A O 14
ATOM 10835 N N . GLU A 1 47 ? -5.047 11.379 0.831 1.00 0.00 47 GLU A N 14
ATOM 10836 C CA . GLU A 1 47 ? -6.494 11.680 0.710 1.00 0.00 47 GLU A CA 14
ATOM 10837 C C . GLU A 1 47 ? -6.980 12.845 1.593 1.00 0.00 47 GLU A C 14
ATOM 10838 O O . GLU A 1 47 ? -6.435 13.055 2.699 1.00 0.00 47 GLU A O 14
ATOM 10851 N N . ALA A 1 1 ? 3.135 -19.219 1.071 0.01 0.01 1 ALA A N 15
ATOM 10852 C CA . ALA A 1 1 ? 3.167 -17.731 0.982 1.00 0.00 1 ALA A CA 15
ATOM 10853 C C . ALA A 1 1 ? 1.951 -17.134 0.255 1.00 0.00 1 ALA A C 15
ATOM 10854 O O . ALA A 1 1 ? 1.428 -16.119 0.715 1.00 0.00 1 ALA A O 15
ATOM 10863 N N . LEU A 1 2 ? 1.490 -17.737 -0.855 1.00 0.00 2 LEU A N 15
ATOM 10864 C CA . LEU A 1 2 ? 0.338 -17.295 -1.668 1.00 0.00 2 LEU A CA 15
ATOM 10865 C C . LEU A 1 2 ? 0.505 -15.890 -2.279 1.00 0.00 2 LEU A C 15
ATOM 10866 O O . LEU A 1 2 ? -0.134 -14.938 -1.842 1.00 0.00 2 LEU A O 15
ATOM 10882 N N . VAL A 1 3 ? 1.312 -15.765 -3.339 1.00 0.00 3 VAL A N 15
ATOM 10883 C CA . VAL A 1 3 ? 1.522 -14.508 -4.110 1.00 0.00 3 VAL A CA 15
ATOM 10884 C C . VAL A 1 3 ? 0.248 -13.877 -4.720 1.00 0.00 3 VAL A C 15
ATOM 10885 O O . VAL A 1 3 ? 0.297 -12.765 -5.240 1.00 0.00 3 VAL A O 15
ATOM 10898 N N . ASP A 1 4 ? -0.906 -14.553 -4.641 1.00 0.00 4 ASP A N 15
ATOM 10899 C CA . ASP A 1 4 ? -2.217 -14.072 -5.112 1.00 0.00 4 ASP A CA 15
ATOM 10900 C C . ASP A 1 4 ? -3.138 -13.652 -3.951 1.00 0.00 4 ASP A C 15
ATOM 10901 O O . ASP A 1 4 ? -3.617 -12.519 -3.916 1.00 0.00 4 ASP A O 15
ATOM 10910 N N . GLU A 1 5 ? -3.310 -14.517 -2.942 1.00 0.00 5 GLU A N 15
ATOM 10911 C CA . GLU A 1 5 ? -4.113 -14.237 -1.726 1.00 0.00 5 GLU A CA 15
ATOM 10912 C C . GLU A 1 5 ? -3.495 -13.159 -0.830 1.00 0.00 5 GLU A C 15
ATOM 10913 O O . GLU A 1 5 ? -4.212 -12.285 -0.340 1.00 0.00 5 GLU A O 15
ATOM 10925 N N . VAL A 1 6 ? -2.165 -13.161 -0.678 1.00 0.00 6 VAL A N 15
ATOM 10926 C CA . VAL A 1 6 ? -1.424 -12.080 0.008 1.00 0.00 6 VAL A CA 15
ATOM 10927 C C . VAL A 1 6 ? -1.586 -10.752 -0.723 1.00 0.00 6 VAL A C 15
ATOM 10928 O O . VAL A 1 6 ? -1.807 -9.724 -0.088 1.00 0.00 6 VAL A O 15
ATOM 10941 N N . LYS A 1 7 ? -1.531 -10.784 -2.059 1.00 0.00 7 LYS A N 15
ATOM 10942 C CA . LYS A 1 7 ? -1.673 -9.595 -2.893 1.00 0.00 7 LYS A CA 15
ATOM 10943 C C . LYS A 1 7 ? -3.055 -8.979 -2.678 1.00 0.00 7 LYS A C 15
ATOM 10944 O O . LYS A 1 7 ? -3.141 -7.782 -2.445 1.00 0.00 7 LYS A O 15
ATOM 10963 N N . ASP A 1 8 ? -4.124 -9.787 -2.672 1.00 0.00 8 ASP A N 15
ATOM 10964 C CA . ASP A 1 8 ? -5.495 -9.292 -2.500 1.00 0.00 8 ASP A CA 15
ATOM 10965 C C . ASP A 1 8 ? -5.698 -8.633 -1.127 1.00 0.00 8 ASP A C 15
ATOM 10966 O O . ASP A 1 8 ? -6.276 -7.549 -1.050 1.00 0.00 8 ASP A O 15
ATOM 10975 N N . MET A 1 9 ? -5.148 -9.190 -0.040 1.00 0.00 9 MET A N 15
ATOM 10976 C CA . MET A 1 9 ? -5.143 -8.554 1.286 1.00 0.00 9 MET A CA 15
ATOM 10977 C C . MET A 1 9 ? -4.325 -7.247 1.357 1.00 0.00 9 MET A C 15
ATOM 10978 O O . MET A 1 9 ? -4.875 -6.196 1.674 1.00 0.00 9 MET A O 15
ATOM 10992 N N . GLU A 1 10 ? -3.030 -7.284 1.017 1.00 0.00 10 GLU A N 15
ATOM 10993 C CA . GLU A 1 10 ? -2.146 -6.091 0.867 1.00 0.00 10 GLU A CA 15
ATOM 10994 C C . GLU A 1 10 ? -2.719 -4.963 -0.008 1.00 0.00 10 GLU A C 15
ATOM 10995 O O . GLU A 1 10 ? -2.490 -3.792 0.276 1.00 0.00 10 GLU A O 15
ATOM 11007 N N . ILE A 1 11 ? -3.564 -5.354 -0.962 1.00 0.00 11 ILE A N 15
ATOM 11008 C CA . ILE A 1 11 ? -4.375 -4.452 -1.802 1.00 0.00 11 ILE A CA 15
ATOM 11009 C C . ILE A 1 11 ? -5.542 -3.813 -1.012 1.00 0.00 11 ILE A C 15
ATOM 11010 O O . ILE A 1 11 ? -5.763 -2.600 -1.073 1.00 0.00 11 ILE A O 15
ATOM 11026 N N . ALA A 1 12 ? -6.280 -4.589 -0.216 1.00 0.00 12 ALA A N 15
ATOM 11027 C CA . ALA A 1 12 ? -7.361 -4.071 0.631 1.00 0.00 12 ALA A CA 15
ATOM 11028 C C . ALA A 1 12 ? -6.834 -3.077 1.691 1.00 0.00 12 ALA A C 15
ATOM 11029 O O . ALA A 1 12 ? -7.443 -2.042 1.976 1.00 0.00 12 ALA A O 15
ATOM 11036 N N . ARG A 1 13 ? -5.637 -3.353 2.216 1.00 0.00 13 ARG A N 15
ATOM 11037 C CA . ARG A 1 13 ? -4.871 -2.445 3.066 1.00 0.00 13 ARG A CA 15
ATOM 11038 C C . ARG A 1 13 ? -4.659 -1.069 2.397 1.00 0.00 13 ARG A C 15
ATOM 11039 O O . ARG A 1 13 ? -4.949 -0.049 3.013 1.00 0.00 13 ARG A O 15
ATOM 11060 N N . LEU A 1 14 ? -4.301 -1.014 1.110 1.00 0.00 14 LEU A N 15
ATOM 11061 C CA . LEU A 1 14 ? -4.194 0.245 0.328 1.00 0.00 14 LEU A CA 15
ATOM 11062 C C . LEU A 1 14 ? -5.482 1.069 0.248 1.00 0.00 14 LEU A C 15
ATOM 11063 O O . LEU A 1 14 ? -5.461 2.299 0.236 1.00 0.00 14 LEU A O 15
ATOM 11079 N N . MET A 1 15 ? -6.605 0.359 0.176 1.00 0.00 15 MET A N 15
ATOM 11080 C CA . MET A 1 15 ? -7.929 0.987 0.240 1.00 0.00 15 MET A CA 15
ATOM 11081 C C . MET A 1 15 ? -8.184 1.734 1.566 1.00 0.00 15 MET A C 15
ATOM 11082 O O . MET A 1 15 ? -8.786 2.809 1.549 1.00 0.00 15 MET A O 15
ATOM 11096 N N . SER A 1 16 ? -7.680 1.233 2.702 1.00 0.00 16 SER A N 15
ATOM 11097 C CA . SER A 1 16 ? -7.733 1.952 3.991 1.00 0.00 16 SER A CA 15
ATOM 11098 C C . SER A 1 16 ? -7.025 3.328 3.921 1.00 0.00 16 SER A C 15
ATOM 11099 O O . SER A 1 16 ? -7.555 4.341 4.382 1.00 0.00 16 SER A O 15
ATOM 11107 N N . LEU A 1 17 ? -5.845 3.370 3.287 1.00 0.00 17 LEU A N 15
ATOM 11108 C CA . LEU A 1 17 ? -5.023 4.584 3.103 1.00 0.00 17 LEU A CA 15
ATOM 11109 C C . LEU A 1 17 ? -5.542 5.532 1.988 1.00 0.00 17 LEU A C 15
ATOM 11110 O O . LEU A 1 17 ? -5.007 6.626 1.795 1.00 0.00 17 LEU A O 15
ATOM 11126 N N . GLY A 1 18 ? -6.598 5.115 1.284 1.00 0.00 18 GLY A N 15
ATOM 11127 C CA . GLY A 1 18 ? -7.227 5.850 0.183 1.00 0.00 18 GLY A CA 15
ATOM 11128 C C . GLY A 1 18 ? -6.339 5.885 -1.066 1.00 0.00 18 GLY A C 15
ATOM 11129 O O . GLY A 1 18 ? -5.581 6.832 -1.284 1.00 0.00 18 GLY A O 15
ATOM 11133 N N . LEU A 1 19 ? -6.442 4.840 -1.884 1.00 0.00 19 LEU A N 15
ATOM 11134 C CA . LEU A 1 19 ? -5.758 4.682 -3.174 1.00 0.00 19 LEU A CA 15
ATOM 11135 C C . LEU A 1 19 ? -6.768 4.140 -4.227 1.00 0.00 19 LEU A C 15
ATOM 11136 O O . LEU A 1 19 ? -7.875 3.724 -3.861 1.00 0.00 19 LEU A O 15
ATOM 11152 N N . SER A 1 20 ? -6.431 4.171 -5.521 1.00 0.00 20 SER A N 15
ATOM 11153 C CA . SER A 1 20 ? -7.257 3.674 -6.647 1.00 0.00 20 SER A CA 15
ATOM 11154 C C . SER A 1 20 ? -7.505 2.142 -6.619 1.00 0.00 20 SER A C 15
ATOM 11155 O O . SER A 1 20 ? -7.289 1.479 -5.605 1.00 0.00 20 SER A O 15
ATOM 11163 N N . ILE A 1 21 ? -7.961 1.541 -7.728 1.00 0.00 21 ILE A N 15
ATOM 11164 C CA . ILE A 1 21 ? -7.933 0.065 -7.886 1.00 0.00 21 ILE A CA 15
ATOM 11165 C C . ILE A 1 21 ? -6.623 -0.520 -8.460 1.00 0.00 21 ILE A C 15
ATOM 11166 O O . ILE A 1 21 ? -5.620 -0.528 -7.758 1.00 0.00 21 ILE A O 15
ATOM 11182 N N . GLU A 1 22 ? -6.594 -1.002 -9.710 1.00 0.00 22 GLU A N 15
ATOM 11183 C CA . GLU A 1 22 ? -5.439 -1.627 -10.405 1.00 0.00 22 GLU A CA 15
ATOM 11184 C C . GLU A 1 22 ? -4.145 -0.820 -10.250 1.00 0.00 22 GLU A C 15
ATOM 11185 O O . GLU A 1 22 ? -3.107 -1.348 -9.869 1.00 0.00 22 GLU A O 15
ATOM 11197 N N . GLU A 1 23 ? -4.304 0.478 -10.492 1.00 0.00 23 GLU A N 15
ATOM 11198 C CA . GLU A 1 23 ? -3.243 1.485 -10.353 1.00 0.00 23 GLU A CA 15
ATOM 11199 C C . GLU A 1 23 ? -2.738 1.548 -8.909 1.00 0.00 23 GLU A C 15
ATOM 11200 O O . GLU A 1 23 ? -1.534 1.506 -8.710 1.00 0.00 23 GLU A O 15
ATOM 11212 N N . ALA A 1 24 ? -3.626 1.535 -7.905 1.00 0.00 24 ALA A N 15
ATOM 11213 C CA . ALA A 1 24 ? -3.177 1.341 -6.514 1.00 0.00 24 ALA A CA 15
ATOM 11214 C C . ALA A 1 24 ? -2.398 0.037 -6.338 1.00 0.00 24 ALA A C 15
ATOM 11215 O O . ALA A 1 24 ? -1.345 0.065 -5.719 1.00 0.00 24 ALA A O 15
ATOM 11222 N N . THR A 1 25 ? -2.881 -1.095 -6.860 1.00 0.00 25 THR A N 15
ATOM 11223 C CA . THR A 1 25 ? -2.258 -2.409 -6.629 1.00 0.00 25 THR A CA 15
ATOM 11224 C C . THR A 1 25 ? -0.829 -2.486 -7.191 1.00 0.00 25 THR A C 15
ATOM 11225 O O . THR A 1 25 ? 0.129 -2.797 -6.484 1.00 0.00 25 THR A O 15
ATOM 11236 N N . GLU A 1 26 ? -0.646 -2.115 -8.457 1.00 0.00 26 GLU A N 15
ATOM 11237 C CA . GLU A 1 26 ? 0.665 -2.045 -9.116 1.00 0.00 26 GLU A CA 15
ATOM 11238 C C . GLU A 1 26 ? 1.584 -1.034 -8.429 1.00 0.00 26 GLU A C 15
ATOM 11239 O O . GLU A 1 26 ? 2.746 -1.328 -8.183 1.00 0.00 26 GLU A O 15
ATOM 11251 N N . PHE A 1 27 ? 1.005 0.102 -8.045 1.00 0.00 27 PHE A N 15
ATOM 11252 C CA . PHE A 1 27 ? 1.698 1.157 -7.291 1.00 0.00 27 PHE A CA 15
ATOM 11253 C C . PHE A 1 27 ? 2.222 0.664 -5.931 1.00 0.00 27 PHE A C 15
ATOM 11254 O O . PHE A 1 27 ? 3.351 0.959 -5.570 1.00 0.00 27 PHE A O 15
ATOM 11271 N N . TYR A 1 28 ? 1.433 -0.135 -5.213 1.00 0.00 28 TYR A N 15
ATOM 11272 C CA . TYR A 1 28 ? 1.751 -0.771 -3.928 1.00 0.00 28 TYR A CA 15
ATOM 11273 C C . TYR A 1 28 ? 2.954 -1.712 -4.010 1.00 0.00 28 TYR A C 15
ATOM 11274 O O . TYR A 1 28 ? 3.864 -1.664 -3.176 1.00 0.00 28 TYR A O 15
ATOM 11292 N N . GLU A 1 29 ? 2.929 -2.581 -5.020 1.00 0.00 29 GLU A N 15
ATOM 11293 C CA . GLU A 1 29 ? 3.911 -3.649 -5.226 1.00 0.00 29 GLU A CA 15
ATOM 11294 C C . GLU A 1 29 ? 5.230 -3.081 -5.755 1.00 0.00 29 GLU A C 15
ATOM 11295 O O . GLU A 1 29 ? 6.295 -3.413 -5.237 1.00 0.00 29 GLU A O 15
ATOM 11307 N N . ASN A 1 30 ? 5.146 -2.155 -6.719 1.00 0.00 30 ASN A N 15
ATOM 11308 C CA . ASN A 1 30 ? 6.284 -1.358 -7.185 1.00 0.00 30 ASN A CA 15
ATOM 11309 C C . ASN A 1 30 ? 6.916 -0.618 -5.998 1.00 0.00 30 ASN A C 15
ATOM 11310 O O . ASN A 1 30 ? 8.091 -0.833 -5.685 1.00 0.00 30 ASN A O 15
ATOM 11321 N N . ASP A 1 31 ? 6.122 0.226 -5.330 1.00 0.00 31 ASP A N 15
ATOM 11322 C CA . ASP A 1 31 ? 6.592 0.981 -4.163 1.00 0.00 31 ASP A CA 15
ATOM 11323 C C . ASP A 1 31 ? 7.279 0.159 -3.085 1.00 0.00 31 ASP A C 15
ATOM 11324 O O . ASP A 1 31 ? 8.261 0.685 -2.564 1.00 0.00 31 ASP A O 15
ATOM 11333 N N . VAL A 1 32 ? 6.813 -1.068 -2.769 1.00 0.00 32 VAL A N 15
ATOM 11334 C CA . VAL A 1 32 ? 7.303 -1.937 -1.660 1.00 0.00 32 VAL A CA 15
ATOM 11335 C C . VAL A 1 32 ? 6.360 -3.100 -1.223 1.00 0.00 32 VAL A C 15
ATOM 11336 O O . VAL A 1 32 ? 6.400 -4.188 -1.801 1.00 0.00 32 VAL A O 15
ATOM 11349 N N . THR A 1 33 ? 5.550 -2.868 -0.179 1.00 0.00 33 THR A N 15
ATOM 11350 C CA . THR A 1 33 ? 4.739 -3.802 0.620 1.00 0.00 33 THR A CA 15
ATOM 11351 C C . THR A 1 33 ? 3.645 -2.943 1.293 1.00 0.00 33 THR A C 15
ATOM 11352 O O . THR A 1 33 ? 2.678 -2.598 0.634 1.00 0.00 33 THR A O 15
ATOM 11363 N N . TYR A 1 34 ? 3.800 -2.459 2.536 1.00 0.00 34 TYR A N 15
ATOM 11364 C CA . TYR A 1 34 ? 2.825 -1.495 3.078 1.00 0.00 34 TYR A CA 15
ATOM 11365 C C . TYR A 1 34 ? 3.441 -0.324 3.862 1.00 0.00 34 TYR A C 15
ATOM 11366 O O . TYR A 1 34 ? 3.346 0.817 3.413 1.00 0.00 34 TYR A O 15
ATOM 11384 N N . GLU A 1 35 ? 4.110 -0.563 4.997 1.00 0.00 35 GLU A N 15
ATOM 11385 C CA . GLU A 1 35 ? 4.549 0.533 5.901 1.00 0.00 35 GLU A CA 15
ATOM 11386 C C . GLU A 1 35 ? 5.564 1.453 5.226 1.00 0.00 35 GLU A C 15
ATOM 11387 O O . GLU A 1 35 ? 5.443 2.670 5.269 1.00 0.00 35 GLU A O 15
ATOM 11399 N N . ARG A 1 36 ? 6.509 0.841 4.522 1.00 0.00 36 ARG A N 15
ATOM 11400 C CA . ARG A 1 36 ? 7.469 1.522 3.646 1.00 0.00 36 ARG A CA 15
ATOM 11401 C C . ARG A 1 36 ? 6.827 2.508 2.638 1.00 0.00 36 ARG A C 15
ATOM 11402 O O . ARG A 1 36 ? 7.262 3.656 2.567 1.00 0.00 36 ARG A O 15
ATOM 11423 N N . TYR A 1 37 ? 5.779 2.094 1.907 1.00 0.00 37 TYR A N 15
ATOM 11424 C CA . TYR A 1 37 ? 5.113 3.008 0.972 1.00 0.00 37 TYR A CA 15
ATOM 11425 C C . TYR A 1 37 ? 4.361 4.084 1.732 1.00 0.00 37 TYR A C 15
ATOM 11426 O O . TYR A 1 37 ? 4.379 5.230 1.314 1.00 0.00 37 TYR A O 15
ATOM 11444 N N . LEU A 1 38 ? 3.722 3.733 2.846 1.00 0.00 38 LEU A N 15
ATOM 11445 C CA . LEU A 1 38 ? 2.962 4.674 3.646 1.00 0.00 38 LEU A CA 15
ATOM 11446 C C . LEU A 1 38 ? 3.856 5.813 4.156 1.00 0.00 38 LEU A C 15
ATOM 11447 O O . LEU A 1 38 ? 3.516 6.969 3.940 1.00 0.00 38 LEU A O 15
ATOM 11463 N N . GLU A 1 39 ? 5.009 5.533 4.771 1.00 0.00 39 GLU A N 15
ATOM 11464 C CA . GLU A 1 39 ? 5.973 6.570 5.206 1.00 0.00 39 GLU A CA 15
ATOM 11465 C C . GLU A 1 39 ? 6.434 7.464 4.048 1.00 0.00 39 GLU A C 15
ATOM 11466 O O . GLU A 1 39 ? 6.354 8.687 4.136 1.00 0.00 39 GLU A O 15
ATOM 11478 N N . ILE A 1 40 ? 6.860 6.825 2.957 1.00 0.00 40 ILE A N 15
ATOM 11479 C CA . ILE A 1 40 ? 7.289 7.520 1.721 1.00 0.00 40 ILE A CA 15
ATOM 11480 C C . ILE A 1 40 ? 6.183 8.490 1.208 1.00 0.00 40 ILE A C 15
ATOM 11481 O O . ILE A 1 40 ? 6.442 9.673 0.968 1.00 0.00 40 ILE A O 15
ATOM 11497 N N . LEU A 1 41 ? 4.933 8.031 1.104 1.00 0.00 41 LEU A N 15
ATOM 11498 C CA . LEU A 1 41 ? 3.758 8.789 0.657 1.00 0.00 41 LEU A CA 15
ATOM 11499 C C . LEU A 1 41 ? 3.253 9.831 1.676 1.00 0.00 41 LEU A C 15
ATOM 11500 O O . LEU A 1 41 ? 2.798 10.890 1.255 1.00 0.00 41 LEU A O 15
ATOM 11516 N N . LYS A 1 42 ? 3.377 9.601 2.986 1.00 0.00 42 LYS A N 15
ATOM 11517 C CA . LYS A 1 42 ? 3.126 10.606 4.035 1.00 0.00 42 LYS A CA 15
ATOM 11518 C C . LYS A 1 42 ? 4.102 11.781 3.889 1.00 0.00 42 LYS A C 15
ATOM 11519 O O . LYS A 1 42 ? 3.693 12.940 3.861 1.00 0.00 42 LYS A O 15
ATOM 11538 N N . SER A 1 43 ? 5.391 11.469 3.731 1.00 0.00 43 SER A N 15
ATOM 11539 C CA . SER A 1 43 ? 6.431 12.458 3.430 1.00 0.00 43 SER A CA 15
ATOM 11540 C C . SER A 1 43 ? 6.078 13.330 2.204 1.00 0.00 43 SER A C 15
ATOM 11541 O O . SER A 1 43 ? 6.295 14.545 2.214 1.00 0.00 43 SER A O 15
ATOM 11549 N N . LYS A 1 44 ? 5.478 12.733 1.165 1.00 0.00 44 LYS A N 15
ATOM 11550 C CA . LYS A 1 44 ? 5.017 13.435 -0.042 1.00 0.00 44 LYS A CA 15
ATOM 11551 C C . LYS A 1 44 ? 3.696 14.225 0.138 1.00 0.00 44 LYS A C 15
ATOM 11552 O O . LYS A 1 44 ? 3.508 15.276 -0.480 1.00 0.00 44 LYS A O 15
ATOM 11571 N N . GLN A 1 45 ? 2.787 13.732 0.985 1.00 0.00 45 GLN A N 15
ATOM 11572 C CA . GLN A 1 45 ? 1.474 14.312 1.308 1.00 0.00 45 GLN A CA 15
ATOM 11573 C C . GLN A 1 45 ? 0.948 13.783 2.655 1.00 0.00 45 GLN A C 15
ATOM 11574 O O . GLN A 1 45 ? 0.516 12.633 2.772 1.00 0.00 45 GLN A O 15
ATOM 11588 N N . LYS A 1 46 ? 0.991 14.619 3.692 1.00 0.00 46 LYS A N 15
ATOM 11589 C CA . LYS A 1 46 ? 0.507 14.258 5.026 1.00 0.00 46 LYS A CA 15
ATOM 11590 C C . LYS A 1 46 ? -1.044 14.253 5.067 1.00 0.00 46 LYS A C 15
ATOM 11591 O O . LYS A 1 46 ? -1.679 15.311 4.985 1.00 0.00 46 LYS A O 15
ATOM 11610 N N . GLU A 1 47 ? -1.649 13.064 5.199 1.00 0.00 47 GLU A N 15
ATOM 11611 C CA . GLU A 1 47 ? -3.109 12.819 5.257 1.00 0.00 47 GLU A CA 15
ATOM 11612 C C . GLU A 1 47 ? -3.472 11.846 6.379 1.00 0.00 47 GLU A C 15
ATOM 11613 O O . GLU A 1 47 ? -4.421 12.155 7.130 1.00 0.00 47 GLU A O 15
ATOM 11626 N N . ALA A 1 1 ? 6.231 -16.430 -5.364 0.01 0.01 1 ALA A N 16
ATOM 11627 C CA . ALA A 1 1 ? 5.480 -17.687 -5.081 1.00 0.00 1 ALA A CA 16
ATOM 11628 C C . ALA A 1 1 ? 4.111 -17.788 -5.806 1.00 0.00 1 ALA A C 16
ATOM 11629 O O . ALA A 1 1 ? 3.253 -18.554 -5.365 1.00 0.00 1 ALA A O 16
ATOM 11638 N N . LEU A 1 2 ? 3.867 -17.065 -6.917 1.00 0.00 2 LEU A N 16
ATOM 11639 C CA . LEU A 1 2 ? 2.572 -17.022 -7.644 1.00 0.00 2 LEU A CA 16
ATOM 11640 C C . LEU A 1 2 ? 1.335 -16.731 -6.748 1.00 0.00 2 LEU A C 16
ATOM 11641 O O . LEU A 1 2 ? 0.209 -17.138 -7.048 1.00 0.00 2 LEU A O 16
ATOM 11657 N N . VAL A 1 3 ? 1.545 -16.037 -5.624 1.00 0.00 3 VAL A N 16
ATOM 11658 C CA . VAL A 1 3 ? 0.498 -15.725 -4.633 1.00 0.00 3 VAL A CA 16
ATOM 11659 C C . VAL A 1 3 ? -0.579 -14.785 -5.187 1.00 0.00 3 VAL A C 16
ATOM 11660 O O . VAL A 1 3 ? -0.290 -13.880 -5.975 1.00 0.00 3 VAL A O 16
ATOM 11673 N N . ASP A 1 4 ? -1.822 -14.977 -4.732 1.00 0.00 4 ASP A N 16
ATOM 11674 C CA . ASP A 1 4 ? -3.007 -14.216 -5.165 1.00 0.00 4 ASP A CA 16
ATOM 11675 C C . ASP A 1 4 ? -3.818 -13.654 -3.988 1.00 0.00 4 ASP A C 16
ATOM 11676 O O . ASP A 1 4 ? -4.066 -12.452 -3.961 1.00 0.00 4 ASP A O 16
ATOM 11685 N N . GLU A 1 5 ? -4.118 -14.459 -2.958 1.00 0.00 5 GLU A N 16
ATOM 11686 C CA . GLU A 1 5 ? -4.759 -13.979 -1.709 1.00 0.00 5 GLU A CA 16
ATOM 11687 C C . GLU A 1 5 ? -3.886 -13.018 -0.906 1.00 0.00 5 GLU A C 16
ATOM 11688 O O . GLU A 1 5 ? -4.397 -12.041 -0.368 1.00 0.00 5 GLU A O 16
ATOM 11700 N N . VAL A 1 6 ? -2.567 -13.243 -0.869 1.00 0.00 6 VAL A N 16
ATOM 11701 C CA . VAL A 1 6 ? -1.603 -12.291 -0.271 1.00 0.00 6 VAL A CA 16
ATOM 11702 C C . VAL A 1 6 ? -1.675 -10.937 -0.976 1.00 0.00 6 VAL A C 16
ATOM 11703 O O . VAL A 1 6 ? -1.797 -9.905 -0.316 1.00 0.00 6 VAL A O 16
ATOM 11716 N N . LYS A 1 7 ? -1.664 -10.940 -2.315 1.00 0.00 7 LYS A N 16
ATOM 11717 C CA . LYS A 1 7 ? -1.813 -9.718 -3.105 1.00 0.00 7 LYS A CA 16
ATOM 11718 C C . LYS A 1 7 ? -3.136 -9.011 -2.755 1.00 0.00 7 LYS A C 16
ATOM 11719 O O . LYS A 1 7 ? -3.104 -7.875 -2.300 1.00 0.00 7 LYS A O 16
ATOM 11738 N N . ASP A 1 8 ? -4.286 -9.693 -2.842 1.00 0.00 8 ASP A N 16
ATOM 11739 C CA . ASP A 1 8 ? -5.616 -9.136 -2.518 1.00 0.00 8 ASP A CA 16
ATOM 11740 C C . ASP A 1 8 ? -5.760 -8.588 -1.082 1.00 0.00 8 ASP A C 16
ATOM 11741 O O . ASP A 1 8 ? -6.479 -7.609 -0.875 1.00 0.00 8 ASP A O 16
ATOM 11750 N N . MET A 1 9 ? -5.054 -9.160 -0.104 1.00 0.00 9 MET A N 16
ATOM 11751 C CA . MET A 1 9 ? -5.042 -8.664 1.283 1.00 0.00 9 MET A CA 16
ATOM 11752 C C . MET A 1 9 ? -4.198 -7.389 1.462 1.00 0.00 9 MET A C 16
ATOM 11753 O O . MET A 1 9 ? -4.674 -6.416 2.053 1.00 0.00 9 MET A O 16
ATOM 11767 N N . GLU A 1 10 ? -2.972 -7.347 0.920 1.00 0.00 10 GLU A N 16
ATOM 11768 C CA . GLU A 1 10 ? -2.139 -6.123 0.906 1.00 0.00 10 GLU A CA 16
ATOM 11769 C C . GLU A 1 10 ? -2.790 -4.991 0.100 1.00 0.00 10 GLU A C 16
ATOM 11770 O O . GLU A 1 10 ? -2.740 -3.838 0.511 1.00 0.00 10 GLU A O 16
ATOM 11782 N N . ILE A 1 11 ? -3.453 -5.345 -1.001 1.00 0.00 11 ILE A N 16
ATOM 11783 C CA . ILE A 1 11 ? -4.237 -4.424 -1.845 1.00 0.00 11 ILE A CA 16
ATOM 11784 C C . ILE A 1 11 ? -5.390 -3.775 -1.039 1.00 0.00 11 ILE A C 16
ATOM 11785 O O . ILE A 1 11 ? -5.553 -2.554 -1.047 1.00 0.00 11 ILE A O 16
ATOM 11801 N N . ALA A 1 12 ? -6.160 -4.556 -0.271 1.00 0.00 12 ALA A N 16
ATOM 11802 C CA . ALA A 1 12 ? -7.181 -4.014 0.640 1.00 0.00 12 ALA A CA 16
ATOM 11803 C C . ALA A 1 12 ? -6.595 -3.058 1.711 1.00 0.00 12 ALA A C 16
ATOM 11804 O O . ALA A 1 12 ? -7.135 -1.978 1.980 1.00 0.00 12 ALA A O 16
ATOM 11811 N N . ARG A 1 13 ? -5.425 -3.404 2.259 1.00 0.00 13 ARG A N 16
ATOM 11812 C CA . ARG A 1 13 ? -4.645 -2.518 3.131 1.00 0.00 13 ARG A CA 16
ATOM 11813 C C . ARG A 1 13 ? -4.405 -1.124 2.496 1.00 0.00 13 ARG A C 16
ATOM 11814 O O . ARG A 1 13 ? -4.546 -0.111 3.182 1.00 0.00 13 ARG A O 16
ATOM 11835 N N . LEU A 1 14 ? -4.184 -1.040 1.177 1.00 0.00 14 LEU A N 16
ATOM 11836 C CA . LEU A 1 14 ? -4.052 0.228 0.431 1.00 0.00 14 LEU A CA 16
ATOM 11837 C C . LEU A 1 14 ? -5.325 1.083 0.413 1.00 0.00 14 LEU A C 16
ATOM 11838 O O . LEU A 1 14 ? -5.286 2.295 0.621 1.00 0.00 14 LEU A O 16
ATOM 11854 N N . MET A 1 15 ? -6.470 0.433 0.209 1.00 0.00 15 MET A N 16
ATOM 11855 C CA . MET A 1 15 ? -7.787 1.078 0.317 1.00 0.00 15 MET A CA 16
ATOM 11856 C C . MET A 1 15 ? -8.054 1.666 1.724 1.00 0.00 15 MET A C 16
ATOM 11857 O O . MET A 1 15 ? -8.775 2.655 1.856 1.00 0.00 15 MET A O 16
ATOM 11871 N N . SER A 1 16 ? -7.375 1.158 2.760 1.00 0.00 16 SER A N 16
ATOM 11872 C CA . SER A 1 16 ? -7.430 1.775 4.097 1.00 0.00 16 SER A CA 16
ATOM 11873 C C . SER A 1 16 ? -6.584 3.071 4.252 1.00 0.00 16 SER A C 16
ATOM 11874 O O . SER A 1 16 ? -6.903 3.919 5.094 1.00 0.00 16 SER A O 16
ATOM 11882 N N . LEU A 1 17 ? -5.533 3.267 3.437 1.00 0.00 17 LEU A N 16
ATOM 11883 C CA . LEU A 1 17 ? -4.762 4.522 3.350 1.00 0.00 17 LEU A CA 16
ATOM 11884 C C . LEU A 1 17 ? -5.376 5.565 2.389 1.00 0.00 17 LEU A C 16
ATOM 11885 O O . LEU A 1 17 ? -5.169 6.765 2.572 1.00 0.00 17 LEU A O 16
ATOM 11901 N N . GLY A 1 18 ? -6.133 5.114 1.383 1.00 0.00 18 GLY A N 16
ATOM 11902 C CA . GLY A 1 18 ? -6.799 5.980 0.400 1.00 0.00 18 GLY A CA 16
ATOM 11903 C C . GLY A 1 18 ? -6.055 6.034 -0.942 1.00 0.00 18 GLY A C 16
ATOM 11904 O O . GLY A 1 18 ? -5.428 7.044 -1.269 1.00 0.00 18 GLY A O 16
ATOM 11908 N N . LEU A 1 19 ? -6.117 4.937 -1.700 1.00 0.00 19 LEU A N 16
ATOM 11909 C CA . LEU A 1 19 ? -5.545 4.796 -3.048 1.00 0.00 19 LEU A CA 16
ATOM 11910 C C . LEU A 1 19 ? -6.646 4.471 -4.101 1.00 0.00 19 LEU A C 16
ATOM 11911 O O . LEU A 1 19 ? -7.830 4.723 -3.874 1.00 0.00 19 LEU A O 16
ATOM 11927 N N . SER A 1 20 ? -6.253 3.972 -5.273 1.00 0.00 20 SER A N 16
ATOM 11928 C CA . SER A 1 20 ? -7.113 3.679 -6.445 1.00 0.00 20 SER A CA 16
ATOM 11929 C C . SER A 1 20 ? -7.752 2.263 -6.421 1.00 0.00 20 SER A C 16
ATOM 11930 O O . SER A 1 20 ? -8.621 1.970 -5.599 1.00 0.00 20 SER A O 16
ATOM 11938 N N . ILE A 1 21 ? -7.307 1.394 -7.331 1.00 0.00 21 ILE A N 16
ATOM 11939 C CA . ILE A 1 21 ? -7.698 -0.023 -7.502 1.00 0.00 21 ILE A CA 16
ATOM 11940 C C . ILE A 1 21 ? -6.579 -0.895 -8.146 1.00 0.00 21 ILE A C 16
ATOM 11941 O O . ILE A 1 21 ? -5.624 -1.256 -7.462 1.00 0.00 21 ILE A O 16
ATOM 11957 N N . GLU A 1 22 ? -6.615 -1.201 -9.449 1.00 0.00 22 GLU A N 16
ATOM 11958 C CA . GLU A 1 22 ? -5.534 -1.907 -10.192 1.00 0.00 22 GLU A CA 16
ATOM 11959 C C . GLU A 1 22 ? -4.251 -1.073 -10.254 1.00 0.00 22 GLU A C 16
ATOM 11960 O O . GLU A 1 22 ? -3.165 -1.536 -9.925 1.00 0.00 22 GLU A O 16
ATOM 11972 N N . GLU A 1 23 ? -4.420 0.195 -10.633 1.00 0.00 23 GLU A N 16
ATOM 11973 C CA . GLU A 1 23 ? -3.318 1.187 -10.620 1.00 0.00 23 GLU A CA 16
ATOM 11974 C C . GLU A 1 23 ? -2.689 1.290 -9.221 1.00 0.00 23 GLU A C 16
ATOM 11975 O O . GLU A 1 23 ? -1.468 1.307 -9.090 1.00 0.00 23 GLU A O 16
ATOM 11987 N N . ALA A 1 24 ? -3.513 1.243 -8.167 1.00 0.00 24 ALA A N 16
ATOM 11988 C CA . ALA A 1 24 ? -3.034 1.142 -6.777 1.00 0.00 24 ALA A CA 16
ATOM 11989 C C . ALA A 1 24 ? -2.259 -0.146 -6.500 1.00 0.00 24 ALA A C 16
ATOM 11990 O O . ALA A 1 24 ? -1.246 -0.094 -5.826 1.00 0.00 24 ALA A O 16
ATOM 11997 N N . THR A 1 25 ? -2.712 -1.280 -7.035 1.00 0.00 25 THR A N 16
ATOM 11998 C CA . THR A 1 25 ? -2.049 -2.583 -6.884 1.00 0.00 25 THR A CA 16
ATOM 11999 C C . THR A 1 25 ? -0.620 -2.566 -7.448 1.00 0.00 25 THR A C 16
ATOM 12000 O O . THR A 1 25 ? 0.345 -2.892 -6.755 1.00 0.00 25 THR A O 16
ATOM 12011 N N . GLU A 1 26 ? -0.451 -2.124 -8.699 1.00 0.00 26 GLU A N 16
ATOM 12012 C CA . GLU A 1 26 ? 0.875 -1.955 -9.330 1.00 0.00 26 GLU A CA 16
ATOM 12013 C C . GLU A 1 26 ? 1.757 -0.923 -8.629 1.00 0.00 26 GLU A C 16
ATOM 12014 O O . GLU A 1 26 ? 2.959 -1.142 -8.512 1.00 0.00 26 GLU A O 16
ATOM 12026 N N . PHE A 1 27 ? 1.153 0.144 -8.106 1.00 0.00 27 PHE A N 16
ATOM 12027 C CA . PHE A 1 27 ? 1.866 1.167 -7.327 1.00 0.00 27 PHE A CA 16
ATOM 12028 C C . PHE A 1 27 ? 2.423 0.603 -6.006 1.00 0.00 27 PHE A C 16
ATOM 12029 O O . PHE A 1 27 ? 3.594 0.783 -5.691 1.00 0.00 27 PHE A O 16
ATOM 12046 N N . TYR A 1 28 ? 1.592 -0.140 -5.276 1.00 0.00 28 TYR A N 16
ATOM 12047 C CA . TYR A 1 28 ? 1.898 -0.870 -4.038 1.00 0.00 28 TYR A CA 16
ATOM 12048 C C . TYR A 1 28 ? 3.115 -1.797 -4.150 1.00 0.00 28 TYR A C 16
ATOM 12049 O O . TYR A 1 28 ? 4.000 -1.777 -3.290 1.00 0.00 28 TYR A O 16
ATOM 12067 N N . GLU A 1 29 ? 3.151 -2.594 -5.220 1.00 0.00 29 GLU A N 16
ATOM 12068 C CA . GLU A 1 29 ? 4.217 -3.579 -5.476 1.00 0.00 29 GLU A CA 16
ATOM 12069 C C . GLU A 1 29 ? 5.500 -2.928 -5.990 1.00 0.00 29 GLU A C 16
ATOM 12070 O O . GLU A 1 29 ? 6.590 -3.307 -5.562 1.00 0.00 29 GLU A O 16
ATOM 12082 N N . ASN A 1 30 ? 5.374 -1.926 -6.866 1.00 0.00 30 ASN A N 16
ATOM 12083 C CA . ASN A 1 30 ? 6.515 -1.126 -7.322 1.00 0.00 30 ASN A CA 16
ATOM 12084 C C . ASN A 1 30 ? 7.177 -0.411 -6.135 1.00 0.00 30 ASN A C 16
ATOM 12085 O O . ASN A 1 30 ? 8.363 -0.634 -5.873 1.00 0.00 30 ASN A O 16
ATOM 12096 N N . ASP A 1 31 ? 6.412 0.383 -5.377 1.00 0.00 31 ASP A N 16
ATOM 12097 C CA . ASP A 1 31 ? 6.899 1.027 -4.154 1.00 0.00 31 ASP A CA 16
ATOM 12098 C C . ASP A 1 31 ? 7.540 0.075 -3.145 1.00 0.00 31 ASP A C 16
ATOM 12099 O O . ASP A 1 31 ? 8.697 0.315 -2.802 1.00 0.00 31 ASP A O 16
ATOM 12108 N N . VAL A 1 32 ? 6.846 -0.977 -2.678 1.00 0.00 32 VAL A N 16
ATOM 12109 C CA . VAL A 1 32 ? 7.291 -1.871 -1.577 1.00 0.00 32 VAL A CA 16
ATOM 12110 C C . VAL A 1 32 ? 6.240 -2.969 -1.222 1.00 0.00 32 VAL A C 16
ATOM 12111 O O . VAL A 1 32 ? 6.064 -3.937 -1.963 1.00 0.00 32 VAL A O 16
ATOM 12124 N N . THR A 1 33 ? 5.569 -2.820 -0.076 1.00 0.00 33 THR A N 16
ATOM 12125 C CA . THR A 1 33 ? 4.626 -3.710 0.597 1.00 0.00 33 THR A CA 16
ATOM 12126 C C . THR A 1 33 ? 3.569 -2.773 1.232 1.00 0.00 33 THR A C 16
ATOM 12127 O O . THR A 1 33 ? 2.710 -2.271 0.520 1.00 0.00 33 THR A O 16
ATOM 12138 N N . TYR A 1 34 ? 3.657 -2.431 2.527 1.00 0.00 34 TYR A N 16
ATOM 12139 C CA . TYR A 1 34 ? 2.700 -1.466 3.110 1.00 0.00 34 TYR A CA 16
ATOM 12140 C C . TYR A 1 34 ? 3.312 -0.311 3.933 1.00 0.00 34 TYR A C 16
ATOM 12141 O O . TYR A 1 34 ? 3.239 0.836 3.491 1.00 0.00 34 TYR A O 16
ATOM 12159 N N . GLU A 1 35 ? 3.948 -0.560 5.087 1.00 0.00 35 GLU A N 16
ATOM 12160 C CA . GLU A 1 35 ? 4.398 0.532 5.998 1.00 0.00 35 GLU A CA 16
ATOM 12161 C C . GLU A 1 35 ? 5.438 1.472 5.379 1.00 0.00 35 GLU A C 16
ATOM 12162 O O . GLU A 1 35 ? 5.375 2.682 5.581 1.00 0.00 35 GLU A O 16
ATOM 12174 N N . ARG A 1 36 ? 6.356 0.945 4.565 1.00 0.00 36 ARG A N 16
ATOM 12175 C CA . ARG A 1 36 ? 7.321 1.765 3.814 1.00 0.00 36 ARG A CA 16
ATOM 12176 C C . ARG A 1 36 ? 6.633 2.778 2.864 1.00 0.00 36 ARG A C 16
ATOM 12177 O O . ARG A 1 36 ? 6.903 3.976 2.959 1.00 0.00 36 ARG A O 16
ATOM 12198 N N . TYR A 1 37 ? 5.723 2.340 1.979 1.00 0.00 37 TYR A N 16
ATOM 12199 C CA . TYR A 1 37 ? 5.032 3.278 1.075 1.00 0.00 37 TYR A CA 16
ATOM 12200 C C . TYR A 1 37 ? 4.151 4.255 1.857 1.00 0.00 37 TYR A C 16
ATOM 12201 O O . TYR A 1 37 ? 4.111 5.424 1.499 1.00 0.00 37 TYR A O 16
ATOM 12219 N N . LEU A 1 38 ? 3.508 3.825 2.950 1.00 0.00 38 LEU A N 16
ATOM 12220 C CA . LEU A 1 38 ? 2.782 4.720 3.857 1.00 0.00 38 LEU A CA 16
ATOM 12221 C C . LEU A 1 38 ? 3.665 5.876 4.354 1.00 0.00 38 LEU A C 16
ATOM 12222 O O . LEU A 1 38 ? 3.196 7.007 4.415 1.00 0.00 38 LEU A O 16
ATOM 12238 N N . GLU A 1 39 ? 4.936 5.618 4.689 1.00 0.00 39 GLU A N 16
ATOM 12239 C CA . GLU A 1 39 ? 5.874 6.651 5.178 1.00 0.00 39 GLU A CA 16
ATOM 12240 C C . GLU A 1 39 ? 6.309 7.593 4.058 1.00 0.00 39 GLU A C 16
ATOM 12241 O O . GLU A 1 39 ? 6.223 8.811 4.207 1.00 0.00 39 GLU A O 16
ATOM 12253 N N . ILE A 1 40 ? 6.688 7.041 2.904 1.00 0.00 40 ILE A N 16
ATOM 12254 C CA . ILE A 1 40 ? 7.093 7.809 1.713 1.00 0.00 40 ILE A CA 16
ATOM 12255 C C . ILE A 1 40 ? 5.952 8.734 1.222 1.00 0.00 40 ILE A C 16
ATOM 12256 O O . ILE A 1 40 ? 6.153 9.934 1.025 1.00 0.00 40 ILE A O 16
ATOM 12272 N N . LEU A 1 41 ? 4.732 8.208 1.095 1.00 0.00 41 LEU A N 16
ATOM 12273 C CA . LEU A 1 41 ? 3.529 8.937 0.682 1.00 0.00 41 LEU A CA 16
ATOM 12274 C C . LEU A 1 41 ? 2.983 9.872 1.779 1.00 0.00 41 LEU A C 16
ATOM 12275 O O . LEU A 1 41 ? 2.427 10.911 1.441 1.00 0.00 41 LEU A O 16
ATOM 12291 N N . LYS A 1 42 ? 3.182 9.607 3.073 1.00 0.00 42 LYS A N 16
ATOM 12292 C CA . LYS A 1 42 ? 2.862 10.602 4.113 1.00 0.00 42 LYS A CA 16
ATOM 12293 C C . LYS A 1 42 ? 3.811 11.815 4.045 1.00 0.00 42 LYS A C 16
ATOM 12294 O O . LYS A 1 42 ? 3.388 12.956 4.251 1.00 0.00 42 LYS A O 16
ATOM 12313 N N . SER A 1 43 ? 5.084 11.584 3.707 1.00 0.00 43 SER A N 16
ATOM 12314 C CA . SER A 1 43 ? 6.067 12.644 3.457 1.00 0.00 43 SER A CA 16
ATOM 12315 C C . SER A 1 43 ? 5.797 13.462 2.173 1.00 0.00 43 SER A C 16
ATOM 12316 O O . SER A 1 43 ? 6.221 14.619 2.100 1.00 0.00 43 SER A O 16
ATOM 12324 N N . LYS A 1 44 ? 5.102 12.908 1.163 1.00 0.00 44 LYS A N 16
ATOM 12325 C CA . LYS A 1 44 ? 4.852 13.574 -0.133 1.00 0.00 44 LYS A CA 16
ATOM 12326 C C . LYS A 1 44 ? 3.710 12.912 -0.952 1.00 0.00 44 LYS A C 16
ATOM 12327 O O . LYS A 1 44 ? 3.936 12.238 -1.961 1.00 0.00 44 LYS A O 16
ATOM 12346 N N . GLN A 1 45 ? 2.466 13.075 -0.490 1.00 0.00 45 GLN A N 16
ATOM 12347 C CA . GLN A 1 45 ? 1.241 12.557 -1.140 1.00 0.00 45 GLN A CA 16
ATOM 12348 C C . GLN A 1 45 ? 0.851 13.310 -2.431 1.00 0.00 45 GLN A C 16
ATOM 12349 O O . GLN A 1 45 ? 1.445 14.333 -2.784 1.00 0.00 45 GLN A O 16
ATOM 12363 N N . LYS A 1 46 ? -0.186 12.817 -3.117 1.00 0.00 46 LYS A N 16
ATOM 12364 C CA . LYS A 1 46 ? -0.790 13.447 -4.302 1.00 0.00 46 LYS A CA 16
ATOM 12365 C C . LYS A 1 46 ? -2.327 13.266 -4.350 1.00 0.00 46 LYS A C 16
ATOM 12366 O O . LYS A 1 46 ? -3.058 14.252 -4.493 1.00 0.00 46 LYS A O 16
ATOM 12385 N N . GLU A 1 47 ? -2.804 12.022 -4.156 1.00 0.00 47 GLU A N 16
ATOM 12386 C CA . GLU A 1 47 ? -4.221 11.589 -4.232 1.00 0.00 47 GLU A CA 16
ATOM 12387 C C . GLU A 1 47 ? -4.908 11.917 -5.575 1.00 0.00 47 GLU A C 16
ATOM 12388 O O . GLU A 1 47 ? -4.194 12.132 -6.581 1.00 0.00 47 GLU A O 16
ATOM 12401 N N . ALA A 1 1 ? -1.989 -18.211 -4.129 0.01 0.01 1 ALA A N 17
ATOM 12402 C CA . ALA A 1 1 ? -3.300 -18.868 -4.374 1.00 0.00 1 ALA A CA 17
ATOM 12403 C C . ALA A 1 1 ? -4.337 -17.840 -4.847 1.00 0.00 1 ALA A C 17
ATOM 12404 O O . ALA A 1 1 ? -4.558 -16.863 -4.144 1.00 0.00 1 ALA A O 17
ATOM 12413 N N . LEU A 1 2 ? -4.977 -18.044 -6.004 1.00 0.00 2 LEU A N 17
ATOM 12414 C CA . LEU A 1 2 ? -6.125 -17.266 -6.527 1.00 0.00 2 LEU A CA 17
ATOM 12415 C C . LEU A 1 2 ? -5.950 -15.720 -6.574 1.00 0.00 2 LEU A C 17
ATOM 12416 O O . LEU A 1 2 ? -6.336 -14.988 -5.662 1.00 0.00 2 LEU A O 17
ATOM 12432 N N . VAL A 1 3 ? -5.350 -15.220 -7.664 1.00 0.00 3 VAL A N 17
ATOM 12433 C CA . VAL A 1 3 ? -4.912 -13.807 -7.843 1.00 0.00 3 VAL A CA 17
ATOM 12434 C C . VAL A 1 3 ? -3.957 -13.343 -6.718 1.00 0.00 3 VAL A C 17
ATOM 12435 O O . VAL A 1 3 ? -3.925 -12.175 -6.334 1.00 0.00 3 VAL A O 17
ATOM 12448 N N . ASP A 1 4 ? -3.160 -14.287 -6.190 1.00 0.00 4 ASP A N 17
ATOM 12449 C CA . ASP A 1 4 ? -2.321 -14.171 -4.982 1.00 0.00 4 ASP A CA 17
ATOM 12450 C C . ASP A 1 4 ? -3.060 -13.573 -3.772 1.00 0.00 4 ASP A C 17
ATOM 12451 O O . ASP A 1 4 ? -3.065 -12.368 -3.567 1.00 0.00 4 ASP A O 17
ATOM 12460 N N . GLU A 1 5 ? -3.643 -14.424 -2.922 1.00 0.00 5 GLU A N 17
ATOM 12461 C CA . GLU A 1 5 ? -4.318 -14.074 -1.649 1.00 0.00 5 GLU A CA 17
ATOM 12462 C C . GLU A 1 5 ? -3.529 -13.100 -0.771 1.00 0.00 5 GLU A C 17
ATOM 12463 O O . GLU A 1 5 ? -4.111 -12.164 -0.231 1.00 0.00 5 GLU A O 17
ATOM 12475 N N . VAL A 1 6 ? -2.204 -13.264 -0.686 1.00 0.00 6 VAL A N 17
ATOM 12476 C CA . VAL A 1 6 ? -1.301 -12.285 -0.040 1.00 0.00 6 VAL A CA 17
ATOM 12477 C C . VAL A 1 6 ? -1.412 -10.908 -0.695 1.00 0.00 6 VAL A C 17
ATOM 12478 O O . VAL A 1 6 ? -1.664 -9.918 -0.008 1.00 0.00 6 VAL A O 17
ATOM 12491 N N . LYS A 1 7 ? -1.266 -10.851 -2.022 1.00 0.00 7 LYS A N 17
ATOM 12492 C CA . LYS A 1 7 ? -1.409 -9.624 -2.801 1.00 0.00 7 LYS A CA 17
ATOM 12493 C C . LYS A 1 7 ? -2.785 -8.982 -2.549 1.00 0.00 7 LYS A C 17
ATOM 12494 O O . LYS A 1 7 ? -2.832 -7.810 -2.206 1.00 0.00 7 LYS A O 17
ATOM 12513 N N . ASP A 1 8 ? -3.895 -9.732 -2.628 1.00 0.00 8 ASP A N 17
ATOM 12514 C CA . ASP A 1 8 ? -5.272 -9.237 -2.426 1.00 0.00 8 ASP A CA 17
ATOM 12515 C C . ASP A 1 8 ? -5.511 -8.634 -1.027 1.00 0.00 8 ASP A C 17
ATOM 12516 O O . ASP A 1 8 ? -6.096 -7.557 -0.903 1.00 0.00 8 ASP A O 17
ATOM 12525 N N . MET A 1 9 ? -5.008 -9.279 0.027 1.00 0.00 9 MET A N 17
ATOM 12526 C CA . MET A 1 9 ? -5.070 -8.772 1.410 1.00 0.00 9 MET A CA 17
ATOM 12527 C C . MET A 1 9 ? -4.280 -7.457 1.597 1.00 0.00 9 MET A C 17
ATOM 12528 O O . MET A 1 9 ? -4.784 -6.470 2.135 1.00 0.00 9 MET A O 17
ATOM 12542 N N . GLU A 1 10 ? -3.042 -7.448 1.095 1.00 0.00 10 GLU A N 17
ATOM 12543 C CA . GLU A 1 10 ? -2.177 -6.251 1.053 1.00 0.00 10 GLU A CA 17
ATOM 12544 C C . GLU A 1 10 ? -2.793 -5.123 0.220 1.00 0.00 10 GLU A C 17
ATOM 12545 O O . GLU A 1 10 ? -2.784 -3.978 0.646 1.00 0.00 10 GLU A O 17
ATOM 12557 N N . ILE A 1 11 ? -3.455 -5.431 -0.891 1.00 0.00 11 ILE A N 17
ATOM 12558 C CA . ILE A 1 11 ? -4.201 -4.464 -1.714 1.00 0.00 11 ILE A CA 17
ATOM 12559 C C . ILE A 1 11 ? -5.373 -3.841 -0.924 1.00 0.00 11 ILE A C 17
ATOM 12560 O O . ILE A 1 11 ? -5.609 -2.635 -1.008 1.00 0.00 11 ILE A O 17
ATOM 12576 N N . ALA A 1 12 ? -6.092 -4.628 -0.118 1.00 0.00 12 ALA A N 17
ATOM 12577 C CA . ALA A 1 12 ? -7.151 -4.111 0.758 1.00 0.00 12 ALA A CA 17
ATOM 12578 C C . ALA A 1 12 ? -6.610 -3.072 1.770 1.00 0.00 12 ALA A C 17
ATOM 12579 O O . ALA A 1 12 ? -7.263 -2.069 2.071 1.00 0.00 12 ALA A O 17
ATOM 12586 N N . ARG A 1 13 ? -5.370 -3.258 2.233 1.00 0.00 13 ARG A N 17
ATOM 12587 C CA . ARG A 1 13 ? -4.639 -2.267 3.018 1.00 0.00 13 ARG A CA 17
ATOM 12588 C C . ARG A 1 13 ? -4.452 -0.926 2.274 1.00 0.00 13 ARG A C 17
ATOM 12589 O O . ARG A 1 13 ? -4.721 0.123 2.857 1.00 0.00 13 ARG A O 17
ATOM 12610 N N . LEU A 1 14 ? -4.093 -0.930 0.983 1.00 0.00 14 LEU A N 17
ATOM 12611 C CA . LEU A 1 14 ? -3.955 0.295 0.170 1.00 0.00 14 LEU A CA 17
ATOM 12612 C C . LEU A 1 14 ? -5.267 1.094 0.063 1.00 0.00 14 LEU A C 17
ATOM 12613 O O . LEU A 1 14 ? -5.247 2.322 0.146 1.00 0.00 14 LEU A O 17
ATOM 12629 N N . MET A 1 15 ? -6.415 0.417 -0.047 1.00 0.00 15 MET A N 17
ATOM 12630 C CA . MET A 1 15 ? -7.737 1.063 0.008 1.00 0.00 15 MET A CA 17
ATOM 12631 C C . MET A 1 15 ? -7.959 1.808 1.340 1.00 0.00 15 MET A C 17
ATOM 12632 O O . MET A 1 15 ? -8.498 2.917 1.348 1.00 0.00 15 MET A O 17
ATOM 12646 N N . SER A 1 16 ? -7.468 1.261 2.457 1.00 0.00 16 SER A N 17
ATOM 12647 C CA . SER A 1 16 ? -7.547 1.916 3.771 1.00 0.00 16 SER A CA 17
ATOM 12648 C C . SER A 1 16 ? -6.784 3.260 3.852 1.00 0.00 16 SER A C 17
ATOM 12649 O O . SER A 1 16 ? -7.226 4.169 4.560 1.00 0.00 16 SER A O 17
ATOM 12657 N N . LEU A 1 17 ? -5.679 3.442 3.110 1.00 0.00 17 LEU A N 17
ATOM 12658 C CA . LEU A 1 17 ? -4.955 4.713 2.985 1.00 0.00 17 LEU A CA 17
ATOM 12659 C C . LEU A 1 17 ? -5.530 5.706 1.934 1.00 0.00 17 LEU A C 17
ATOM 12660 O O . LEU A 1 17 ? -4.973 6.797 1.781 1.00 0.00 17 LEU A O 17
ATOM 12676 N N . GLY A 1 18 ? -6.607 5.388 1.199 1.00 0.00 18 GLY A N 17
ATOM 12677 C CA . GLY A 1 18 ? -7.150 6.273 0.157 1.00 0.00 18 GLY A CA 17
ATOM 12678 C C . GLY A 1 18 ? -6.323 6.250 -1.135 1.00 0.00 18 GLY A C 17
ATOM 12679 O O . GLY A 1 18 ? -5.484 7.124 -1.361 1.00 0.00 18 GLY A O 17
ATOM 12683 N N . LEU A 1 19 ? -6.588 5.247 -1.978 1.00 0.00 19 LEU A N 17
ATOM 12684 C CA . LEU A 1 19 ? -5.927 5.026 -3.276 1.00 0.00 19 LEU A CA 17
ATOM 12685 C C . LEU A 1 19 ? -6.902 4.485 -4.360 1.00 0.00 19 LEU A C 17
ATOM 12686 O O . LEU A 1 19 ? -8.070 4.209 -4.071 1.00 0.00 19 LEU A O 17
ATOM 12702 N N . SER A 1 20 ? -6.427 4.362 -5.607 1.00 0.00 20 SER A N 17
ATOM 12703 C CA . SER A 1 20 ? -7.140 3.794 -6.772 1.00 0.00 20 SER A CA 17
ATOM 12704 C C . SER A 1 20 ? -7.463 2.285 -6.614 1.00 0.00 20 SER A C 17
ATOM 12705 O O . SER A 1 20 ? -7.308 1.731 -5.522 1.00 0.00 20 SER A O 17
ATOM 12713 N N . ILE A 1 21 ? -7.859 1.563 -7.678 1.00 0.00 21 ILE A N 17
ATOM 12714 C CA . ILE A 1 21 ? -8.083 0.102 -7.609 1.00 0.00 21 ILE A CA 17
ATOM 12715 C C . ILE A 1 21 ? -6.910 -0.682 -8.231 1.00 0.00 21 ILE A C 17
ATOM 12716 O O . ILE A 1 21 ? -6.032 -1.121 -7.493 1.00 0.00 21 ILE A O 17
ATOM 12732 N N . GLU A 1 22 ? -6.841 -0.810 -9.567 1.00 0.00 22 GLU A N 17
ATOM 12733 C CA . GLU A 1 22 ? -5.818 -1.635 -10.266 1.00 0.00 22 GLU A CA 17
ATOM 12734 C C . GLU A 1 22 ? -4.464 -0.935 -10.319 1.00 0.00 22 GLU A C 17
ATOM 12735 O O . GLU A 1 22 ? -3.427 -1.554 -10.087 1.00 0.00 22 GLU A O 17
ATOM 12747 N N . GLU A 1 23 ? -4.480 0.383 -10.538 1.00 0.00 23 GLU A N 17
ATOM 12748 C CA . GLU A 1 23 ? -3.281 1.229 -10.398 1.00 0.00 23 GLU A CA 17
ATOM 12749 C C . GLU A 1 23 ? -2.739 1.190 -8.971 1.00 0.00 23 GLU A C 17
ATOM 12750 O O . GLU A 1 23 ? -1.543 0.990 -8.799 1.00 0.00 23 GLU A O 17
ATOM 12762 N N . ALA A 1 24 ? -3.598 1.281 -7.946 1.00 0.00 24 ALA A N 17
ATOM 12763 C CA . ALA A 1 24 ? -3.163 1.095 -6.559 1.00 0.00 24 ALA A CA 17
ATOM 12764 C C . ALA A 1 24 ? -2.469 -0.256 -6.327 1.00 0.00 24 ALA A C 17
ATOM 12765 O O . ALA A 1 24 ? -1.408 -0.263 -5.713 1.00 0.00 24 ALA A O 17
ATOM 12772 N N . THR A 1 25 ? -2.987 -1.383 -6.836 1.00 0.00 25 THR A N 17
ATOM 12773 C CA . THR A 1 25 ? -2.313 -2.685 -6.650 1.00 0.00 25 THR A CA 17
ATOM 12774 C C . THR A 1 25 ? -0.898 -2.757 -7.239 1.00 0.00 25 THR A C 17
ATOM 12775 O O . THR A 1 25 ? 0.015 -3.316 -6.621 1.00 0.00 25 THR A O 17
ATOM 12786 N N . GLU A 1 26 ? -0.682 -2.164 -8.420 1.00 0.00 26 GLU A N 17
ATOM 12787 C CA . GLU A 1 26 ? 0.648 -2.130 -9.053 1.00 0.00 26 GLU A CA 17
ATOM 12788 C C . GLU A 1 26 ? 1.575 -1.157 -8.341 1.00 0.00 26 GLU A C 17
ATOM 12789 O O . GLU A 1 26 ? 2.736 -1.481 -8.124 1.00 0.00 26 GLU A O 17
ATOM 12801 N N . PHE A 1 27 ? 1.059 0.002 -7.938 1.00 0.00 27 PHE A N 17
ATOM 12802 C CA . PHE A 1 27 ? 1.792 1.024 -7.193 1.00 0.00 27 PHE A CA 17
ATOM 12803 C C . PHE A 1 27 ? 2.299 0.507 -5.839 1.00 0.00 27 PHE A C 17
ATOM 12804 O O . PHE A 1 27 ? 3.466 0.698 -5.508 1.00 0.00 27 PHE A O 17
ATOM 12821 N N . TYR A 1 28 ? 1.450 -0.210 -5.095 1.00 0.00 28 TYR A N 17
ATOM 12822 C CA . TYR A 1 28 ? 1.819 -0.921 -3.866 1.00 0.00 28 TYR A CA 17
ATOM 12823 C C . TYR A 1 28 ? 3.055 -1.797 -4.090 1.00 0.00 28 TYR A C 17
ATOM 12824 O O . TYR A 1 28 ? 4.111 -1.534 -3.511 1.00 0.00 28 TYR A O 17
ATOM 12842 N N . GLU A 1 29 ? 2.952 -2.772 -5.001 1.00 0.00 29 GLU A N 17
ATOM 12843 C CA . GLU A 1 29 ? 4.047 -3.702 -5.344 1.00 0.00 29 GLU A CA 17
ATOM 12844 C C . GLU A 1 29 ? 5.294 -3.065 -5.983 1.00 0.00 29 GLU A C 17
ATOM 12845 O O . GLU A 1 29 ? 6.384 -3.622 -5.859 1.00 0.00 29 GLU A O 17
ATOM 12857 N N . ASN A 1 30 ? 5.174 -1.899 -6.629 1.00 0.00 30 ASN A N 17
ATOM 12858 C CA . ASN A 1 30 ? 6.304 -1.158 -7.225 1.00 0.00 30 ASN A CA 17
ATOM 12859 C C . ASN A 1 30 ? 7.009 -0.184 -6.258 1.00 0.00 30 ASN A C 17
ATOM 12860 O O . ASN A 1 30 ? 8.166 0.186 -6.487 1.00 0.00 30 ASN A O 17
ATOM 12871 N N . ASP A 1 31 ? 6.331 0.220 -5.183 1.00 0.00 31 ASP A N 17
ATOM 12872 C CA . ASP A 1 31 ? 6.920 1.040 -4.116 1.00 0.00 31 ASP A CA 17
ATOM 12873 C C . ASP A 1 31 ? 7.643 0.125 -3.121 1.00 0.00 31 ASP A C 17
ATOM 12874 O O . ASP A 1 31 ? 8.822 0.329 -2.835 1.00 0.00 31 ASP A O 17
ATOM 12883 N N . VAL A 1 32 ? 6.891 -0.889 -2.682 1.00 0.00 32 VAL A N 17
ATOM 12884 C CA . VAL A 1 32 ? 7.218 -1.868 -1.609 1.00 0.00 32 VAL A CA 17
ATOM 12885 C C . VAL A 1 32 ? 6.111 -2.901 -1.243 1.00 0.00 32 VAL A C 17
ATOM 12886 O O . VAL A 1 32 ? 5.681 -3.685 -2.088 1.00 0.00 32 VAL A O 17
ATOM 12899 N N . THR A 1 33 ? 5.682 -2.924 0.027 1.00 0.00 33 THR A N 17
ATOM 12900 C CA . THR A 1 33 ? 4.840 -3.929 0.685 1.00 0.00 33 THR A CA 17
ATOM 12901 C C . THR A 1 33 ? 3.637 -3.324 1.423 1.00 0.00 33 THR A C 17
ATOM 12902 O O . THR A 1 33 ? 2.581 -3.945 1.434 1.00 0.00 33 THR A O 17
ATOM 12913 N N . TYR A 1 34 ? 3.767 -2.150 2.066 1.00 0.00 34 TYR A N 17
ATOM 12914 C CA . TYR A 1 34 ? 2.780 -1.483 2.933 1.00 0.00 34 TYR A CA 17
ATOM 12915 C C . TYR A 1 34 ? 3.428 -0.330 3.732 1.00 0.00 34 TYR A C 17
ATOM 12916 O O . TYR A 1 34 ? 3.401 0.817 3.296 1.00 0.00 34 TYR A O 17
ATOM 12934 N N . GLU A 1 35 ? 4.076 -0.624 4.869 1.00 0.00 35 GLU A N 17
ATOM 12935 C CA . GLU A 1 35 ? 4.528 0.422 5.820 1.00 0.00 35 GLU A CA 17
ATOM 12936 C C . GLU A 1 35 ? 5.613 1.341 5.266 1.00 0.00 35 GLU A C 17
ATOM 12937 O O . GLU A 1 35 ? 5.639 2.527 5.585 1.00 0.00 35 GLU A O 17
ATOM 12949 N N . ARG A 1 36 ? 6.470 0.810 4.392 1.00 0.00 36 ARG A N 17
ATOM 12950 C CA . ARG A 1 36 ? 7.475 1.620 3.697 1.00 0.00 36 ARG A CA 17
ATOM 12951 C C . ARG A 1 36 ? 6.822 2.675 2.778 1.00 0.00 36 ARG A C 17
ATOM 12952 O O . ARG A 1 36 ? 7.148 3.856 2.890 1.00 0.00 36 ARG A O 17
ATOM 12973 N N . TYR A 1 37 ? 5.878 2.296 1.896 1.00 0.00 37 TYR A N 17
ATOM 12974 C CA . TYR A 1 37 ? 5.222 3.264 1.009 1.00 0.00 37 TYR A CA 17
ATOM 12975 C C . TYR A 1 37 ? 4.381 4.238 1.826 1.00 0.00 37 TYR A C 17
ATOM 12976 O O . TYR A 1 37 ? 4.388 5.420 1.517 1.00 0.00 37 TYR A O 17
ATOM 12994 N N . LEU A 1 38 ? 3.713 3.771 2.888 1.00 0.00 38 LEU A N 17
ATOM 12995 C CA . LEU A 1 38 ? 2.983 4.627 3.817 1.00 0.00 38 LEU A CA 17
ATOM 12996 C C . LEU A 1 38 ? 3.889 5.772 4.307 1.00 0.00 38 LEU A C 17
ATOM 12997 O O . LEU A 1 38 ? 3.540 6.933 4.140 1.00 0.00 38 LEU A O 17
ATOM 13013 N N . GLU A 1 39 ? 5.084 5.458 4.817 1.00 0.00 39 GLU A N 17
ATOM 13014 C CA . GLU A 1 39 ? 6.050 6.476 5.286 1.00 0.00 39 GLU A CA 17
ATOM 13015 C C . GLU A 1 39 ? 6.469 7.465 4.195 1.00 0.00 39 GLU A C 17
ATOM 13016 O O . GLU A 1 39 ? 6.516 8.667 4.448 1.00 0.00 39 GLU A O 17
ATOM 13028 N N . ILE A 1 40 ? 6.728 6.982 2.979 1.00 0.00 40 ILE A N 17
ATOM 13029 C CA . ILE A 1 40 ? 7.191 7.801 1.843 1.00 0.00 40 ILE A CA 17
ATOM 13030 C C . ILE A 1 40 ? 6.079 8.748 1.320 1.00 0.00 40 ILE A C 17
ATOM 13031 O O . ILE A 1 40 ? 6.305 9.945 1.135 1.00 0.00 40 ILE A O 17
ATOM 13047 N N . LEU A 1 41 ? 4.861 8.232 1.138 1.00 0.00 41 LEU A N 17
ATOM 13048 C CA . LEU A 1 41 ? 3.664 8.937 0.663 1.00 0.00 41 LEU A CA 17
ATOM 13049 C C . LEU A 1 41 ? 3.084 9.908 1.720 1.00 0.00 41 LEU A C 17
ATOM 13050 O O . LEU A 1 41 ? 2.675 11.016 1.375 1.00 0.00 41 LEU A O 17
ATOM 13066 N N . LYS A 1 42 ? 3.083 9.546 3.008 1.00 0.00 42 LYS A N 17
ATOM 13067 C CA . LYS A 1 42 ? 2.764 10.477 4.107 1.00 0.00 42 LYS A CA 17
ATOM 13068 C C . LYS A 1 42 ? 3.75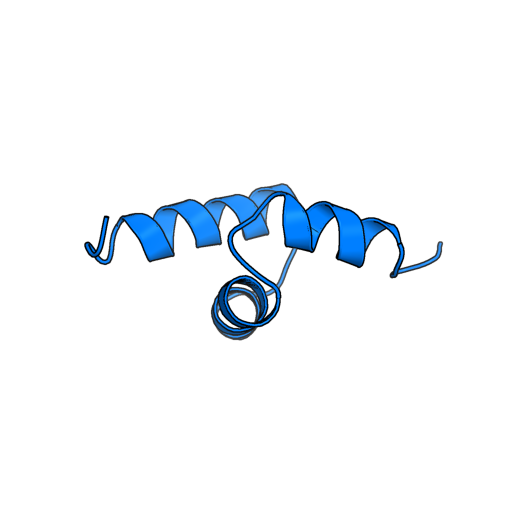9 11.658 4.157 1.00 0.00 42 LYS A C 17
ATOM 13069 O O . LYS A 1 42 ? 3.365 12.792 4.432 1.00 0.00 42 LYS A O 17
ATOM 13088 N N . SER A 1 43 ? 5.035 11.374 3.866 1.00 0.00 43 SER A N 17
ATOM 13089 C CA . SER A 1 43 ? 6.056 12.415 3.677 1.00 0.00 43 SER A CA 17
ATOM 13090 C C . SER A 1 43 ? 5.611 13.391 2.564 1.00 0.00 43 SER A C 17
ATOM 13091 O O . SER A 1 43 ? 5.414 14.574 2.845 1.00 0.00 43 SER A O 17
ATOM 13099 N N . LYS A 1 44 ? 5.368 12.887 1.342 1.00 0.00 44 LYS A N 17
ATOM 13100 C CA . LYS A 1 44 ? 4.728 13.611 0.224 1.00 0.00 44 LYS A CA 17
ATOM 13101 C C . LYS A 1 44 ? 4.092 12.652 -0.810 1.00 0.00 44 LYS A C 17
ATOM 13102 O O . LYS A 1 44 ? 4.787 11.823 -1.404 1.00 0.00 44 LYS A O 17
ATOM 13121 N N . GLN A 1 45 ? 2.777 12.776 -1.052 1.00 0.00 45 GLN A N 17
ATOM 13122 C CA . GLN A 1 45 ? 2.037 11.927 -2.008 1.00 0.00 45 GLN A CA 17
ATOM 13123 C C . GLN A 1 45 ? 2.256 12.351 -3.470 1.00 0.00 45 GLN A C 17
ATOM 13124 O O . GLN A 1 45 ? 2.622 11.522 -4.306 1.00 0.00 45 GLN A O 17
ATOM 13138 N N . LYS A 1 46 ? 2.098 13.649 -3.759 1.00 0.00 46 LYS A N 17
ATOM 13139 C CA . LYS A 1 46 ? 2.302 14.254 -5.086 1.00 0.00 46 LYS A CA 17
ATOM 13140 C C . LYS A 1 46 ? 1.539 13.539 -6.242 1.00 0.00 46 LYS A C 17
ATOM 13141 O O . LYS A 1 46 ? 0.509 12.896 -6.004 1.00 0.00 46 LYS A O 17
ATOM 13160 N N . GLU A 1 47 ? 1.993 13.688 -7.497 1.00 0.00 47 GLU A N 17
ATOM 13161 C CA . GLU A 1 47 ? 1.432 13.058 -8.716 1.00 0.00 47 GLU A CA 17
ATOM 13162 C C . GLU A 1 47 ? 2.511 12.468 -9.633 1.00 0.00 47 GLU A C 17
ATOM 13163 O O . GLU A 1 47 ? 3.691 12.872 -9.525 1.00 0.00 47 GLU A O 17
ATOM 13176 N N . ALA A 1 1 ? 2.889 -16.370 -11.201 0.01 0.01 1 ALA A N 18
ATOM 13177 C CA . ALA A 1 1 ? 2.722 -15.644 -9.916 1.00 0.00 1 ALA A CA 18
ATOM 13178 C C . ALA A 1 1 ? 3.020 -16.580 -8.740 1.00 0.00 1 ALA A C 18
ATOM 13179 O O . ALA A 1 1 ? 2.476 -17.685 -8.689 1.00 0.00 1 ALA A O 18
ATOM 13188 N N . LEU A 1 2 ? 3.862 -16.162 -7.784 1.00 0.00 2 LEU A N 18
ATOM 13189 C CA . LEU A 1 2 ? 4.105 -16.926 -6.542 1.00 0.00 2 LEU A CA 18
ATOM 13190 C C . LEU A 1 2 ? 2.819 -17.121 -5.709 1.00 0.00 2 LEU A C 18
ATOM 13191 O O . LEU A 1 2 ? 2.574 -18.195 -5.156 1.00 0.00 2 LEU A O 18
ATOM 13207 N N . VAL A 1 3 ? 2.016 -16.058 -5.613 1.00 0.00 3 VAL A N 18
ATOM 13208 C CA . VAL A 1 3 ? 0.775 -15.971 -4.825 1.00 0.00 3 VAL A CA 18
ATOM 13209 C C . VAL A 1 3 ? -0.071 -14.777 -5.300 1.00 0.00 3 VAL A C 18
ATOM 13210 O O . VAL A 1 3 ? 0.474 -13.761 -5.744 1.00 0.00 3 VAL A O 18
ATOM 13223 N N . ASP A 1 4 ? -1.397 -14.878 -5.171 1.00 0.00 4 ASP A N 18
ATOM 13224 C CA . ASP A 1 4 ? -2.360 -13.787 -5.414 1.00 0.00 4 ASP A CA 18
ATOM 13225 C C . ASP A 1 4 ? -3.129 -13.359 -4.155 1.00 0.00 4 ASP A C 18
ATOM 13226 O O . ASP A 1 4 ? -3.474 -12.189 -4.039 1.00 0.00 4 ASP A O 18
ATOM 13235 N N . GLU A 1 5 ? -3.330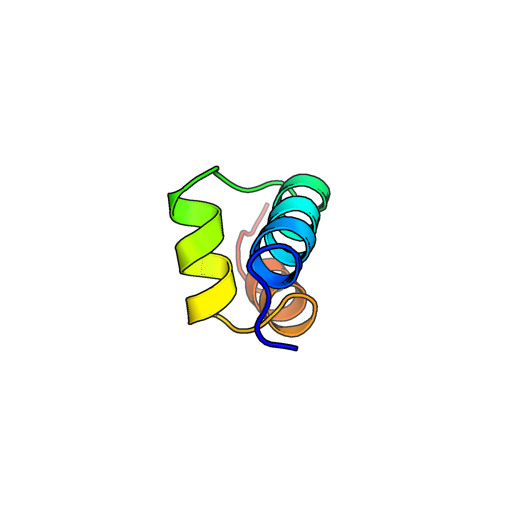 -14.258 -3.181 1.00 0.00 5 GLU A N 18
ATOM 13236 C CA . GLU A 1 5 ? -4.034 -13.981 -1.905 1.00 0.00 5 GLU A CA 18
ATOM 13237 C C . GLU A 1 5 ? -3.333 -12.942 -1.028 1.00 0.00 5 GLU A C 18
ATOM 13238 O O . GLU A 1 5 ? -3.972 -12.002 -0.561 1.00 0.00 5 GLU A O 18
ATOM 13250 N N . VAL A 1 6 ? -2.012 -13.060 -0.859 1.00 0.00 6 VAL A N 18
ATOM 13251 C CA . VAL A 1 6 ? -1.169 -12.039 -0.192 1.00 0.00 6 VAL A CA 18
ATOM 13252 C C . VAL A 1 6 ? -1.322 -10.685 -0.883 1.00 0.00 6 VAL A C 18
ATOM 13253 O O . VAL A 1 6 ? -1.536 -9.670 -0.222 1.00 0.00 6 VAL A O 18
ATOM 13266 N N . LYS A 1 7 ? -1.267 -10.677 -2.220 1.00 0.00 7 LYS A N 18
ATOM 13267 C CA . LYS A 1 7 ? -1.426 -9.461 -3.011 1.00 0.00 7 LYS A CA 18
ATOM 13268 C C . LYS A 1 7 ? -2.795 -8.808 -2.727 1.00 0.00 7 LYS A C 18
ATOM 13269 O O . LYS A 1 7 ? -2.824 -7.671 -2.273 1.00 0.00 7 LYS A O 18
ATOM 13288 N N . ASP A 1 8 ? -3.912 -9.539 -2.847 1.00 0.00 8 ASP A N 18
ATOM 13289 C CA . ASP A 1 8 ? -5.284 -9.083 -2.521 1.00 0.00 8 ASP A CA 18
ATOM 13290 C C . ASP A 1 8 ? -5.442 -8.518 -1.101 1.00 0.00 8 ASP A C 18
ATOM 13291 O O . ASP A 1 8 ? -6.101 -7.495 -0.907 1.00 0.00 8 ASP A O 18
ATOM 13300 N N . MET A 1 9 ? -4.817 -9.148 -0.107 1.00 0.00 9 MET A N 18
ATOM 13301 C CA . MET A 1 9 ? -4.894 -8.714 1.292 1.00 0.00 9 MET A CA 18
ATOM 13302 C C . MET A 1 9 ? -4.153 -7.386 1.544 1.00 0.00 9 MET A C 18
ATOM 13303 O O . MET A 1 9 ? -4.682 -6.482 2.199 1.00 0.00 9 MET A O 18
ATOM 13317 N N . GLU A 1 10 ? -2.957 -7.223 0.966 1.00 0.00 10 GLU A N 18
ATOM 13318 C CA . GLU A 1 10 ? -2.187 -5.963 0.996 1.00 0.00 10 GLU A CA 18
ATOM 13319 C C . GLU A 1 10 ? -2.822 -4.860 0.146 1.00 0.00 10 GLU A C 18
ATOM 13320 O O . GLU A 1 10 ? -2.748 -3.695 0.519 1.00 0.00 10 GLU A O 18
ATOM 13332 N N . ILE A 1 11 ? -3.521 -5.212 -0.938 1.00 0.00 11 ILE A N 18
ATOM 13333 C CA . ILE A 1 11 ? -4.310 -4.280 -1.763 1.00 0.00 11 ILE A CA 18
ATOM 13334 C C . ILE A 1 11 ? -5.495 -3.687 -0.963 1.00 0.00 11 ILE A C 18
ATOM 13335 O O . ILE A 1 11 ? -5.774 -2.488 -1.033 1.00 0.00 11 ILE A O 18
ATOM 13351 N N . ALA A 1 12 ? -6.167 -4.498 -0.139 1.00 0.00 12 ALA A N 18
ATOM 13352 C CA . ALA A 1 12 ? -7.225 -4.023 0.766 1.00 0.00 12 ALA A CA 18
ATOM 13353 C C . ALA A 1 12 ? -6.691 -3.011 1.806 1.00 0.00 12 ALA A C 18
ATOM 13354 O O . ALA A 1 12 ? -7.312 -1.981 2.089 1.00 0.00 12 ALA A O 18
ATOM 13361 N N . ARG A 1 13 ? -5.478 -3.254 2.307 1.00 0.00 13 ARG A N 18
ATOM 13362 C CA . ARG A 1 13 ? -4.715 -2.317 3.140 1.00 0.00 13 ARG A CA 18
ATOM 13363 C C . ARG A 1 13 ? -4.506 -0.932 2.477 1.00 0.00 13 ARG A C 18
ATOM 13364 O O . ARG A 1 13 ? -4.570 0.092 3.157 1.00 0.00 13 ARG A O 18
ATOM 13385 N N . LEU A 1 14 ? -4.347 -0.872 1.149 1.00 0.00 14 LEU A N 18
ATOM 13386 C CA . LEU A 1 14 ? -4.257 0.382 0.368 1.00 0.00 14 LEU A CA 18
ATOM 13387 C C . LEU A 1 14 ? -5.557 1.184 0.403 1.00 0.00 14 LEU A C 18
ATOM 13388 O O . LEU A 1 14 ? -5.563 2.395 0.623 1.00 0.00 14 LEU A O 18
ATOM 13404 N N . MET A 1 15 ? -6.675 0.476 0.245 1.00 0.00 15 MET A N 18
ATOM 13405 C CA . MET A 1 15 ? -8.020 1.042 0.377 1.00 0.00 15 MET A CA 18
ATOM 13406 C C . MET A 1 15 ? -8.272 1.659 1.770 1.00 0.00 15 MET A C 18
ATOM 13407 O O . MET A 1 15 ? -9.065 2.594 1.899 1.00 0.00 15 MET A O 18
ATOM 13421 N N . SER A 1 16 ? -7.556 1.195 2.802 1.00 0.00 16 SER A N 18
ATOM 13422 C CA . SER A 1 16 ? -7.597 1.755 4.161 1.00 0.00 16 SER A CA 18
ATOM 13423 C C . SER A 1 16 ? -6.766 3.052 4.358 1.00 0.00 16 SER A C 18
ATOM 13424 O O . SER A 1 16 ? -6.918 3.732 5.377 1.00 0.00 16 SER A O 18
ATOM 13432 N N . LEU A 1 17 ? -5.916 3.437 3.389 1.00 0.00 17 LEU A N 18
ATOM 13433 C CA . LEU A 1 17 ? -5.114 4.676 3.390 1.00 0.00 17 LEU A CA 18
ATOM 13434 C C . LEU A 1 17 ? -5.568 5.707 2.324 1.00 0.00 17 LEU A C 18
ATOM 13435 O O . LEU A 1 17 ? -5.041 6.821 2.287 1.00 0.00 17 LEU A O 18
ATOM 13451 N N . GLY A 1 18 ? -6.550 5.370 1.478 1.00 0.00 18 GLY A N 18
ATOM 13452 C CA . GLY A 1 18 ? -7.079 6.262 0.432 1.00 0.00 18 GLY A CA 18
ATOM 13453 C C . GLY A 1 18 ? -6.288 6.191 -0.885 1.00 0.00 18 GLY A C 18
ATOM 13454 O O . GLY A 1 18 ? -5.465 7.056 -1.180 1.00 0.00 18 GLY A O 18
ATOM 13458 N N . LEU A 1 19 ? -6.548 5.124 -1.643 1.00 0.00 19 LEU A N 18
ATOM 13459 C CA . LEU A 1 19 ? -5.865 4.762 -2.898 1.00 0.00 19 LEU A CA 18
ATOM 13460 C C . LEU A 1 19 ? -6.811 4.206 -3.991 1.00 0.00 19 LEU A C 18
ATOM 13461 O O . LEU A 1 19 ? -7.972 3.886 -3.719 1.00 0.00 19 LEU A O 18
ATOM 13477 N N . SER A 1 20 ? -6.312 4.141 -5.236 1.00 0.00 20 SER A N 18
ATOM 13478 C CA . SER A 1 20 ? -7.008 3.612 -6.422 1.00 0.00 20 SER A CA 18
ATOM 13479 C C . SER A 1 20 ? -7.303 2.093 -6.311 1.00 0.00 20 SER A C 18
ATOM 13480 O O . SER A 1 20 ? -7.258 1.518 -5.221 1.00 0.00 20 SER A O 18
ATOM 13488 N N . ILE A 1 21 ? -7.570 1.405 -7.432 1.00 0.00 21 ILE A N 18
ATOM 13489 C CA . ILE A 1 21 ? -7.849 -0.045 -7.429 1.00 0.00 21 ILE A CA 18
ATOM 13490 C C . ILE A 1 21 ? -6.734 -0.832 -8.131 1.00 0.00 21 ILE A C 18
ATOM 13491 O O . ILE A 1 21 ? -5.876 -1.389 -7.452 1.00 0.00 21 ILE A O 18
ATOM 13507 N N . GLU A 1 22 ? -6.685 -0.826 -9.469 1.00 0.00 22 GLU A N 18
ATOM 13508 C CA . GLU A 1 22 ? -5.693 -1.617 -10.236 1.00 0.00 22 GLU A CA 18
ATOM 13509 C C . GLU A 1 22 ? -4.349 -0.889 -10.306 1.00 0.00 22 GLU A C 18
ATOM 13510 O O . GLU A 1 22 ? -3.307 -1.468 -10.010 1.00 0.00 22 GLU A O 18
ATOM 13522 N N . GLU A 1 23 ? -4.374 0.422 -10.574 1.00 0.00 23 GLU A N 18
ATOM 13523 C CA . GLU A 1 23 ? -3.186 1.299 -10.445 1.00 0.00 23 GLU A CA 18
ATOM 13524 C C . GLU A 1 23 ? -2.603 1.310 -9.024 1.00 0.00 23 GLU A C 18
ATOM 13525 O O . GLU A 1 23 ? -1.400 1.128 -8.866 1.00 0.00 23 GLU A O 18
ATOM 13537 N N . ALA A 1 24 ? -3.463 1.441 -8.002 1.00 0.00 24 ALA A N 18
ATOM 13538 C CA . ALA A 1 24 ? -3.037 1.249 -6.610 1.00 0.00 24 ALA A CA 18
ATOM 13539 C C . ALA A 1 24 ? -2.335 -0.099 -6.382 1.00 0.00 24 ALA A C 18
ATOM 13540 O O . ALA A 1 24 ? -1.274 -0.098 -5.772 1.00 0.00 24 ALA A O 18
ATOM 13547 N N . THR A 1 25 ? -2.858 -1.218 -6.896 1.00 0.00 25 THR A N 18
ATOM 13548 C CA . THR A 1 25 ? -2.200 -2.535 -6.784 1.00 0.00 25 THR A CA 18
ATOM 13549 C C . THR A 1 25 ? -0.765 -2.536 -7.328 1.00 0.00 25 THR A C 18
ATOM 13550 O O . THR A 1 25 ? 0.156 -3.029 -6.670 1.00 0.00 25 THR A O 18
ATOM 13561 N N . GLU A 1 26 ? -0.556 -1.981 -8.528 1.00 0.00 26 GLU A N 18
ATOM 13562 C CA . GLU A 1 26 ? 0.789 -1.924 -9.128 1.00 0.00 26 GLU A CA 18
ATOM 13563 C C . GLU A 1 26 ? 1.703 -1.020 -8.308 1.00 0.00 26 GLU A C 18
ATOM 13564 O O . GLU A 1 26 ? 2.771 -1.455 -7.896 1.00 0.00 26 GLU A O 18
ATOM 13576 N N . PHE A 1 27 ? 1.251 0.201 -8.022 1.00 0.00 27 PHE A N 18
ATOM 13577 C CA . PHE A 1 27 ? 1.982 1.179 -7.207 1.00 0.00 27 PHE A CA 18
ATOM 13578 C C . PHE A 1 27 ? 2.456 0.620 -5.850 1.00 0.00 27 PHE A C 18
ATOM 13579 O O . PHE A 1 27 ? 3.624 0.737 -5.501 1.00 0.00 27 PHE A O 18
ATOM 13596 N N . TYR A 1 28 ? 1.536 -0.028 -5.131 1.00 0.00 28 TYR A N 18
ATOM 13597 C CA . TYR A 1 28 ? 1.800 -0.742 -3.873 1.00 0.00 28 TYR A CA 18
ATOM 13598 C C . TYR A 1 28 ? 3.031 -1.650 -4.002 1.00 0.00 28 TYR A C 18
ATOM 13599 O O . TYR A 1 28 ? 4.020 -1.438 -3.301 1.00 0.00 28 TYR A O 18
ATOM 13617 N N . GLU A 1 29 ? 3.002 -2.594 -4.953 1.00 0.00 29 GLU A N 18
ATOM 13618 C CA . GLU A 1 29 ? 4.113 -3.525 -5.231 1.00 0.00 29 GLU A CA 18
ATOM 13619 C C . GLU A 1 29 ? 5.412 -2.847 -5.704 1.00 0.00 29 GLU A C 18
ATOM 13620 O O . GLU A 1 29 ? 6.501 -3.252 -5.298 1.00 0.00 29 GLU A O 18
ATOM 13632 N N . ASN A 1 30 ? 5.319 -1.798 -6.525 1.00 0.00 30 ASN A N 18
ATOM 13633 C CA . ASN A 1 30 ? 6.455 -1.018 -7.059 1.00 0.00 30 ASN A CA 18
ATOM 13634 C C . ASN A 1 30 ? 7.103 -0.010 -6.072 1.00 0.00 30 ASN A C 18
ATOM 13635 O O . ASN A 1 30 ? 8.186 0.518 -6.340 1.00 0.00 30 ASN A O 18
ATOM 13646 N N . ASP A 1 31 ? 6.439 0.221 -4.941 1.00 0.00 31 ASP A N 18
ATOM 13647 C CA . ASP A 1 31 ? 6.948 1.039 -3.826 1.00 0.00 31 ASP A CA 18
ATOM 13648 C C . ASP A 1 31 ? 7.607 0.151 -2.766 1.00 0.00 31 ASP A C 18
ATOM 13649 O O . ASP A 1 31 ? 8.694 0.477 -2.298 1.00 0.00 31 ASP A O 18
ATOM 13658 N N . VAL A 1 32 ? 6.909 -0.968 -2.525 1.00 0.00 32 VAL A N 18
ATOM 13659 C CA . VAL A 1 32 ? 7.106 -2.009 -1.474 1.00 0.00 32 VAL A CA 18
ATOM 13660 C C . VAL A 1 32 ? 5.916 -2.963 -1.166 1.00 0.00 32 VAL A C 18
ATOM 13661 O O . VAL A 1 32 ? 5.424 -3.667 -2.044 1.00 0.00 32 VAL A O 18
ATOM 13674 N N . THR A 1 33 ? 5.511 -3.050 0.111 1.00 0.00 33 THR A N 18
ATOM 13675 C CA . THR A 1 33 ? 4.580 -3.998 0.699 1.00 0.00 33 THR A CA 18
ATOM 13676 C C . THR A 1 33 ? 3.386 -3.391 1.438 1.00 0.00 33 THR A C 18
ATOM 13677 O O . THR A 1 33 ? 2.312 -3.975 1.344 1.00 0.00 33 THR A O 18
ATOM 13688 N N . TYR A 1 34 ? 3.470 -2.305 2.223 1.00 0.00 34 TYR A N 18
ATOM 13689 C CA . TYR A 1 34 ? 2.345 -1.639 2.913 1.00 0.00 34 TYR A CA 18
ATOM 13690 C C . TYR A 1 34 ? 2.874 -0.454 3.778 1.00 0.00 34 TYR A C 18
ATOM 13691 O O . TYR A 1 34 ? 2.710 0.716 3.437 1.00 0.00 34 TYR A O 18
ATOM 13709 N N . GLU A 1 35 ? 3.591 -0.776 4.864 1.00 0.00 35 GLU A N 18
ATOM 13710 C CA . GLU A 1 35 ? 4.081 0.213 5.865 1.00 0.00 35 GLU A CA 18
ATOM 13711 C C . GLU A 1 35 ? 5.194 1.099 5.319 1.00 0.00 35 GLU A C 18
ATOM 13712 O O . GLU A 1 35 ? 5.219 2.303 5.568 1.00 0.00 35 GLU A O 18
ATOM 13724 N N . ARG A 1 36 ? 6.080 0.518 4.511 1.00 0.00 36 ARG A N 18
ATOM 13725 C CA . ARG A 1 36 ? 7.126 1.272 3.817 1.00 0.00 36 ARG A CA 18
ATOM 13726 C C . ARG A 1 36 ? 6.551 2.324 2.839 1.00 0.00 36 ARG A C 18
ATOM 13727 O O . ARG A 1 36 ? 7.020 3.463 2.848 1.00 0.00 36 ARG A O 18
ATOM 13748 N N . TYR A 1 37 ? 5.532 2.001 2.021 1.00 0.00 37 TYR A N 18
ATOM 13749 C CA . TYR A 1 37 ? 4.960 2.984 1.092 1.00 0.00 37 TYR A CA 18
ATOM 13750 C C . TYR A 1 37 ? 4.175 4.042 1.860 1.00 0.00 37 TYR A C 18
ATOM 13751 O O . TYR A 1 37 ? 4.270 5.205 1.506 1.00 0.00 37 TYR A O 18
ATOM 13769 N N . LEU A 1 38 ? 3.438 3.665 2.911 1.00 0.00 38 LEU A N 18
ATOM 13770 C CA . LEU A 1 38 ? 2.723 4.616 3.772 1.00 0.00 38 LEU A CA 18
ATOM 13771 C C . LEU A 1 38 ? 3.651 5.755 4.225 1.00 0.00 38 LEU A C 18
ATOM 13772 O O . LEU A 1 38 ? 3.271 6.924 4.151 1.00 0.00 38 LEU A O 18
ATOM 13788 N N . GLU A 1 39 ? 4.878 5.416 4.642 1.00 0.00 39 GLU A N 18
ATOM 13789 C CA . GLU A 1 39 ? 5.898 6.390 5.078 1.00 0.00 39 GLU A CA 18
ATOM 13790 C C . GLU A 1 39 ? 6.367 7.296 3.938 1.00 0.00 39 GLU A C 18
ATOM 13791 O O . GLU A 1 39 ? 6.479 8.508 4.119 1.00 0.00 39 GLU A O 18
ATOM 13803 N N . ILE A 1 40 ? 6.583 6.727 2.751 1.00 0.00 40 ILE A N 18
ATOM 13804 C CA . ILE A 1 40 ? 7.006 7.459 1.545 1.00 0.00 40 ILE A CA 18
ATOM 13805 C C . ILE A 1 40 ? 5.897 8.402 1.012 1.00 0.00 40 ILE A C 18
ATOM 13806 O O . ILE A 1 40 ? 6.157 9.583 0.797 1.00 0.00 40 ILE A O 18
ATOM 13822 N N . LEU A 1 41 ? 4.652 7.934 0.868 1.00 0.00 41 LEU A N 18
ATOM 13823 C CA . LEU A 1 41 ? 3.462 8.699 0.455 1.00 0.00 41 LEU A CA 18
ATOM 13824 C C . LEU A 1 41 ? 3.144 9.857 1.414 1.00 0.00 41 LEU A C 18
ATOM 13825 O O . LEU A 1 41 ? 2.896 10.979 0.981 1.00 0.00 41 LEU A O 18
ATOM 13841 N N . LYS A 1 42 ? 3.182 9.580 2.714 1.00 0.00 42 LYS A N 18
ATOM 13842 C CA . LYS A 1 42 ? 3.025 10.600 3.757 1.00 0.00 42 LYS A CA 18
ATOM 13843 C C . LYS A 1 42 ? 4.100 11.711 3.638 1.00 0.00 42 LYS A C 18
ATOM 13844 O O . LYS A 1 42 ? 3.797 12.893 3.800 1.00 0.00 42 LYS A O 18
ATOM 13863 N N . SER A 1 43 ? 5.336 11.353 3.264 1.00 0.00 43 SER A N 18
ATOM 13864 C CA . SER A 1 43 ? 6.404 12.305 2.892 1.00 0.00 43 SER A CA 18
ATOM 13865 C C . SER A 1 43 ? 6.225 12.968 1.501 1.00 0.00 43 SER A C 18
ATOM 13866 O O . SER A 1 43 ? 6.831 14.009 1.235 1.00 0.00 43 SER A O 18
ATOM 13874 N N . LYS A 1 44 ? 5.410 12.387 0.615 1.00 0.00 44 LYS A N 18
ATOM 13875 C CA . LYS A 1 44 ? 5.178 12.878 -0.749 1.00 0.00 44 LYS A CA 18
ATOM 13876 C C . LYS A 1 44 ? 4.112 13.997 -0.774 1.00 0.00 44 LYS A C 18
ATOM 13877 O O . LYS A 1 44 ? 4.406 15.120 -1.189 1.00 0.00 44 LYS A O 18
ATOM 13896 N N . GLN A 1 45 ? 2.897 13.699 -0.287 1.00 0.00 45 GLN A N 18
ATOM 13897 C CA . GLN A 1 45 ? 1.799 14.650 -0.014 1.00 0.00 45 GLN A CA 18
ATOM 13898 C C . GLN A 1 45 ? 0.622 13.989 0.738 1.00 0.00 45 GLN A C 18
ATOM 13899 O O . GLN A 1 45 ? 0.192 14.501 1.770 1.00 0.00 45 GLN A O 18
ATOM 13913 N N . LYS A 1 46 ? 0.121 12.852 0.227 1.00 0.00 46 LYS A N 18
ATOM 13914 C CA . LYS A 1 46 ? -1.092 12.134 0.671 1.00 0.00 46 LYS A CA 18
ATOM 13915 C C . LYS A 1 46 ? -2.361 13.021 0.831 1.00 0.00 46 LYS A C 18
ATOM 13916 O O . LYS A 1 46 ? -2.623 13.570 1.907 1.00 0.00 46 LYS A O 18
ATOM 13935 N N . GLU A 1 47 ? -3.151 13.160 -0.250 1.00 0.00 47 GLU A N 18
ATOM 13936 C CA . GLU A 1 47 ? -4.435 13.907 -0.284 1.00 0.00 47 GLU A CA 18
ATOM 13937 C C . GLU A 1 47 ? -5.451 13.378 0.741 1.00 0.00 47 GLU A C 18
ATOM 13938 O O . GLU A 1 47 ? -5.757 12.168 0.715 1.00 0.00 47 GLU A O 18
ATOM 13951 N N . ALA A 1 1 ? 3.261 -16.683 3.012 0.01 0.01 1 ALA A N 19
ATOM 13952 C CA . ALA A 1 1 ? 3.346 -16.841 1.534 1.00 0.00 1 ALA A CA 19
ATOM 13953 C C . ALA A 1 1 ? 3.014 -15.520 0.825 1.00 0.00 1 ALA A C 19
ATOM 13954 O O . ALA A 1 1 ? 2.684 -14.539 1.489 1.00 0.00 1 ALA A O 19
ATOM 13963 N N . LEU A 1 2 ? 3.099 -15.480 -0.514 1.00 0.00 2 LEU A N 19
ATOM 13964 C CA . LEU A 1 2 ? 2.856 -14.301 -1.381 1.00 0.00 2 LEU A CA 19
ATOM 13965 C C . LEU A 1 2 ? 1.944 -14.643 -2.597 1.00 0.00 2 LEU A C 19
ATOM 13966 O O . LEU A 1 2 ? 2.088 -14.104 -3.698 1.00 0.00 2 LEU A O 19
ATOM 13982 N N . VAL A 1 3 ? 1.013 -15.581 -2.391 1.00 0.00 3 VAL A N 19
ATOM 13983 C CA . VAL A 1 3 ? -0.033 -16.019 -3.351 1.00 0.00 3 VAL A CA 19
ATOM 13984 C C . VAL A 1 3 ? -1.024 -14.897 -3.734 1.00 0.00 3 VAL A C 19
ATOM 13985 O O . VAL A 1 3 ? -1.003 -13.815 -3.146 1.00 0.00 3 VAL A O 19
ATOM 13998 N N . ASP A 1 4 ? -1.941 -15.147 -4.680 1.00 0.00 4 ASP A N 19
ATOM 13999 C CA . ASP A 1 4 ? -2.996 -14.192 -5.091 1.00 0.00 4 ASP A CA 19
ATOM 14000 C C . ASP A 1 4 ? -3.810 -13.604 -3.924 1.00 0.00 4 ASP A C 19
ATOM 14001 O O . ASP A 1 4 ? -4.031 -12.396 -3.889 1.00 0.00 4 ASP A O 19
ATOM 14010 N N . GLU A 1 5 ? -4.181 -14.425 -2.932 1.00 0.00 5 GLU A N 19
ATOM 14011 C CA . GLU A 1 5 ? -4.842 -13.976 -1.680 1.00 0.00 5 GLU A CA 19
ATOM 14012 C C . GLU A 1 5 ? -4.007 -12.986 -0.873 1.00 0.00 5 GLU A C 19
ATOM 14013 O O . GLU A 1 5 ? -4.558 -12.016 -0.362 1.00 0.00 5 GLU A O 19
ATOM 14025 N N . VAL A 1 6 ? -2.686 -13.171 -0.790 1.00 0.00 6 VAL A N 19
ATOM 14026 C CA . VAL A 1 6 ? -1.792 -12.187 -0.146 1.00 0.00 6 VAL A CA 19
ATOM 14027 C C . VAL A 1 6 ? -1.804 -10.867 -0.899 1.00 0.00 6 VAL A C 19
ATOM 14028 O O . VAL A 1 6 ? -1.948 -9.831 -0.254 1.00 0.00 6 VAL A O 19
ATOM 14041 N N . LYS A 1 7 ? -1.705 -10.882 -2.234 1.00 0.00 7 LYS A N 19
ATOM 14042 C CA . LYS A 1 7 ? -1.850 -9.648 -3.006 1.00 0.00 7 LYS A CA 19
ATOM 14043 C C . LYS A 1 7 ? -3.192 -8.964 -2.694 1.00 0.00 7 LYS A C 19
ATOM 14044 O O . LYS A 1 7 ? -3.174 -7.825 -2.247 1.00 0.00 7 LYS A O 19
ATOM 14063 N N . ASP A 1 8 ? -4.341 -9.644 -2.820 1.00 0.00 8 ASP A N 19
ATOM 14064 C CA . ASP A 1 8 ? -5.672 -9.070 -2.527 1.00 0.00 8 ASP A CA 19
ATOM 14065 C C . ASP A 1 8 ? -5.797 -8.466 -1.116 1.00 0.00 8 ASP A C 19
ATOM 14066 O O . ASP A 1 8 ? -6.321 -7.362 -0.976 1.00 0.00 8 ASP A O 19
ATOM 14075 N N . MET A 1 9 ? -5.287 -9.144 -0.085 1.00 0.00 9 MET A N 19
ATOM 14076 C CA . MET A 1 9 ? -5.245 -8.620 1.292 1.00 0.00 9 MET A CA 19
ATOM 14077 C C . MET A 1 9 ? -4.382 -7.348 1.422 1.00 0.00 9 MET A C 19
ATOM 14078 O O . MET A 1 9 ? -4.854 -6.331 1.936 1.00 0.00 9 MET A O 19
ATOM 14092 N N . GLU A 1 10 ? -3.130 -7.375 0.946 1.00 0.00 10 GLU A N 19
ATOM 14093 C CA . GLU A 1 10 ? -2.212 -6.216 0.962 1.00 0.00 10 GLU A CA 19
ATOM 14094 C C . GLU A 1 10 ? -2.759 -5.027 0.167 1.00 0.00 10 GLU A C 19
ATOM 14095 O O . GLU A 1 10 ? -2.628 -3.888 0.605 1.00 0.00 10 GLU A O 19
ATOM 14107 N N . ILE A 1 11 ? -3.438 -5.280 -0.955 1.00 0.00 11 ILE A N 19
ATOM 14108 C CA . ILE A 1 11 ? -4.148 -4.286 -1.772 1.00 0.00 11 ILE A CA 19
ATOM 14109 C C . ILE A 1 11 ? -5.319 -3.650 -0.991 1.00 0.00 11 ILE A C 19
ATOM 14110 O O . ILE A 1 11 ? -5.481 -2.430 -0.983 1.00 0.00 11 ILE A O 19
ATOM 14126 N N . ALA A 1 12 ? -6.121 -4.454 -0.290 1.00 0.00 12 ALA A N 19
ATOM 14127 C CA . ALA A 1 12 ? -7.182 -3.956 0.599 1.00 0.00 12 ALA A CA 19
ATOM 14128 C C . ALA A 1 12 ? -6.631 -3.005 1.687 1.00 0.00 12 ALA A C 19
ATOM 14129 O O . ALA A 1 12 ? -7.223 -1.970 2.011 1.00 0.00 12 ALA A O 19
ATOM 14136 N N . ARG A 1 13 ? -5.437 -3.318 2.199 1.00 0.00 13 ARG A N 19
ATOM 14137 C CA . ARG A 1 13 ? -4.681 -2.444 3.094 1.00 0.00 13 ARG A CA 19
ATOM 14138 C C . ARG A 1 13 ? -4.378 -1.065 2.468 1.00 0.00 13 ARG A C 19
ATOM 14139 O O . ARG A 1 13 ? -4.501 -0.041 3.141 1.00 0.00 13 ARG A O 19
ATOM 14160 N N . LEU A 1 14 ? -4.078 -1.006 1.168 1.00 0.00 14 LEU A N 19
ATOM 14161 C CA . LEU A 1 14 ? -3.895 0.251 0.426 1.00 0.00 14 LEU A CA 19
ATOM 14162 C C . LEU A 1 14 ? -5.140 1.136 0.463 1.00 0.00 14 LEU A C 19
ATOM 14163 O O . LEU A 1 14 ? -5.043 2.343 0.675 1.00 0.00 14 LEU A O 19
ATOM 14179 N N . MET A 1 15 ? -6.313 0.534 0.267 1.00 0.00 15 MET A N 19
ATOM 14180 C CA . MET A 1 15 ? -7.591 1.237 0.370 1.00 0.00 15 MET A CA 19
ATOM 14181 C C . MET A 1 15 ? -7.841 1.851 1.763 1.00 0.00 15 MET A C 19
ATOM 14182 O O . MET A 1 15 ? -8.499 2.889 1.843 1.00 0.00 15 MET A O 19
ATOM 14196 N N . SER A 1 16 ? -7.289 1.290 2.848 1.00 0.00 16 SER A N 19
ATOM 14197 C CA . SER A 1 16 ? -7.317 1.961 4.164 1.00 0.00 16 SER A CA 19
ATOM 14198 C C . SER A 1 16 ? -6.583 3.321 4.133 1.00 0.00 16 SER A C 19
ATOM 14199 O O . SER A 1 16 ? -7.176 4.349 4.492 1.00 0.00 16 SER A O 19
ATOM 14207 N N . LEU A 1 17 ? -5.332 3.368 3.658 1.00 0.00 17 LEU A N 19
ATOM 14208 C CA . LEU A 1 17 ? -4.602 4.621 3.387 1.00 0.00 17 LEU A CA 19
ATOM 14209 C C . LEU A 1 17 ? -5.308 5.549 2.375 1.00 0.00 17 LEU A C 19
ATOM 14210 O O . LEU A 1 17 ? -5.262 6.770 2.539 1.00 0.00 17 LEU A O 19
ATOM 14226 N N . GLY A 1 18 ? -5.980 4.995 1.360 1.00 0.00 18 GLY A N 19
ATOM 14227 C CA . GLY A 1 18 ? -6.719 5.743 0.341 1.00 0.00 18 GLY A CA 19
ATOM 14228 C C . GLY A 1 18 ? -5.951 5.791 -0.982 1.00 0.00 18 GLY A C 19
ATOM 14229 O O . GLY A 1 18 ? -5.294 6.796 -1.253 1.00 0.00 18 GLY A O 19
ATOM 14233 N N . LEU A 1 19 ? -5.967 4.735 -1.812 1.00 0.00 19 LEU A N 19
ATOM 14234 C CA . LEU A 1 19 ? -5.323 4.658 -3.124 1.00 0.00 19 LEU A CA 19
ATOM 14235 C C . LEU A 1 19 ? -6.313 4.036 -4.176 1.00 0.00 19 LEU A C 19
ATOM 14236 O O . LEU A 1 19 ? -7.401 3.579 -3.793 1.00 0.00 19 LEU A O 19
ATOM 14252 N N . SER A 1 20 ? -5.934 4.105 -5.452 1.00 0.00 20 SER A N 19
ATOM 14253 C CA . SER A 1 20 ? -6.692 3.584 -6.620 1.00 0.00 20 SER A CA 19
ATOM 14254 C C . SER A 1 20 ? -7.047 2.063 -6.513 1.00 0.00 20 SER A C 19
ATOM 14255 O O . SER A 1 20 ? -7.046 1.464 -5.438 1.00 0.00 20 SER A O 19
ATOM 14263 N N . ILE A 1 21 ? -7.337 1.395 -7.635 1.00 0.00 21 ILE A N 19
ATOM 14264 C CA . ILE A 1 21 ? -7.771 -0.026 -7.647 1.00 0.00 21 ILE A CA 19
ATOM 14265 C C . ILE A 1 21 ? -6.638 -0.902 -8.220 1.00 0.00 21 ILE A C 19
ATOM 14266 O O . ILE A 1 21 ? -5.665 -1.170 -7.517 1.00 0.00 21 ILE A O 19
ATOM 14282 N N . GLU A 1 22 ? -6.688 -1.249 -9.511 1.00 0.00 22 GLU A N 19
ATOM 14283 C CA . GLU A 1 22 ? -5.635 -2.003 -10.250 1.00 0.00 22 GLU A CA 19
ATOM 14284 C C . GLU A 1 22 ? -4.340 -1.197 -10.434 1.00 0.00 22 GLU A C 19
ATOM 14285 O O . GLU A 1 22 ? -3.237 -1.741 -10.480 1.00 0.00 22 GLU A O 19
ATOM 14297 N N . GLU A 1 23 ? -4.526 0.126 -10.482 1.00 0.00 23 GLU A N 19
ATOM 14298 C CA . GLU A 1 23 ? -3.424 1.102 -10.475 1.00 0.00 23 GLU A CA 19
ATOM 14299 C C . GLU A 1 23 ? -2.744 1.190 -9.118 1.00 0.00 23 GLU A C 19
ATOM 14300 O O . GLU A 1 23 ? -1.523 1.048 -9.078 1.00 0.00 23 GLU A O 19
ATOM 14312 N N . ALA A 1 24 ? -3.463 1.336 -7.993 1.00 0.00 24 ALA A N 19
ATOM 14313 C CA . ALA A 1 24 ? -2.836 1.172 -6.683 1.00 0.00 24 ALA A CA 19
ATOM 14314 C C . ALA A 1 24 ? -2.133 -0.176 -6.511 1.00 0.00 24 ALA A C 19
ATOM 14315 O O . ALA A 1 24 ? -1.001 -0.175 -6.063 1.00 0.00 24 ALA A O 19
ATOM 14322 N N . THR A 1 25 ? -2.741 -1.309 -6.885 1.00 0.00 25 THR A N 19
ATOM 14323 C CA . THR A 1 25 ? -2.080 -2.624 -6.795 1.00 0.00 25 THR A CA 19
ATOM 14324 C C . THR A 1 25 ? -0.666 -2.638 -7.383 1.00 0.00 25 THR A C 19
ATOM 14325 O O . THR A 1 25 ? 0.294 -3.059 -6.738 1.00 0.00 25 THR A O 19
ATOM 14336 N N . GLU A 1 26 ? -0.524 -2.135 -8.611 1.00 0.00 26 GLU A N 19
ATOM 14337 C CA . GLU A 1 26 ? 0.775 -2.071 -9.300 1.00 0.00 26 GLU A CA 19
ATOM 14338 C C . GLU A 1 26 ? 1.689 -0.985 -8.740 1.00 0.00 26 GLU A C 19
ATOM 14339 O O . GLU A 1 26 ? 2.913 -1.126 -8.797 1.00 0.00 26 GLU A O 19
ATOM 14351 N N . PHE A 1 27 ? 1.098 0.058 -8.151 1.00 0.00 27 PHE A N 19
ATOM 14352 C CA . PHE A 1 27 ? 1.837 1.096 -7.444 1.00 0.00 27 PHE A CA 19
ATOM 14353 C C . PHE A 1 27 ? 2.430 0.516 -6.162 1.00 0.00 27 PHE A C 19
ATOM 14354 O O . PHE A 1 27 ? 3.641 0.408 -6.104 1.00 0.00 27 PHE A O 19
ATOM 14371 N N . TYR A 1 28 ? 1.628 0.021 -5.207 1.00 0.00 28 TYR A N 19
ATOM 14372 C CA . TYR A 1 28 ? 2.023 -0.755 -4.022 1.00 0.00 28 TYR A CA 19
ATOM 14373 C C . TYR A 1 28 ? 3.224 -1.670 -4.253 1.00 0.00 28 TYR A C 19
ATOM 14374 O O . TYR A 1 28 ? 4.257 -1.456 -3.640 1.00 0.00 28 TYR A O 19
ATOM 14392 N N . GLU A 1 29 ? 3.095 -2.652 -5.148 1.00 0.00 29 GLU A N 19
ATOM 14393 C CA . GLU A 1 29 ? 4.138 -3.674 -5.387 1.00 0.00 29 GLU A CA 19
ATOM 14394 C C . GLU A 1 29 ? 5.474 -3.116 -5.932 1.00 0.00 29 GLU A C 19
ATOM 14395 O O . GLU A 1 29 ? 6.548 -3.594 -5.563 1.00 0.00 29 GLU A O 19
ATOM 14407 N N . ASN A 1 30 ? 5.418 -2.065 -6.759 1.00 0.00 30 ASN A N 19
ATOM 14408 C CA . ASN A 1 30 ? 6.607 -1.281 -7.188 1.00 0.00 30 ASN A CA 19
ATOM 14409 C C . ASN A 1 30 ? 7.204 -0.385 -6.060 1.00 0.00 30 ASN A C 19
ATOM 14410 O O . ASN A 1 30 ? 8.417 -0.290 -5.859 1.00 0.00 30 ASN A O 19
ATOM 14421 N N . ASP A 1 31 ? 6.256 0.247 -5.378 1.00 0.00 31 ASP A N 19
ATOM 14422 C CA . ASP A 1 31 ? 6.445 1.090 -4.196 1.00 0.00 31 ASP A CA 19
ATOM 14423 C C . ASP A 1 31 ? 7.216 0.307 -3.143 1.00 0.00 31 ASP A C 19
ATOM 14424 O O . ASP A 1 31 ? 8.383 0.644 -2.930 1.00 0.00 31 ASP A O 19
ATOM 14433 N N . VAL A 1 32 ? 6.678 -0.787 -2.582 1.00 0.00 32 VAL A N 19
ATOM 14434 C CA . VAL A 1 32 ? 7.309 -1.719 -1.618 1.00 0.00 32 VAL A CA 19
ATOM 14435 C C . VAL A 1 32 ? 6.220 -2.750 -1.140 1.00 0.00 32 VAL A C 19
ATOM 14436 O O . VAL A 1 32 ? 5.491 -3.326 -1.937 1.00 0.00 32 VAL A O 19
ATOM 14449 N N . THR A 1 33 ? 6.104 -2.986 0.176 1.00 0.00 33 THR A N 19
ATOM 14450 C CA . THR A 1 33 ? 5.079 -3.765 0.877 1.00 0.00 33 THR A CA 19
ATOM 14451 C C . THR A 1 33 ? 3.848 -2.999 1.396 1.00 0.00 33 THR A C 19
ATOM 14452 O O . THR A 1 33 ? 2.755 -3.373 0.988 1.00 0.00 33 THR A O 19
ATOM 14463 N N . TYR A 1 34 ? 3.838 -1.956 2.250 1.00 0.00 34 TYR A N 19
ATOM 14464 C CA . TYR A 1 34 ? 2.609 -1.260 2.723 1.00 0.00 34 TYR A CA 19
ATOM 14465 C C . TYR A 1 34 ? 3.021 -0.108 3.701 1.00 0.00 34 TYR A C 19
ATOM 14466 O O . TYR A 1 34 ? 2.642 1.042 3.539 1.00 0.00 34 TYR A O 19
ATOM 14484 N N . GLU A 1 35 ? 3.892 -0.478 4.660 1.00 0.00 35 GLU A N 19
ATOM 14485 C CA . GLU A 1 35 ? 4.497 0.409 5.693 1.00 0.00 35 GLU A CA 19
ATOM 14486 C C . GLU A 1 35 ? 5.603 1.327 5.171 1.00 0.00 35 GLU A C 19
ATOM 14487 O O . GLU A 1 35 ? 5.683 2.480 5.584 1.00 0.00 35 GLU A O 19
ATOM 14499 N N . ARG A 1 36 ? 6.422 0.863 4.223 1.00 0.00 36 ARG A N 19
ATOM 14500 C CA . ARG A 1 36 ? 7.437 1.712 3.577 1.00 0.00 36 ARG A CA 19
ATOM 14501 C C . ARG A 1 36 ? 6.774 2.784 2.681 1.00 0.00 36 ARG A C 19
ATOM 14502 O O . ARG A 1 36 ? 7.094 3.965 2.804 1.00 0.00 36 ARG A O 19
ATOM 14523 N N . TYR A 1 37 ? 5.826 2.420 1.798 1.00 0.00 37 TYR A N 19
ATOM 14524 C CA . TYR A 1 37 ? 5.155 3.416 0.944 1.00 0.00 37 TYR A CA 19
ATOM 14525 C C . TYR A 1 37 ? 4.312 4.358 1.798 1.00 0.00 37 TYR A C 19
ATOM 14526 O O . TYR A 1 37 ? 4.369 5.556 1.584 1.00 0.00 37 TYR A O 19
ATOM 14544 N N . LEU A 1 38 ? 3.577 3.804 2.773 1.00 0.00 38 LEU A N 19
ATOM 14545 C CA . LEU A 1 38 ? 2.852 4.612 3.763 1.00 0.00 38 LEU A CA 19
ATOM 14546 C C . LEU A 1 38 ? 3.756 5.741 4.278 1.00 0.00 38 LEU A C 19
ATOM 14547 O O . LEU A 1 38 ? 3.307 6.870 4.345 1.00 0.00 38 LEU A O 19
ATOM 14563 N N . GLU A 1 39 ? 5.029 5.445 4.565 1.00 0.00 39 GLU A N 19
ATOM 14564 C CA . GLU A 1 39 ? 6.022 6.427 5.034 1.00 0.00 39 GLU A CA 19
ATOM 14565 C C . GLU A 1 39 ? 6.443 7.443 3.971 1.00 0.00 39 GLU A C 19
ATOM 14566 O O . GLU A 1 39 ? 6.564 8.626 4.289 1.00 0.00 39 GLU A O 19
ATOM 14578 N N . ILE A 1 40 ? 6.609 7.049 2.708 1.00 0.00 40 ILE A N 19
ATOM 14579 C CA . ILE A 1 40 ? 6.990 7.943 1.602 1.00 0.00 40 ILE A CA 19
ATOM 14580 C C . ILE A 1 40 ? 5.822 8.861 1.179 1.00 0.00 40 ILE A C 19
ATOM 14581 O O . ILE A 1 40 ? 5.984 10.075 1.129 1.00 0.00 40 ILE A O 19
ATOM 14597 N N . LEU A 1 41 ? 4.629 8.312 0.936 1.00 0.00 41 LEU A N 19
ATOM 14598 C CA . LEU A 1 41 ? 3.373 9.001 0.590 1.00 0.00 41 LEU A CA 19
ATOM 14599 C C . LEU A 1 41 ? 2.882 9.914 1.743 1.00 0.00 41 LEU A C 19
ATOM 14600 O O . LEU A 1 41 ? 2.545 11.071 1.532 1.00 0.00 41 LEU A O 19
ATOM 14616 N N . LYS A 1 42 ? 2.899 9.391 2.970 1.00 0.00 42 LYS A N 19
ATOM 14617 C CA . LYS A 1 42 ? 2.591 10.191 4.181 1.00 0.00 42 LYS A CA 19
ATOM 14618 C C . LYS A 1 42 ? 3.518 11.431 4.302 1.00 0.00 42 LYS A C 19
ATOM 14619 O O . LYS A 1 42 ? 3.074 12.503 4.717 1.00 0.00 42 LYS A O 19
ATOM 14638 N N . SER A 1 43 ? 4.786 11.311 3.886 1.00 0.00 43 SER A N 19
ATOM 14639 C CA . SER A 1 43 ? 5.692 12.466 3.750 1.00 0.00 43 SER A CA 19
ATOM 14640 C C . SER A 1 43 ? 5.360 13.361 2.525 1.00 0.00 43 SER A C 19
ATOM 14641 O O . SER A 1 43 ? 5.368 14.590 2.628 1.00 0.00 43 SER A O 19
ATOM 14649 N N . LYS A 1 44 ? 5.029 12.757 1.380 1.00 0.00 44 LYS A N 19
ATOM 14650 C CA . LYS A 1 44 ? 4.640 13.426 0.130 1.00 0.00 44 LYS A CA 19
ATOM 14651 C C . LYS A 1 44 ? 3.229 14.056 0.190 1.00 0.00 44 LYS A C 19
ATOM 14652 O O . LYS A 1 44 ? 2.203 13.406 -0.024 1.00 0.00 44 LYS A O 19
ATOM 14671 N N . GLN A 1 45 ? 3.184 15.366 0.420 1.00 0.00 45 GLN A N 19
ATOM 14672 C CA . GLN A 1 45 ? 1.953 16.156 0.564 1.00 0.00 45 GLN A CA 19
ATOM 14673 C C . GLN A 1 45 ? 1.835 17.213 -0.548 1.00 0.00 45 GLN A C 19
ATOM 14674 O O . GLN A 1 45 ? 2.773 17.976 -0.793 1.00 0.00 45 GLN A O 19
ATOM 14688 N N . LYS A 1 46 ? 0.701 17.222 -1.255 1.00 0.00 46 LYS A N 19
ATOM 14689 C CA . LYS A 1 46 ? 0.467 18.080 -2.430 1.00 0.00 46 LYS A CA 19
ATOM 14690 C C . LYS A 1 46 ? -1.024 18.412 -2.657 1.00 0.00 46 LYS A C 19
ATOM 14691 O O . LYS A 1 46 ? -1.388 19.591 -2.731 1.00 0.00 46 LYS A O 19
ATOM 14710 N N . GLU A 1 47 ? -1.886 17.385 -2.739 1.00 0.00 47 GLU A N 19
ATOM 14711 C CA . GLU A 1 47 ? -3.362 17.497 -2.807 1.00 0.00 47 GLU A CA 19
ATOM 14712 C C . GLU A 1 47 ? -3.953 18.059 -1.508 1.00 0.00 47 GLU A C 19
ATOM 14713 O O . GLU A 1 47 ? -3.547 17.601 -0.417 1.00 0.00 47 GLU A O 19
ATOM 14726 N N . ALA A 1 1 ? -1.517 -22.993 -8.258 0.01 0.01 1 ALA A N 20
ATOM 14727 C CA . ALA A 1 1 ? -1.760 -21.541 -8.063 1.00 0.00 1 ALA A CA 20
ATOM 14728 C C . ALA A 1 1 ? -2.056 -21.232 -6.593 1.00 0.00 1 ALA A C 20
ATOM 14729 O O . ALA A 1 1 ? -2.814 -21.957 -5.949 1.00 0.00 1 ALA A O 20
ATOM 14738 N N . LEU A 1 2 ? -1.450 -20.161 -6.069 1.00 0.00 2 LEU A N 20
ATOM 14739 C CA . LEU A 1 2 ? -1.642 -19.657 -4.691 1.00 0.00 2 LEU A CA 20
ATOM 14740 C C . LEU A 1 2 ? -1.312 -18.149 -4.537 1.00 0.00 2 LEU A C 20
ATOM 14741 O O . LEU A 1 2 ? -1.928 -17.460 -3.722 1.00 0.00 2 LEU A O 20
ATOM 14757 N N . VAL A 1 3 ? -0.343 -17.642 -5.317 1.00 0.00 3 VAL A N 20
ATOM 14758 C CA . VAL A 1 3 ? 0.098 -16.228 -5.366 1.00 0.00 3 VAL A CA 20
ATOM 14759 C C . VAL A 1 3 ? -0.986 -15.303 -5.948 1.00 0.00 3 VAL A C 20
ATOM 14760 O O . VAL A 1 3 ? -0.986 -14.960 -7.133 1.00 0.00 3 VAL A O 20
ATOM 14773 N N . ASP A 1 4 ? -1.943 -14.941 -5.092 1.00 0.00 4 ASP A N 20
ATOM 14774 C CA . ASP A 1 4 ? -3.080 -14.045 -5.359 1.00 0.00 4 ASP A CA 20
ATOM 14775 C C . ASP A 1 4 ? -3.703 -13.521 -4.056 1.00 0.00 4 ASP A C 20
ATOM 14776 O O . ASP A 1 4 ? -3.900 -12.317 -3.917 1.00 0.00 4 ASP A O 20
ATOM 14785 N N . GLU A 1 5 ? -3.928 -14.401 -3.068 1.00 0.00 5 GLU A N 20
ATOM 14786 C CA . GLU A 1 5 ? -4.555 -14.050 -1.770 1.00 0.00 5 GLU A CA 20
ATOM 14787 C C . GLU A 1 5 ? -3.743 -13.030 -0.964 1.00 0.00 5 GLU A C 20
ATOM 14788 O O . GLU A 1 5 ? -4.302 -12.060 -0.455 1.00 0.00 5 GLU A O 20
ATOM 14800 N N . VAL A 1 6 ? -2.417 -13.202 -0.913 1.00 0.00 6 VAL A N 20
ATOM 14801 C CA . VAL A 1 6 ? -1.480 -12.232 -0.303 1.00 0.00 6 VAL A CA 20
ATOM 14802 C C . VAL A 1 6 ? -1.613 -10.860 -0.957 1.00 0.00 6 VAL A C 20
ATOM 14803 O O . VAL A 1 6 ? -1.772 -9.857 -0.259 1.00 0.00 6 VAL A O 20
ATOM 14816 N N . LYS A 1 7 ? -1.602 -10.827 -2.295 1.00 0.00 7 LYS A N 20
ATOM 14817 C CA . LYS A 1 7 ? -1.805 -9.599 -3.059 1.00 0.00 7 LYS A CA 20
ATOM 14818 C C . LYS A 1 7 ? -3.130 -8.935 -2.654 1.00 0.00 7 LYS A C 20
ATOM 14819 O O . LYS A 1 7 ? -3.128 -7.760 -2.319 1.00 0.00 7 LYS A O 20
ATOM 14838 N N . ASP A 1 8 ? -4.228 -9.696 -2.586 1.00 0.00 8 ASP A N 20
ATOM 14839 C CA . ASP A 1 8 ? -5.569 -9.183 -2.266 1.00 0.00 8 ASP A CA 20
ATOM 14840 C C . ASP A 1 8 ? -5.654 -8.547 -0.867 1.00 0.00 8 ASP A C 20
ATOM 14841 O O . ASP A 1 8 ? -6.307 -7.517 -0.702 1.00 0.00 8 ASP A O 20
ATOM 14850 N N . MET A 1 9 ? -4.968 -9.105 0.137 1.00 0.00 9 MET A N 20
ATOM 14851 C CA . MET A 1 9 ? -4.923 -8.572 1.509 1.00 0.00 9 MET A CA 20
ATOM 14852 C C . MET A 1 9 ? -4.130 -7.252 1.620 1.00 0.00 9 MET A C 20
ATOM 14853 O O . MET A 1 9 ? -4.668 -6.240 2.065 1.00 0.00 9 MET A O 20
ATOM 14867 N N . GLU A 1 10 ? -2.871 -7.216 1.162 1.00 0.00 10 GLU A N 20
ATOM 14868 C CA . GLU A 1 10 ? -2.063 -5.976 1.022 1.00 0.00 10 GLU A CA 20
ATOM 14869 C C . GLU A 1 10 ? -2.791 -4.887 0.204 1.00 0.00 10 GLU A C 20
ATOM 14870 O O . GLU A 1 10 ? -2.917 -3.744 0.608 1.00 0.00 10 GLU A O 20
ATOM 14882 N N . ILE A 1 11 ? -3.366 -5.324 -0.902 1.00 0.00 11 ILE A N 20
ATOM 14883 C CA . ILE A 1 11 ? -4.215 -4.472 -1.766 1.00 0.00 11 ILE A CA 20
ATOM 14884 C C . ILE A 1 11 ? -5.364 -3.821 -0.947 1.00 0.00 11 ILE A C 20
ATOM 14885 O O . ILE A 1 11 ? -5.623 -2.621 -1.072 1.00 0.00 11 ILE A O 20
ATOM 14901 N N . ALA A 1 12 ? -6.000 -4.562 -0.033 1.00 0.00 12 ALA A N 20
ATOM 14902 C CA . ALA A 1 12 ? -6.996 -4.010 0.893 1.00 0.00 12 ALA A CA 20
ATOM 14903 C C . ALA A 1 12 ? -6.404 -2.958 1.863 1.00 0.00 12 ALA A C 20
ATOM 14904 O O . ALA A 1 12 ? -7.051 -1.952 2.161 1.00 0.00 12 ALA A O 20
ATOM 14911 N N . ARG A 1 13 ? -5.152 -3.124 2.304 1.00 0.00 13 ARG A N 20
ATOM 14912 C CA . ARG A 1 13 ? -4.416 -2.120 3.085 1.00 0.00 13 ARG A CA 20
ATOM 14913 C C . ARG A 1 13 ? -4.217 -0.774 2.346 1.00 0.00 13 ARG A C 20
ATOM 14914 O O . ARG A 1 13 ? -4.350 0.285 2.962 1.00 0.00 13 ARG A O 20
ATOM 14935 N N . LEU A 1 14 ? -3.983 -0.785 1.028 1.00 0.00 14 LEU A N 20
ATOM 14936 C CA . LEU A 1 14 ? -3.911 0.426 0.188 1.00 0.00 14 LEU A CA 20
ATOM 14937 C C . LEU A 1 14 ? -5.273 1.127 0.040 1.00 0.00 14 LEU A C 20
ATOM 14938 O O . LEU A 1 14 ? -5.353 2.352 -0.057 1.00 0.00 14 LEU A O 20
ATOM 14954 N N . MET A 1 15 ? -6.350 0.342 0.080 1.00 0.00 15 MET A N 20
ATOM 14955 C CA . MET A 1 15 ? -7.702 0.904 0.141 1.00 0.00 15 MET A CA 20
ATOM 14956 C C . MET A 1 15 ? -7.946 1.644 1.478 1.00 0.00 15 MET A C 20
ATOM 14957 O O . MET A 1 15 ? -8.520 2.730 1.502 1.00 0.00 15 MET A O 20
ATOM 14971 N N . SER A 1 16 ? -7.451 1.067 2.578 1.00 0.00 16 SER A N 20
ATOM 14972 C CA . SER A 1 16 ? -7.531 1.654 3.926 1.00 0.00 16 SER A CA 20
ATOM 14973 C C . SER A 1 16 ? -6.902 3.069 4.055 1.00 0.00 16 SER A C 20
ATOM 14974 O O . SER A 1 16 ? -7.533 3.972 4.611 1.00 0.00 16 SER A O 20
ATOM 14982 N N . LEU A 1 17 ? -5.693 3.305 3.515 1.00 0.00 17 LEU A N 20
ATOM 14983 C CA . LEU A 1 17 ? -5.093 4.660 3.408 1.00 0.00 17 LEU A CA 20
ATOM 14984 C C . LEU A 1 17 ? -5.820 5.577 2.385 1.00 0.00 17 LEU A C 20
ATOM 14985 O O . LEU A 1 17 ? -5.908 6.796 2.554 1.00 0.00 17 LEU A O 20
ATOM 15001 N N . GLY A 1 18 ? -6.346 4.937 1.342 1.00 0.00 18 GLY A N 20
ATOM 15002 C CA . GLY A 1 18 ? -7.254 5.519 0.343 1.00 0.00 18 GLY A CA 20
ATOM 15003 C C . GLY A 1 18 ? -6.552 5.917 -0.954 1.00 0.00 18 GLY A C 20
ATOM 15004 O O . GLY A 1 18 ? -6.126 7.063 -1.124 1.00 0.00 18 GLY A O 20
ATOM 15008 N N . LEU A 1 19 ? -6.429 4.950 -1.860 1.00 0.00 19 LEU A N 20
ATOM 15009 C CA . LEU A 1 19 ? -5.730 5.048 -3.149 1.00 0.00 19 LEU A CA 20
ATOM 15010 C C . LEU A 1 19 ? -6.694 4.708 -4.323 1.00 0.00 19 LEU A C 20
ATOM 15011 O O . LEU A 1 19 ? -7.915 4.823 -4.180 1.00 0.00 19 LEU A O 20
ATOM 15027 N N . SER A 1 20 ? -6.163 4.355 -5.493 1.00 0.00 20 SER A N 20
ATOM 15028 C CA . SER A 1 20 ? -6.922 3.924 -6.687 1.00 0.00 20 SER A CA 20
ATOM 15029 C C . SER A 1 20 ? -7.538 2.493 -6.565 1.00 0.00 20 SER A C 20
ATOM 15030 O O . SER A 1 20 ? -8.127 2.125 -5.546 1.00 0.00 20 SER A O 20
ATOM 15038 N N . ILE A 1 21 ? -7.316 1.681 -7.606 1.00 0.00 21 ILE A N 20
ATOM 15039 C CA . ILE A 1 21 ? -7.698 0.261 -7.754 1.00 0.00 21 ILE A CA 20
ATOM 15040 C C . ILE A 1 21 ? -6.500 -0.472 -8.415 1.00 0.00 21 ILE A C 20
ATOM 15041 O O . ILE A 1 21 ? -5.458 -0.540 -7.781 1.00 0.00 21 ILE A O 20
ATOM 15057 N N . GLU A 1 22 ? -6.535 -0.895 -9.690 1.00 0.00 22 GLU A N 20
ATOM 15058 C CA . GLU A 1 22 ? -5.417 -1.577 -10.442 1.00 0.00 22 GLU A CA 20
ATOM 15059 C C . GLU A 1 22 ? -4.090 -0.794 -10.562 1.00 0.00 22 GLU A C 20
ATOM 15060 O O . GLU A 1 22 ? -3.006 -1.350 -10.744 1.00 0.00 22 GLU A O 20
ATOM 15072 N N . GLU A 1 23 ? -4.243 0.509 -10.352 1.00 0.00 23 GLU A N 20
ATOM 15073 C CA . GLU A 1 23 ? -3.122 1.448 -10.190 1.00 0.00 23 GLU A CA 20
ATOM 15074 C C . GLU A 1 23 ? -2.622 1.559 -8.766 1.00 0.00 23 GLU A C 20
ATOM 15075 O O . GLU A 1 23 ? -1.424 1.640 -8.554 1.00 0.00 23 GLU A O 20
ATOM 15087 N N . ALA A 1 24 ? -3.523 1.491 -7.791 1.00 0.00 24 ALA A N 20
ATOM 15088 C CA . ALA A 1 24 ? -3.110 1.337 -6.397 1.00 0.00 24 ALA A CA 20
ATOM 15089 C C . ALA A 1 24 ? -2.351 0.022 -6.215 1.00 0.00 24 ALA A C 20
ATOM 15090 O O . ALA A 1 24 ? -1.275 0.052 -5.630 1.00 0.00 24 ALA A O 20
ATOM 15097 N N . THR A 1 25 ? -2.817 -1.119 -6.747 1.00 0.00 25 THR A N 20
ATOM 15098 C CA . THR A 1 25 ? -2.114 -2.400 -6.582 1.00 0.00 25 THR A CA 20
ATOM 15099 C C . THR A 1 25 ? -0.699 -2.380 -7.171 1.00 0.00 25 THR A C 20
ATOM 15100 O O . THR A 1 25 ? 0.283 -2.571 -6.450 1.00 0.00 25 THR A O 20
ATOM 15111 N N . GLU A 1 26 ? -0.565 -2.044 -8.463 1.00 0.00 26 GLU A N 20
ATOM 15112 C CA . GLU A 1 26 ? 0.756 -1.928 -9.113 1.00 0.00 26 GLU A CA 20
ATOM 15113 C C . GLU A 1 26 ? 1.665 -0.871 -8.475 1.00 0.00 26 GLU A C 20
ATOM 15114 O O . GLU A 1 26 ? 2.874 -1.053 -8.455 1.00 0.00 26 GLU A O 20
ATOM 15126 N N . PHE A 1 27 ? 1.063 0.152 -7.872 1.00 0.00 27 PHE A N 20
ATOM 15127 C CA . PHE A 1 27 ? 1.796 1.169 -7.100 1.00 0.00 27 PHE A CA 20
ATOM 15128 C C . PHE A 1 27 ? 2.276 0.657 -5.737 1.00 0.00 27 PHE A C 20
ATOM 15129 O O . PHE A 1 27 ? 3.363 1.017 -5.303 1.00 0.00 27 PHE A O 20
ATOM 15146 N N . TYR A 1 28 ? 1.506 -0.207 -5.077 1.00 0.00 28 TYR A N 20
ATOM 15147 C CA . TYR A 1 28 ? 1.843 -0.828 -3.800 1.00 0.00 28 TYR A CA 20
ATOM 15148 C C . TYR A 1 28 ? 3.076 -1.732 -3.898 1.00 0.00 28 TYR A C 20
ATOM 15149 O O . TYR A 1 28 ? 4.025 -1.581 -3.125 1.00 0.00 28 TYR A O 20
ATOM 15167 N N . GLU A 1 29 ? 3.058 -2.661 -4.861 1.00 0.00 29 GLU A N 20
ATOM 15168 C CA . GLU A 1 29 ? 4.164 -3.598 -5.118 1.00 0.00 29 GLU A CA 20
ATOM 15169 C C . GLU A 1 29 ? 5.415 -2.861 -5.587 1.00 0.00 29 GLU A C 20
ATOM 15170 O O . GLU A 1 29 ? 6.484 -3.018 -5.000 1.00 0.00 29 GLU A O 20
ATOM 15182 N N . ASN A 1 30 ? 5.256 -2.034 -6.627 1.00 0.00 30 ASN A N 20
ATOM 15183 C CA . ASN A 1 30 ? 6.367 -1.243 -7.173 1.00 0.00 30 ASN A CA 20
ATOM 15184 C C . ASN A 1 30 ? 7.028 -0.404 -6.066 1.00 0.00 30 ASN A C 20
ATOM 15185 O O . ASN A 1 30 ? 8.256 -0.430 -5.921 1.00 0.00 30 ASN A O 20
ATOM 15196 N N . ASP A 1 31 ? 6.222 0.276 -5.240 1.00 0.00 31 ASP A N 20
ATOM 15197 C CA . ASP A 1 31 ? 6.739 1.011 -4.081 1.00 0.00 31 ASP A CA 20
ATOM 15198 C C . ASP A 1 31 ? 7.441 0.143 -3.036 1.00 0.00 31 ASP A C 20
ATOM 15199 O O . ASP A 1 31 ? 8.470 0.616 -2.557 1.00 0.00 31 ASP A O 20
ATOM 15208 N N . VAL A 1 32 ? 6.962 -1.061 -2.654 1.00 0.00 32 VAL A N 20
ATOM 15209 C CA . VAL A 1 32 ? 7.505 -1.909 -1.553 1.00 0.00 32 VAL A CA 20
ATOM 15210 C C . VAL A 1 32 ? 6.583 -3.114 -1.177 1.00 0.00 32 VAL A C 20
ATOM 15211 O O . VAL A 1 32 ? 6.689 -4.178 -1.785 1.00 0.00 32 VAL A O 20
ATOM 15224 N N . THR A 1 33 ? 5.704 -2.952 -0.171 1.00 0.00 33 THR A N 20
ATOM 15225 C CA . THR A 1 33 ? 4.884 -3.959 0.529 1.00 0.00 33 THR A CA 20
ATOM 15226 C C . THR A 1 33 ? 3.751 -3.225 1.285 1.00 0.00 33 THR A C 20
ATOM 15227 O O . THR A 1 33 ? 2.638 -3.149 0.784 1.00 0.00 33 THR A O 20
ATOM 15238 N N . TYR A 1 34 ? 4.003 -2.612 2.456 1.00 0.00 34 TYR A N 20
ATOM 15239 C CA . TYR A 1 34 ? 2.997 -1.725 3.072 1.00 0.00 34 TYR A CA 20
ATOM 15240 C C . TYR A 1 34 ? 3.543 -0.532 3.880 1.00 0.00 34 TYR A C 20
ATOM 15241 O O . TYR A 1 34 ? 3.375 0.607 3.447 1.00 0.00 34 TYR A O 20
ATOM 15259 N N . GLU A 1 35 ? 4.201 -0.730 5.031 1.00 0.00 35 GLU A N 20
ATOM 15260 C CA . GLU A 1 35 ? 4.546 0.410 5.924 1.00 0.00 35 GLU A CA 20
ATOM 15261 C C . GLU A 1 35 ? 5.542 1.392 5.307 1.00 0.00 35 GLU A C 20
ATOM 15262 O O . GLU A 1 35 ? 5.357 2.600 5.410 1.00 0.00 35 GLU A O 20
ATOM 15274 N N . ARG A 1 36 ? 6.547 0.892 4.589 1.00 0.00 36 ARG A N 20
ATOM 15275 C CA . ARG A 1 36 ? 7.443 1.717 3.759 1.00 0.00 36 ARG A CA 20
ATOM 15276 C C . ARG A 1 36 ? 6.689 2.689 2.806 1.00 0.00 36 ARG A C 20
ATOM 15277 O O . ARG A 1 36 ? 6.941 3.891 2.808 1.00 0.00 36 ARG A O 20
ATOM 15298 N N . TYR A 1 37 ? 5.779 2.130 1.997 1.00 0.00 37 TYR A N 20
ATOM 15299 C CA . TYR A 1 37 ? 5.006 2.931 1.033 1.00 0.00 37 TYR A CA 20
ATOM 15300 C C . TYR A 1 37 ? 4.145 3.951 1.781 1.00 0.00 37 TYR A C 20
ATOM 15301 O O . TYR A 1 37 ? 4.025 5.082 1.326 1.00 0.00 37 TYR A O 20
ATOM 15319 N N . LEU A 1 38 ? 3.574 3.573 2.929 1.00 0.00 38 LEU A N 20
ATOM 15320 C CA . LEU A 1 38 ? 2.791 4.466 3.777 1.00 0.00 38 LEU A CA 20
ATOM 15321 C C . LEU A 1 38 ? 3.634 5.668 4.240 1.00 0.00 38 LEU A C 20
ATOM 15322 O O . LEU A 1 38 ? 3.180 6.799 4.098 1.00 0.00 38 LEU A O 20
ATOM 15338 N N . GLU A 1 39 ? 4.867 5.456 4.724 1.00 0.00 39 GLU A N 20
ATOM 15339 C CA . GLU A 1 39 ? 5.827 6.526 5.078 1.00 0.00 39 GLU A CA 20
ATOM 15340 C C . GLU A 1 39 ? 6.165 7.421 3.883 1.00 0.00 39 GLU A C 20
ATOM 15341 O O . GLU A 1 39 ? 5.977 8.634 3.952 1.00 0.00 39 GLU A O 20
ATOM 15353 N N . ILE A 1 40 ? 6.627 6.823 2.785 1.00 0.00 40 ILE A N 20
ATOM 15354 C CA . ILE A 1 40 ? 6.983 7.545 1.548 1.00 0.00 40 ILE A CA 20
ATOM 15355 C C . ILE A 1 40 ? 5.810 8.415 1.017 1.00 0.00 40 ILE A C 20
ATOM 15356 O O . ILE A 1 40 ? 6.000 9.597 0.714 1.00 0.00 40 ILE A O 20
ATOM 15372 N N . LEU A 1 41 ? 4.588 7.876 0.957 1.00 0.00 41 LEU A N 20
ATOM 15373 C CA . LEU A 1 41 ? 3.370 8.596 0.557 1.00 0.00 41 LEU A CA 20
ATOM 15374 C C . LEU A 1 41 ? 2.988 9.714 1.536 1.00 0.00 41 LEU A C 20
ATOM 15375 O O . LEU A 1 41 ? 2.617 10.804 1.108 1.00 0.00 41 LEU A O 20
ATOM 15391 N N . LYS A 1 42 ? 3.075 9.458 2.842 1.00 0.00 42 LYS A N 20
ATOM 15392 C CA . LYS A 1 42 ? 2.812 10.463 3.872 1.00 0.00 42 LYS A CA 20
ATOM 15393 C C . LYS A 1 42 ? 3.744 11.686 3.695 1.00 0.00 42 LYS A C 20
ATOM 15394 O O . LYS A 1 42 ? 3.281 12.828 3.703 1.00 0.00 42 LYS A O 20
ATOM 15413 N N . SER A 1 43 ? 5.037 11.446 3.444 1.00 0.00 43 SER A N 20
ATOM 15414 C CA . SER A 1 43 ? 6.014 12.471 3.043 1.00 0.00 43 SER A CA 20
ATOM 15415 C C . SER A 1 43 ? 5.608 13.275 1.785 1.00 0.00 43 SER A C 20
ATOM 15416 O O . SER A 1 43 ? 5.857 14.482 1.714 1.00 0.00 43 SER A O 20
ATOM 15424 N N . LYS A 1 44 ? 4.953 12.626 0.817 1.00 0.00 44 LYS A N 20
ATOM 15425 C CA . LYS A 1 44 ? 4.542 13.216 -0.468 1.00 0.00 44 LYS A CA 20
ATOM 15426 C C . LYS A 1 44 ? 3.007 13.293 -0.663 1.00 0.00 44 LYS A C 20
ATOM 15427 O O . LYS A 1 44 ? 2.442 12.787 -1.638 1.00 0.00 44 LYS A O 20
ATOM 15446 N N . GLN A 1 45 ? 2.322 13.935 0.290 1.00 0.00 45 GLN A N 20
ATOM 15447 C CA . GLN A 1 45 ? 0.867 14.180 0.267 1.00 0.00 45 GLN A CA 20
ATOM 15448 C C . GLN A 1 45 ? 0.454 15.371 -0.619 1.00 0.00 45 GLN A C 20
ATOM 15449 O O . GLN A 1 45 ? 1.197 16.345 -0.768 1.00 0.00 45 GLN A O 20
ATOM 15463 N N . LYS A 1 46 ? -0.761 15.304 -1.175 1.00 0.00 46 LYS A N 20
ATOM 15464 C CA . LYS A 1 46 ? -1.349 16.326 -2.056 1.00 0.00 46 LYS A CA 20
ATOM 15465 C C . LYS A 1 46 ? -2.894 16.310 -1.947 1.00 0.00 46 LYS A C 20
ATOM 15466 O O . LYS A 1 46 ? -3.547 15.357 -2.388 1.00 0.00 46 LYS A O 20
ATOM 15485 N N . GLU A 1 47 ? -3.471 17.340 -1.310 1.00 0.00 47 GLU A N 20
ATOM 15486 C CA . GLU A 1 47 ? -4.913 17.493 -0.999 1.00 0.00 47 GLU A CA 20
ATOM 15487 C C . GLU A 1 47 ? -5.407 18.935 -1.159 1.00 0.00 47 GLU A C 20
ATOM 15488 O O . GLU A 1 47 ? -6.623 19.110 -1.386 1.00 0.00 47 GLU A O 20
#

GO terms:
  GO:0005789 endoplasmic reticulum membrane (C, IDA)
  GO:0030276 clathrin binding (F, IDA)
  GO:0043130 ubiquitin binding (F, IDA)
  GO:0072318 clathrin coat disassembly (P, IDA)
  GO:0005829 cytosol (C, HDA)
  GO:0048309 endoplasmic reticulum inheritance (P, IMP)
  GO:0072318 clathrin coat disassembly (P, IMP)

Organism: Saccharomyces cerevisiae (strain ATCC 204508 / S288c) (NCBI:txid559292)

Foldseek 3Di:
DPPPVLLVVLQVLLVVVPDDHPVSSVLCVVQPRHPSVVVVDVVVDDD

Solvent-accessible surface area: 4332 Å² total; per-residue (Å²): 113,185,93,112,97,47,96,87,88,40,44,53,106,2,160,100,86,52,59,74,152,135,123,4,18,94,86,12,107,128,44,36,74,54,132,165,0,54,131,82,30,169,95,143,148,181,240

Nearest PDB structures (foldseek):
  1pgy-assembly1_A  TM=1.022E+00  e=3.365E-07  Saccharomyces cerevisiae
  1pgy-assembly1_A  TM=9.091E-01  e=9.865E-06  Saccharomyces cerevisiae
  6q00-assembly1_B  TM=6.905E-01  e=9.931E+00  Homo sapiens
  1pgy-assembly1_A  TM=9.279E-01  e=6.317E-06  Saccharomyces cerevisiae
  7x7p-assembly1_B  TM=6.503E-01  e=3.896E+00  Pseudomonas aeruginosa PAO1

InterPro domains:
  IPR009060 UBA-like superfamily [SSF46934] (138-182)
  IPR011990 Tetratricopeptide-like helical domain superfamily [G3DSA:1.25.40.10] (370-523)
  IPR011990 Tetratricopeptide-like helical domain superfamily [SSF48452] (375-511)
  IPR015228 SWA2-like, ubiquitin-associated domain [PF09145] (138-181)
  IPR015228 SWA2-like, ubiquitin-associated domain [cd14329] (144-179)
  IPR019734 Tetratricopeptide repeat [SM00028] (374-407)
  IPR019734 Tetratricopeptide repeat [SM00028] (412-445)
  IPR019734 Tetratricopeptide repeat [SM00028] (467-500)
  IPR036869 Chaperone J-domain superfamily [G3DSA:1.10.287.110] (537-666)
  IPR036869 Chaperone J-domain superfamily [SSF46565] (489-662)

Secondary structure (DSSP, 8-state):
--SHHHHHHHHHHHHHH---SHHHHHHHHHH-SSHHHHHHHHHS---